Protein AF-A0AAQ3M6S0-F1 (afdb_monomer_lite)

Structure (mmCIF, N/CA/C/O backbone):
data_AF-A0AAQ3M6S0-F1
#
_entry.id   AF-A0AAQ3M6S0-F1
#
loop_
_atom_site.group_PDB
_atom_site.id
_atom_site.type_symbol
_atom_site.label_atom_id
_atom_site.label_alt_id
_atom_site.label_comp_id
_atom_site.label_asym_id
_atom_site.label_entity_id
_atom_site.label_seq_id
_atom_site.pdbx_PDB_ins_code
_atom_site.Cartn_x
_atom_site.Cartn_y
_atom_site.Cartn_z
_atom_site.occupancy
_atom_site.B_iso_or_equiv
_atom_site.auth_seq_id
_atom_site.auth_comp_id
_atom_site.auth_asym_id
_atom_site.auth_atom_id
_atom_site.pdbx_PDB_model_num
ATOM 1 N N . MET A 1 1 ? -51.894 64.830 86.348 1.00 43.38 1 MET A N 1
ATOM 2 C CA . MET A 1 1 ? -52.757 64.624 85.159 1.00 43.38 1 MET A CA 1
ATOM 3 C C . MET A 1 1 ? -52.241 63.407 84.409 1.00 43.38 1 MET A C 1
ATOM 5 O O . MET A 1 1 ? -51.053 63.131 84.522 1.00 43.38 1 MET A O 1
ATOM 9 N N . SER A 1 2 ? -53.102 62.661 83.714 1.00 52.62 2 SER A N 1
ATOM 10 C CA . SER A 1 2 ? -52.676 61.491 82.931 1.00 52.62 2 SER A CA 1
ATOM 11 C C . SER A 1 2 ? -52.186 61.910 81.542 1.00 52.62 2 SER A C 1
ATOM 13 O O . SER A 1 2 ? -52.737 62.844 80.964 1.00 52.62 2 SER A O 1
ATOM 15 N N . SER A 1 3 ? -51.206 61.188 81.000 1.00 48.75 3 SER A N 1
ATOM 16 C CA . SER A 1 3 ? -50.974 61.086 79.555 1.00 48.75 3 SER A CA 1
ATOM 17 C C . SER A 1 3 ? -50.626 59.626 79.225 1.00 48.75 3 SER A C 1
ATOM 19 O O . SER A 1 3 ? -49.571 59.152 79.656 1.00 48.75 3 SER A O 1
ATOM 21 N N . PRO A 1 4 ? -51.506 58.875 78.533 1.00 54.09 4 PRO A N 1
ATOM 22 C CA . PRO A 1 4 ? -51.256 57.470 78.194 1.00 54.09 4 PRO A CA 1
ATOM 23 C C . PRO A 1 4 ? -50.126 57.246 77.175 1.00 54.09 4 PRO A C 1
ATOM 25 O O . PRO A 1 4 ? -49.570 56.147 77.117 1.00 54.09 4 PRO A O 1
ATOM 28 N N . ASP A 1 5 ? -49.783 58.261 76.377 1.00 58.22 5 ASP A N 1
ATOM 29 C CA . ASP A 1 5 ? -49.017 58.078 75.139 1.00 58.22 5 ASP A CA 1
ATOM 30 C C . ASP A 1 5 ? -47.585 57.581 75.351 1.00 58.22 5 ASP A C 1
ATOM 32 O O . ASP A 1 5 ? -47.087 56.804 74.544 1.00 58.22 5 ASP A O 1
ATOM 36 N N . TYR A 1 6 ? -46.906 57.966 76.437 1.00 59.56 6 TYR A N 1
ATOM 37 C CA . TYR A 1 6 ? -45.468 57.684 76.560 1.00 59.56 6 TYR A CA 1
ATOM 38 C C . TYR A 1 6 ? -45.146 56.187 76.722 1.00 59.56 6 TYR A C 1
ATOM 40 O O . TYR A 1 6 ? -44.116 55.723 76.236 1.00 59.56 6 TYR A O 1
ATOM 48 N N . LYS A 1 7 ? -46.033 55.408 77.360 1.00 62.53 7 LYS A N 1
ATOM 49 C CA . LYS A 1 7 ? -45.900 53.939 77.384 1.00 62.53 7 LYS A CA 1
ATOM 50 C C . LYS A 1 7 ? -46.209 53.334 76.023 1.00 62.53 7 LYS A C 1
ATOM 52 O O . LYS A 1 7 ? -45.453 52.497 75.547 1.00 62.53 7 LYS A O 1
ATOM 57 N N . ARG A 1 8 ? -47.285 53.806 75.393 1.00 65.94 8 ARG A N 1
ATOM 58 C CA . ARG A 1 8 ? -47.745 53.323 74.093 1.00 65.94 8 ARG A CA 1
ATOM 59 C C . ARG A 1 8 ? -46.684 53.521 73.007 1.00 65.94 8 ARG A C 1
ATOM 61 O O . ARG A 1 8 ? -46.336 52.560 72.339 1.00 65.94 8 ARG A O 1
ATOM 68 N N . LEU A 1 9 ? -46.106 54.718 72.903 1.00 65.38 9 LEU A N 1
ATOM 69 C CA . LEU A 1 9 ? -45.034 55.032 71.953 1.00 65.38 9 LEU A CA 1
ATOM 70 C C . LEU A 1 9 ? -43.764 54.203 72.210 1.00 65.38 9 LEU A C 1
ATOM 72 O O . LEU A 1 9 ? -43.098 53.792 71.265 1.00 65.38 9 LEU A O 1
ATOM 76 N N . TYR A 1 10 ? -43.437 53.917 73.475 1.00 69.50 10 TYR A N 1
ATOM 77 C CA . TYR A 1 10 ? -42.312 53.043 73.826 1.00 69.50 10 TYR A CA 1
ATOM 78 C C . TYR A 1 10 ? -42.575 51.574 73.448 1.00 69.50 10 TYR A C 1
ATOM 80 O O . TYR A 1 10 ? -41.681 50.887 72.955 1.00 69.50 10 TYR A O 1
ATOM 88 N N . GLU A 1 11 ? -43.802 51.089 73.640 1.00 69.88 11 GLU A N 1
ATOM 89 C CA . GLU A 1 11 ? -44.222 49.733 73.271 1.00 69.88 11 GLU A CA 1
ATOM 90 C C . GLU A 1 11 ? -44.349 49.564 71.746 1.00 69.88 11 GLU A C 1
ATOM 92 O O . GLU A 1 11 ? -43.912 48.543 71.217 1.00 69.88 11 GLU A O 1
ATOM 97 N N . GLU A 1 12 ? -44.845 50.574 71.026 1.00 73.94 12 GLU A N 1
ATOM 98 C CA . GLU A 1 12 ? -44.906 50.617 69.558 1.00 73.94 12 GLU A CA 1
ATOM 99 C C . GLU A 1 12 ? -43.488 50.658 68.948 1.00 73.94 12 GLU A C 1
ATOM 101 O O . GLU A 1 12 ? -43.159 49.801 68.126 1.00 73.94 12 GLU A O 1
ATOM 106 N N . ALA A 1 13 ? -42.591 51.532 69.428 1.00 72.69 13 ALA A N 1
ATOM 107 C CA . ALA A 1 13 ? -41.188 51.573 68.986 1.00 72.69 13 ALA A CA 1
ATOM 108 C C . ALA A 1 13 ? -40.407 50.285 69.325 1.00 72.69 13 ALA A C 1
ATOM 110 O O . ALA A 1 13 ? -39.521 49.856 68.573 1.00 72.69 13 ALA A O 1
ATOM 111 N N . LYS A 1 14 ? -40.742 49.621 70.441 1.00 74.25 14 LYS A N 1
ATOM 112 C CA . LYS A 1 14 ? -40.192 48.298 70.762 1.00 74.25 14 LYS A CA 1
ATOM 113 C C . LYS A 1 14 ? -40.695 47.233 69.784 1.00 74.25 14 LYS A C 1
ATOM 115 O O . LYS A 1 14 ? -39.889 46.458 69.287 1.00 74.25 14 LYS A O 1
ATOM 120 N N . GLN A 1 15 ? -41.993 47.192 69.477 1.00 75.19 15 GLN A N 1
ATOM 121 C CA . GLN A 1 15 ? -42.542 46.242 68.499 1.00 75.19 15 GLN A CA 1
ATOM 122 C C . GLN A 1 15 ? -41.970 46.460 67.092 1.00 75.19 15 GLN A C 1
ATOM 124 O O . GLN A 1 15 ? -41.714 45.490 66.382 1.00 75.19 15 GLN A O 1
ATOM 129 N N . GLU A 1 16 ? -41.725 47.710 66.700 1.00 76.56 16 GLU A N 1
ATOM 130 C CA . GLU A 1 16 ? -41.094 48.049 65.423 1.00 76.56 16 GLU A CA 1
ATOM 131 C C . GLU A 1 16 ? -39.628 47.585 65.365 1.00 76.56 16 GLU A C 1
ATOM 133 O O . GLU A 1 16 ? -39.226 46.932 64.403 1.00 76.56 16 GLU A O 1
ATOM 138 N N . THR A 1 17 ? -38.843 47.796 66.427 1.00 73.62 17 THR A N 1
ATOM 139 C CA . THR A 1 17 ? -37.462 47.276 66.493 1.00 73.62 17 THR A CA 1
ATOM 140 C C . THR A 1 17 ? -37.385 45.748 66.621 1.00 73.62 17 THR A C 1
ATOM 142 O O . THR A 1 17 ? -36.458 45.144 66.076 1.00 73.62 17 THR A O 1
ATOM 145 N N . GLU A 1 18 ? -38.361 45.094 67.259 1.00 77.88 18 GLU A N 1
ATOM 146 C CA . GLU A 1 18 ? -38.473 43.627 67.279 1.00 77.88 18 GLU A CA 1
ATOM 147 C C . GLU A 1 18 ? -38.828 43.073 65.880 1.00 77.88 18 GLU A C 1
ATOM 149 O O . GLU A 1 18 ? -38.235 42.085 65.445 1.00 77.88 18 GLU A O 1
ATOM 154 N N . LYS A 1 19 ? -39.721 43.743 65.128 1.00 79.62 19 LYS A N 1
ATOM 155 C CA . LYS A 1 19 ? -40.019 43.414 63.720 1.00 79.62 19 LYS A CA 1
ATOM 156 C C . LYS A 1 19 ? -38.797 43.560 62.819 1.00 79.62 19 LYS A C 1
ATOM 158 O O . LYS A 1 19 ? -38.468 42.618 62.107 1.00 79.62 19 LYS A O 1
ATOM 163 N N . VAL A 1 20 ? -38.100 44.697 62.878 1.00 79.75 20 VAL A N 1
ATOM 164 C CA . VAL A 1 20 ? -36.907 44.948 62.049 1.00 79.75 20 VAL A CA 1
ATOM 165 C C . VAL A 1 20 ? -35.816 43.903 62.316 1.00 79.75 20 VAL A C 1
ATOM 167 O O . VAL A 1 20 ? -35.155 43.460 61.378 1.00 79.75 20 VAL A O 1
ATOM 170 N N . LYS A 1 21 ? -35.667 43.424 63.562 1.00 77.75 21 LYS A N 1
ATOM 171 C CA . LYS A 1 21 ? -34.814 42.261 63.861 1.00 77.75 21 LYS A CA 1
ATOM 172 C C . LYS A 1 21 ? -35.303 40.978 63.189 1.00 77.75 21 LYS A C 1
ATOM 174 O O . LYS A 1 21 ? -34.497 40.300 62.563 1.00 77.75 21 LYS A O 1
ATOM 179 N N . GLN A 1 22 ? -36.588 40.637 63.310 1.00 79.44 22 GLN A N 1
ATOM 180 C CA . GLN A 1 22 ? -37.150 39.418 62.712 1.00 79.44 22 GLN A CA 1
ATOM 181 C C . GLN A 1 22 ? -37.042 39.421 61.179 1.00 79.44 22 GLN A C 1
ATOM 183 O O . GLN A 1 22 ? -36.705 38.399 60.585 1.00 79.44 22 GLN A O 1
ATOM 188 N N . GLU A 1 23 ? -37.264 40.568 60.538 1.00 81.19 23 GLU A N 1
ATOM 189 C CA . GLU A 1 23 ? -37.100 40.741 59.092 1.00 81.19 23 GLU A CA 1
ATOM 190 C C . GLU A 1 23 ? -35.625 40.641 58.672 1.00 81.19 23 GLU A C 1
ATOM 192 O O . GLU A 1 23 ? -35.316 39.930 57.715 1.00 81.19 23 GLU A O 1
ATOM 197 N N . ALA A 1 24 ? -34.697 41.252 59.419 1.00 78.81 24 ALA A N 1
ATOM 198 C CA . ALA A 1 24 ? -33.259 41.130 59.167 1.00 78.81 24 ALA A CA 1
ATOM 199 C C . ALA A 1 24 ? -32.732 39.697 59.379 1.00 78.81 24 ALA A C 1
ATOM 201 O O . ALA A 1 24 ? -31.906 39.218 58.602 1.00 78.81 24 ALA A O 1
ATOM 202 N N . GLU A 1 25 ? -33.218 38.986 60.399 1.00 81.19 25 GLU A N 1
ATOM 203 C CA . GLU A 1 25 ? -32.832 37.602 60.685 1.00 81.19 25 GLU A CA 1
ATOM 204 C C . GLU A 1 25 ? -33.405 36.626 59.644 1.00 81.19 25 GLU A C 1
ATOM 206 O O . GLU A 1 25 ? -32.685 35.748 59.165 1.00 81.19 25 GLU A O 1
ATOM 211 N N . LYS A 1 26 ? -34.647 36.839 59.189 1.00 82.38 26 LYS A N 1
ATOM 212 C CA . LYS A 1 26 ? -35.231 36.099 58.059 1.00 82.38 26 LYS A CA 1
ATOM 213 C C . LYS A 1 26 ? -34.475 36.364 56.754 1.00 82.38 26 LYS A C 1
ATOM 215 O O . LYS A 1 26 ? -34.120 35.412 56.066 1.00 82.38 26 LYS A O 1
ATOM 220 N N . ALA A 1 27 ? -34.160 37.623 56.442 1.00 81.19 27 ALA A N 1
ATOM 221 C CA . ALA A 1 27 ? -33.373 37.978 55.259 1.00 81.19 27 ALA A CA 1
ATOM 222 C C . ALA A 1 27 ? -31.963 37.359 55.295 1.00 81.19 27 ALA A C 1
ATOM 224 O O . ALA A 1 27 ? -31.458 36.905 54.268 1.00 81.19 27 ALA A O 1
ATOM 225 N N . LYS A 1 28 ? -31.344 37.270 56.481 1.00 81.50 28 LYS A N 1
ATOM 226 C CA . LYS A 1 28 ? -30.068 36.570 56.679 1.00 81.50 28 LYS A CA 1
ATOM 227 C C . LYS A 1 28 ? -30.194 35.065 56.406 1.00 81.50 28 LYS A C 1
ATOM 229 O O . LYS A 1 28 ? -29.361 34.524 55.686 1.00 81.50 28 LYS A O 1
ATOM 234 N N . GLN A 1 29 ? -31.234 34.403 56.921 1.00 82.75 29 GLN A N 1
ATOM 235 C CA . GLN A 1 29 ? -31.489 32.978 56.655 1.00 82.75 29 GLN A CA 1
ATOM 236 C C . GLN A 1 29 ? -31.769 32.703 55.168 1.00 82.75 29 GLN A C 1
ATOM 238 O O . GLN A 1 29 ? -31.260 31.729 54.614 1.00 82.75 29 GLN A O 1
ATOM 243 N N . GLU A 1 30 ? -32.527 33.573 54.497 1.00 83.00 30 GLU A N 1
ATOM 244 C CA . GLU A 1 30 ? -32.799 33.471 53.057 1.00 83.00 30 GLU A CA 1
ATOM 245 C C . GLU A 1 30 ? -31.522 33.660 52.220 1.00 83.00 30 GLU A C 1
ATOM 247 O O . GLU A 1 30 ? -31.272 32.877 51.302 1.00 83.00 30 GLU A O 1
ATOM 252 N N . ALA A 1 31 ? -30.663 34.621 52.580 1.00 81.38 31 ALA A N 1
ATOM 253 C CA . ALA A 1 31 ? -29.363 34.821 51.937 1.00 81.38 31 ALA A CA 1
ATOM 254 C C . ALA A 1 31 ? -28.390 33.647 52.171 1.00 81.38 31 ALA A C 1
ATOM 256 O O . ALA A 1 31 ? -27.671 33.243 51.256 1.00 81.38 31 ALA A O 1
ATOM 257 N N . GLU A 1 32 ? -28.373 33.070 53.375 1.00 83.94 32 GLU A N 1
ATOM 258 C CA . GLU A 1 32 ? -27.508 31.936 53.717 1.00 83.94 32 GLU A CA 1
ATOM 259 C C . GLU A 1 32 ? -27.958 30.641 53.014 1.00 83.94 32 GLU A C 1
ATOM 261 O O . GLU A 1 32 ? -27.121 29.909 52.481 1.00 83.94 32 GLU A O 1
ATOM 266 N N . LYS A 1 33 ? -29.273 30.419 52.876 1.00 84.31 33 LYS A N 1
ATOM 267 C CA . LYS A 1 33 ? -29.837 29.339 52.048 1.00 84.31 33 LYS A CA 1
ATOM 268 C C . LYS A 1 33 ? -29.513 29.525 50.562 1.00 84.31 33 LYS A C 1
ATOM 270 O O . LYS A 1 33 ? -29.047 28.583 49.924 1.00 84.31 33 LYS A O 1
ATOM 275 N N . ALA A 1 34 ? -29.675 30.735 50.022 1.00 82.25 34 ALA A N 1
ATOM 276 C CA . ALA A 1 34 ? -29.318 31.039 48.634 1.00 82.25 34 ALA A CA 1
ATOM 277 C C . ALA A 1 34 ? -27.815 30.830 48.355 1.00 82.25 34 ALA A C 1
ATOM 279 O O . ALA A 1 34 ? -27.442 30.349 47.284 1.00 82.25 34 ALA A O 1
ATOM 280 N N . LYS A 1 35 ? -26.942 31.123 49.332 1.00 83.25 35 LYS A N 1
ATOM 281 C CA . LYS A 1 35 ? -25.501 30.833 49.250 1.00 83.25 35 LYS A CA 1
ATOM 282 C C . LYS A 1 35 ? -25.217 29.327 49.206 1.00 83.25 35 LYS A C 1
ATOM 284 O O . LYS A 1 35 ? -24.414 28.902 48.380 1.00 83.25 35 LYS A O 1
ATOM 289 N N . GLN A 1 36 ? -25.885 28.522 50.035 1.00 84.12 36 GLN A N 1
ATOM 290 C CA . GLN A 1 36 ? -25.743 27.058 50.015 1.00 84.12 36 GLN A CA 1
ATOM 291 C C . GLN A 1 36 ? -26.228 26.447 48.689 1.00 84.12 36 GLN A C 1
ATOM 293 O O . GLN A 1 36 ? -25.559 25.580 48.129 1.00 84.12 36 GLN A O 1
ATOM 298 N N . GLU A 1 37 ? -27.346 26.932 48.142 1.00 84.50 37 GLU A N 1
ATOM 299 C CA . GLU A 1 37 ? -27.867 26.496 46.838 1.00 84.50 37 GLU A CA 1
ATOM 300 C C . GLU A 1 37 ? -26.920 26.868 45.682 1.00 84.50 37 GLU A C 1
ATOM 302 O O . GLU A 1 37 ? -26.672 26.045 44.798 1.00 84.50 37 GLU A O 1
ATOM 307 N N . ALA A 1 38 ? -26.315 28.060 45.720 1.00 81.31 38 ALA A N 1
ATOM 308 C CA . ALA A 1 38 ? -25.298 28.479 44.754 1.00 81.31 38 ALA A CA 1
ATOM 309 C C . ALA A 1 38 ? -23.989 27.670 44.865 1.00 81.31 38 ALA A C 1
ATOM 311 O O . ALA A 1 38 ? -23.411 27.292 43.844 1.00 81.31 38 ALA A O 1
ATOM 312 N N . GLU A 1 39 ? -23.528 27.358 46.081 1.00 83.75 39 GLU A N 1
ATOM 313 C CA . GLU A 1 39 ? -22.347 26.510 46.300 1.00 83.75 39 GLU A CA 1
ATOM 314 C C . GLU A 1 39 ? -22.580 25.070 45.826 1.00 83.75 39 GLU A C 1
ATOM 316 O O . GLU A 1 39 ? -21.708 24.501 45.165 1.00 83.75 39 GLU A O 1
ATOM 321 N N . TYR A 1 40 ? -23.765 24.505 46.077 1.00 84.88 40 TYR A N 1
ATOM 322 C CA . TYR A 1 40 ? -24.158 23.196 45.552 1.00 84.88 40 TYR A CA 1
ATOM 323 C C . TYR A 1 40 ? -24.217 23.192 44.017 1.00 84.88 40 TYR A C 1
ATOM 325 O O . TYR A 1 40 ? -23.638 22.310 43.382 1.00 84.88 40 TYR A O 1
ATOM 333 N N . GLY A 1 41 ? -24.836 24.210 43.407 1.00 84.56 41 GLY A N 1
ATOM 334 C CA . GLY A 1 41 ? -24.886 24.362 41.949 1.00 84.56 41 GLY A CA 1
ATOM 335 C C . GLY A 1 41 ? -23.494 24.438 41.311 1.00 84.56 41 GLY A C 1
ATOM 336 O O . GLY A 1 41 ? -23.230 23.749 40.325 1.00 84.56 41 GLY A O 1
ATOM 337 N N . LEU A 1 42 ? -22.570 25.194 41.914 1.00 82.69 42 LEU A N 1
ATOM 338 C CA . LEU A 1 42 ? -21.183 25.300 41.451 1.00 82.69 42 LEU A CA 1
ATOM 339 C C . LEU A 1 42 ? -20.401 23.984 41.617 1.00 82.69 42 LEU A C 1
ATOM 341 O O . LEU A 1 42 ? -19.569 23.652 40.770 1.00 82.69 42 LEU A O 1
ATOM 345 N N . GLN A 1 43 ? -20.649 23.217 42.684 1.00 80.94 43 GLN A N 1
ATOM 346 C CA . GLN A 1 43 ? -20.077 21.874 42.840 1.00 80.94 43 GLN A CA 1
ATOM 347 C C . GLN A 1 43 ? -20.616 20.909 41.777 1.00 80.94 43 GLN A C 1
ATOM 349 O O . GLN A 1 43 ? -19.845 20.145 41.192 1.00 80.94 43 GLN A O 1
ATOM 354 N N . GLU A 1 44 ? -21.915 20.964 41.475 1.00 82.88 44 GLU A N 1
ATOM 355 C CA . GLU A 1 44 ? -22.520 20.096 40.468 1.00 82.88 44 GLU A CA 1
ATOM 356 C C . GLU A 1 44 ? -22.068 20.450 39.040 1.00 82.88 44 GLU A C 1
ATOM 358 O O . GLU A 1 44 ? -21.814 19.549 38.239 1.00 82.88 44 GLU A O 1
ATOM 363 N N . GLU A 1 45 ? -21.898 21.740 38.729 1.00 77.19 45 GLU A N 1
ATOM 364 C CA . GLU A 1 45 ? -21.304 22.205 37.470 1.00 77.19 45 GLU A CA 1
ATOM 365 C C . GLU A 1 45 ? -19.845 21.744 37.344 1.00 77.19 45 GLU A C 1
ATOM 367 O O . GLU A 1 45 ? -19.470 21.178 36.317 1.00 77.19 45 GLU A O 1
ATOM 372 N N . ARG A 1 46 ? -19.031 21.899 38.400 1.00 78.12 46 ARG A N 1
ATOM 373 C CA . ARG A 1 46 ? -17.645 21.395 38.428 1.00 78.12 46 ARG A CA 1
ATOM 374 C C . ARG A 1 46 ? -17.579 19.887 38.195 1.00 78.12 46 ARG A C 1
ATOM 376 O O . ARG A 1 46 ? -16.763 19.453 37.386 1.00 78.12 46 ARG A O 1
ATOM 383 N N . ARG A 1 47 ? -18.459 19.101 38.828 1.00 77.19 47 ARG A N 1
ATOM 384 C CA . ARG A 1 47 ? -18.559 17.649 38.601 1.00 77.19 47 ARG A CA 1
ATOM 385 C C . ARG A 1 47 ? -18.919 17.335 37.146 1.00 77.19 47 ARG A C 1
ATOM 387 O O . ARG A 1 47 ? -18.198 16.588 36.493 1.00 77.19 47 ARG A O 1
ATOM 394 N N . LYS A 1 48 ? -19.987 17.942 36.610 1.00 76.38 48 LYS A N 1
ATOM 395 C CA . LYS A 1 48 ? -20.417 17.770 35.206 1.00 76.38 48 LYS A CA 1
ATOM 396 C C . LYS A 1 48 ? -19.311 18.141 34.216 1.00 76.38 48 LYS A C 1
ATOM 398 O O . LYS A 1 48 ? -19.148 17.466 33.202 1.00 76.38 48 LYS A O 1
ATOM 403 N N . ARG A 1 49 ? -18.540 19.187 34.520 1.00 76.19 49 ARG A N 1
ATOM 404 C CA . ARG A 1 49 ? -17.398 19.637 33.723 1.00 76.19 49 ARG A CA 1
ATOM 405 C C . ARG A 1 49 ? -16.231 18.648 33.776 1.00 76.19 49 ARG A C 1
ATOM 407 O O . ARG A 1 49 ? -15.751 18.263 32.717 1.00 76.19 49 ARG A O 1
ATOM 414 N N . GLN A 1 50 ? -15.836 18.173 34.956 1.00 71.81 50 GLN A N 1
ATOM 415 C CA . GLN A 1 50 ? -14.802 17.136 35.098 1.00 71.81 50 GLN A CA 1
ATOM 416 C C . GLN A 1 50 ? -15.205 15.837 34.382 1.00 71.81 50 GLN A C 1
ATOM 418 O O . GLN A 1 50 ? -14.406 15.258 33.650 1.00 71.81 50 GLN A O 1
ATOM 423 N N . GLU A 1 51 ? -16.469 15.425 34.503 1.00 72.62 51 GLU A N 1
ATOM 424 C CA . GLU A 1 51 ? -17.039 14.282 33.781 1.00 72.62 51 GLU A CA 1
ATOM 425 C C . GLU A 1 51 ? -17.132 14.491 32.260 1.00 72.62 51 GLU A C 1
ATOM 427 O O . GLU A 1 51 ? -17.310 13.512 31.533 1.00 72.62 51 GLU A O 1
ATOM 432 N N . ALA A 1 52 ? -17.074 15.728 31.761 1.00 70.81 52 ALA A N 1
ATOM 433 C CA . ALA A 1 52 ? -16.995 16.030 30.332 1.00 70.81 52 ALA A CA 1
ATOM 434 C C . ALA A 1 52 ? -15.534 16.034 29.858 1.00 70.81 52 ALA A C 1
ATOM 436 O O . ALA A 1 52 ? -15.211 15.341 28.896 1.00 70.81 52 ALA A O 1
ATOM 437 N N . GLU A 1 53 ? -14.649 16.722 30.585 1.00 70.38 53 GLU A N 1
ATOM 438 C CA . GLU A 1 53 ? -13.207 16.796 30.315 1.00 70.38 53 GLU A CA 1
ATOM 439 C C . GLU A 1 53 ? -12.578 15.383 30.292 1.00 70.38 53 GLU A C 1
ATOM 441 O O . GLU A 1 53 ? -11.895 15.025 29.333 1.00 70.38 53 GLU A O 1
ATOM 446 N N . GLN A 1 54 ? -12.929 14.507 31.245 1.00 65.69 54 GLN A N 1
ATOM 447 C CA . GLN A 1 54 ? -12.527 13.087 31.248 1.00 65.69 54 GLN A CA 1
ATOM 448 C C . GLN A 1 54 ? -13.002 12.285 30.020 1.00 65.69 54 GLN A C 1
ATOM 450 O O . GLN A 1 54 ? -12.358 11.309 29.644 1.00 65.69 54 GLN A O 1
ATOM 455 N N . LYS A 1 55 ? -14.118 12.665 29.381 1.00 66.81 55 LYS A N 1
ATOM 456 C CA . LYS A 1 55 ? -14.639 11.987 28.175 1.00 66.81 55 LYS A CA 1
ATOM 457 C C . LYS A 1 55 ? -13.999 12.503 26.885 1.00 66.81 55 LYS A C 1
ATOM 459 O O . LYS A 1 55 ? -14.026 11.790 25.881 1.00 66.81 55 LYS A O 1
ATOM 464 N N . THR A 1 56 ? -13.450 13.719 26.903 1.00 74.75 56 THR A N 1
ATOM 465 C CA . THR A 1 56 ? -12.797 14.365 25.752 1.00 74.75 56 THR A CA 1
ATOM 466 C C . THR A 1 56 ? -11.280 14.219 25.734 1.00 74.75 56 THR A C 1
ATOM 468 O O . THR A 1 56 ? -10.700 14.310 24.656 1.00 74.75 56 THR A O 1
ATOM 471 N N . ASN A 1 57 ? -10.641 13.987 26.884 1.00 78.00 57 ASN A N 1
ATOM 472 C CA . ASN A 1 57 ? -9.189 13.833 26.969 1.00 78.00 57 ASN A CA 1
ATOM 473 C C . ASN A 1 57 ? -8.669 12.659 26.106 1.00 78.00 57 ASN A C 1
ATOM 475 O O . ASN A 1 57 ? -9.370 11.648 25.961 1.00 78.00 57 ASN A O 1
ATOM 479 N N . PRO A 1 58 ? -7.444 12.767 25.552 1.00 84.44 58 PRO A N 1
ATOM 480 C CA . PRO A 1 58 ? -6.753 11.644 24.925 1.00 84.44 58 PRO A CA 1
ATOM 481 C C . PRO A 1 58 ? -6.583 10.466 25.889 1.00 84.44 58 PRO A C 1
ATOM 483 O O . PRO A 1 58 ? -6.394 10.670 27.089 1.00 84.44 58 PRO A O 1
ATOM 486 N N . THR A 1 59 ? -6.627 9.240 25.368 1.00 85.62 59 THR A N 1
ATOM 487 C CA . THR A 1 59 ? -6.441 8.023 26.174 1.00 85.62 59 THR A CA 1
ATOM 488 C C . THR A 1 59 ? -4.986 7.557 26.192 1.00 85.62 59 THR A C 1
ATOM 490 O O . THR A 1 59 ? -4.245 7.740 25.222 1.00 85.62 59 THR A O 1
ATOM 493 N N . THR A 1 60 ? -4.577 6.948 27.306 1.00 89.19 60 THR A N 1
ATOM 494 C CA . THR A 1 60 ? -3.305 6.213 27.440 1.00 89.19 60 THR A CA 1
ATOM 495 C C . THR A 1 60 ? -3.389 4.834 26.778 1.00 89.19 60 THR A C 1
ATOM 497 O O . THR A 1 60 ? -4.488 4.356 26.488 1.00 89.19 60 THR A O 1
ATOM 500 N N . LEU A 1 61 ? -2.261 4.141 26.558 1.00 88.44 61 LEU A N 1
ATOM 501 C CA . LEU A 1 61 ? -2.301 2.798 25.951 1.00 88.44 61 LEU A CA 1
ATOM 502 C C . LEU A 1 61 ? -3.172 1.796 26.752 1.00 88.44 61 LEU A C 1
ATOM 504 O O . LEU A 1 61 ? -4.011 1.138 26.135 1.00 88.44 61 LEU A O 1
ATOM 508 N N . PRO A 1 62 ? -3.091 1.697 28.099 1.00 88.62 62 PRO A N 1
ATOM 509 C CA . PRO A 1 62 ? -4.007 0.852 28.875 1.00 88.62 62 PRO A CA 1
ATOM 510 C C . PRO A 1 62 ? -5.491 1.217 28.705 1.00 88.62 62 PRO A C 1
ATOM 512 O O . PRO A 1 62 ? -6.328 0.325 28.567 1.00 88.62 62 PRO A O 1
ATOM 515 N N . GLN A 1 63 ? -5.815 2.516 28.663 1.00 87.19 63 GLN A N 1
ATOM 516 C CA . GLN A 1 63 ? -7.179 3.008 28.439 1.00 87.19 63 GLN A CA 1
ATOM 517 C C . GLN A 1 63 ? -7.691 2.679 27.030 1.00 87.19 63 GLN A C 1
ATOM 519 O O . GLN A 1 63 ? -8.859 2.320 26.879 1.00 87.19 63 GLN A O 1
ATOM 524 N N . LEU A 1 64 ? -6.833 2.770 26.007 1.00 89.06 64 LEU A N 1
ATOM 525 C CA . LEU A 1 64 ? -7.160 2.391 24.632 1.00 89.06 64 LEU A CA 1
ATOM 526 C C . LEU A 1 64 ? -7.478 0.893 24.531 1.00 89.06 64 LEU A C 1
ATOM 528 O O . LEU A 1 64 ? -8.484 0.530 23.924 1.00 89.06 64 LEU A O 1
ATOM 532 N N . LEU A 1 65 ? -6.662 0.030 25.146 1.00 89.56 65 LEU A N 1
ATOM 533 C CA . LEU A 1 65 ? -6.865 -1.425 25.132 1.00 89.56 65 LEU A CA 1
ATOM 534 C C . LEU A 1 65 ? -8.182 -1.830 25.819 1.00 89.56 65 LEU A C 1
ATOM 536 O O . LEU A 1 65 ? -8.943 -2.622 25.260 1.00 89.56 65 LEU A O 1
ATOM 540 N N . ASP A 1 66 ? -8.492 -1.240 26.981 1.00 88.62 66 ASP A N 1
ATOM 541 C CA . ASP A 1 66 ? -9.784 -1.426 27.659 1.00 88.62 66 ASP A CA 1
ATOM 542 C C . ASP A 1 66 ? -10.954 -0.951 26.790 1.00 88.62 66 ASP A C 1
ATOM 544 O O . ASP A 1 66 ? -11.913 -1.688 26.539 1.00 88.62 66 ASP A O 1
ATOM 548 N N . ALA A 1 67 ? -10.851 0.271 26.260 1.00 86.56 67 ALA A N 1
ATOM 549 C CA . ALA A 1 67 ? -11.888 0.853 25.427 1.00 86.56 67 ALA A CA 1
ATOM 550 C C . ALA A 1 67 ? -12.131 0.033 24.149 1.00 86.56 67 ALA A C 1
ATOM 552 O O . ALA A 1 67 ? -13.292 -0.162 23.786 1.00 86.56 67 ALA A O 1
ATOM 553 N N . CYS A 1 68 ? -11.090 -0.495 23.501 1.00 87.62 68 CYS A N 1
ATOM 554 C CA . CYS A 1 68 ? -11.227 -1.337 22.312 1.00 87.62 68 CYS A CA 1
ATOM 555 C C . CYS A 1 68 ? -11.888 -2.684 22.631 1.00 87.62 68 CYS A C 1
ATOM 557 O O . CYS A 1 68 ? -12.832 -3.077 21.941 1.00 87.62 68 CYS A O 1
ATOM 559 N N . HIS A 1 69 ? -11.471 -3.369 23.702 1.00 88.12 69 HIS A N 1
ATOM 560 C CA . HIS A 1 69 ? -12.064 -4.655 24.087 1.00 88.12 69 HIS A CA 1
ATOM 561 C C . HIS A 1 69 ? -13.551 -4.525 24.444 1.00 88.12 69 HIS A C 1
ATOM 563 O O . HIS A 1 69 ? -14.390 -5.255 23.911 1.00 88.12 69 HIS A O 1
ATOM 569 N N . VAL A 1 70 ? -13.898 -3.553 25.293 1.00 84.56 70 VAL A N 1
ATOM 570 C CA . VAL A 1 70 ? -15.266 -3.363 25.807 1.00 84.56 70 VAL A CA 1
ATOM 571 C C . VAL A 1 70 ? -16.202 -2.734 24.764 1.00 84.56 70 VAL A C 1
ATOM 573 O O . VAL A 1 70 ? -17.373 -3.113 24.662 1.00 84.56 70 VAL A O 1
ATOM 576 N N . ASN A 1 71 ? -15.727 -1.770 23.964 1.00 82.00 71 ASN A N 1
ATOM 577 C CA . ASN A 1 71 ? -16.599 -1.032 23.041 1.00 82.00 71 ASN A CA 1
ATOM 578 C C . ASN A 1 71 ? -16.633 -1.617 21.624 1.00 82.00 71 ASN A C 1
ATOM 580 O O . ASN A 1 71 ? -17.691 -1.541 20.991 1.00 82.00 71 ASN A O 1
ATOM 584 N N . LEU A 1 72 ? -15.533 -2.207 21.146 1.00 80.88 72 LEU A N 1
ATOM 585 C CA . LEU A 1 72 ? -15.412 -2.727 19.781 1.00 80.88 72 LEU A CA 1
ATOM 586 C C . LEU A 1 72 ? -15.548 -4.258 19.754 1.00 80.88 72 LEU A C 1
ATOM 588 O O . LEU A 1 72 ? -16.512 -4.769 19.186 1.00 80.88 72 LEU A O 1
ATOM 592 N N . GLN A 1 73 ? -14.635 -4.984 20.412 1.00 76.88 73 GLN A N 1
ATOM 593 C CA . GLN A 1 73 ? -14.536 -6.447 20.282 1.00 76.88 73 GLN A CA 1
ATOM 594 C C . GLN A 1 73 ? -15.723 -7.187 20.917 1.00 76.88 73 GLN A C 1
ATOM 596 O O . GLN A 1 73 ? -16.304 -8.076 20.298 1.00 76.88 73 GLN A O 1
ATOM 601 N N . SER A 1 74 ? -16.151 -6.769 22.112 1.00 70.19 74 SER A N 1
ATOM 602 C CA . SER A 1 74 ? -17.281 -7.370 22.847 1.00 70.19 74 SER A CA 1
ATOM 603 C C . SER A 1 74 ? -18.658 -7.133 22.196 1.00 70.19 74 SER A C 1
ATOM 605 O O . SER A 1 74 ? -19.681 -7.527 22.746 1.00 70.19 74 SER A O 1
ATOM 607 N N . GLY A 1 75 ? -18.708 -6.460 21.039 1.00 60.16 75 GLY A N 1
ATOM 608 C CA . GLY A 1 75 ? -19.919 -6.211 20.252 1.00 60.16 75 GLY A CA 1
ATOM 609 C C . GLY A 1 75 ? -20.082 -7.103 19.013 1.00 60.16 75 GLY A C 1
ATOM 610 O O . GLY A 1 75 ? -20.897 -6.778 18.152 1.00 60.16 75 GLY A O 1
ATOM 611 N N . LEU A 1 76 ? -19.286 -8.168 18.876 1.00 69.19 76 LEU A N 1
ATOM 612 C CA . LEU A 1 76 ? -19.261 -9.036 17.695 1.00 69.19 76 LEU A CA 1
ATOM 613 C C . LEU A 1 76 ? -20.511 -9.934 17.588 1.00 69.19 76 LEU A C 1
ATOM 615 O O . LEU A 1 76 ? -20.621 -10.949 18.273 1.00 69.19 76 LEU A O 1
ATOM 619 N N . GLU A 1 77 ? -21.418 -9.612 16.662 1.00 64.81 77 GLU A N 1
ATOM 620 C CA . GLU A 1 77 ? -22.530 -10.494 16.278 1.00 64.81 77 GLU A CA 1
ATOM 621 C C . GLU A 1 77 ? -22.224 -11.271 14.985 1.00 64.81 77 GLU A C 1
ATOM 623 O O . GLU A 1 77 ? -22.046 -10.691 13.911 1.00 64.81 77 GLU A O 1
ATOM 628 N N . VAL A 1 78 ? -22.223 -12.604 15.066 1.00 64.31 78 VAL A N 1
ATOM 629 C CA . VAL A 1 78 ? -22.084 -13.502 13.906 1.00 64.31 78 VAL A CA 1
ATOM 630 C C . VAL A 1 78 ? -23.439 -13.685 13.208 1.00 64.31 78 VAL A C 1
ATOM 632 O O . VAL A 1 78 ? -24.482 -13.800 13.855 1.00 64.31 78 VAL A O 1
ATOM 635 N N . GLN A 1 79 ? -23.447 -13.710 11.874 1.00 62.28 79 GLN A N 1
ATOM 636 C CA . GLN A 1 79 ? -24.664 -13.902 11.084 1.00 62.28 79 GLN A CA 1
ATOM 637 C C . GLN A 1 79 ? -25.043 -15.388 10.957 1.00 62.28 79 GLN A C 1
ATOM 639 O O . GLN A 1 79 ? -24.196 -16.250 10.720 1.00 62.28 79 GLN A O 1
ATOM 644 N N . ALA A 1 80 ? -26.341 -15.687 11.070 1.00 52.91 80 ALA A N 1
ATOM 645 C CA . ALA A 1 80 ? -26.866 -17.044 10.937 1.00 52.91 80 ALA A CA 1
ATOM 646 C C . ALA A 1 80 ? -26.609 -17.634 9.536 1.00 52.91 80 ALA A C 1
ATOM 648 O O . ALA A 1 80 ? -26.904 -17.001 8.519 1.00 52.91 80 ALA A O 1
ATOM 649 N N . VAL A 1 81 ? -26.143 -18.890 9.501 1.00 52.09 81 VAL A N 1
ATOM 650 C CA . VAL A 1 81 ? -25.606 -19.608 8.322 1.00 52.09 81 VAL A CA 1
ATOM 651 C C . VAL A 1 81 ? -26.515 -19.569 7.082 1.00 52.09 81 VAL A C 1
ATOM 653 O O . VAL A 1 81 ? -26.028 -19.600 5.953 1.00 52.09 81 VAL A O 1
ATOM 656 N N . ALA A 1 82 ? -27.834 -19.460 7.265 1.00 38.38 82 ALA A N 1
ATOM 657 C CA . ALA A 1 82 ? -28.809 -19.353 6.178 1.00 38.38 82 ALA A CA 1
ATOM 658 C C . ALA A 1 82 ? -28.647 -18.094 5.295 1.00 38.38 82 ALA A C 1
ATOM 660 O O . ALA A 1 82 ? -29.092 -18.110 4.148 1.00 38.38 82 ALA A O 1
ATOM 661 N N . LEU A 1 83 ? -28.017 -17.030 5.809 1.00 35.22 83 LEU A N 1
ATOM 662 C CA . LEU A 1 83 ? -27.792 -15.756 5.110 1.00 35.22 83 LEU A CA 1
ATOM 663 C C . LEU A 1 83 ? -26.310 -15.488 4.779 1.00 35.22 83 LEU A C 1
ATOM 665 O O . LEU A 1 83 ? -26.009 -14.508 4.102 1.00 35.22 83 LEU A O 1
ATOM 669 N N . SER A 1 84 ? -25.398 -16.343 5.247 1.00 45.53 84 SER A N 1
ATOM 670 C CA . SER A 1 84 ? -23.943 -16.174 5.127 1.00 45.53 84 SER A CA 1
ATOM 671 C C . SER A 1 84 ? -23.386 -16.709 3.797 1.00 45.53 84 SER A C 1
ATOM 673 O O . SER A 1 84 ? -24.032 -17.491 3.091 1.00 45.53 84 SER A O 1
ATOM 675 N N . THR A 1 85 ? -22.161 -16.316 3.426 1.00 40.84 85 THR A N 1
ATOM 676 C CA . THR A 1 85 ? -21.585 -16.690 2.119 1.00 40.84 85 THR A CA 1
ATOM 677 C C . THR A 1 85 ? -21.273 -18.189 2.020 1.00 40.84 85 THR A C 1
ATOM 679 O O . THR A 1 85 ? -20.418 -18.732 2.726 1.00 40.84 85 THR A O 1
ATOM 682 N N . LYS A 1 86 ? -21.939 -18.875 1.081 1.00 41.00 86 LYS A N 1
ATOM 683 C CA . LYS A 1 86 ? -21.666 -20.280 0.740 1.00 41.00 86 LYS A CA 1
ATOM 684 C C . LYS A 1 86 ? -20.498 -20.362 -0.243 1.00 41.00 86 LYS A C 1
ATOM 686 O O . LYS A 1 86 ? -20.684 -20.283 -1.454 1.00 41.00 86 LYS A O 1
ATOM 691 N N . GLY A 1 87 ? -19.292 -20.503 0.298 1.00 42.12 87 GLY A N 1
ATOM 692 C CA . GLY A 1 87 ? -18.047 -20.664 -0.452 1.00 42.12 87 GLY A CA 1
ATOM 693 C C . GLY A 1 87 ? -17.049 -21.526 0.318 1.00 42.12 87 GLY A C 1
ATOM 694 O O . GLY A 1 87 ? -17.178 -21.679 1.531 1.00 42.12 87 GLY A O 1
ATOM 695 N N . ASN A 1 88 ? -16.070 -22.082 -0.394 1.00 49.38 88 ASN A N 1
ATOM 696 C CA . ASN A 1 88 ? -15.070 -23.005 0.145 1.00 49.38 88 ASN A CA 1
ATOM 697 C C . ASN A 1 88 ? -14.275 -22.385 1.334 1.00 49.38 88 ASN A C 1
ATOM 699 O O . ASN A 1 88 ? -13.657 -21.340 1.123 1.00 49.38 88 ASN A O 1
ATOM 703 N N . PRO A 1 89 ? -14.245 -22.998 2.543 1.00 44.69 89 PRO A N 1
ATOM 704 C CA . PRO A 1 89 ? -13.291 -22.700 3.622 1.00 44.69 89 PRO A CA 1
ATOM 705 C C . PRO A 1 89 ? -11.816 -22.531 3.221 1.00 44.69 89 PRO A C 1
ATOM 707 O O . PRO A 1 89 ? -11.172 -21.606 3.709 1.00 44.69 89 PRO A O 1
ATOM 710 N N . SER A 1 90 ? -11.251 -23.399 2.380 1.00 53.59 90 SER A N 1
ATOM 711 C CA . SER A 1 90 ? -9.820 -23.396 2.053 1.00 53.59 90 SER A CA 1
ATOM 712 C C . SER A 1 90 ? -9.520 -23.915 0.640 1.00 53.59 90 SER A C 1
ATOM 714 O O . SER A 1 90 ? -9.851 -25.033 0.242 1.00 53.59 90 SER A O 1
ATOM 716 N N . ASN A 1 91 ? -8.800 -23.104 -0.133 1.00 59.09 91 ASN A N 1
ATOM 717 C CA . ASN A 1 91 ? -8.165 -23.522 -1.376 1.00 59.09 91 ASN A CA 1
ATOM 718 C C . ASN A 1 91 ? -6.729 -23.983 -1.076 1.00 59.09 91 ASN A C 1
ATOM 720 O O . ASN A 1 91 ? -5.758 -23.302 -1.413 1.00 59.09 91 ASN A O 1
ATOM 724 N N . ALA A 1 92 ? -6.610 -25.115 -0.374 1.00 58.34 92 ALA A N 1
ATOM 725 C CA . ALA A 1 92 ? -5.332 -25.741 -0.023 1.00 58.34 92 ALA A CA 1
ATOM 726 C C . ALA A 1 92 ? -4.733 -26.587 -1.167 1.00 58.34 92 ALA A C 1
ATOM 728 O O . ALA A 1 92 ? -3.542 -26.876 -1.160 1.00 58.34 92 ALA A O 1
ATOM 729 N N . ARG A 1 93 ? -5.538 -26.977 -2.165 1.00 63.22 93 ARG A N 1
ATOM 730 C CA . ARG A 1 93 ? -5.136 -27.892 -3.246 1.00 63.22 93 ARG A CA 1
ATOM 731 C C . ARG A 1 93 ? -3.902 -27.383 -4.007 1.00 63.22 93 ARG A C 1
ATOM 733 O O . ARG A 1 93 ? -3.842 -26.213 -4.369 1.00 63.22 93 ARG A O 1
ATOM 740 N N . GLN A 1 94 ? -2.942 -28.278 -4.258 1.00 70.38 94 GLN A N 1
ATOM 741 C CA . GLN A 1 94 ? -1.648 -28.027 -4.921 1.00 70.38 94 GLN A CA 1
ATOM 742 C C . GLN A 1 94 ? -0.707 -27.025 -4.215 1.00 70.38 94 GLN A C 1
ATOM 744 O O . GLN A 1 94 ? 0.399 -26.786 -4.702 1.00 70.38 94 GLN A O 1
ATOM 749 N N . LYS A 1 95 ? -1.077 -26.482 -3.048 1.00 81.38 95 LYS A N 1
ATOM 750 C CA . LYS A 1 95 ? -0.178 -25.661 -2.224 1.00 81.38 95 LYS A CA 1
ATOM 751 C C . LYS A 1 95 ? 0.874 -26.518 -1.518 1.00 81.38 95 LYS A C 1
ATOM 753 O O . LYS A 1 95 ? 0.693 -27.726 -1.357 1.00 81.38 95 LYS A O 1
ATOM 758 N N . ARG A 1 96 ? 1.977 -25.891 -1.096 1.00 85.69 96 ARG A N 1
ATOM 759 C CA . ARG A 1 96 ? 2.998 -26.541 -0.259 1.00 85.69 96 ARG A CA 1
ATOM 760 C C . ARG A 1 96 ? 2.462 -26.714 1.164 1.00 85.69 96 ARG A C 1
ATOM 762 O O . ARG A 1 96 ? 1.838 -25.796 1.690 1.00 85.69 96 ARG A O 1
ATOM 769 N N . ARG A 1 97 ? 2.702 -27.875 1.773 1.00 89.81 97 ARG A N 1
ATOM 770 C CA . ARG A 1 97 ? 2.280 -28.215 3.141 1.00 89.81 97 ARG A CA 1
ATOM 771 C C . ARG A 1 97 ? 3.493 -28.469 4.046 1.00 89.81 97 ARG A C 1
ATOM 773 O O . ARG A 1 97 ? 4.506 -28.934 3.527 1.00 89.81 97 ARG A O 1
ATOM 780 N N . PRO A 1 98 ? 3.409 -28.203 5.362 1.00 93.19 98 PRO A N 1
ATOM 781 C CA . PRO A 1 98 ? 4.394 -28.715 6.310 1.00 93.19 98 PRO A CA 1
ATOM 782 C C . PRO A 1 98 ? 4.228 -30.238 6.452 1.00 93.19 98 PRO A C 1
ATOM 784 O O . PRO A 1 98 ? 3.224 -30.804 6.009 1.00 93.19 98 PRO A O 1
ATOM 787 N N . ASP A 1 99 ? 5.172 -30.902 7.113 1.00 92.00 99 ASP A N 1
ATOM 788 C CA . ASP A 1 99 ? 5.012 -32.292 7.560 1.00 92.00 99 ASP A CA 1
ATOM 789 C C . ASP A 1 99 ? 4.502 -32.378 9.004 1.00 92.00 99 ASP A C 1
ATOM 791 O O . ASP A 1 99 ? 3.800 -33.327 9.349 1.00 92.00 99 ASP A O 1
ATOM 795 N N . TYR A 1 100 ? 4.770 -31.361 9.830 1.00 94.44 100 TYR A N 1
ATOM 796 C CA . TYR A 1 100 ? 4.307 -31.292 11.218 1.00 94.44 100 TYR A CA 1
ATOM 797 C C . TYR A 1 100 ? 3.609 -29.966 11.525 1.00 94.44 100 TYR A C 1
ATOM 799 O O . TYR A 1 100 ? 4.071 -28.899 11.123 1.00 94.44 100 TYR A O 1
ATOM 807 N N . ILE A 1 101 ? 2.538 -30.030 12.313 1.00 94.69 101 ILE A N 1
ATOM 808 C CA . ILE A 1 101 ? 1.896 -28.878 12.955 1.00 94.69 101 ILE A CA 1
ATOM 809 C C . ILE A 1 101 ? 2.035 -29.077 14.470 1.00 94.69 101 ILE A C 1
ATOM 811 O O . ILE A 1 101 ? 1.682 -30.148 14.962 1.00 94.69 101 ILE A O 1
ATOM 815 N N . ARG A 1 102 ? 2.588 -28.095 15.202 1.00 94.62 102 ARG A N 1
ATOM 816 C CA . ARG A 1 102 ? 2.898 -28.211 16.647 1.00 94.62 102 ARG A CA 1
ATOM 817 C C . ARG A 1 102 ? 2.624 -26.936 17.447 1.00 94.62 102 ARG A C 1
ATOM 819 O O . ARG A 1 102 ? 2.706 -25.840 16.896 1.00 94.62 102 ARG A O 1
ATOM 826 N N . GLU A 1 103 ? 2.337 -27.063 18.738 1.00 92.69 103 GLU A N 1
ATOM 827 C CA . GLU A 1 103 ? 2.093 -25.924 19.631 1.00 92.69 103 GLU A CA 1
ATOM 828 C C . GLU A 1 103 ? 3.344 -25.036 19.793 1.00 92.69 103 GLU A C 1
ATOM 830 O O . GLU A 1 103 ? 4.478 -25.498 19.943 1.00 92.69 103 GLU A O 1
ATOM 835 N N . TRP A 1 104 ? 3.140 -23.720 19.764 1.00 93.06 104 TRP A N 1
ATOM 836 C CA . TRP A 1 104 ? 4.172 -22.703 19.934 1.00 93.06 104 TRP A CA 1
ATOM 837 C C . TRP A 1 104 ? 4.323 -22.346 21.417 1.00 93.06 104 TRP A C 1
ATOM 839 O O . TRP A 1 104 ? 3.954 -21.264 21.871 1.00 93.06 104 TRP A O 1
ATOM 849 N N . THR A 1 105 ? 4.891 -23.274 22.184 1.00 88.44 105 THR A N 1
ATOM 850 C CA . THR A 1 105 ? 4.959 -23.196 23.654 1.00 88.44 105 THR A CA 1
ATOM 851 C C . THR A 1 105 ? 5.693 -21.962 24.200 1.00 88.44 105 THR A C 1
ATOM 853 O O . THR A 1 105 ? 5.410 -21.539 25.315 1.00 88.44 105 THR A O 1
ATOM 856 N N . ASP A 1 106 ? 6.622 -21.360 23.443 1.00 89.69 106 ASP A N 1
ATOM 857 C CA . ASP A 1 106 ? 7.336 -20.138 23.849 1.00 89.69 106 ASP A CA 1
ATOM 858 C C . ASP A 1 106 ? 6.632 -18.816 23.459 1.00 89.69 106 ASP A C 1
ATOM 860 O O . ASP A 1 106 ? 7.117 -17.737 23.806 1.00 89.69 106 ASP A O 1
ATOM 864 N N . PHE A 1 107 ? 5.469 -18.867 22.792 1.00 90.94 107 PHE A N 1
ATOM 865 C CA . PHE A 1 107 ? 4.727 -17.675 22.354 1.00 90.94 107 PHE A CA 1
ATOM 866 C C . PHE A 1 107 ? 4.284 -16.744 23.502 1.00 90.94 107 PHE A C 1
ATOM 868 O O . PHE A 1 107 ? 4.603 -15.553 23.419 1.00 90.94 107 PHE A O 1
ATOM 875 N N . PRO A 1 108 ? 3.634 -17.211 24.596 1.00 87.62 108 PRO A N 1
ATOM 876 C CA . PRO A 1 108 ? 3.201 -16.316 25.675 1.00 87.62 108 PRO A CA 1
ATOM 877 C C . PRO A 1 108 ? 4.373 -15.569 26.317 1.00 87.62 108 PRO A C 1
ATOM 879 O O . PRO A 1 108 ? 4.275 -14.377 26.598 1.00 87.62 108 PRO A O 1
ATOM 882 N N . SER A 1 109 ? 5.517 -16.240 26.482 1.00 87.38 109 SER A N 1
ATOM 883 C CA . SER A 1 109 ? 6.737 -15.635 27.020 1.00 87.38 109 SER A CA 1
ATOM 884 C C . SER A 1 109 ? 7.286 -14.527 26.115 1.00 87.38 109 SER A C 1
ATOM 886 O O . SER A 1 109 ? 7.700 -13.485 26.620 1.00 87.38 109 SER A O 1
ATOM 888 N N . ARG A 1 110 ? 7.250 -14.701 24.784 1.00 90.12 110 ARG A N 1
ATOM 889 C CA . ARG A 1 110 ? 7.641 -13.643 23.832 1.00 90.12 110 ARG A CA 1
ATOM 890 C C . ARG A 1 110 ? 6.700 -12.442 23.897 1.00 90.12 110 ARG A C 1
ATOM 892 O O . ARG A 1 110 ? 7.176 -11.316 24.013 1.00 90.12 110 ARG A O 1
ATOM 899 N N . GLN A 1 111 ? 5.386 -12.682 23.895 1.00 89.81 111 GLN A N 1
ATOM 900 C CA . GLN A 1 111 ? 4.367 -11.633 24.029 1.00 89.81 111 GLN A CA 1
ATOM 901 C C . GLN A 1 111 ? 4.571 -10.824 25.322 1.00 89.81 111 GLN A C 1
ATOM 903 O O . GLN A 1 111 ? 4.641 -9.596 25.289 1.00 89.81 111 GLN A O 1
ATOM 908 N N . VAL A 1 112 ? 4.743 -11.508 26.459 1.00 88.06 112 VAL A N 1
ATOM 909 C CA . VAL A 1 112 ? 5.004 -10.881 27.765 1.00 88.06 112 VAL A CA 1
ATOM 910 C C . VAL A 1 112 ? 6.307 -10.076 27.767 1.00 88.06 112 VAL A C 1
ATOM 912 O O . VAL A 1 112 ? 6.337 -8.996 28.354 1.00 88.06 112 VAL A O 1
ATOM 915 N N . ASN A 1 113 ? 7.360 -10.527 27.078 1.00 88.94 113 ASN A N 1
ATOM 916 C CA . ASN A 1 113 ? 8.608 -9.767 26.968 1.00 88.94 113 ASN A CA 1
ATOM 917 C C . ASN A 1 113 ? 8.424 -8.437 26.220 1.00 88.94 113 ASN A C 1
ATOM 919 O O . ASN A 1 113 ? 8.849 -7.410 26.741 1.00 88.94 113 ASN A O 1
ATOM 923 N N . ILE A 1 114 ? 7.727 -8.415 25.075 1.00 90.81 114 ILE A N 1
ATOM 924 C CA . ILE A 1 114 ? 7.409 -7.155 24.371 1.00 90.81 114 ILE A CA 1
ATOM 925 C C . ILE A 1 114 ? 6.639 -6.195 25.296 1.00 90.81 114 ILE A C 1
ATOM 927 O O . ILE A 1 114 ? 6.945 -5.003 25.358 1.00 90.81 114 ILE A O 1
ATOM 931 N N . TRP A 1 115 ? 5.685 -6.714 26.075 1.00 90.38 115 TRP A N 1
ATOM 932 C CA . TRP A 1 115 ? 4.929 -5.910 27.035 1.00 90.38 115 TRP A CA 1
ATOM 933 C C . TRP A 1 115 ? 5.745 -5.416 28.231 1.00 90.38 115 TRP A C 1
ATOM 935 O O . TRP A 1 115 ? 5.510 -4.295 28.675 1.00 90.38 115 TRP A O 1
ATOM 945 N N . ASN A 1 116 ? 6.716 -6.186 28.730 1.00 86.94 116 ASN A N 1
ATOM 946 C CA . ASN A 1 116 ? 7.659 -5.718 29.751 1.00 86.94 116 ASN A CA 1
ATOM 947 C C . ASN A 1 116 ? 8.511 -4.547 29.230 1.00 86.94 116 ASN A C 1
ATOM 949 O O . ASN A 1 116 ? 8.762 -3.595 29.967 1.00 86.94 116 ASN A O 1
ATOM 953 N N . GLU A 1 117 ? 8.918 -4.599 27.959 1.00 86.62 117 GLU A N 1
ATOM 954 C CA . GLU A 1 117 ? 9.748 -3.561 27.342 1.00 86.62 117 GLU A CA 1
ATOM 955 C C . GLU A 1 117 ? 8.972 -2.280 27.004 1.00 86.62 117 GLU A C 1
ATOM 957 O O . GLU A 1 117 ? 9.563 -1.200 27.046 1.00 86.62 117 GLU A O 1
ATOM 962 N N . LEU A 1 118 ? 7.663 -2.378 26.741 1.00 86.81 118 LEU A N 1
ATOM 963 C CA . LEU A 1 118 ? 6.746 -1.230 26.692 1.00 86.81 118 LEU A CA 1
ATOM 964 C C . LEU A 1 118 ? 6.458 -0.676 28.098 1.00 86.81 118 LEU A C 1
ATOM 966 O O . LEU A 1 118 ? 6.469 0.536 28.299 1.00 86.81 118 LEU A O 1
ATOM 970 N N . ALA A 1 119 ? 6.260 -1.551 29.091 1.00 81.88 119 ALA A N 1
ATOM 971 C CA . ALA A 1 119 ? 5.959 -1.181 30.478 1.00 81.88 119 ALA A CA 1
ATOM 972 C C . ALA A 1 119 ? 7.095 -0.433 31.204 1.00 81.88 119 ALA A C 1
ATOM 974 O O . ALA A 1 119 ? 6.866 0.108 32.287 1.00 81.88 119 ALA A O 1
ATOM 975 N N . SER A 1 120 ? 8.305 -0.377 30.632 1.00 77.25 120 SER A N 1
ATOM 976 C CA . SER A 1 120 ? 9.400 0.443 31.162 1.00 77.25 120 SER A CA 1
ATOM 977 C C . SER A 1 120 ? 9.369 1.908 30.702 1.00 77.25 120 SER A C 1
ATOM 979 O O . SER A 1 120 ? 10.003 2.731 31.359 1.00 77.25 120 SER A O 1
ATOM 981 N N . SER A 1 121 ? 8.675 2.241 29.604 1.00 82.31 121 SER A N 1
ATOM 982 C CA . SER A 1 121 ? 8.652 3.595 29.016 1.00 82.31 121 SER A CA 1
ATOM 983 C C . SER A 1 121 ? 7.541 4.484 29.614 1.00 82.31 121 SER A C 1
ATOM 985 O O . SER A 1 121 ? 6.468 3.978 29.970 1.00 82.31 121 SER A O 1
ATOM 987 N N . PRO A 1 122 ? 7.741 5.820 29.697 1.00 80.62 122 PRO A N 1
ATOM 988 C CA . PRO A 1 122 ? 6.677 6.780 30.023 1.00 80.62 122 PRO A CA 1
ATOM 989 C C . PRO A 1 122 ? 5.459 6.726 29.078 1.00 80.62 122 PRO A C 1
ATOM 991 O O . PRO A 1 122 ? 4.360 7.084 29.507 1.00 80.62 122 PRO A O 1
ATOM 994 N N . PHE A 1 123 ? 5.607 6.200 27.855 1.00 85.44 123 PHE A N 1
ATOM 995 C CA . PHE A 1 123 ? 4.553 6.013 26.840 1.00 85.44 123 PHE A CA 1
ATOM 996 C C . PHE A 1 123 ? 3.263 5.348 27.366 1.00 85.44 123 PHE A C 1
ATOM 998 O O . PHE A 1 123 ? 2.163 5.595 26.875 1.00 85.44 123 PHE A O 1
ATOM 1005 N N . MET A 1 124 ? 3.369 4.512 28.404 1.00 80.56 124 MET A N 1
ATOM 1006 C CA . MET A 1 124 ? 2.221 3.846 29.038 1.00 80.56 124 MET A CA 1
ATOM 1007 C C . MET A 1 124 ? 1.315 4.785 29.853 1.00 80.56 124 MET A C 1
ATOM 1009 O O . MET A 1 124 ? 0.182 4.416 30.173 1.00 80.56 124 MET A O 1
ATOM 1013 N N . ILE A 1 125 ? 1.820 5.964 30.223 1.00 78.25 125 ILE A N 1
ATOM 1014 C CA . ILE A 1 125 ? 1.176 6.950 31.104 1.00 78.25 125 ILE A CA 1
ATOM 1015 C C . ILE A 1 125 ? 0.694 8.171 30.298 1.00 78.25 125 ILE A C 1
ATOM 1017 O O . ILE A 1 125 ? -0.220 8.875 30.729 1.00 78.25 125 ILE A O 1
ATOM 1021 N N . GLU A 1 126 ? 1.265 8.412 29.118 1.00 79.19 126 GLU A N 1
ATOM 1022 C CA . GLU A 1 126 ? 0.933 9.554 28.267 1.00 79.19 126 GLU A CA 1
ATOM 1023 C C . GLU A 1 126 ? -0.323 9.332 27.404 1.00 79.19 126 GLU A C 1
ATOM 1025 O O . GLU A 1 126 ? -0.616 8.239 26.917 1.00 79.19 126 GLU A O 1
ATOM 1030 N N . GLY A 1 127 ? -1.104 10.403 27.232 1.00 81.62 127 GLY A N 1
ATOM 1031 C CA . GLY A 1 127 ? -2.356 10.394 26.476 1.00 81.62 127 GLY A CA 1
ATOM 1032 C C . GLY A 1 127 ? -2.125 10.643 24.987 1.00 81.62 127 GLY A C 1
ATOM 1033 O O . GLY A 1 127 ? -2.243 11.779 24.531 1.00 81.62 127 GLY A O 1
ATOM 1034 N N . HIS A 1 128 ? -1.808 9.595 24.227 1.00 82.62 128 HIS A N 1
ATOM 1035 C CA . HIS A 1 128 ? -1.541 9.701 22.785 1.00 82.62 128 HIS A CA 1
ATOM 1036 C C . HIS A 1 128 ? -2.767 9.440 21.892 1.00 82.62 128 HIS A C 1
ATOM 1038 O O . HIS A 1 128 ? -2.756 9.816 20.720 1.00 82.62 128 HIS A O 1
ATOM 1044 N N . PHE A 1 129 ? -3.812 8.781 22.406 1.00 87.12 129 PHE A N 1
ATOM 1045 C CA . PHE A 1 129 ? -4.826 8.123 21.573 1.00 87.12 129 PHE A CA 1
ATOM 1046 C C . PHE A 1 129 ? -6.214 8.772 21.632 1.00 87.12 129 PHE A C 1
ATOM 1048 O O . PHE A 1 129 ? -6.496 9.633 22.466 1.00 87.12 129 PHE A O 1
ATOM 1055 N N . ALA A 1 130 ? -7.106 8.354 20.727 1.00 82.44 130 ALA A N 1
ATOM 1056 C CA . ALA A 1 130 ? -8.467 8.878 20.625 1.00 82.44 130 ALA A CA 1
ATOM 1057 C C . ALA A 1 130 ? -9.237 8.779 21.958 1.00 82.44 130 ALA A C 1
ATOM 1059 O O . ALA A 1 130 ? -9.071 7.834 22.730 1.00 82.44 130 ALA A O 1
ATOM 1060 N N . SER A 1 131 ? -10.101 9.757 22.234 1.00 84.75 131 SER A N 1
ATOM 1061 C CA . SER A 1 131 ? -10.831 9.812 23.504 1.00 84.75 131 SER A CA 1
ATOM 1062 C C . SER A 1 131 ? -11.790 8.627 23.682 1.00 84.75 131 SER A C 1
ATOM 1064 O O . SER A 1 131 ? -12.357 8.111 22.712 1.00 84.75 131 SER A O 1
ATOM 1066 N N . ARG A 1 132 ? -12.041 8.223 24.938 1.00 82.25 132 ARG A N 1
ATOM 1067 C CA . ARG A 1 132 ? -12.920 7.081 25.274 1.00 82.25 132 ARG A CA 1
ATOM 1068 C C . ARG A 1 132 ? -14.326 7.221 24.669 1.00 82.25 132 ARG A C 1
ATOM 1070 O O . ARG A 1 132 ? -14.929 6.223 24.282 1.00 82.25 132 ARG A O 1
ATOM 1077 N N . HIS A 1 133 ? -14.830 8.452 24.526 1.00 81.44 133 HIS A N 1
ATOM 1078 C CA . HIS A 1 133 ? -16.096 8.726 23.839 1.00 81.44 133 HIS A CA 1
ATOM 1079 C C . HIS A 1 133 ? -16.038 8.426 22.331 1.00 81.44 133 HIS A C 1
ATOM 1081 O O . HIS A 1 133 ? -16.965 7.815 21.803 1.00 81.44 133 HIS A O 1
ATOM 1087 N N . THR A 1 134 ? -14.946 8.791 21.653 1.00 83.06 134 THR A N 1
ATOM 1088 C CA . THR A 1 134 ? -14.757 8.548 20.211 1.00 83.06 134 THR A CA 1
ATOM 1089 C C . THR A 1 134 ? -14.786 7.050 19.899 1.00 83.06 134 THR A C 1
ATOM 1091 O O . THR A 1 134 ? -15.512 6.611 19.008 1.00 83.06 134 THR A O 1
ATOM 1094 N N . ILE A 1 135 ? -14.068 6.249 20.693 1.00 83.75 135 ILE A N 1
ATOM 1095 C CA . ILE A 1 135 ? -14.018 4.782 20.562 1.00 83.75 135 ILE A CA 1
ATOM 1096 C C . ILE A 1 135 ? -15.412 4.164 20.796 1.00 83.75 135 ILE A C 1
ATOM 1098 O O . ILE A 1 135 ? -15.819 3.240 20.091 1.00 83.75 135 ILE A O 1
ATOM 1102 N N . LEU A 1 136 ? -16.188 4.711 21.738 1.00 83.38 136 LEU A N 1
ATOM 1103 C CA . LEU A 1 136 ? -17.555 4.272 22.030 1.00 83.38 136 LEU A CA 1
ATOM 1104 C C . LEU A 1 136 ? -18.543 4.575 20.883 1.00 83.38 136 LEU A C 1
ATOM 1106 O O . LEU A 1 136 ? -19.394 3.733 20.583 1.00 83.38 136 LEU A O 1
ATOM 1110 N N . GLU A 1 137 ? -18.429 5.718 20.194 1.00 81.00 137 GLU A N 1
ATOM 1111 C CA . GLU A 1 137 ? -19.249 5.995 19.000 1.00 81.00 137 GLU A CA 1
ATOM 1112 C C . GLU A 1 137 ? -18.852 5.127 17.793 1.00 81.00 137 GLU A C 1
ATOM 1114 O O . GLU A 1 137 ? -19.733 4.643 17.078 1.00 81.00 137 GLU A O 1
ATOM 1119 N N . ILE A 1 138 ? -17.558 4.836 17.607 1.00 78.88 138 ILE A N 1
ATOM 1120 C CA . ILE A 1 138 ? -17.090 3.865 16.600 1.00 78.88 138 ILE A CA 1
ATOM 1121 C C . ILE A 1 138 ? -17.691 2.478 16.888 1.00 78.88 138 ILE A C 1
ATOM 1123 O O . ILE A 1 138 ? -18.278 1.859 15.997 1.00 78.88 138 ILE A O 1
ATOM 1127 N N . GLY A 1 139 ? -17.661 2.026 18.146 1.00 79.00 139 GLY A N 1
ATOM 1128 C CA . GLY A 1 139 ? -18.278 0.764 18.572 1.00 79.00 139 GLY A CA 1
ATOM 1129 C C . GLY A 1 139 ? -19.780 0.684 18.274 1.00 79.00 139 GLY A C 1
ATOM 1130 O O . GLY A 1 139 ? -20.260 -0.330 17.765 1.00 79.00 139 GLY A O 1
ATOM 1131 N N . LYS A 1 140 ? -20.530 1.771 18.500 1.00 80.25 140 LYS A N 1
ATOM 1132 C CA . LYS A 1 140 ? -21.961 1.874 18.141 1.00 80.25 140 LYS A CA 1
ATOM 1133 C C . LYS A 1 140 ? -22.235 1.800 16.635 1.00 80.25 140 LYS A C 1
ATOM 1135 O O . LYS A 1 140 ? -23.354 1.451 16.254 1.00 80.25 140 LYS A O 1
ATOM 1140 N N . TYR A 1 141 ? -21.274 2.164 15.785 1.00 75.06 141 TYR A N 1
ATOM 1141 C CA . TYR A 1 141 ? -21.393 2.006 14.335 1.00 75.06 141 TYR A CA 1
ATOM 1142 C C . TYR A 1 141 ? -21.083 0.566 13.908 1.00 75.06 141 TYR A C 1
ATOM 1144 O O . TYR A 1 141 ? -21.880 -0.033 13.185 1.00 75.06 141 TYR A O 1
ATOM 1152 N N . ILE A 1 142 ? -19.984 -0.014 14.407 1.00 73.06 142 ILE A N 1
ATOM 1153 C CA . ILE A 1 142 ? -19.545 -1.378 14.061 1.00 73.06 142 ILE A CA 1
ATOM 1154 C C . ILE A 1 142 ? -20.609 -2.419 14.443 1.00 73.06 142 ILE A C 1
ATOM 1156 O O . ILE A 1 142 ? -20.993 -3.222 13.594 1.00 73.06 142 ILE A O 1
ATOM 1160 N N . ARG A 1 143 ? -21.196 -2.330 15.649 1.00 71.81 143 ARG A N 1
ATOM 1161 C CA . ARG A 1 143 ? -22.270 -3.233 16.133 1.00 71.81 143 ARG A CA 1
ATOM 1162 C C . ARG A 1 143 ? -23.538 -3.276 15.265 1.00 71.81 143 ARG A C 1
ATOM 1164 O O . ARG A 1 143 ? -24.392 -4.126 15.479 1.00 71.81 143 ARG A O 1
ATOM 1171 N N . ARG A 1 144 ? -23.707 -2.369 14.293 1.00 69.44 144 ARG A N 1
ATOM 1172 C CA . ARG A 1 144 ? -24.848 -2.394 13.353 1.00 69.44 144 ARG A CA 1
ATOM 1173 C C . ARG A 1 144 ? -24.663 -3.388 12.205 1.00 69.44 144 ARG A C 1
ATOM 1175 O O . ARG A 1 144 ? -25.604 -3.597 11.442 1.00 69.44 144 ARG A O 1
ATOM 1182 N N . ARG A 1 145 ? -23.468 -3.965 12.043 1.00 66.44 145 ARG A N 1
ATOM 1183 C CA . ARG A 1 145 ? -23.149 -4.966 11.017 1.00 66.44 145 ARG A CA 1
ATOM 1184 C C . ARG A 1 145 ? -22.908 -6.318 11.684 1.00 66.44 145 ARG A C 1
ATOM 1186 O O . ARG A 1 145 ? -22.156 -6.396 12.648 1.00 66.44 145 ARG A O 1
ATOM 1193 N N . LYS A 1 146 ? -23.526 -7.373 11.149 1.00 69.94 146 LYS A N 1
ATOM 1194 C CA . LYS A 1 146 ? -23.242 -8.760 11.546 1.00 69.94 146 LYS A CA 1
ATOM 1195 C C . LYS A 1 146 ? -22.190 -9.351 10.615 1.00 69.94 146 LYS A C 1
ATOM 1197 O O . LYS A 1 146 ? -22.179 -9.025 9.432 1.00 69.94 146 LYS A O 1
ATOM 1202 N N . VAL A 1 147 ? -21.334 -10.224 11.133 1.00 66.62 147 VAL A N 1
ATOM 1203 C CA . VAL A 1 147 ? -20.252 -10.846 10.356 1.00 66.62 147 VAL A CA 1
ATOM 1204 C C . VAL A 1 147 ? -20.757 -12.131 9.692 1.00 66.62 147 VAL A C 1
ATOM 1206 O O . VAL A 1 147 ? -21.039 -13.110 10.385 1.00 66.62 147 VAL A O 1
ATOM 1209 N N . GLY A 1 148 ? -20.886 -12.127 8.358 1.00 59.41 148 GLY A N 1
ATOM 1210 C CA . GLY A 1 148 ? -21.386 -13.260 7.555 1.00 59.41 148 GLY A CA 1
ATOM 1211 C C . GLY A 1 148 ? -20.480 -13.691 6.392 1.00 59.41 148 GLY A C 1
ATOM 1212 O O . GLY A 1 148 ? -20.796 -14.649 5.679 1.00 59.41 148 GLY A O 1
ATOM 1213 N N . SER A 1 149 ? -19.352 -13.008 6.186 1.00 65.00 149 SER A N 1
ATOM 1214 C CA . SER A 1 149 ? -18.380 -13.282 5.124 1.00 65.00 149 SER A CA 1
ATOM 1215 C C . SER A 1 149 ? -16.963 -12.836 5.501 1.00 65.00 149 SER A C 1
ATOM 1217 O O . SER A 1 149 ? -16.768 -12.062 6.437 1.00 65.00 149 SER A O 1
ATOM 1219 N N . GLU A 1 150 ? -15.965 -13.278 4.733 1.00 69.38 150 GLU A N 1
ATOM 1220 C CA . GLU A 1 150 ? -14.578 -12.806 4.846 1.00 69.38 150 GLU A CA 1
ATOM 1221 C C . GLU A 1 150 ? -14.449 -11.287 4.641 1.00 69.38 150 GLU A C 1
ATOM 1223 O O . GLU A 1 150 ? -13.625 -10.652 5.293 1.00 69.38 150 GLU A O 1
ATOM 1228 N N . LEU A 1 151 ? -15.295 -10.682 3.796 1.00 68.31 151 LEU A N 1
ATOM 1229 C CA . LEU A 1 151 ? -15.311 -9.231 3.581 1.00 68.31 151 LEU A CA 1
ATOM 1230 C C . LEU A 1 151 ? -15.829 -8.476 4.818 1.00 68.31 151 LEU A C 1
ATOM 1232 O O . LEU A 1 151 ? -15.318 -7.402 5.139 1.00 68.31 151 LEU A O 1
ATOM 1236 N N . ASP A 1 152 ? -16.796 -9.050 5.540 1.00 70.56 152 ASP A N 1
ATOM 1237 C CA . ASP A 1 152 ? -17.276 -8.487 6.806 1.00 70.56 152 ASP A CA 1
ATOM 1238 C C . ASP A 1 152 ? -16.223 -8.624 7.912 1.00 70.56 152 ASP A C 1
ATOM 1240 O O . ASP A 1 152 ? -16.052 -7.685 8.688 1.00 70.56 152 ASP A O 1
ATOM 1244 N N . ILE A 1 153 ? -15.476 -9.743 7.958 1.00 76.00 153 ILE A N 1
ATOM 1245 C CA . ILE A 1 153 ? -14.321 -9.879 8.866 1.00 76.00 153 ILE A CA 1
ATOM 1246 C C . ILE A 1 153 ? -13.274 -8.819 8.542 1.00 76.00 153 ILE A C 1
ATOM 1248 O O . ILE A 1 153 ? -12.870 -8.103 9.448 1.00 76.00 153 ILE A O 1
ATOM 1252 N N . HIS A 1 154 ? -12.861 -8.682 7.279 1.00 76.44 154 HIS A N 1
ATOM 1253 C CA . HIS A 1 154 ? -11.878 -7.679 6.868 1.00 76.44 154 HIS A CA 1
ATOM 1254 C C . HIS A 1 154 ? -12.308 -6.262 7.289 1.00 76.44 154 HIS A C 1
ATOM 1256 O O . HIS A 1 154 ? -11.507 -5.513 7.837 1.00 76.44 154 HIS A O 1
ATOM 1262 N N . HIS A 1 155 ? -13.584 -5.895 7.113 1.00 77.25 155 HIS A N 1
ATOM 1263 C CA . HIS A 1 155 ? -14.087 -4.604 7.595 1.00 77.25 155 HIS A CA 1
ATOM 1264 C C . HIS A 1 155 ? -14.126 -4.482 9.126 1.00 77.25 155 HIS A C 1
ATOM 1266 O O . HIS A 1 155 ? -13.883 -3.392 9.641 1.00 77.25 155 HIS A O 1
ATOM 1272 N N . PHE A 1 156 ? -14.440 -5.559 9.850 1.00 82.69 156 PHE A N 1
ATOM 1273 C CA . PHE A 1 156 ? -14.428 -5.582 11.313 1.00 82.69 156 PHE A CA 1
ATOM 1274 C C . PHE A 1 156 ? -12.996 -5.461 11.848 1.00 82.69 156 PHE A C 1
ATOM 1276 O O . PHE A 1 156 ? -12.664 -4.448 12.455 1.00 82.69 156 PHE A O 1
ATOM 1283 N N . GLN A 1 157 ? -12.144 -6.446 11.549 1.00 84.50 157 GLN A N 1
ATOM 1284 C CA . GLN A 1 157 ? -10.746 -6.541 11.977 1.00 84.50 157 GLN A CA 1
ATOM 1285 C C . GLN A 1 157 ? -9.969 -5.260 11.663 1.00 84.50 157 GLN A C 1
ATOM 1287 O O . GLN A 1 157 ? -9.241 -4.769 12.527 1.00 84.50 157 GLN A O 1
ATOM 1292 N N . ARG A 1 158 ? -10.174 -4.674 10.474 1.00 83.12 158 ARG A N 1
ATOM 1293 C CA . ARG A 1 158 ? -9.502 -3.430 10.101 1.00 83.12 158 ARG A CA 1
ATOM 1294 C C . ARG A 1 158 ? -9.805 -2.299 11.082 1.00 83.12 158 ARG A C 1
ATOM 1296 O O . ARG A 1 158 ? -8.888 -1.711 11.643 1.00 83.12 158 ARG A O 1
ATOM 1303 N N . SER A 1 159 ? -11.086 -2.040 11.343 1.00 79.56 159 SER A N 1
ATOM 1304 C CA . SER A 1 159 ? -11.506 -0.931 12.207 1.00 79.56 159 SER A CA 1
ATOM 1305 C C . SER A 1 159 ? -11.430 -1.225 13.711 1.00 79.56 159 SER A C 1
ATOM 1307 O O . SER A 1 159 ? -11.400 -0.274 14.495 1.00 79.56 159 SER A O 1
ATOM 1309 N N . THR A 1 160 ? -11.406 -2.493 14.143 1.00 83.38 160 THR A N 1
ATOM 1310 C CA . THR A 1 160 ? -11.280 -2.860 15.568 1.00 83.38 160 THR A CA 1
ATOM 1311 C C . THR A 1 160 ? -9.846 -3.117 16.023 1.00 83.38 160 THR A C 1
ATOM 1313 O O . THR A 1 160 ? -9.560 -2.912 17.203 1.00 83.38 160 THR A O 1
ATOM 1316 N N . VAL A 1 161 ? -8.952 -3.542 15.123 1.00 89.25 161 VAL A N 1
ATOM 1317 C CA . VAL A 1 161 ? -7.581 -3.958 15.457 1.00 89.25 161 VAL A CA 1
ATOM 1318 C C . VAL A 1 161 ? -6.537 -3.343 14.526 1.00 89.25 161 VAL A C 1
ATOM 1320 O O . VAL A 1 161 ? -5.660 -2.650 15.033 1.00 89.25 161 VAL A O 1
ATOM 1323 N N . ASP A 1 162 ? -6.599 -3.550 13.207 1.00 89.31 162 ASP A N 1
ATOM 1324 C CA . ASP A 1 162 ? -5.475 -3.209 12.310 1.00 89.31 162 ASP A CA 1
ATOM 1325 C C . ASP A 1 162 ? -5.161 -1.704 12.318 1.00 89.31 162 ASP A C 1
ATOM 1327 O O . ASP A 1 162 ? -4.021 -1.302 12.558 1.00 89.31 162 ASP A O 1
ATOM 1331 N N . ASP A 1 163 ? -6.188 -0.862 12.136 1.00 86.38 163 ASP A N 1
ATOM 1332 C CA . ASP A 1 163 ? -6.058 0.598 12.159 1.00 86.38 163 ASP A CA 1
ATOM 1333 C C . ASP A 1 163 ? -5.559 1.079 13.546 1.00 86.38 163 ASP A C 1
ATOM 1335 O O . ASP A 1 163 ? -4.800 2.044 13.632 1.00 86.38 163 ASP A O 1
ATOM 1339 N N . GLN A 1 164 ? -5.918 0.382 14.638 1.00 90.19 164 GLN A N 1
ATOM 1340 C CA . GLN A 1 164 ? -5.437 0.695 15.995 1.00 90.19 164 GLN A CA 1
ATOM 1341 C C . GLN A 1 164 ? -3.957 0.322 16.171 1.00 90.19 164 GLN A C 1
ATOM 1343 O O . GLN A 1 164 ? -3.187 1.105 16.722 1.00 90.19 164 GLN A O 1
ATOM 1348 N N . VAL A 1 165 ? -3.535 -0.846 15.678 1.00 92.44 165 VAL A N 1
ATOM 1349 C CA . VAL A 1 165 ? -2.139 -1.310 15.737 1.00 92.44 165 VAL A CA 1
ATOM 1350 C C . VAL A 1 165 ? -1.231 -0.409 14.897 1.00 92.44 165 VAL A C 1
ATOM 1352 O O . VAL A 1 165 ? -0.173 -0.006 15.382 1.00 92.44 165 VAL A O 1
ATOM 1355 N N . SER A 1 166 ? -1.659 -0.011 13.693 1.00 90.19 166 SER A N 1
ATOM 1356 C CA . SER A 1 166 ? -0.950 0.983 12.874 1.00 90.19 166 SER A CA 1
ATOM 1357 C C . SER A 1 166 ? -0.771 2.319 13.607 1.00 90.19 166 SER A C 1
ATOM 1359 O O . SER A 1 166 ? 0.345 2.836 13.644 1.00 90.19 166 SER A O 1
ATOM 1361 N N . LEU A 1 167 ? -1.825 2.850 14.244 1.00 89.38 167 LEU A N 1
ATOM 1362 C CA . LEU A 1 167 ? -1.748 4.094 15.025 1.00 89.38 167 LEU A CA 1
ATOM 1363 C C . LEU A 1 167 ? -0.806 3.975 16.233 1.00 89.38 167 LEU A C 1
ATOM 1365 O O . LEU A 1 167 ? -0.000 4.873 16.472 1.00 89.38 167 LEU A O 1
ATOM 1369 N N . ILE A 1 168 ? -0.865 2.865 16.978 1.00 91.31 168 ILE A N 1
ATOM 1370 C CA . ILE A 1 168 ? 0.026 2.639 18.124 1.00 91.31 168 ILE A CA 1
ATOM 1371 C C . ILE A 1 168 ? 1.487 2.570 17.661 1.00 91.31 168 ILE A C 1
ATOM 1373 O O . ILE A 1 168 ? 2.339 3.200 18.281 1.00 91.31 168 ILE A O 1
ATOM 1377 N N . ILE A 1 169 ? 1.786 1.889 16.550 1.00 91.06 169 ILE A N 1
ATOM 1378 C CA . ILE A 1 169 ? 3.152 1.810 16.006 1.00 91.06 169 ILE A CA 1
ATOM 1379 C C . ILE A 1 169 ? 3.634 3.171 15.477 1.00 91.06 169 ILE A C 1
ATOM 1381 O O . ILE A 1 169 ? 4.794 3.520 15.686 1.00 91.06 169 ILE A O 1
ATOM 1385 N N . GLU A 1 170 ? 2.765 3.983 14.866 1.00 89.12 170 GLU A N 1
ATOM 1386 C CA . GLU A 1 170 ? 3.111 5.355 14.463 1.00 89.12 170 GLU A CA 1
ATOM 1387 C C . GLU A 1 170 ? 3.416 6.260 15.674 1.00 89.12 170 GLU A C 1
ATOM 1389 O O . GLU A 1 170 ? 4.256 7.154 15.585 1.00 89.12 170 GLU A O 1
ATOM 1394 N N . CYS A 1 171 ? 2.763 6.030 16.817 1.00 89.00 171 CYS A N 1
ATOM 1395 C CA . CYS A 1 171 ? 3.086 6.694 18.081 1.00 89.00 171 CYS A CA 1
ATOM 1396 C C . CYS A 1 171 ? 4.403 6.178 18.687 1.00 89.00 171 CYS A C 1
ATOM 1398 O O . CYS A 1 171 ? 5.241 6.996 19.058 1.00 89.00 171 CYS A O 1
ATOM 1400 N N . ILE A 1 172 ? 4.636 4.860 18.715 1.00 89.69 172 ILE A N 1
ATOM 1401 C CA . ILE A 1 172 ? 5.892 4.254 19.201 1.00 89.69 172 ILE A CA 1
ATOM 1402 C C . ILE A 1 172 ? 7.098 4.730 18.369 1.00 89.69 172 ILE A C 1
ATOM 1404 O O . ILE A 1 172 ? 8.154 4.996 18.924 1.00 89.69 172 ILE A O 1
ATOM 1408 N N . TYR A 1 173 ? 6.949 4.906 17.052 1.00 88.38 173 TYR A N 1
ATOM 1409 C CA . TYR A 1 173 ? 8.019 5.407 16.174 1.00 88.38 173 TYR A CA 1
ATOM 1410 C C . TYR A 1 173 ? 8.416 6.880 16.440 1.00 88.38 173 TYR A C 1
ATOM 1412 O O . TYR A 1 173 ? 9.488 7.318 16.016 1.00 88.38 173 TYR A O 1
ATOM 1420 N N . LYS A 1 174 ? 7.573 7.651 17.143 1.00 86.94 174 LYS A N 1
ATOM 1421 C CA . LYS A 1 174 ? 7.854 9.046 17.541 1.00 86.94 174 LYS A CA 1
ATOM 1422 C C . LYS A 1 174 ? 8.571 9.149 18.893 1.00 86.94 174 LYS A C 1
ATOM 1424 O O . LYS A 1 174 ? 9.201 10.172 19.145 1.00 86.94 174 LYS A O 1
ATOM 1429 N N . ASP A 1 175 ? 8.486 8.116 19.732 1.00 86.69 175 ASP A N 1
ATOM 1430 C CA . ASP A 1 175 ? 9.276 7.959 20.959 1.00 86.69 175 ASP A CA 1
ATOM 1431 C C . ASP A 1 175 ? 10.680 7.464 20.573 1.00 86.69 175 ASP A C 1
ATOM 1433 O O . ASP A 1 175 ? 10.825 6.418 19.944 1.00 86.69 175 ASP A O 1
ATOM 1437 N N . GLU A 1 176 ? 11.725 8.224 20.907 1.00 85.56 176 GLU A N 1
ATOM 1438 C CA . GLU A 1 176 ? 13.095 7.885 20.500 1.00 85.56 176 GLU A CA 1
ATOM 1439 C C . GLU A 1 176 ? 13.659 6.671 21.253 1.00 85.56 176 GLU A C 1
ATOM 1441 O O . GLU A 1 176 ? 14.390 5.878 20.661 1.00 85.56 176 GLU A O 1
ATOM 1446 N N . GLU A 1 177 ? 13.292 6.485 22.526 1.00 87.31 177 GLU A N 1
ATOM 1447 C CA . GLU A 1 177 ? 13.745 5.344 23.326 1.00 87.31 177 GLU A CA 1
ATOM 1448 C C . GLU A 1 177 ? 13.106 4.057 22.799 1.00 87.31 177 GLU A C 1
ATOM 1450 O O . GLU A 1 177 ? 13.807 3.080 22.533 1.00 87.31 177 GLU A O 1
ATOM 1455 N N . LEU A 1 178 ? 11.786 4.057 22.583 1.00 87.00 178 LEU A N 1
ATOM 1456 C CA . LEU A 1 178 ? 11.083 2.882 22.068 1.00 87.00 178 LEU A CA 1
ATOM 1457 C C . LEU A 1 178 ? 11.405 2.591 20.596 1.00 87.00 178 LEU A C 1
ATOM 1459 O O . LEU A 1 178 ? 11.527 1.418 20.232 1.00 87.00 178 LEU A O 1
ATOM 1463 N N . ARG A 1 179 ? 11.582 3.619 19.755 1.00 89.19 179 ARG A N 1
ATOM 1464 C CA . ARG A 1 179 ? 12.011 3.456 18.358 1.00 89.19 179 ARG A CA 1
ATOM 1465 C C . ARG A 1 179 ? 13.342 2.721 18.279 1.00 89.19 179 ARG A C 1
ATOM 1467 O O . ARG A 1 179 ? 13.431 1.729 17.560 1.00 89.19 179 ARG A O 1
ATOM 1474 N N . ASP A 1 180 ? 14.349 3.169 19.020 1.00 86.06 180 ASP A N 1
ATOM 1475 C CA . ASP A 1 180 ? 15.683 2.574 18.969 1.00 86.06 180 ASP A CA 1
ATOM 1476 C C . ASP A 1 180 ? 15.677 1.171 19.617 1.00 86.06 180 ASP A C 1
ATOM 1478 O O . ASP A 1 180 ? 16.232 0.220 19.058 1.00 86.06 180 ASP A O 1
ATOM 1482 N N . LYS A 1 181 ? 14.945 0.998 20.728 1.00 87.19 181 LYS A N 1
ATOM 1483 C CA . LYS A 1 181 ? 14.783 -0.275 21.458 1.00 87.19 181 LYS A CA 1
ATOM 1484 C C . LYS A 1 181 ? 14.102 -1.380 20.643 1.00 87.19 181 LYS A C 1
ATOM 1486 O O . LYS A 1 181 ? 14.527 -2.530 20.719 1.00 87.19 181 LYS A O 1
ATOM 1491 N N . PHE A 1 182 ? 13.095 -1.045 19.833 1.00 87.31 182 PHE A N 1
ATOM 1492 C CA . PHE A 1 182 ? 12.476 -1.965 18.865 1.00 87.31 182 PHE A CA 1
ATOM 1493 C C . PHE A 1 182 ? 13.112 -1.888 17.460 1.00 87.31 182 PHE A C 1
ATOM 1495 O O . PHE A 1 182 ? 12.635 -2.545 16.535 1.00 87.31 182 PHE A O 1
ATOM 1502 N N . SER A 1 183 ? 14.189 -1.107 17.288 1.00 85.38 183 SER A N 1
ATOM 1503 C CA . SER A 1 183 ? 14.900 -0.880 16.017 1.00 85.38 183 SER A CA 1
ATOM 1504 C C . SER A 1 183 ? 13.994 -0.453 14.848 1.00 85.38 183 SER A C 1
ATOM 1506 O O . SER A 1 183 ? 14.204 -0.848 13.696 1.00 85.38 183 SER A O 1
ATOM 1508 N N . LEU A 1 184 ? 12.975 0.363 15.136 1.00 87.62 184 LEU A N 1
ATOM 1509 C CA . LEU A 1 184 ? 11.959 0.778 14.174 1.00 87.62 184 LEU A CA 1
ATOM 1510 C C . LEU A 1 184 ? 12.496 1.831 13.191 1.00 87.62 184 LEU A C 1
ATOM 1512 O O . LEU A 1 184 ? 12.960 2.901 13.574 1.00 87.62 184 LEU A O 1
ATOM 1516 N N . LYS A 1 185 ? 12.355 1.546 11.894 1.00 84.38 185 LYS A N 1
ATOM 1517 C CA . LYS A 1 185 ? 12.806 2.374 10.761 1.00 84.38 185 LYS A CA 1
ATOM 1518 C C . LYS A 1 185 ? 11.653 3.019 9.969 1.00 84.38 185 LYS A C 1
ATOM 1520 O O . LYS A 1 185 ? 11.880 3.581 8.896 1.00 84.38 185 LYS A O 1
ATOM 1525 N N . GLY A 1 186 ? 10.419 2.907 10.460 1.00 85.75 186 GLY A N 1
ATOM 1526 C CA . GLY A 1 186 ? 9.222 3.413 9.791 1.00 85.75 186 GLY A CA 1
ATOM 1527 C C . GLY A 1 186 ? 7.915 2.856 10.364 1.00 85.75 186 GLY A C 1
ATOM 1528 O O . GLY A 1 186 ? 7.868 2.440 11.522 1.00 85.75 186 GLY A O 1
ATOM 1529 N N . SER A 1 187 ? 6.855 2.864 9.549 1.00 86.19 187 SER A N 1
ATOM 1530 C CA . SER A 1 187 ? 5.462 2.614 9.963 1.00 86.19 187 SER A CA 1
ATOM 1531 C C . SER A 1 187 ? 4.872 1.319 9.388 1.00 86.19 187 SER A C 1
ATOM 1533 O O . SER A 1 187 ? 5.366 0.781 8.398 1.00 86.19 187 SER A O 1
ATOM 1535 N N . VAL A 1 188 ? 3.790 0.820 9.997 1.00 87.25 188 VAL A N 1
ATOM 1536 C CA . VAL A 1 188 ? 3.062 -0.387 9.562 1.00 87.25 188 VAL A CA 1
ATOM 1537 C C . VAL A 1 188 ? 1.719 -0.021 8.928 1.00 87.25 188 VAL A C 1
ATOM 1539 O O . VAL A 1 188 ? 0.983 0.806 9.465 1.00 87.25 188 VAL A O 1
ATOM 1542 N N . GLN A 1 189 ? 1.372 -0.678 7.820 1.00 84.81 189 GLN A N 1
ATOM 1543 C CA . GLN A 1 189 ? 0.080 -0.579 7.136 1.00 84.81 189 GLN A CA 1
ATOM 1544 C C . GLN A 1 189 ? -0.459 -1.968 6.772 1.00 84.81 189 GLN A C 1
ATOM 1546 O O . GLN A 1 189 ? 0.304 -2.873 6.438 1.00 84.81 189 GLN A O 1
ATOM 1551 N N . PHE A 1 190 ? -1.784 -2.123 6.787 1.00 82.00 190 PHE A N 1
ATOM 1552 C CA . PHE A 1 190 ? -2.466 -3.371 6.438 1.00 82.00 190 PHE A CA 1
ATOM 1553 C C . PHE A 1 190 ? -3.172 -3.242 5.075 1.00 82.00 190 PHE A C 1
ATOM 1555 O O . PHE A 1 190 ? -4.081 -2.418 4.901 1.00 82.00 190 PHE A O 1
ATOM 1562 N N . GLU A 1 191 ? -2.737 -4.040 4.095 1.00 71.12 191 GLU A N 1
ATOM 1563 C CA . GLU A 1 191 ? -3.118 -3.920 2.679 1.00 71.12 191 GLU A CA 1
ATOM 1564 C C . GLU A 1 191 ? -3.487 -5.264 2.039 1.00 71.12 191 GLU A C 1
ATOM 1566 O O . GLU A 1 191 ? -2.867 -6.292 2.299 1.00 71.12 191 GLU A O 1
ATOM 1571 N N . ASN A 1 192 ? -4.449 -5.247 1.114 1.00 61.91 192 ASN A N 1
ATOM 1572 C CA . ASN A 1 192 ? -4.929 -6.453 0.420 1.00 61.91 192 ASN A CA 1
ATOM 1573 C C . ASN A 1 192 ? -4.137 -6.719 -0.881 1.00 61.91 192 ASN A C 1
ATOM 1575 O O . ASN A 1 192 ? -4.457 -7.618 -1.658 1.00 61.91 192 ASN A O 1
ATOM 1579 N N . HIS A 1 193 ? -3.105 -5.909 -1.132 1.00 54.62 193 HIS A N 1
ATOM 1580 C CA . HIS A 1 193 ? -2.127 -6.059 -2.200 1.00 54.62 193 HIS A CA 1
ATOM 1581 C C . HIS A 1 193 ? -0.834 -5.321 -1.824 1.00 54.62 193 HIS A C 1
ATOM 1583 O O . HIS A 1 193 ? -0.874 -4.143 -1.485 1.00 54.62 193 HIS A O 1
ATOM 1589 N N . ALA A 1 194 ? 0.329 -5.954 -1.979 1.00 44.22 194 ALA A N 1
ATOM 1590 C CA . ALA A 1 194 ? 1.534 -5.171 -2.252 1.00 44.22 194 ALA A CA 1
ATOM 1591 C C . ALA A 1 194 ? 1.416 -4.598 -3.676 1.00 44.22 194 ALA A C 1
ATOM 1593 O O . ALA A 1 194 ? 0.856 -5.264 -4.558 1.00 44.22 194 ALA A O 1
ATOM 1594 N N . ASN A 1 195 ? 1.892 -3.371 -3.905 1.00 44.97 195 ASN A N 1
ATOM 1595 C CA . ASN A 1 195 ? 1.586 -2.555 -5.092 1.00 44.97 195 ASN A CA 1
ATOM 1596 C C . ASN A 1 195 ? 2.415 -2.980 -6.324 1.00 44.97 195 ASN A C 1
ATOM 1598 O O . ASN A 1 195 ? 3.116 -2.194 -6.957 1.00 44.97 195 ASN A O 1
ATOM 1602 N N . THR A 1 196 ? 2.315 -4.263 -6.663 1.00 49.88 196 THR A N 1
ATOM 1603 C CA . THR A 1 196 ? 3.144 -4.963 -7.644 1.00 49.88 196 THR A CA 1
ATOM 1604 C C . THR A 1 196 ? 2.460 -5.106 -9.009 1.00 49.88 196 THR A C 1
ATOM 1606 O O . THR A 1 196 ? 1.229 -5.136 -9.127 1.00 49.88 196 THR A O 1
ATOM 1609 N N . LEU A 1 197 ? 3.302 -5.213 -10.044 1.00 50.56 197 LEU A N 1
ATOM 1610 C CA . LEU A 1 197 ? 3.020 -5.269 -11.490 1.00 50.56 197 LEU A CA 1
ATOM 1611 C C . LEU A 1 197 ? 1.672 -5.921 -11.861 1.00 50.56 197 LEU A C 1
ATOM 1613 O O . LEU A 1 197 ? 1.565 -7.151 -11.891 1.00 50.56 197 LEU A O 1
ATOM 1617 N N . SER A 1 198 ? 0.630 -5.120 -12.109 1.00 43.16 198 SER A N 1
ATOM 1618 C CA . SER A 1 198 ? -0.747 -5.610 -12.311 1.00 43.16 198 SER A CA 1
ATOM 1619 C C . SER A 1 198 ? -1.157 -5.621 -13.791 1.00 43.16 198 SER A C 1
ATOM 1621 O O . SER A 1 198 ? -0.890 -4.651 -14.496 1.00 43.16 198 SER A O 1
ATOM 1623 N N . PRO A 1 199 ? -1.813 -6.690 -14.290 1.00 40.50 199 PRO A N 1
ATOM 1624 C CA . PRO A 1 199 ? -2.249 -6.755 -15.683 1.00 40.50 199 PRO A CA 1
ATOM 1625 C C . PRO A 1 199 ? -3.502 -5.894 -15.916 1.00 40.50 199 PRO A C 1
ATOM 1627 O O . PRO A 1 199 ? -4.627 -6.336 -15.674 1.00 40.50 199 PRO A O 1
ATOM 1630 N N . ASP A 1 200 ? -3.295 -4.677 -16.435 1.00 37.59 200 ASP A N 1
ATOM 1631 C CA . ASP A 1 200 ? -4.335 -3.704 -16.843 1.00 37.59 200 ASP A CA 1
ATOM 1632 C C . ASP A 1 200 ? -5.412 -4.294 -17.786 1.00 37.59 200 ASP A C 1
ATOM 1634 O O . ASP A 1 200 ? -6.524 -3.768 -17.927 1.00 37.59 200 ASP A O 1
ATOM 1638 N N . ASP A 1 201 ? -5.082 -5.386 -18.474 1.00 32.31 201 ASP A N 1
ATOM 1639 C CA . ASP A 1 201 ? -5.887 -5.971 -19.541 1.00 32.31 201 ASP A CA 1
ATOM 1640 C C . ASP A 1 201 ? -7.228 -6.549 -19.031 1.00 32.31 201 ASP A C 1
ATOM 1642 O O . ASP A 1 201 ? -8.242 -6.461 -19.728 1.00 32.31 201 ASP A O 1
ATOM 1646 N N . ALA A 1 202 ? -7.291 -7.000 -17.768 1.00 32.38 202 ALA A N 1
ATOM 1647 C CA . ALA A 1 202 ? -8.515 -7.526 -17.145 1.00 32.38 202 ALA A CA 1
ATOM 1648 C C . ALA A 1 202 ? -9.637 -6.476 -16.977 1.00 32.38 202 ALA A C 1
ATOM 1650 O O . ALA A 1 202 ? -10.817 -6.827 -17.001 1.00 32.38 202 ALA A O 1
ATOM 1651 N N . PHE A 1 203 ? -9.288 -5.192 -16.838 1.00 28.38 203 PHE A N 1
ATOM 1652 C CA . PHE A 1 203 ? -10.251 -4.081 -16.883 1.00 28.38 203 PHE A CA 1
ATOM 1653 C C . PHE A 1 203 ? -10.486 -3.604 -18.327 1.00 28.38 203 PHE A C 1
ATOM 1655 O O . PHE A 1 203 ? -11.607 -3.265 -18.711 1.00 28.38 203 PHE A O 1
ATOM 1662 N N . SER A 1 204 ? -9.432 -3.614 -19.147 1.00 29.00 204 SER A N 1
ATOM 1663 C CA . SER A 1 204 ? -9.437 -3.052 -20.503 1.00 29.00 204 SER A CA 1
ATOM 1664 C C . SER A 1 204 ? -10.340 -3.813 -21.486 1.00 29.00 204 SER A C 1
ATOM 1666 O O . SER A 1 204 ? -11.045 -3.188 -22.283 1.00 29.00 204 SER A O 1
ATOM 1668 N N . GLU A 1 205 ? -10.365 -5.149 -21.440 1.00 28.09 205 GLU A N 1
ATOM 1669 C CA . GLU A 1 205 ? -11.230 -5.949 -22.325 1.00 28.09 205 GLU A CA 1
ATOM 1670 C C . GLU A 1 205 ? -12.707 -5.929 -21.901 1.00 28.09 205 GLU A C 1
ATOM 1672 O O . GLU A 1 205 ? -13.603 -5.975 -22.751 1.00 28.09 205 GLU A O 1
ATOM 1677 N N . GLY A 1 206 ? -12.984 -5.766 -20.602 1.00 29.44 206 GLY A N 1
ATOM 1678 C CA . GLY A 1 206 ? -14.343 -5.595 -20.079 1.00 29.44 206 GLY A CA 1
ATOM 1679 C C . GLY A 1 206 ? -15.035 -4.335 -20.610 1.00 29.44 206 GLY A C 1
ATOM 1680 O O . GLY A 1 206 ? -16.233 -4.359 -20.879 1.00 29.44 206 GLY A O 1
ATOM 1681 N N . ILE A 1 207 ? -14.274 -3.259 -20.834 1.00 32.47 207 ILE A N 1
ATOM 1682 C CA . ILE A 1 207 ? -14.781 -1.996 -21.393 1.00 32.47 207 ILE A CA 1
ATOM 1683 C C . ILE A 1 207 ? -14.914 -2.083 -22.924 1.00 32.47 207 ILE A C 1
ATOM 1685 O O . ILE A 1 207 ? -15.906 -1.625 -23.490 1.00 32.47 207 ILE A O 1
ATOM 1689 N N . ARG A 1 208 ? -13.961 -2.725 -23.616 1.00 27.42 208 ARG A N 1
ATOM 1690 C CA . ARG A 1 208 ? -13.993 -2.883 -25.087 1.00 27.42 208 ARG A CA 1
ATOM 1691 C C . ARG A 1 208 ? -15.040 -3.873 -25.605 1.00 27.42 208 ARG A C 1
ATOM 1693 O O . ARG A 1 208 ? -15.333 -3.856 -26.796 1.00 27.42 208 ARG A O 1
ATOM 1700 N N . SER A 1 209 ? -15.603 -4.715 -24.742 1.00 28.72 209 SER A N 1
ATOM 1701 C CA . SER A 1 209 ? -16.656 -5.679 -25.096 1.00 28.72 209 SER A CA 1
ATOM 1702 C C . SER A 1 209 ? -18.088 -5.136 -24.938 1.00 28.72 209 SER A C 1
ATOM 1704 O O . SER A 1 209 ? -19.048 -5.870 -25.177 1.00 28.72 209 SER A O 1
ATOM 1706 N N . ILE A 1 210 ? -18.256 -3.847 -24.609 1.00 32.06 210 ILE A N 1
ATOM 1707 C CA . ILE A 1 210 ? -19.559 -3.157 -24.580 1.00 32.06 210 ILE A CA 1
ATOM 1708 C C . ILE A 1 210 ? -19.944 -2.688 -25.999 1.00 32.06 210 ILE A C 1
ATOM 1710 O O . ILE A 1 210 ? -20.065 -1.498 -26.284 1.00 32.06 210 ILE A O 1
ATOM 1714 N N . ASP A 1 211 ? -20.141 -3.643 -26.910 1.00 25.78 211 ASP A N 1
ATOM 1715 C CA . ASP A 1 211 ? -20.768 -3.390 -28.212 1.00 25.78 211 ASP A CA 1
ATOM 1716 C C . ASP A 1 211 ? -22.299 -3.460 -28.055 1.00 25.78 211 ASP A C 1
ATOM 1718 O O . ASP A 1 211 ? -22.875 -4.512 -27.759 1.00 25.78 211 ASP A O 1
ATOM 1722 N N . ILE A 1 212 ? -22.976 -2.321 -28.228 1.00 33.94 212 ILE A N 1
ATOM 1723 C CA . ILE A 1 212 ? -24.412 -2.138 -27.955 1.00 33.94 212 ILE A CA 1
ATOM 1724 C C . ILE A 1 212 ? -25.253 -2.647 -29.153 1.00 33.94 212 ILE A C 1
ATOM 1726 O O . ILE A 1 212 ? -26.151 -1.973 -29.652 1.00 33.94 212 ILE A O 1
ATOM 1730 N N . SER A 1 213 ? -24.945 -3.855 -29.651 1.00 29.73 213 SER A N 1
ATOM 1731 C CA . SER A 1 213 ? -25.529 -4.419 -30.883 1.00 29.73 213 SER A CA 1
ATOM 1732 C C . SER A 1 213 ? -25.972 -5.896 -30.820 1.00 29.73 213 SER A C 1
ATOM 1734 O O . SER A 1 213 ? -26.330 -6.471 -31.852 1.00 29.73 213 SER A O 1
ATOM 1736 N N . LYS A 1 214 ? -26.045 -6.524 -29.631 1.00 28.44 214 LYS A N 1
ATOM 1737 C CA . LYS A 1 214 ? -26.826 -7.769 -29.408 1.00 28.44 214 LYS A CA 1
ATOM 1738 C C . LYS A 1 214 ? -27.451 -7.861 -28.011 1.00 28.44 214 LYS A C 1
ATOM 1740 O O . LYS A 1 214 ? -26.764 -8.042 -27.011 1.00 28.44 214 LYS A O 1
ATOM 1745 N N . SER A 1 215 ? -28.782 -7.874 -27.953 1.00 29.08 215 SER A N 1
ATOM 1746 C CA . SER A 1 215 ? -29.595 -8.048 -26.739 1.00 29.08 215 SER A CA 1
ATOM 1747 C C . SER A 1 215 ? -29.732 -9.521 -26.295 1.00 29.08 215 SER A C 1
ATOM 1749 O O . SER A 1 215 ? -30.830 -10.059 -26.154 1.00 29.08 215 SER A O 1
ATOM 1751 N N . GLY A 1 216 ? -28.603 -10.196 -26.052 1.00 27.16 216 GLY A N 1
ATOM 1752 C CA . GLY A 1 216 ? -28.565 -11.570 -25.532 1.00 27.16 216 GLY A CA 1
ATOM 1753 C C . GLY A 1 216 ? -28.561 -11.633 -23.999 1.00 27.16 216 GLY A C 1
ATOM 1754 O O . GLY A 1 216 ? -27.627 -11.152 -23.361 1.00 27.16 216 GLY A O 1
ATOM 1755 N N . ARG A 1 217 ? -29.565 -12.272 -23.378 1.00 28.06 217 ARG A N 1
ATOM 1756 C CA . ARG A 1 217 ? -29.566 -12.529 -21.921 1.00 28.06 217 ARG A CA 1
ATOM 1757 C C . ARG A 1 217 ? -28.405 -13.463 -21.540 1.00 28.06 217 ARG A C 1
ATOM 1759 O O . ARG A 1 217 ? -28.422 -14.630 -21.929 1.00 28.06 217 ARG A O 1
ATOM 1766 N N . ARG A 1 218 ? -27.451 -12.992 -20.722 1.00 30.44 218 ARG A N 1
ATOM 1767 C CA . ARG A 1 218 ? -26.438 -13.855 -20.078 1.00 30.44 218 ARG A CA 1
ATOM 1768 C C . ARG A 1 218 ? -27.143 -14.963 -19.273 1.00 30.44 218 ARG A C 1
ATOM 1770 O O . ARG A 1 218 ? -27.908 -14.663 -18.359 1.00 30.44 218 ARG A O 1
ATOM 1777 N N . ARG A 1 219 ? -26.882 -16.231 -19.610 1.00 32.97 219 ARG A N 1
ATOM 1778 C CA . ARG A 1 219 ? -27.249 -17.417 -18.809 1.00 32.97 219 ARG A CA 1
ATOM 1779 C C . ARG A 1 219 ? -26.050 -17.846 -17.952 1.00 32.97 219 ARG A C 1
ATOM 1781 O O . ARG A 1 219 ? -24.914 -17.513 -18.279 1.00 32.97 219 ARG A O 1
ATOM 1788 N N . SER A 1 220 ? -26.290 -18.562 -16.854 1.00 33.50 220 SER A N 1
ATOM 1789 C CA . SER A 1 220 ? -25.226 -19.039 -15.960 1.00 33.50 220 SER A CA 1
ATOM 1790 C C . SER A 1 220 ? -24.506 -20.282 -16.522 1.00 33.50 220 SER A C 1
ATOM 1792 O O . SER A 1 220 ? -25.158 -21.107 -17.165 1.00 33.50 220 SER A O 1
ATOM 1794 N N . PRO A 1 221 ? -23.195 -20.476 -16.249 1.00 34.88 221 PRO A N 1
ATOM 1795 C CA . PRO A 1 221 ? -22.431 -21.624 -16.762 1.00 34.88 221 PRO A CA 1
ATOM 1796 C C . PRO A 1 221 ? -23.056 -22.983 -16.417 1.00 34.88 221 PRO A C 1
ATOM 1798 O O . PRO A 1 221 ? -23.198 -23.838 -17.285 1.00 34.88 221 PRO A O 1
ATOM 1801 N N . ARG A 1 222 ? -23.556 -23.123 -15.182 1.00 37.34 222 ARG A N 1
ATOM 1802 C CA . ARG A 1 222 ? -24.222 -24.332 -14.670 1.00 37.34 222 ARG A CA 1
ATOM 1803 C C . ARG A 1 222 ? -25.435 -24.781 -15.499 1.00 37.34 222 ARG A C 1
ATOM 1805 O O . ARG A 1 222 ? -25.760 -25.963 -15.495 1.00 37.34 222 ARG A O 1
ATOM 1812 N N . LEU A 1 223 ? -26.121 -23.868 -16.196 1.00 38.91 223 LEU A N 1
ATOM 1813 C CA . LEU A 1 223 ? -27.220 -24.240 -17.097 1.00 38.91 223 LEU A CA 1
ATOM 1814 C C . LEU A 1 223 ? -26.703 -24.793 -18.432 1.00 38.91 223 LEU A C 1
ATOM 1816 O O . LEU A 1 223 ? -27.311 -25.712 -18.967 1.00 38.91 223 LEU A O 1
ATOM 1820 N N . LEU A 1 224 ? -25.570 -24.293 -18.935 1.00 39.31 224 LEU A N 1
ATOM 1821 C CA . LEU A 1 224 ? -24.957 -24.771 -20.180 1.00 39.31 224 LEU A CA 1
ATOM 1822 C C . LEU A 1 224 ? -24.394 -26.192 -20.018 1.00 39.31 224 LEU A C 1
ATOM 1824 O O . LEU A 1 224 ? -24.628 -27.039 -20.876 1.00 39.31 224 LEU A O 1
ATOM 1828 N N . GLU A 1 225 ? -23.737 -26.490 -18.892 1.00 38.03 225 GLU A N 1
ATOM 1829 C CA . GLU A 1 225 ? -23.275 -27.851 -18.563 1.00 38.03 225 GLU A CA 1
ATOM 1830 C C . GLU A 1 225 ? -24.437 -28.855 -18.467 1.00 38.03 225 GLU A C 1
ATOM 1832 O O . GLU A 1 225 ? -24.320 -30.010 -18.877 1.00 38.03 225 GLU A O 1
ATOM 1837 N N . MET A 1 226 ? -25.579 -28.413 -17.930 1.00 38.12 226 MET A N 1
ATOM 1838 C CA . MET A 1 226 ? -26.769 -29.247 -17.754 1.00 38.12 226 MET A CA 1
ATOM 1839 C C . MET A 1 226 ? -27.498 -29.506 -19.084 1.00 38.12 226 MET A C 1
ATOM 1841 O O . MET A 1 226 ? -28.047 -30.586 -19.283 1.00 38.12 226 MET A O 1
ATOM 1845 N N . GLU A 1 227 ? -27.450 -28.551 -20.018 1.00 37.59 227 GLU A N 1
ATOM 1846 C CA . GLU A 1 227 ? -27.997 -28.668 -21.378 1.00 37.59 227 GLU A CA 1
ATOM 1847 C C . GLU A 1 227 ? -27.107 -29.578 -22.260 1.00 37.59 227 GLU A C 1
ATOM 1849 O O . GLU A 1 227 ? -27.620 -30.404 -23.016 1.00 37.59 227 GLU A O 1
ATOM 1854 N N . GLN A 1 228 ? -25.777 -29.528 -22.090 1.00 43.69 228 GLN A N 1
ATOM 1855 C CA . GLN A 1 228 ? -24.811 -30.393 -22.793 1.00 43.69 228 GLN A CA 1
ATOM 1856 C C . GLN A 1 228 ? -24.876 -31.879 -22.395 1.00 43.69 228 GLN A C 1
ATOM 1858 O O . GLN A 1 228 ? -24.525 -32.739 -23.204 1.00 43.69 228 GLN A O 1
ATOM 1863 N N . ARG A 1 229 ? -25.342 -32.209 -21.182 1.00 43.81 229 ARG A N 1
ATOM 1864 C CA . ARG A 1 229 ? -25.537 -33.608 -20.744 1.00 43.81 229 ARG A CA 1
ATOM 1865 C C . ARG A 1 229 ? -26.750 -34.300 -21.379 1.00 43.81 229 ARG A C 1
ATOM 1867 O O . ARG A 1 229 ? -26.819 -35.522 -21.332 1.00 43.81 229 ARG A O 1
ATOM 1874 N N . ASN A 1 230 ? -27.672 -33.546 -21.983 1.00 36.44 230 ASN A N 1
ATOM 1875 C CA . ASN A 1 230 ? -28.971 -34.048 -22.446 1.00 36.44 230 ASN A CA 1
ATOM 1876 C C . ASN A 1 230 ? -29.097 -34.171 -23.981 1.00 36.44 230 ASN A C 1
ATOM 1878 O O . ASN A 1 230 ? -30.211 -34.297 -24.488 1.00 36.44 230 ASN A O 1
ATOM 1882 N N . GLN A 1 231 ? -27.992 -34.129 -24.738 1.00 38.09 231 GLN A N 1
ATOM 1883 C CA . GLN A 1 231 ? -28.012 -34.308 -26.199 1.00 38.09 231 GLN A CA 1
ATOM 1884 C C . GLN A 1 231 ? -27.532 -35.709 -26.630 1.00 38.09 231 GLN A C 1
ATOM 1886 O O . GLN A 1 231 ? -26.537 -36.194 -26.089 1.00 38.09 231 GLN A O 1
ATOM 1891 N N . PRO A 1 232 ? -28.190 -36.355 -27.617 1.00 38.66 232 PRO A N 1
ATOM 1892 C CA . PRO A 1 232 ? -27.785 -37.666 -28.126 1.00 38.66 232 PRO A CA 1
ATOM 1893 C C . PRO A 1 232 ? -26.466 -37.604 -28.916 1.00 38.66 232 PRO A C 1
ATOM 1895 O O . PRO A 1 232 ? -26.138 -36.600 -29.551 1.00 38.66 232 PRO A O 1
ATOM 1898 N N . GLU A 1 233 ? -25.711 -38.704 -28.895 1.00 36.53 233 GLU A N 1
ATOM 1899 C CA . GLU A 1 233 ? -24.274 -38.716 -29.222 1.00 36.53 233 GLU A CA 1
ATOM 1900 C C . GLU A 1 233 ? -23.912 -38.360 -30.674 1.00 36.53 233 GLU A C 1
ATOM 1902 O O . GLU A 1 233 ? -22.816 -37.857 -30.921 1.00 36.53 233 GLU A O 1
ATOM 1907 N N . PHE A 1 234 ? -24.832 -38.549 -31.625 1.00 34.38 234 PHE A N 1
ATOM 1908 C CA . PHE A 1 234 ? -24.611 -38.293 -33.058 1.00 34.38 234 PHE A CA 1
ATOM 1909 C C . PHE A 1 234 ? -24.397 -36.812 -33.435 1.00 34.38 234 PHE A C 1
ATOM 1911 O O . PHE A 1 234 ? -24.091 -36.518 -34.588 1.00 34.38 234 PHE A O 1
ATOM 1918 N N . SER A 1 235 ? -24.533 -35.881 -32.484 1.00 33.72 235 SER A N 1
ATOM 1919 C CA . SER A 1 235 ? -24.479 -34.430 -32.725 1.00 33.72 235 SER A CA 1
ATOM 1920 C C . SER A 1 235 ? -23.151 -33.755 -32.341 1.00 33.72 235 SER A C 1
ATOM 1922 O O . SER A 1 235 ? -23.050 -32.531 -32.425 1.00 33.72 235 SER A O 1
ATOM 1924 N N . ARG A 1 236 ? -22.131 -34.499 -31.885 1.00 31.97 236 ARG A N 1
ATOM 1925 C CA . ARG A 1 236 ? -20.853 -33.912 -31.428 1.00 31.97 236 ARG A CA 1
ATOM 1926 C C . ARG A 1 236 ? -19.921 -33.555 -32.604 1.00 31.97 236 ARG A C 1
ATOM 1928 O O . ARG A 1 236 ? -19.493 -34.464 -33.313 1.00 31.97 236 ARG A O 1
ATOM 1935 N N . PRO A 1 237 ? -19.534 -32.277 -32.802 1.00 28.25 237 PRO A N 1
ATOM 1936 C CA . PRO A 1 237 ? -18.486 -31.925 -33.758 1.00 28.25 237 PRO A CA 1
ATOM 1937 C C . PRO A 1 237 ? -17.109 -32.367 -33.240 1.00 28.25 237 PRO A C 1
ATOM 1939 O O . PRO A 1 237 ? -16.825 -32.273 -32.046 1.00 28.25 237 PRO A O 1
ATOM 1942 N N . VAL A 1 238 ? -16.234 -32.821 -34.141 1.00 30.14 238 VAL A N 1
ATOM 1943 C CA . VAL A 1 238 ? -14.880 -33.282 -33.790 1.00 30.14 238 VAL A CA 1
ATOM 1944 C C . VAL A 1 238 ? -13.992 -32.088 -33.431 1.00 30.14 238 VAL A C 1
ATOM 1946 O O . VAL A 1 238 ? -13.518 -31.366 -34.307 1.00 30.14 238 VAL A O 1
ATOM 1949 N N . SER A 1 239 ? -13.748 -31.885 -32.137 1.00 28.47 239 SER A N 1
ATOM 1950 C CA . SER A 1 239 ? -12.806 -30.884 -31.635 1.00 28.47 239 SER A CA 1
ATOM 1951 C C . SER A 1 239 ? -11.369 -31.407 -31.674 1.00 28.47 239 SER A C 1
ATOM 1953 O O . SER A 1 239 ? -11.021 -32.332 -30.938 1.00 28.47 239 SER A O 1
ATOM 1955 N N . THR A 1 240 ? -10.506 -30.779 -32.473 1.00 27.52 240 THR A N 1
ATOM 1956 C CA . THR A 1 240 ? -9.048 -30.891 -32.303 1.00 27.52 240 THR A CA 1
ATOM 1957 C C . THR A 1 240 ? -8.657 -30.396 -30.910 1.00 27.52 240 THR A C 1
ATOM 1959 O O . THR A 1 240 ? -9.122 -29.336 -30.494 1.00 27.52 240 THR A O 1
ATOM 1962 N N . GLY A 1 241 ? -7.837 -31.161 -30.188 1.00 30.78 241 GLY A N 1
ATOM 1963 C CA . GLY A 1 241 ? -7.653 -30.998 -28.743 1.00 30.78 241 GLY A CA 1
ATOM 1964 C C . GLY A 1 241 ? -7.052 -29.660 -28.300 1.00 30.78 241 GLY A C 1
ATOM 1965 O O . GLY A 1 241 ? -5.891 -29.369 -28.578 1.00 30.78 241 GLY A O 1
ATOM 1966 N N . SER A 1 242 ? -7.832 -28.903 -27.527 1.00 25.61 242 SER A N 1
ATOM 1967 C CA . SER A 1 242 ? -7.366 -27.855 -26.613 1.00 25.61 242 SER A CA 1
ATOM 1968 C C . SER A 1 242 ? -8.404 -27.695 -25.496 1.00 25.61 242 SER A C 1
ATOM 1970 O O . SER A 1 242 ? -9.494 -27.175 -25.748 1.00 25.61 242 SER A O 1
ATOM 1972 N N . ASP A 1 243 ? -8.107 -28.179 -24.289 1.00 23.23 243 ASP A N 1
ATOM 1973 C CA . ASP A 1 243 ? -9.067 -28.183 -23.180 1.00 23.23 243 ASP A CA 1
ATOM 1974 C C . ASP A 1 243 ? -9.450 -26.759 -22.732 1.00 23.23 243 ASP A C 1
ATOM 1976 O O . ASP A 1 243 ? -8.572 -25.987 -22.338 1.00 23.23 243 ASP A O 1
ATOM 1980 N N . PRO A 1 244 ? -10.751 -26.404 -22.666 1.00 24.11 244 PRO A N 1
ATOM 1981 C CA . PRO A 1 244 ? -11.193 -25.100 -22.157 1.00 24.11 244 PRO A CA 1
ATOM 1982 C C . PRO A 1 244 ? -10.861 -24.844 -20.675 1.00 24.11 244 PRO A C 1
ATOM 1984 O O . PRO A 1 244 ? -11.063 -23.736 -20.182 1.00 24.11 244 PRO A O 1
ATOM 1987 N N . ALA A 1 245 ? -10.375 -25.861 -19.956 1.00 24.47 245 ALA A N 1
ATOM 1988 C CA . ALA A 1 245 ? -10.023 -25.792 -18.542 1.00 24.47 245 ALA A CA 1
ATOM 1989 C C . ALA A 1 245 ? -8.733 -24.997 -18.260 1.00 24.47 245 ALA A C 1
ATOM 1991 O O . ALA A 1 245 ? -8.533 -24.564 -17.126 1.00 24.47 245 ALA A O 1
ATOM 1992 N N . SER A 1 246 ? -7.870 -24.758 -19.257 1.00 25.45 246 SER A N 1
ATOM 1993 C CA . SER A 1 246 ? -6.612 -24.015 -19.076 1.00 25.45 246 SER A CA 1
ATOM 1994 C C . SER A 1 246 ? -6.780 -22.488 -19.154 1.00 25.45 246 SER A C 1
ATOM 1996 O O . SER A 1 246 ? -5.943 -21.795 -19.738 1.00 25.45 246 SER A O 1
ATOM 1998 N N . GLN A 1 247 ? -7.850 -21.933 -18.571 1.00 27.14 247 GLN A N 1
ATOM 1999 C CA . GLN A 1 247 ? -7.891 -20.494 -18.292 1.00 27.14 247 GLN A CA 1
ATOM 2000 C C . GLN A 1 247 ? -6.786 -20.170 -17.282 1.00 27.14 247 GLN A C 1
ATOM 2002 O O . GLN A 1 247 ? -6.765 -20.726 -16.183 1.00 27.14 247 GLN A O 1
ATOM 2007 N N . ALA A 1 248 ? -5.845 -19.308 -17.675 1.00 27.45 2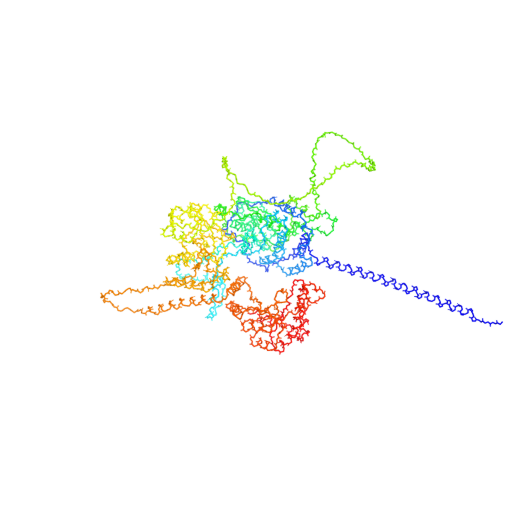48 ALA A N 1
ATOM 2008 C CA . ALA A 1 248 ? -4.628 -19.054 -16.913 1.00 27.45 248 ALA A CA 1
ATOM 2009 C C . ALA A 1 248 ? -4.947 -18.587 -15.482 1.00 27.45 248 ALA A C 1
ATOM 2011 O O . ALA A 1 248 ? -5.494 -17.503 -15.266 1.00 27.45 248 ALA A O 1
ATOM 2012 N N . GLN A 1 249 ? -4.585 -19.407 -14.493 1.00 29.27 249 GLN A N 1
ATOM 2013 C CA . GLN A 1 249 ? -4.648 -19.008 -13.093 1.00 29.27 249 GLN A CA 1
ATOM 2014 C C . GLN A 1 249 ? -3.629 -17.886 -12.868 1.00 29.27 249 GLN A C 1
ATOM 2016 O O . GLN A 1 249 ? -2.426 -18.114 -12.961 1.00 29.27 249 GLN A O 1
ATOM 2021 N N . THR A 1 250 ? -4.116 -16.675 -12.576 1.00 33.28 250 THR A N 1
ATOM 2022 C CA . THR A 1 250 ? -3.275 -15.499 -12.290 1.00 33.28 250 THR A CA 1
ATOM 2023 C C . THR A 1 250 ? -2.215 -15.855 -11.249 1.00 33.28 250 THR A C 1
ATOM 2025 O O . THR A 1 250 ? -2.595 -16.261 -10.148 1.00 33.28 250 THR A O 1
ATOM 2028 N N . SER A 1 251 ? -0.924 -15.681 -11.550 1.00 38.78 251 SER A N 1
ATOM 2029 C CA . SER A 1 251 ? 0.195 -16.300 -10.811 1.00 38.78 251 SER A CA 1
ATOM 2030 C C . SER A 1 251 ? 0.492 -15.705 -9.418 1.00 38.78 251 SER A C 1
ATOM 2032 O O . SER A 1 251 ? 1.623 -15.773 -8.933 1.00 38.78 251 SER A O 1
ATOM 2034 N N . ARG A 1 252 ? -0.495 -15.062 -8.788 1.00 48.59 252 ARG A N 1
ATOM 2035 C CA . ARG A 1 252 ? -0.375 -14.298 -7.541 1.00 48.59 252 ARG A CA 1
ATOM 2036 C C . ARG A 1 252 ? -0.886 -15.110 -6.346 1.00 48.59 252 ARG A C 1
ATOM 2038 O O . ARG A 1 252 ? -2.048 -15.528 -6.385 1.00 48.59 252 ARG A O 1
ATOM 2045 N N . PRO A 1 253 ? -0.107 -15.274 -5.261 1.00 46.12 253 PRO A N 1
ATOM 2046 C CA . PRO A 1 253 ? -0.642 -15.782 -4.003 1.00 46.12 253 PRO A CA 1
ATOM 2047 C C . PRO A 1 253 ? -1.631 -14.759 -3.424 1.00 46.12 253 PRO A C 1
ATOM 2049 O O . PRO A 1 253 ? -1.242 -13.676 -2.993 1.00 46.12 253 PRO A O 1
ATOM 2052 N N . ARG A 1 254 ? -2.925 -15.092 -3.441 1.00 56.50 254 ARG A N 1
ATOM 2053 C CA . ARG A 1 254 ? -3.985 -14.275 -2.834 1.00 56.50 254 ARG A CA 1
ATOM 2054 C C . ARG A 1 254 ? -4.189 -14.702 -1.381 1.00 56.50 254 ARG A C 1
ATOM 2056 O O . ARG A 1 254 ? -5.086 -15.498 -1.100 1.00 56.50 254 ARG A O 1
ATOM 2063 N N . ALA A 1 255 ? -3.319 -14.219 -0.499 1.00 61.59 255 ALA A N 1
ATOM 2064 C CA . ALA A 1 255 ? -3.695 -14.039 0.901 1.00 61.59 255 ALA A CA 1
ATOM 2065 C C . ALA A 1 255 ? -4.727 -12.907 0.994 1.00 61.59 255 ALA A C 1
ATOM 2067 O O . ALA A 1 255 ? -4.760 -12.041 0.115 1.00 61.59 255 ALA A O 1
ATOM 2068 N N . ASP A 1 256 ? -5.562 -12.912 2.031 1.00 67.25 256 ASP A N 1
ATOM 2069 C CA . ASP A 1 256 ? -6.619 -11.907 2.163 1.00 67.25 256 ASP A CA 1
ATOM 2070 C C . ASP A 1 256 ? -6.057 -10.511 2.504 1.00 67.25 256 ASP A C 1
ATOM 2072 O O . ASP A 1 256 ? -6.587 -9.503 2.029 1.00 67.25 256 ASP A O 1
ATOM 2076 N N . GLN A 1 257 ? -4.972 -10.444 3.290 1.00 79.69 257 GLN A N 1
ATOM 2077 C CA . GLN A 1 257 ? -4.323 -9.194 3.702 1.00 79.69 257 GLN A CA 1
ATOM 2078 C C . GLN A 1 257 ? -2.844 -9.416 4.103 1.00 79.69 257 GLN A C 1
ATOM 2080 O O . GLN A 1 257 ? -2.451 -10.488 4.568 1.00 79.69 257 GLN A O 1
ATOM 2085 N N . PHE A 1 258 ? -2.011 -8.388 3.936 1.00 81.75 258 PHE A N 1
ATOM 2086 C CA . PHE A 1 258 ? -0.602 -8.342 4.334 1.00 81.75 258 PHE A CA 1
ATOM 2087 C C . PHE A 1 258 ? -0.361 -7.205 5.330 1.00 81.75 258 PHE A C 1
ATOM 2089 O O . PHE A 1 258 ? -0.847 -6.090 5.132 1.00 81.75 258 PHE A O 1
ATOM 2096 N N . CYS A 1 259 ? 0.455 -7.466 6.351 1.00 85.50 259 CYS A N 1
ATOM 2097 C CA . CYS A 1 259 ? 1.073 -6.424 7.165 1.00 85.50 259 CYS A CA 1
ATOM 2098 C C . CYS A 1 259 ? 2.358 -5.960 6.465 1.00 85.50 259 CYS A C 1
ATOM 2100 O O . CYS A 1 259 ? 3.345 -6.699 6.412 1.00 85.50 259 CYS A O 1
ATOM 2102 N N . VAL A 1 260 ? 2.343 -4.744 5.920 1.00 80.56 260 VAL A N 1
ATOM 2103 C CA . VAL A 1 260 ? 3.460 -4.125 5.197 1.00 80.56 260 VAL A CA 1
ATOM 2104 C C . VAL A 1 260 ? 4.149 -3.103 6.094 1.00 80.56 260 VAL A C 1
ATOM 2106 O O . VAL A 1 260 ? 3.512 -2.217 6.661 1.00 80.56 260 VAL A O 1
ATOM 2109 N N . TYR A 1 261 ? 5.467 -3.220 6.202 1.00 84.94 261 TYR A N 1
ATOM 2110 C CA . TYR A 1 261 ? 6.334 -2.292 6.907 1.00 84.94 261 TYR A CA 1
ATOM 2111 C C . TYR A 1 261 ? 6.983 -1.332 5.904 1.00 84.94 261 TYR A C 1
ATOM 2113 O O . TYR A 1 261 ? 7.727 -1.759 5.022 1.00 84.94 261 TYR A O 1
ATOM 2121 N N . ASN A 1 262 ? 6.669 -0.041 6.009 1.00 78.50 262 ASN A N 1
ATOM 2122 C CA . ASN A 1 262 ? 7.189 1.001 5.125 1.00 78.50 262 ASN A CA 1
ATOM 2123 C C . ASN A 1 262 ? 8.383 1.685 5.803 1.00 78.50 262 ASN A C 1
ATOM 2125 O O . ASN A 1 262 ? 8.213 2.431 6.771 1.00 78.50 262 ASN A O 1
ATOM 2129 N N . ILE A 1 263 ? 9.587 1.427 5.294 1.00 79.44 263 ILE A N 1
ATOM 2130 C CA . ILE A 1 263 ? 10.861 1.931 5.812 1.00 79.44 263 ILE A CA 1
ATOM 2131 C C . ILE A 1 263 ? 11.267 3.194 5.041 1.00 79.44 263 ILE A C 1
ATOM 2133 O O . ILE A 1 263 ? 11.384 3.180 3.816 1.00 79.44 263 ILE A O 1
ATOM 2137 N N . SER A 1 264 ? 11.534 4.288 5.757 1.00 68.75 264 SER A N 1
ATOM 2138 C CA . SER A 1 264 ? 11.973 5.557 5.158 1.00 68.75 264 SER A CA 1
ATOM 2139 C C . SER A 1 264 ? 13.500 5.593 5.023 1.00 68.75 264 SER A C 1
ATOM 2141 O O . SER A 1 264 ? 14.190 6.114 5.899 1.00 68.75 264 SER A O 1
ATOM 2143 N N . THR A 1 265 ? 14.046 5.049 3.930 1.00 54.97 265 THR A N 1
ATOM 2144 C CA . THR A 1 265 ? 15.508 4.966 3.735 1.00 54.97 265 THR A CA 1
ATOM 2145 C C . THR A 1 265 ? 16.145 6.273 3.257 1.00 54.97 265 THR A C 1
ATOM 2147 O O . THR A 1 265 ? 17.261 6.583 3.662 1.00 54.97 265 THR A O 1
ATOM 2150 N N . ASN A 1 266 ? 15.462 7.052 2.408 1.00 49.38 266 ASN A N 1
ATOM 2151 C CA . ASN A 1 266 ? 15.931 8.351 1.904 1.00 49.38 266 ASN A CA 1
ATOM 2152 C C . ASN A 1 266 ? 14.746 9.291 1.598 1.00 49.38 266 ASN A C 1
ATOM 2154 O O . ASN A 1 266 ? 13.638 8.810 1.342 1.00 49.38 266 ASN A O 1
ATOM 2158 N N . PRO A 1 267 ? 14.958 10.623 1.524 1.00 39.66 267 PRO A N 1
ATOM 2159 C CA . PRO A 1 267 ? 13.922 11.578 1.124 1.00 39.66 267 PRO A CA 1
ATOM 2160 C C . PRO A 1 267 ? 13.313 11.256 -0.256 1.00 39.66 267 PRO A C 1
ATOM 2162 O O . PRO A 1 267 ? 13.904 11.528 -1.302 1.00 39.66 267 PRO A O 1
ATOM 2165 N N . GLY A 1 268 ? 12.105 10.686 -0.257 1.00 44.03 268 GLY A N 1
ATOM 2166 C CA . GLY A 1 268 ? 11.356 10.329 -1.468 1.00 44.03 268 GLY A CA 1
ATOM 2167 C C . GLY A 1 268 ? 11.511 8.883 -1.966 1.00 44.03 268 GLY A C 1
ATOM 2168 O O . GLY A 1 268 ? 11.041 8.594 -3.075 1.00 44.03 268 GLY A O 1
ATOM 2169 N N . SER A 1 269 ? 12.121 7.984 -1.182 1.00 51.25 269 SER A N 1
ATOM 2170 C CA . SER A 1 269 ? 12.054 6.529 -1.392 1.00 51.25 269 SER A CA 1
ATOM 2171 C C . SER A 1 269 ? 11.661 5.793 -0.109 1.00 51.25 269 SER A C 1
ATOM 2173 O O . SER A 1 269 ? 12.420 5.765 0.861 1.00 51.25 269 SER A O 1
ATOM 2175 N N . GLU A 1 270 ? 10.494 5.160 -0.150 1.00 63.34 270 GLU A N 1
ATOM 2176 C CA . GLU A 1 270 ? 10.007 4.224 0.862 1.00 63.34 270 GLU A CA 1
ATOM 2177 C C . GLU A 1 270 ? 10.292 2.797 0.382 1.00 63.34 270 GLU A C 1
ATOM 2179 O O . GLU A 1 270 ? 9.988 2.450 -0.761 1.00 63.34 270 GLU A O 1
ATOM 2184 N N . GLU A 1 271 ? 10.891 1.976 1.239 1.00 71.75 271 GLU A N 1
ATOM 2185 C CA . GLU A 1 271 ? 11.090 0.545 1.006 1.00 71.75 271 GLU A CA 1
ATOM 2186 C C . GLU A 1 271 ? 9.953 -0.230 1.684 1.00 71.75 271 GLU A C 1
ATOM 2188 O O . GLU A 1 271 ? 9.649 0.012 2.853 1.00 71.75 271 GLU A O 1
ATOM 2193 N N . ARG A 1 272 ? 9.299 -1.143 0.955 1.00 76.19 272 ARG A N 1
ATOM 2194 C CA . ARG A 1 272 ? 8.110 -1.863 1.434 1.00 76.19 272 ARG A CA 1
ATOM 2195 C C . ARG A 1 272 ? 8.445 -3.318 1.736 1.00 76.19 272 ARG A C 1
ATOM 2197 O O . ARG A 1 272 ? 8.653 -4.123 0.830 1.00 76.19 272 ARG A O 1
ATOM 2204 N N . VAL A 1 273 ? 8.474 -3.658 3.019 1.00 79.12 273 VAL A N 1
ATOM 2205 C CA . VAL A 1 273 ? 8.867 -4.981 3.513 1.00 79.12 273 VAL A CA 1
ATOM 2206 C C . VAL A 1 273 ? 7.641 -5.678 4.113 1.00 79.12 273 VAL A C 1
ATOM 2208 O O . VAL A 1 273 ? 7.100 -5.188 5.102 1.00 79.12 273 VAL A O 1
ATOM 2211 N N . PRO A 1 274 ? 7.149 -6.804 3.564 1.00 83.00 274 PRO A N 1
ATOM 2212 C CA . PRO A 1 274 ? 6.092 -7.568 4.223 1.00 83.00 274 PRO A CA 1
ATOM 2213 C C . P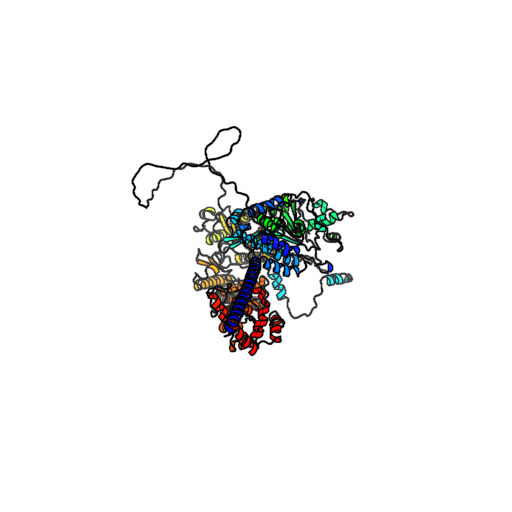RO A 1 274 ? 6.620 -8.161 5.540 1.00 83.00 274 PRO A C 1
ATOM 2215 O O . PRO A 1 274 ? 7.674 -8.791 5.545 1.00 83.00 274 PRO A O 1
ATOM 2218 N N . ALA A 1 275 ? 5.893 -7.969 6.643 1.00 88.81 275 ALA A N 1
ATOM 2219 C CA . ALA A 1 275 ? 6.266 -8.481 7.967 1.00 88.81 275 ALA A CA 1
ATOM 2220 C C . ALA A 1 275 ? 5.539 -9.796 8.304 1.00 88.81 275 ALA A C 1
ATOM 2222 O O . ALA A 1 275 ? 6.149 -10.743 8.796 1.00 88.81 275 ALA A O 1
ATOM 2223 N N . PHE A 1 276 ? 4.236 -9.874 8.010 1.00 91.38 276 PHE A N 1
ATOM 2224 C CA . PHE A 1 276 ? 3.438 -11.096 8.152 1.00 91.38 276 PHE A CA 1
ATOM 2225 C C . PHE A 1 276 ? 2.196 -11.094 7.247 1.00 91.38 276 PHE A C 1
ATOM 2227 O O . PHE A 1 276 ? 1.799 -10.064 6.696 1.00 91.38 276 PHE A O 1
ATOM 2234 N N . ILE A 1 277 ? 1.576 -12.268 7.107 1.00 89.56 277 ILE A N 1
ATOM 2235 C CA . ILE A 1 277 ? 0.343 -12.496 6.337 1.00 89.56 277 ILE A CA 1
ATOM 2236 C C . ILE A 1 277 ? -0.856 -12.721 7.263 1.00 89.56 277 ILE A C 1
ATOM 2238 O O . ILE A 1 277 ? -0.735 -13.401 8.284 1.00 89.56 277 ILE A O 1
ATOM 2242 N N . VAL A 1 278 ? -2.019 -12.210 6.860 1.00 89.50 278 VAL A N 1
ATOM 2243 C CA . VAL A 1 278 ? -3.316 -12.459 7.497 1.00 89.50 278 VAL A CA 1
ATOM 2244 C C . VAL A 1 278 ? -4.243 -13.181 6.519 1.00 89.50 278 VAL A C 1
ATOM 2246 O O . VAL A 1 278 ? -4.378 -12.803 5.355 1.00 89.50 278 VAL A O 1
ATOM 2249 N N . GLU A 1 279 ? -4.899 -14.228 7.011 1.00 88.25 279 GLU A N 1
ATOM 2250 C CA . GLU A 1 279 ? -5.893 -15.012 6.278 1.00 88.25 279 GLU A CA 1
ATOM 2251 C C . GLU A 1 279 ? -7.220 -15.006 7.056 1.00 88.25 279 GLU A C 1
ATOM 2253 O O . GLU A 1 279 ? -7.255 -15.349 8.242 1.00 88.25 279 GLU A O 1
ATOM 2258 N N . TYR A 1 280 ? -8.325 -14.653 6.399 1.00 85.56 280 TYR A N 1
ATOM 2259 C CA . TYR A 1 280 ? -9.647 -14.561 7.020 1.00 85.56 280 TYR A CA 1
ATOM 2260 C C . TYR A 1 280 ? -10.500 -15.784 6.721 1.00 85.56 280 TYR A C 1
ATOM 2262 O O . TYR A 1 280 ? -10.571 -16.260 5.588 1.00 85.56 280 TYR A O 1
ATOM 2270 N N . LYS A 1 281 ? -11.193 -16.302 7.734 1.00 83.81 281 LYS A N 1
ATOM 2271 C CA . LYS A 1 281 ? -12.101 -17.445 7.583 1.00 83.81 281 LYS A CA 1
ATOM 2272 C C . LYS A 1 281 ? -13.414 -17.132 8.283 1.00 83.81 281 LYS A C 1
ATOM 2274 O O . LYS A 1 281 ? -13.425 -16.901 9.489 1.00 83.81 281 LYS A O 1
ATOM 2279 N N . ALA A 1 282 ? -14.518 -17.097 7.533 1.00 77.00 282 ALA A N 1
ATOM 2280 C CA . ALA A 1 282 ? -15.827 -16.801 8.112 1.00 77.00 282 ALA A CA 1
ATOM 2281 C C . ALA A 1 282 ? -16.174 -17.789 9.252 1.00 77.00 282 ALA A C 1
ATOM 2283 O O . ALA A 1 282 ? -15.879 -18.982 9.108 1.00 77.00 282 ALA A O 1
ATOM 2284 N N . PRO A 1 283 ? -16.824 -17.360 10.358 1.00 74.69 283 PRO A N 1
ATOM 2285 C CA . PRO A 1 283 ? -17.004 -18.217 11.537 1.00 74.69 283 PRO A CA 1
ATOM 2286 C C . PRO A 1 283 ? -17.812 -19.491 11.251 1.00 74.69 283 PRO A C 1
ATOM 2288 O O . PRO A 1 283 ? -17.615 -20.511 11.900 1.00 74.69 283 PRO A O 1
ATOM 2291 N N . HIS A 1 284 ? -18.691 -19.467 10.242 1.00 71.19 284 HIS A N 1
ATOM 2292 C CA . HIS A 1 284 ? -19.458 -20.634 9.787 1.00 71.19 284 HIS A CA 1
ATOM 2293 C C . HIS A 1 284 ? -18.669 -21.609 8.897 1.00 71.19 284 HIS A C 1
ATOM 2295 O O . HIS A 1 284 ? -19.167 -22.691 8.604 1.00 71.19 284 HIS A O 1
ATOM 2301 N N . LYS A 1 285 ? -17.466 -21.235 8.442 1.00 73.44 285 LYS A N 1
ATOM 2302 C CA . LYS A 1 285 ? -16.560 -22.084 7.645 1.00 73.44 285 LYS A CA 1
ATOM 2303 C C . LYS A 1 285 ? -15.432 -22.688 8.481 1.00 73.44 285 LYS A C 1
ATOM 2305 O O . LYS A 1 285 ? -14.931 -23.753 8.133 1.00 73.44 285 LYS A O 1
ATOM 2310 N N . LEU A 1 286 ? -15.038 -22.013 9.560 1.00 80.50 286 LEU A N 1
ATOM 2311 C CA . LEU A 1 286 ? -14.064 -22.484 10.542 1.00 80.50 286 LEU A CA 1
ATOM 2312 C C . LEU A 1 286 ? -14.577 -22.117 11.943 1.00 80.50 286 LEU A C 1
ATOM 2314 O O . LEU A 1 286 ? -14.248 -21.062 12.483 1.00 80.50 286 LEU A O 1
ATOM 2318 N N . THR A 1 287 ? -15.449 -22.966 12.492 1.00 82.56 287 THR A N 1
ATOM 2319 C CA . THR A 1 287 ? -16.110 -22.716 13.783 1.00 82.56 287 THR A CA 1
ATOM 2320 C C . THR A 1 287 ? -15.128 -22.826 14.947 1.00 82.56 287 THR A C 1
ATOM 2322 O O . THR A 1 287 ? -14.148 -23.570 14.884 1.00 82.56 287 THR A O 1
ATOM 2325 N N . LEU A 1 288 ? -15.419 -22.135 16.055 1.00 82.75 288 LEU A N 1
ATOM 2326 C CA . LEU A 1 288 ? -14.616 -22.235 17.278 1.00 82.75 288 LEU A CA 1
ATOM 2327 C C . LEU A 1 288 ? -14.537 -23.683 17.802 1.00 82.75 288 LEU A C 1
ATOM 2329 O O . LEU A 1 288 ? -13.473 -24.118 18.224 1.00 82.75 288 LEU A O 1
ATOM 2333 N N . GLU A 1 289 ? -15.627 -24.449 17.698 1.00 80.44 289 GLU A N 1
ATOM 2334 C CA . GLU A 1 289 ? -15.654 -25.882 18.022 1.00 80.44 289 GLU A CA 1
ATOM 2335 C C . GLU A 1 289 ? -14.704 -26.697 17.123 1.00 80.44 289 GLU A C 1
ATOM 2337 O O . GLU A 1 289 ? -13.938 -27.525 17.620 1.00 80.44 289 GLU A O 1
ATOM 2342 N N . ALA A 1 290 ? -14.712 -26.448 15.808 1.00 82.44 290 ALA A N 1
ATOM 2343 C CA . ALA A 1 290 ? -13.817 -27.123 14.872 1.00 82.44 290 ALA A CA 1
ATOM 2344 C C . ALA A 1 290 ? -12.347 -26.768 15.134 1.00 82.44 290 ALA A C 1
ATOM 2346 O O . ALA A 1 290 ? -11.491 -27.640 15.013 1.00 82.44 290 ALA A O 1
ATOM 2347 N N . ILE A 1 291 ? -12.053 -25.530 15.550 1.00 86.94 291 ILE A N 1
ATOM 2348 C CA . ILE A 1 291 ? -10.715 -25.132 16.010 1.00 86.94 291 ILE A CA 1
ATOM 2349 C C . ILE A 1 291 ? -10.349 -25.900 17.287 1.00 86.94 291 ILE A C 1
ATOM 2351 O O . ILE A 1 291 ? -9.343 -26.598 17.289 1.00 86.94 291 ILE A O 1
ATOM 2355 N N . GLN A 1 292 ? -11.174 -25.850 18.339 1.00 83.56 292 GLN A N 1
ATOM 2356 C CA . GLN A 1 292 ? -10.919 -26.531 19.620 1.00 83.56 292 GLN A CA 1
ATOM 2357 C C . GLN A 1 292 ? -10.692 -28.046 19.468 1.00 83.56 292 GLN A C 1
ATOM 2359 O O . GLN A 1 292 ? -9.861 -28.621 20.166 1.00 83.56 292 GLN A O 1
ATOM 2364 N N . LYS A 1 293 ? -11.434 -28.710 18.571 1.00 83.38 293 LYS A N 1
ATOM 2365 C CA . LYS A 1 293 ? -11.331 -30.163 18.349 1.00 83.38 293 LYS A CA 1
ATOM 2366 C C . LYS A 1 293 ? -10.266 -30.540 17.312 1.00 83.38 293 LYS A C 1
ATOM 2368 O O . LYS A 1 293 ? -9.661 -31.608 17.413 1.00 83.38 293 LYS A O 1
ATOM 2373 N N . GLY A 1 294 ? -10.035 -29.691 16.313 1.00 84.50 294 GLY A N 1
ATOM 2374 C CA . GLY A 1 294 ? -9.079 -29.944 15.237 1.00 84.50 294 GLY A CA 1
ATOM 2375 C C . GLY A 1 294 ? -7.643 -29.521 15.548 1.00 84.50 294 GLY A C 1
ATOM 2376 O O . GLY A 1 294 ? -6.714 -30.131 15.026 1.00 84.50 294 GLY A O 1
ATOM 2377 N N . LEU A 1 295 ? -7.433 -28.502 16.382 1.00 89.31 295 LEU A N 1
ATOM 2378 C CA . LEU A 1 295 ? -6.114 -27.933 16.646 1.00 89.31 295 LEU A CA 1
ATOM 2379 C C . LEU A 1 295 ? -5.387 -28.708 17.756 1.00 89.31 295 LEU A C 1
ATOM 2381 O O . LEU A 1 295 ? -5.768 -28.660 18.922 1.00 89.31 295 LEU A O 1
ATOM 2385 N N . ARG A 1 296 ? -4.345 -29.447 17.367 1.00 89.38 296 ARG A N 1
ATOM 2386 C CA . ARG A 1 296 ? -3.438 -30.202 18.246 1.00 89.38 296 ARG A CA 1
ATOM 2387 C C . ARG A 1 296 ? -2.143 -30.525 17.505 1.00 89.38 296 ARG A C 1
ATOM 2389 O O . ARG A 1 296 ? -2.111 -30.432 16.277 1.00 89.38 296 ARG A O 1
ATOM 2396 N N . ASP A 1 297 ? -1.109 -30.951 18.227 1.00 91.69 297 ASP A N 1
ATOM 2397 C CA . ASP A 1 297 ? 0.094 -31.523 17.611 1.00 91.69 297 ASP A CA 1
ATOM 2398 C C . ASP A 1 297 ? -0.273 -32.691 16.684 1.00 91.69 297 ASP A C 1
ATOM 2400 O O . ASP A 1 297 ? -1.010 -33.605 17.068 1.00 91.69 297 ASP A O 1
ATOM 2404 N N . MET A 1 298 ? 0.212 -32.639 15.443 1.00 90.62 298 MET A N 1
ATOM 2405 C CA . MET A 1 298 ? -0.086 -33.631 14.412 1.00 90.62 298 MET A CA 1
ATOM 2406 C C . MET A 1 298 ? 1.036 -33.727 13.370 1.00 90.62 298 MET A C 1
ATOM 2408 O O . MET A 1 298 ? 1.566 -32.712 12.910 1.00 90.62 298 MET A O 1
ATOM 2412 N N . ALA A 1 299 ? 1.363 -34.952 12.956 1.00 90.81 299 ALA A N 1
ATOM 2413 C CA . ALA A 1 299 ? 1.977 -35.187 11.656 1.00 90.81 299 ALA A CA 1
ATOM 2414 C C . ALA A 1 299 ? 0.881 -35.051 10.589 1.00 90.81 299 ALA A C 1
ATOM 2416 O O . ALA A 1 299 ? -0.227 -35.566 10.750 1.00 90.81 299 ALA A O 1
ATOM 2417 N N . LEU A 1 300 ? 1.152 -34.299 9.522 1.00 87.38 300 LEU A N 1
ATOM 2418 C CA . LEU A 1 300 ? 0.117 -33.941 8.553 1.00 87.38 300 LEU A CA 1
ATOM 2419 C C . LEU A 1 300 ? -0.213 -35.093 7.591 1.00 87.38 300 LEU A C 1
ATOM 2421 O O . LEU A 1 300 ? -1.304 -35.108 7.026 1.00 87.38 300 LEU A O 1
ATOM 2425 N N . GLN A 1 301 ? 0.674 -36.083 7.450 1.00 85.62 301 GLN A N 1
ATOM 2426 C CA . GLN A 1 301 ? 0.396 -37.296 6.676 1.00 85.62 301 GLN A CA 1
ATOM 2427 C C . GLN A 1 301 ? -0.726 -38.126 7.323 1.00 85.62 301 GLN A C 1
ATOM 2429 O O . GLN A 1 301 ? -1.759 -38.331 6.695 1.00 85.62 301 GLN A O 1
ATOM 2434 N N . ASP A 1 302 ? -0.599 -38.455 8.611 1.00 83.25 302 ASP A N 1
ATOM 2435 C CA . ASP A 1 302 ? -1.570 -39.220 9.415 1.00 83.25 302 ASP A CA 1
ATOM 2436 C C . ASP A 1 302 ? -2.988 -38.601 9.414 1.00 83.25 302 ASP A C 1
ATOM 2438 O O . ASP A 1 302 ? -4.000 -39.270 9.649 1.00 83.25 302 ASP A O 1
ATOM 2442 N N . VAL A 1 303 ? -3.059 -37.284 9.187 1.00 81.50 303 VAL A N 1
ATOM 2443 C CA . VAL A 1 303 ? -4.298 -36.501 9.087 1.00 81.50 303 VAL A CA 1
ATOM 2444 C C . VAL A 1 303 ? -4.854 -36.491 7.662 1.00 81.50 303 VAL A C 1
ATOM 2446 O O . VAL A 1 303 ? -6.072 -36.422 7.501 1.00 81.50 303 VAL A O 1
ATOM 2449 N N . LEU A 1 304 ? -4.013 -36.586 6.631 1.00 77.50 304 LEU A N 1
ATOM 2450 C CA . LEU A 1 304 ? -4.433 -36.715 5.230 1.00 77.50 304 LEU A CA 1
ATOM 2451 C C . LEU A 1 304 ? -4.883 -38.142 4.879 1.00 77.50 304 LEU A C 1
ATOM 2453 O O . LEU A 1 304 ? -5.775 -38.295 4.046 1.00 77.50 304 LEU A O 1
ATOM 2457 N N . ASP A 1 305 ? -4.335 -39.162 5.542 1.00 74.06 305 ASP A N 1
ATOM 2458 C CA . ASP A 1 305 ? -4.688 -40.567 5.320 1.00 74.06 305 ASP A CA 1
ATOM 2459 C C . ASP A 1 305 ? -6.164 -40.846 5.688 1.00 74.06 305 ASP A C 1
ATOM 2461 O O . ASP A 1 305 ? -6.604 -40.627 6.829 1.00 74.06 305 ASP A O 1
ATOM 2465 N N . TYR A 1 306 ? -6.934 -41.314 4.699 1.00 67.38 306 TYR A N 1
ATOM 2466 C CA . TYR A 1 306 ? -8.380 -41.569 4.772 1.00 67.38 306 TYR A CA 1
ATOM 2467 C C . TYR A 1 306 ? -8.700 -43.010 5.193 1.00 67.38 306 TYR A C 1
ATOM 2469 O O . TYR A 1 306 ? -7.989 -43.944 4.823 1.00 67.38 306 TYR A O 1
ATOM 2477 N N . GLY A 1 307 ? -9.807 -43.196 5.910 1.00 63.41 307 GLY A N 1
ATOM 2478 C CA . GLY A 1 307 ? -10.425 -44.503 6.135 1.00 63.41 307 GLY A CA 1
ATOM 2479 C C . GLY A 1 307 ? -11.923 -44.365 6.407 1.00 63.41 307 GLY A C 1
ATOM 2480 O O . GLY A 1 307 ? -12.360 -43.349 6.943 1.00 63.41 307 GLY A O 1
ATOM 2481 N N . ASP A 1 308 ? -12.708 -45.385 6.059 1.00 57.22 308 ASP A N 1
ATOM 2482 C CA . ASP A 1 308 ? -14.179 -45.322 6.122 1.00 57.22 308 ASP A CA 1
ATOM 2483 C C . ASP A 1 308 ? -14.722 -45.083 7.553 1.00 57.22 308 ASP A C 1
ATOM 2485 O O . ASP A 1 308 ? -15.777 -44.474 7.726 1.00 57.22 308 ASP A O 1
ATOM 2489 N N . ASP A 1 309 ? -13.954 -45.463 8.583 1.00 62.19 309 ASP A N 1
ATOM 2490 C CA . ASP A 1 309 ? -14.229 -45.224 10.012 1.00 62.19 309 ASP A CA 1
ATOM 2491 C C . ASP A 1 309 ? -13.714 -43.853 10.538 1.00 62.19 309 ASP A C 1
ATOM 2493 O O . ASP A 1 309 ? -13.470 -43.674 11.737 1.00 62.19 309 ASP A O 1
ATOM 2497 N N . ASP A 1 310 ? -13.484 -42.861 9.667 1.00 72.25 310 ASP A N 1
ATOM 2498 C CA . ASP A 1 310 ? -12.848 -41.590 10.047 1.00 72.25 310 ASP A CA 1
ATOM 2499 C C . ASP A 1 310 ? -13.659 -40.763 11.068 1.00 72.25 310 ASP A C 1
ATOM 2501 O O . ASP A 1 310 ? -14.652 -40.093 10.760 1.00 72.25 310 ASP A O 1
ATOM 2505 N N . THR A 1 311 ? -13.153 -40.750 12.307 1.00 78.12 311 THR A N 1
ATOM 2506 C CA . THR A 1 311 ? -13.748 -40.038 13.449 1.00 78.12 311 THR A CA 1
ATOM 2507 C C . THR A 1 311 ? -14.032 -38.547 13.177 1.00 78.12 311 THR A C 1
ATOM 2509 O O . THR A 1 311 ? -13.246 -37.875 12.496 1.00 78.12 311 THR A O 1
ATOM 2512 N N . PRO A 1 312 ? -15.067 -37.954 13.813 1.00 75.69 312 PRO A N 1
ATOM 2513 C CA . PRO A 1 312 ? -15.311 -36.509 13.761 1.00 75.69 312 PRO A CA 1
ATOM 2514 C C . PRO A 1 312 ? -14.095 -35.659 14.165 1.00 75.69 312 PRO A C 1
ATOM 2516 O O . PRO A 1 312 ? -13.893 -34.574 13.628 1.00 75.69 312 PRO A O 1
ATOM 2519 N N . GLN A 1 313 ? -13.231 -36.166 15.053 1.00 79.56 313 GLN A N 1
ATOM 2520 C CA . GLN A 1 313 ? -12.005 -35.474 15.451 1.00 79.56 313 GLN A CA 1
ATOM 2521 C C . GLN A 1 313 ? -11.008 -35.344 14.287 1.00 79.56 313 GLN A C 1
ATOM 2523 O O . GLN A 1 313 ? -10.505 -34.250 14.038 1.00 79.56 313 GLN A O 1
ATOM 2528 N N . LYS A 1 314 ? -10.761 -36.427 13.531 1.00 80.31 314 LYS A N 1
ATOM 2529 C CA . LYS A 1 314 ? -9.940 -36.389 12.304 1.00 80.31 314 LYS A CA 1
ATOM 2530 C C . LYS A 1 314 ? -10.529 -35.421 11.273 1.00 80.31 314 LYS A C 1
ATOM 2532 O O . LYS A 1 314 ? -9.794 -34.647 10.661 1.00 80.31 314 LYS A O 1
ATOM 2537 N N . LYS A 1 315 ? -11.857 -35.424 11.113 1.00 78.75 315 LYS A N 1
ATOM 2538 C CA . LYS A 1 315 ? -12.577 -34.493 10.229 1.00 78.75 315 LYS A CA 1
ATOM 2539 C C . LYS A 1 315 ? -12.316 -33.023 10.604 1.00 78.75 315 LYS A C 1
ATOM 2541 O O . LYS A 1 315 ? -11.977 -32.231 9.725 1.00 78.75 315 LYS A O 1
ATOM 2546 N N . PHE A 1 316 ? -12.356 -32.672 11.893 1.00 82.75 316 PHE A N 1
ATOM 2547 C CA . PHE A 1 316 ? -11.979 -31.329 12.357 1.00 82.75 316 PHE A CA 1
ATOM 2548 C C . PHE A 1 316 ? -10.482 -31.020 12.172 1.00 82.75 316 PHE A C 1
ATOM 2550 O O . PHE A 1 316 ? -10.152 -29.917 11.736 1.00 82.75 316 PHE A O 1
ATOM 2557 N N . GLN A 1 317 ? -9.574 -31.978 12.418 1.00 86.38 317 GLN A N 1
ATOM 2558 C CA . GLN A 1 317 ? -8.135 -31.793 12.154 1.00 86.38 317 GLN A CA 1
ATOM 2559 C C . GLN A 1 317 ? -7.869 -31.423 10.692 1.00 86.38 317 GLN A C 1
ATOM 2561 O O . GLN A 1 317 ? -7.155 -30.458 10.436 1.00 86.38 317 GLN A O 1
ATOM 2566 N N . ARG A 1 318 ? -8.476 -32.139 9.734 1.00 84.44 318 ARG A N 1
ATOM 2567 C CA . ARG A 1 318 ? -8.331 -31.852 8.295 1.00 84.44 318 ARG A CA 1
ATOM 2568 C C . ARG A 1 318 ? -8.770 -30.432 7.943 1.00 84.44 318 ARG A C 1
ATOM 2570 O O . ARG A 1 318 ? -8.065 -29.753 7.202 1.00 84.44 318 ARG A O 1
ATOM 2577 N N . LEU A 1 319 ? -9.896 -29.965 8.491 1.00 83.12 319 LEU A N 1
ATOM 2578 C CA . LEU A 1 319 ? -10.416 -28.616 8.240 1.00 83.12 319 LEU A CA 1
ATOM 2579 C C . LEU A 1 319 ? -9.465 -27.524 8.765 1.00 83.12 319 LEU A C 1
ATOM 2581 O O . LEU A 1 319 ? -9.124 -26.595 8.028 1.00 83.12 319 LEU A O 1
ATOM 2585 N N . VAL A 1 320 ? -8.998 -27.661 10.010 1.00 87.25 320 VAL A N 1
ATOM 2586 C CA . VAL A 1 320 ? -8.053 -26.725 10.644 1.00 87.25 320 VAL A CA 1
ATOM 2587 C C . VAL A 1 320 ? -6.700 -26.739 9.924 1.00 87.25 320 VAL A C 1
ATOM 2589 O O . VAL A 1 320 ? -6.199 -25.687 9.524 1.00 87.25 320 VAL A O 1
ATOM 2592 N N . ALA A 1 321 ? -6.141 -27.924 9.671 1.00 89.12 321 ALA A N 1
ATOM 2593 C CA . ALA A 1 321 ? -4.859 -28.081 8.992 1.00 89.12 321 ALA A CA 1
ATOM 2594 C C . ALA A 1 321 ? -4.888 -27.573 7.540 1.00 89.12 321 ALA A C 1
ATOM 2596 O O . ALA A 1 321 ? -3.898 -27.004 7.083 1.00 89.12 321 ALA A O 1
ATOM 2597 N N . ALA A 1 322 ? -6.012 -27.700 6.824 1.00 84.38 322 ALA A N 1
ATOM 2598 C CA . ALA A 1 322 ? -6.172 -27.136 5.482 1.00 84.38 322 ALA A CA 1
ATOM 2599 C C . ALA A 1 322 ? -6.185 -25.596 5.492 1.00 84.38 322 ALA A C 1
ATOM 2601 O O . ALA A 1 322 ? -5.597 -24.970 4.608 1.00 84.38 322 ALA A O 1
ATOM 2602 N N . ALA A 1 323 ? -6.819 -24.976 6.495 1.00 85.69 323 ALA A N 1
ATOM 2603 C CA . ALA A 1 323 ? -6.793 -23.523 6.672 1.00 85.69 323 ALA A CA 1
ATOM 2604 C C . ALA A 1 323 ? -5.376 -23.022 7.014 1.00 85.69 323 ALA A C 1
ATOM 2606 O O . ALA A 1 323 ? -4.877 -22.104 6.367 1.00 85.69 323 ALA A O 1
ATOM 2607 N N . MET A 1 324 ? -4.690 -23.679 7.955 1.00 90.69 324 MET A N 1
ATOM 2608 C CA . MET A 1 324 ? -3.311 -23.342 8.334 1.00 90.69 324 MET A CA 1
ATOM 2609 C C . MET A 1 324 ? -2.313 -23.576 7.188 1.00 90.69 324 MET A C 1
ATOM 2611 O O . MET A 1 324 ? -1.432 -22.749 6.965 1.00 90.69 324 MET A O 1
ATOM 2615 N N . THR A 1 325 ? -2.478 -24.654 6.411 1.00 89.06 325 THR A N 1
ATOM 2616 C CA . THR A 1 325 ? -1.651 -24.952 5.226 1.00 89.06 325 THR A CA 1
ATOM 2617 C C . THR A 1 325 ? -1.802 -23.886 4.140 1.00 89.06 325 THR A C 1
ATOM 2619 O O . THR A 1 325 ? -0.823 -23.524 3.486 1.00 89.06 325 THR A O 1
ATOM 2622 N N . GLN A 1 326 ? -3.010 -23.340 3.954 1.00 85.50 326 GLN A N 1
ATOM 2623 C CA . GLN A 1 326 ? -3.231 -22.238 3.021 1.00 85.50 326 GLN A CA 1
ATOM 2624 C C . GLN A 1 326 ? -2.382 -21.011 3.390 1.00 85.50 326 GLN A C 1
ATOM 2626 O O . GLN A 1 326 ? -1.692 -20.497 2.508 1.00 85.50 326 GLN A O 1
ATOM 2631 N N . THR A 1 327 ? -2.376 -20.596 4.660 1.00 88.81 327 THR A N 1
ATOM 2632 C CA . THR A 1 327 ? -1.554 -19.470 5.139 1.00 88.81 327 THR A CA 1
ATOM 2633 C C . THR A 1 327 ? -0.062 -19.798 5.090 1.00 88.81 327 THR A C 1
ATOM 2635 O O . THR A 1 327 ? 0.718 -19.007 4.565 1.00 88.81 327 THR A O 1
ATOM 2638 N N . PHE A 1 328 ? 0.340 -20.992 5.539 1.00 91.69 328 PHE A N 1
ATOM 2639 C CA . PHE A 1 328 ? 1.724 -21.479 5.481 1.00 91.69 328 PHE A CA 1
ATOM 2640 C C . PHE A 1 328 ? 2.307 -21.423 4.066 1.00 91.69 328 PHE A C 1
ATOM 2642 O O . PHE A 1 328 ? 3.399 -20.899 3.873 1.00 91.69 328 PHE A O 1
ATOM 2649 N N . SER A 1 329 ? 1.575 -21.886 3.047 1.00 87.88 329 SER A N 1
ATOM 2650 C CA . SER A 1 329 ? 2.073 -21.843 1.668 1.00 87.88 329 SER A CA 1
ATOM 2651 C C . SER A 1 329 ? 2.252 -20.418 1.140 1.00 87.88 329 SER A C 1
ATOM 2653 O O . SER A 1 329 ? 3.066 -20.213 0.238 1.00 87.88 329 SER A O 1
ATOM 2655 N N . TYR A 1 330 ? 1.504 -19.442 1.665 1.00 85.88 330 TYR A N 1
ATOM 2656 C CA . TYR A 1 330 ? 1.719 -18.029 1.361 1.00 85.88 330 TYR A CA 1
ATOM 2657 C C . TYR A 1 330 ? 2.904 -17.459 2.154 1.00 85.88 330 TYR A C 1
ATOM 2659 O O . TYR A 1 330 ? 3.705 -16.734 1.573 1.00 85.88 330 TYR A O 1
ATOM 2667 N N . MET A 1 331 ? 3.076 -17.840 3.425 1.00 89.94 331 MET A N 1
ATOM 2668 C CA . MET A 1 331 ? 4.244 -17.482 4.243 1.00 89.94 331 MET A CA 1
ATOM 2669 C C . MET A 1 331 ? 5.552 -18.011 3.636 1.00 89.94 331 MET A C 1
ATOM 2671 O O . MET A 1 331 ? 6.502 -17.246 3.516 1.00 89.94 331 MET A O 1
ATOM 2675 N N . VAL A 1 332 ? 5.599 -19.264 3.163 1.00 88.94 332 VAL A N 1
ATOM 2676 C CA . VAL A 1 332 ? 6.774 -19.835 2.474 1.00 88.94 332 VAL A CA 1
ATOM 2677 C C . VAL A 1 332 ? 7.102 -19.061 1.194 1.00 88.94 332 VAL A C 1
ATOM 2679 O O . VAL A 1 332 ? 8.251 -18.669 1.001 1.00 88.94 332 VAL A O 1
ATOM 2682 N N . ALA A 1 333 ? 6.107 -18.779 0.345 1.00 81.00 333 ALA A N 1
ATOM 2683 C CA . ALA A 1 333 ? 6.313 -17.994 -0.876 1.00 81.00 333 ALA A CA 1
ATOM 2684 C C . ALA A 1 333 ? 6.795 -16.562 -0.560 1.00 81.00 333 ALA A C 1
ATOM 2686 O O . ALA A 1 333 ? 7.772 -16.081 -1.136 1.00 81.00 333 ALA A O 1
ATOM 2687 N N . ALA A 1 334 ? 6.162 -15.903 0.412 1.00 80.69 334 ALA A N 1
ATOM 2688 C CA . ALA A 1 334 ? 6.542 -14.570 0.866 1.00 80.69 334 ALA A CA 1
ATOM 2689 C C . ALA A 1 334 ? 7.832 -14.542 1.705 1.00 80.69 334 ALA A C 1
ATOM 2691 O O . ALA A 1 334 ? 8.385 -13.460 1.917 1.00 80.69 334 ALA A O 1
ATOM 2692 N N . GLY A 1 335 ? 8.368 -15.708 2.083 1.00 88.19 335 GLY A N 1
ATOM 2693 C CA . GLY A 1 335 ? 9.543 -15.853 2.936 1.00 88.19 335 GLY A CA 1
ATOM 2694 C C . GLY A 1 335 ? 9.337 -15.214 4.305 1.00 88.19 335 GLY A C 1
ATOM 2695 O O . GLY A 1 335 ? 10.232 -14.538 4.792 1.00 88.19 335 GLY A O 1
ATOM 2696 N N . LEU A 1 336 ? 8.155 -15.358 4.898 1.00 90.81 336 LEU A N 1
ATOM 2697 C CA . LEU A 1 336 ? 7.820 -14.760 6.189 1.00 90.81 336 LEU A CA 1
ATOM 2698 C C . LEU A 1 336 ? 7.890 -15.814 7.286 1.00 90.81 336 LEU A C 1
ATOM 2700 O O . LEU A 1 336 ? 7.317 -16.895 7.158 1.00 90.81 336 LEU A O 1
ATOM 2704 N N . GLU A 1 337 ? 8.560 -15.476 8.387 1.00 94.00 337 GLU A N 1
ATOM 2705 C CA . GLU A 1 337 ? 8.527 -16.289 9.604 1.00 94.00 337 GLU A CA 1
ATOM 2706 C C . GLU A 1 337 ? 7.113 -16.321 10.205 1.00 94.00 337 GLU A C 1
ATOM 2708 O O . GLU A 1 337 ? 6.713 -17.340 10.760 1.00 94.00 337 GLU A O 1
ATOM 2713 N N . PHE A 1 338 ? 6.343 -15.235 10.063 1.00 95.81 338 PHE A N 1
ATOM 2714 C CA . PHE A 1 338 ? 5.110 -14.996 10.812 1.00 95.81 338 PHE A CA 1
ATOM 2715 C C . PHE A 1 338 ? 3.860 -14.826 9.932 1.00 95.81 338 PHE A C 1
ATOM 2717 O O . PHE A 1 338 ? 3.908 -14.351 8.795 1.00 95.81 338 PHE A O 1
ATOM 2724 N N . GLY A 1 339 ? 2.710 -15.189 10.501 1.00 94.88 339 GLY A N 1
ATOM 2725 C CA . GLY A 1 339 ? 1.372 -14.990 9.939 1.00 94.88 339 GLY A CA 1
ATOM 2726 C C . GLY A 1 339 ? 0.287 -15.375 10.944 1.00 94.88 339 GLY A C 1
ATOM 2727 O O . GLY A 1 339 ? 0.601 -15.907 12.007 1.00 94.88 339 GLY A O 1
ATOM 2728 N N . TYR A 1 340 ? -0.986 -15.129 10.636 1.00 95.06 340 TYR A N 1
ATOM 2729 C CA . TYR A 1 340 ? -2.094 -15.679 11.425 1.00 95.06 340 TYR A CA 1
ATOM 2730 C C . TYR A 1 340 ? -3.366 -15.945 10.608 1.00 95.06 340 TYR A C 1
ATOM 2732 O O . TYR A 1 340 ? -3.600 -15.344 9.558 1.00 95.06 340 TYR A O 1
ATOM 2740 N N . VAL A 1 341 ? -4.204 -16.853 11.116 1.00 92.56 341 VAL A N 1
ATOM 2741 C CA . VAL A 1 341 ? -5.585 -17.062 10.649 1.00 92.56 341 VAL A CA 1
ATOM 2742 C C . VAL A 1 341 ? -6.538 -16.381 11.627 1.00 92.56 341 VAL A C 1
ATOM 2744 O O . VAL A 1 341 ? -6.425 -16.593 12.834 1.00 92.56 341 VAL A O 1
ATOM 2747 N N . CYS A 1 342 ? -7.481 -15.583 11.126 1.00 90.25 342 CYS A N 1
ATOM 2748 C CA . CYS A 1 342 ? -8.458 -14.861 11.941 1.00 90.25 342 CYS A CA 1
ATOM 2749 C C . CYS A 1 342 ? -9.904 -15.223 11.563 1.00 90.25 342 CYS A C 1
ATOM 2751 O O . CYS A 1 342 ? -10.281 -15.228 10.388 1.00 90.25 342 CYS A O 1
ATOM 2753 N N . THR A 1 343 ? -10.726 -15.477 12.584 1.00 85.81 343 THR A N 1
ATOM 2754 C CA . THR A 1 343 ? -12.177 -15.723 12.471 1.00 85.81 343 THR A CA 1
ATOM 2755 C C . THR A 1 343 ? -13.019 -14.629 13.143 1.00 85.81 343 THR A C 1
ATOM 2757 O O . THR A 1 343 ? -14.196 -14.840 13.426 1.00 85.81 343 THR A O 1
ATOM 2760 N N . ALA A 1 344 ? -12.416 -13.477 13.464 1.00 77.88 344 ALA A N 1
ATOM 2761 C CA . ALA A 1 344 ? -12.893 -12.432 14.389 1.00 77.88 344 ALA A CA 1
ATOM 2762 C C . ALA A 1 344 ? -13.122 -12.890 15.851 1.00 77.88 344 ALA A C 1
ATOM 2764 O O . ALA A 1 344 ? -12.901 -12.106 16.772 1.00 77.88 344 ALA A O 1
ATOM 2765 N N . GLN A 1 345 ? -13.510 -14.148 16.083 1.00 82.94 345 GLN A N 1
ATOM 2766 C CA . GLN A 1 345 ? -13.647 -14.752 17.416 1.00 82.94 345 GLN A CA 1
ATOM 2767 C C . GLN A 1 345 ? -12.322 -15.326 17.941 1.00 82.94 345 GLN A C 1
ATOM 2769 O O . GLN A 1 345 ? -12.024 -15.193 19.127 1.00 82.94 345 GLN A O 1
ATOM 2774 N N . ALA A 1 346 ? -11.531 -15.951 17.064 1.00 89.19 346 ALA A N 1
ATOM 2775 C CA . ALA A 1 346 ? -10.260 -16.587 17.394 1.00 89.19 346 ALA A CA 1
ATOM 2776 C C . ALA A 1 346 ? -9.140 -16.173 16.427 1.00 89.19 346 ALA A C 1
ATOM 2778 O O . ALA A 1 346 ? -9.375 -15.915 15.240 1.00 89.19 346 ALA A O 1
ATOM 2779 N N . TYR A 1 347 ? -7.918 -16.160 16.955 1.00 92.75 347 TYR A N 1
ATOM 2780 C CA . TYR A 1 347 ? -6.673 -15.888 16.245 1.00 92.75 347 TYR A CA 1
ATOM 2781 C C . TYR A 1 347 ? -5.758 -17.105 16.401 1.00 92.75 347 TYR A C 1
ATOM 2783 O O . TYR A 1 347 ? -5.432 -17.501 17.520 1.00 92.75 347 TYR A O 1
ATOM 2791 N N . ILE A 1 348 ? -5.351 -17.702 15.279 1.00 94.69 348 ILE A N 1
ATOM 2792 C CA . ILE A 1 348 ? -4.341 -18.765 15.241 1.00 94.69 348 ILE A CA 1
ATOM 2793 C C . ILE A 1 348 ? -3.049 -18.130 14.728 1.00 94.69 348 ILE A C 1
ATOM 2795 O O . ILE A 1 348 ? -2.875 -17.975 13.518 1.00 94.69 348 ILE A O 1
ATOM 2799 N N . PHE A 1 349 ? -2.171 -17.722 15.645 1.00 96.44 349 PHE A N 1
ATOM 2800 C CA . PHE A 1 349 ? -0.850 -17.178 15.327 1.00 96.44 349 PHE A CA 1
ATOM 2801 C C . PHE A 1 349 ? 0.078 -18.292 14.849 1.00 96.44 349 PHE A C 1
ATOM 2803 O O . PHE A 1 349 ? 0.066 -19.385 15.411 1.00 96.44 349 PHE A O 1
ATOM 2810 N N . LEU A 1 350 ? 0.882 -18.018 13.823 1.00 97.12 350 LEU A N 1
ATOM 2811 C CA . LEU A 1 350 ? 1.728 -18.994 13.140 1.00 97.12 350 LEU A CA 1
ATOM 2812 C C . LEU A 1 350 ? 3.196 -18.548 13.113 1.00 97.12 350 LEU A C 1
ATOM 2814 O O . LEU A 1 350 ? 3.488 -17.375 12.871 1.00 97.12 350 LEU A O 1
ATOM 2818 N N . GLN A 1 351 ? 4.109 -19.508 13.291 1.00 96.75 351 GLN A N 1
ATOM 2819 C CA . GLN A 1 351 ? 5.550 -19.343 13.069 1.00 96.75 351 GLN A CA 1
ATOM 2820 C C . GLN A 1 351 ? 6.103 -20.481 12.197 1.00 96.75 351 GLN A C 1
ATOM 2822 O O . GLN A 1 351 ? 5.836 -21.655 12.459 1.00 96.75 351 GLN A O 1
ATOM 2827 N N . ILE A 1 352 ? 6.932 -20.140 11.209 1.00 95.38 352 ILE A N 1
ATOM 2828 C CA . ILE A 1 352 ? 7.791 -21.078 10.472 1.00 95.38 352 ILE A CA 1
ATOM 2829 C C . ILE A 1 352 ? 9.236 -20.918 10.979 1.00 95.38 352 ILE A C 1
ATOM 2831 O O . ILE A 1 352 ? 9.843 -19.874 10.737 1.00 95.38 352 ILE A O 1
ATOM 2835 N N . PRO A 1 353 ? 9.807 -21.911 11.690 1.00 92.31 353 PRO A N 1
ATOM 2836 C CA . PRO A 1 353 ? 11.214 -21.907 12.097 1.00 92.31 353 PRO A CA 1
ATOM 2837 C C . PRO A 1 353 ? 12.189 -21.987 10.908 1.00 92.31 353 PRO A C 1
ATOM 2839 O O . PRO A 1 353 ? 11.786 -22.151 9.761 1.00 92.31 353 PRO A O 1
ATOM 2842 N N . GLU A 1 354 ? 13.499 -21.977 11.194 1.00 88.31 354 GLU A N 1
ATOM 2843 C CA . GLU A 1 354 ? 14.565 -22.191 10.193 1.00 88.31 354 GLU A CA 1
ATOM 2844 C C . GLU A 1 354 ? 14.313 -23.395 9.272 1.00 88.31 354 GLU A C 1
ATOM 2846 O O . GLU A 1 354 ? 14.602 -23.331 8.074 1.00 88.31 354 GLU A O 1
ATOM 2851 N N . ASN A 1 355 ? 13.765 -24.483 9.830 1.00 89.44 355 ASN A N 1
ATOM 2852 C CA . ASN A 1 355 ? 13.306 -25.626 9.055 1.00 89.44 355 ASN A CA 1
ATOM 2853 C C . ASN A 1 355 ? 11.817 -25.467 8.673 1.00 89.44 355 ASN A C 1
ATOM 2855 O O . ASN A 1 355 ? 10.975 -25.514 9.577 1.00 89.44 355 ASN A O 1
ATOM 2859 N N . PRO A 1 356 ? 11.471 -25.341 7.375 1.00 91.44 356 PRO A N 1
ATOM 2860 C CA . PRO A 1 356 ? 10.086 -25.187 6.932 1.00 91.44 356 PRO A CA 1
ATOM 2861 C C . PRO A 1 356 ? 9.197 -26.424 7.150 1.00 91.44 356 PRO A C 1
ATOM 2863 O O . PRO A 1 356 ? 7.977 -26.290 7.096 1.00 91.44 356 PRO A O 1
ATOM 2866 N N . ASP A 1 357 ? 9.759 -27.608 7.425 1.00 93.12 357 ASP A N 1
ATOM 2867 C CA . ASP A 1 357 ? 8.996 -28.859 7.596 1.00 93.12 357 ASP A CA 1
ATOM 2868 C C . ASP A 1 357 ? 7.985 -28.818 8.766 1.00 93.12 357 ASP A C 1
ATOM 2870 O O . ASP A 1 357 ? 7.088 -29.660 8.854 1.00 93.12 357 ASP A O 1
ATOM 2874 N N . THR A 1 358 ? 8.132 -27.873 9.705 1.00 93.69 358 THR A N 1
ATOM 2875 C CA . THR A 1 358 ? 7.270 -27.731 10.891 1.00 93.69 358 THR A CA 1
ATOM 2876 C C . THR A 1 358 ? 6.619 -26.353 10.955 1.00 93.69 358 THR A C 1
ATOM 2878 O O . THR A 1 358 ? 7.303 -25.339 11.049 1.00 93.69 358 THR A O 1
ATOM 2881 N N . LEU A 1 359 ? 5.290 -26.323 11.018 1.00 96.12 359 LEU A N 1
ATOM 2882 C CA . LEU A 1 359 ? 4.502 -25.136 11.334 1.00 96.12 359 LEU A CA 1
ATOM 2883 C C . LEU A 1 359 ? 4.189 -25.101 12.834 1.00 96.12 359 LEU A C 1
ATOM 2885 O O . LEU A 1 359 ? 3.598 -26.037 13.374 1.00 96.12 359 LEU A O 1
ATOM 2889 N N . ARG A 1 360 ? 4.549 -24.009 13.507 1.00 96.25 360 ARG A N 1
ATOM 2890 C CA . ARG A 1 360 ? 4.166 -23.752 14.899 1.00 96.25 360 ARG A CA 1
ATOM 2891 C C . ARG A 1 360 ? 2.880 -22.931 14.967 1.00 96.25 360 ARG A C 1
ATOM 2893 O O . ARG A 1 360 ? 2.710 -22.030 14.146 1.00 96.25 360 ARG A O 1
ATOM 2900 N N . TYR A 1 361 ? 2.017 -23.198 15.947 1.00 95.62 361 TYR A N 1
ATOM 2901 C CA . TYR A 1 361 ? 0.760 -22.467 16.155 1.00 95.62 361 TYR A CA 1
ATOM 2902 C C . TYR A 1 361 ? 0.537 -22.025 17.607 1.00 95.62 361 TYR A C 1
ATOM 2904 O O . TYR A 1 361 ? 0.907 -22.732 18.537 1.00 95.62 361 TYR A O 1
ATOM 2912 N N . PHE A 1 362 ? -0.154 -20.906 17.815 1.00 94.06 362 PHE A N 1
ATOM 2913 C CA . PHE A 1 362 ? -0.738 -20.535 19.107 1.00 94.06 362 PHE A CA 1
ATOM 2914 C C . PHE A 1 362 ? -2.182 -20.063 18.917 1.00 94.06 362 PHE A C 1
ATOM 2916 O O . PHE A 1 362 ? -2.459 -19.290 18.000 1.00 94.06 362 PHE A O 1
ATOM 2923 N N . LEU A 1 363 ? -3.098 -20.518 19.774 1.00 92.62 363 LEU A N 1
ATOM 2924 C CA . LEU A 1 363 ? -4.505 -20.116 19.761 1.00 92.62 363 LEU A CA 1
ATOM 2925 C C . LEU A 1 363 ? -4.764 -19.059 20.837 1.00 92.62 363 LEU A C 1
ATOM 2927 O O . LEU A 1 363 ? -4.518 -19.310 22.012 1.00 92.62 363 LEU A O 1
ATOM 2931 N N . SER A 1 364 ? -5.336 -17.924 20.440 1.00 89.88 364 SER A N 1
ATOM 2932 C CA . SER A 1 364 ? -5.993 -16.988 21.355 1.00 89.88 364 SER A CA 1
ATOM 2933 C C . SER A 1 364 ? -7.451 -16.785 20.946 1.00 89.88 364 SER A C 1
ATOM 2935 O O . SER A 1 364 ? -7.793 -16.739 19.760 1.00 89.88 364 SER A O 1
ATOM 2937 N N . VAL A 1 365 ? -8.316 -16.652 21.947 1.00 89.06 365 VAL A N 1
ATOM 2938 C CA . VAL A 1 365 ? -9.749 -16.382 21.825 1.00 89.06 365 VAL A CA 1
ATOM 2939 C C . VAL A 1 365 ? -10.050 -15.174 22.722 1.00 89.06 365 VAL A C 1
ATOM 2941 O O . VAL A 1 365 ? -10.544 -15.352 23.837 1.00 89.06 365 VAL A O 1
ATOM 2944 N N . PRO A 1 366 ? -9.745 -13.929 22.294 1.00 86.88 366 PRO A N 1
ATOM 2945 C CA . PRO A 1 366 ? -9.654 -12.777 23.199 1.00 86.88 366 PRO A CA 1
ATOM 2946 C C . PRO A 1 366 ? -10.906 -12.502 24.041 1.00 86.88 366 PRO A C 1
ATOM 2948 O O . PRO A 1 366 ? -10.797 -12.048 25.177 1.00 86.88 366 PRO A O 1
ATOM 2951 N N . GLN A 1 367 ? -12.103 -12.813 23.532 1.00 81.50 367 GLN A N 1
ATOM 2952 C CA . GLN A 1 367 ? -13.351 -12.666 24.291 1.00 81.50 367 GLN A CA 1
ATOM 2953 C C . GLN A 1 367 ? -13.420 -13.595 25.519 1.00 81.50 367 GLN A C 1
ATOM 2955 O O . GLN A 1 367 ? -14.022 -13.221 26.522 1.00 81.50 367 GLN A O 1
ATOM 2960 N N . ALA A 1 368 ? -12.783 -14.767 25.465 1.00 80.69 368 ALA A N 1
ATOM 2961 C CA . ALA A 1 368 ? -12.763 -15.753 26.544 1.00 80.69 368 ALA A CA 1
ATOM 2962 C C . ALA A 1 368 ? -11.441 -15.750 27.342 1.00 80.69 368 ALA A C 1
ATOM 2964 O O . ALA A 1 368 ? -11.472 -15.949 28.554 1.00 80.69 368 ALA A O 1
ATOM 2965 N N . ASP A 1 369 ? -10.303 -15.440 26.704 1.00 81.44 369 ASP A N 1
ATOM 2966 C CA . ASP A 1 369 ? -9.020 -15.210 27.391 1.00 81.44 369 ASP A CA 1
ATOM 2967 C C . ASP A 1 369 ? -9.111 -13.998 28.347 1.00 81.44 369 ASP A C 1
ATOM 2969 O O . ASP A 1 369 ? -8.595 -14.031 29.467 1.00 81.44 369 ASP A O 1
ATOM 2973 N N . VAL A 1 370 ? -9.805 -12.928 27.930 1.00 81.56 370 VAL A N 1
ATOM 2974 C CA . VAL A 1 370 ? -10.064 -11.738 28.759 1.00 81.56 370 VAL A CA 1
ATOM 2975 C C . VAL A 1 370 ? -11.334 -11.911 29.598 1.00 81.56 370 VAL A C 1
ATOM 2977 O O . VAL A 1 370 ? -11.273 -11.766 30.819 1.00 81.56 370 VAL A O 1
ATOM 2980 N N . GLY A 1 371 ? -12.467 -12.241 28.969 1.00 74.56 371 GLY A N 1
ATOM 2981 C CA . GLY A 1 371 ? -13.809 -12.184 29.562 1.00 74.56 371 GLY A CA 1
ATOM 2982 C C . GLY A 1 371 ? -14.545 -10.861 29.286 1.00 74.56 371 GLY A C 1
ATOM 2983 O O . GLY A 1 371 ? -14.084 -10.022 28.509 1.00 74.56 371 GLY A O 1
ATOM 2984 N N . GLU A 1 372 ? -15.697 -10.665 29.942 1.00 68.69 372 GLU A N 1
ATOM 2985 C CA . GLU A 1 372 ? -16.565 -9.477 29.782 1.00 68.69 372 GLU A CA 1
ATOM 2986 C C . GLU A 1 372 ? -15.913 -8.155 30.226 1.00 68.69 372 GLU A C 1
ATOM 2988 O O . GLU A 1 372 ? -16.302 -7.078 29.778 1.00 68.69 372 GLU A O 1
ATOM 2993 N N . SER A 1 373 ? -14.919 -8.230 31.113 1.00 74.69 373 SER A N 1
ATOM 2994 C CA . SER A 1 373 ? -14.167 -7.087 31.626 1.00 74.69 373 SER A CA 1
ATOM 2995 C C . SER A 1 373 ? -12.675 -7.391 31.621 1.00 74.69 373 SER A C 1
ATOM 2997 O O . SER A 1 373 ? -12.246 -8.505 31.914 1.00 74.69 373 SER A O 1
ATOM 2999 N N . THR A 1 374 ? -11.873 -6.369 31.334 1.00 77.62 374 THR A N 1
ATOM 3000 C CA . THR A 1 374 ? -10.408 -6.439 31.341 1.00 77.62 374 THR A CA 1
ATOM 3001 C C . THR A 1 374 ? -9.807 -6.498 32.748 1.00 77.62 374 THR A C 1
ATOM 3003 O O . THR A 1 374 ? -8.601 -6.702 32.883 1.00 77.62 374 THR A O 1
ATOM 3006 N N . GLY A 1 375 ? -10.609 -6.270 33.796 1.00 71.50 375 GLY A N 1
ATOM 3007 C CA . GLY A 1 375 ? -10.135 -6.101 35.176 1.00 71.50 375 GLY A CA 1
ATOM 3008 C C . GLY A 1 375 ? -9.353 -4.800 35.418 1.00 71.50 375 GLY A C 1
ATOM 3009 O O . GLY A 1 375 ? -8.794 -4.613 36.495 1.00 71.50 375 GLY A O 1
ATOM 3010 N N . TRP A 1 376 ? -9.277 -3.903 34.432 1.00 74.56 376 TRP A N 1
ATOM 3011 C CA . TRP A 1 376 ? -8.566 -2.631 34.547 1.00 74.56 376 TRP A CA 1
ATOM 3012 C C . TRP A 1 376 ? -9.455 -1.521 35.146 1.00 74.56 376 TRP A C 1
ATOM 3014 O O . TRP A 1 376 ? -10.677 -1.537 35.012 1.00 74.56 376 TRP A O 1
ATOM 3024 N N . SER A 1 377 ? -8.838 -0.543 35.820 1.00 69.25 377 SER A N 1
ATOM 3025 C CA . SER A 1 377 ? -9.512 0.661 36.327 1.00 69.25 377 SER A CA 1
ATOM 3026 C C . SER A 1 377 ? -8.543 1.844 36.405 1.00 69.25 377 SER A C 1
ATOM 3028 O O . SER A 1 377 ? -7.361 1.635 36.680 1.00 69.25 377 SER A O 1
ATOM 3030 N N . ASP A 1 378 ? -9.050 3.076 36.308 1.00 59.84 378 ASP A N 1
ATOM 3031 C CA . ASP A 1 378 ? -8.282 4.315 36.530 1.00 59.84 378 ASP A CA 1
ATOM 3032 C C . ASP A 1 378 ? -7.767 4.502 37.980 1.00 59.84 378 ASP A C 1
ATOM 3034 O O . ASP A 1 378 ? -7.055 5.462 38.275 1.00 59.84 378 ASP A O 1
ATOM 3038 N N . SER A 1 379 ? -8.124 3.618 38.922 1.00 54.62 379 SER A N 1
ATOM 3039 C CA . SER A 1 379 ? -7.774 3.778 40.339 1.00 54.62 379 SER A CA 1
ATOM 3040 C C . SER A 1 379 ? -6.399 3.183 40.683 1.00 54.62 379 SER A C 1
ATOM 3042 O O . SER A 1 379 ? -6.186 1.971 40.644 1.00 54.62 379 SER A O 1
ATOM 3044 N N . ALA A 1 380 ? -5.464 4.034 41.120 1.00 47.97 380 ALA A N 1
ATOM 3045 C CA . ALA A 1 380 ? -4.092 3.650 41.488 1.00 47.97 380 ALA A CA 1
ATOM 3046 C C . ALA A 1 380 ? -3.974 2.701 42.711 1.00 47.97 380 ALA A C 1
ATOM 3048 O O . ALA A 1 380 ? -2.870 2.285 43.068 1.00 47.97 380 ALA A O 1
ATOM 3049 N N . ALA A 1 381 ? -5.098 2.360 43.352 1.00 43.34 381 ALA A N 1
ATOM 3050 C CA . ALA A 1 381 ? -5.193 1.365 44.420 1.00 43.34 381 ALA A CA 1
ATOM 3051 C C . ALA A 1 381 ? -5.401 -0.075 43.900 1.00 43.34 381 ALA A C 1
ATOM 3053 O O . ALA A 1 381 ? -5.126 -1.025 44.630 1.00 43.34 381 ALA A O 1
ATOM 3054 N N . SER A 1 382 ? -5.860 -0.255 42.655 1.00 45.03 382 SER A N 1
ATOM 3055 C CA . SER A 1 382 ? -6.140 -1.574 42.072 1.00 45.03 382 SER A CA 1
ATOM 3056 C C . SER A 1 382 ? -4.877 -2.208 41.474 1.00 45.03 382 SER A C 1
ATOM 3058 O O . SER A 1 382 ? -4.658 -2.202 40.262 1.00 45.03 382 SER A O 1
ATOM 3060 N N . SER A 1 383 ? -4.004 -2.762 42.321 1.00 48.28 383 SER A N 1
ATOM 3061 C CA . SER A 1 383 ? -2.808 -3.499 41.876 1.00 48.28 383 SER A CA 1
ATOM 3062 C C . SER A 1 383 ? -3.091 -4.987 41.603 1.00 48.28 383 SER A C 1
ATOM 3064 O O . SER A 1 383 ? -2.264 -5.842 41.922 1.00 48.28 383 SER A O 1
ATOM 3066 N N . THR A 1 384 ? -4.279 -5.316 41.084 1.00 51.03 384 THR A N 1
ATOM 3067 C CA . THR A 1 384 ? -4.848 -6.673 41.152 1.00 51.03 384 THR A CA 1
ATOM 3068 C C . THR A 1 384 ? -5.291 -7.184 39.774 1.00 51.03 384 THR A C 1
ATOM 3070 O O . THR A 1 384 ? -6.434 -7.008 39.377 1.00 51.03 384 THR A O 1
ATOM 3073 N N . MET A 1 385 ? -4.365 -7.829 39.052 1.00 61.44 385 MET A N 1
ATOM 3074 C CA . MET A 1 385 ? -4.577 -8.636 37.830 1.00 61.44 385 MET A CA 1
ATOM 3075 C C . MET A 1 385 ? -5.586 -8.105 36.788 1.00 61.44 385 MET A C 1
ATOM 3077 O O . MET A 1 385 ? -6.689 -8.630 36.640 1.00 61.44 385 MET A O 1
ATOM 3081 N N . ASN A 1 386 ? -5.149 -7.145 35.965 1.00 77.06 386 ASN A N 1
ATOM 3082 C CA . ASN A 1 386 ? -5.802 -6.876 34.676 1.00 77.06 386 ASN A CA 1
ATOM 3083 C C . ASN A 1 386 ? -5.435 -7.949 33.622 1.00 77.06 386 ASN A C 1
ATOM 3085 O O . ASN A 1 386 ? -4.479 -8.699 33.794 1.00 77.06 386 ASN A O 1
ATOM 3089 N N . ARG A 1 387 ? -6.161 -7.995 32.501 1.00 83.25 387 ARG A N 1
ATOM 3090 C CA . ARG A 1 387 ? -5.938 -8.912 31.363 1.00 83.25 387 ARG A CA 1
ATOM 3091 C C . ARG A 1 387 ? -5.697 -8.176 30.039 1.00 83.25 387 ARG A C 1
ATOM 3093 O O . ARG A 1 387 ? -5.889 -8.740 28.967 1.00 83.25 387 ARG A O 1
ATOM 3100 N N . LEU A 1 388 ? -5.272 -6.910 30.091 1.00 86.19 388 LEU A N 1
ATOM 3101 C CA . LEU A 1 388 ? -5.158 -6.041 28.908 1.00 86.19 388 LEU A CA 1
ATOM 3102 C C . LEU A 1 388 ? -4.256 -6.622 27.807 1.00 86.19 388 LEU A C 1
ATOM 3104 O O . LEU A 1 388 ? -4.560 -6.472 26.624 1.00 86.19 388 LEU A O 1
ATOM 3108 N N . HIS A 1 389 ? -3.196 -7.336 28.193 1.00 86.38 389 HIS A N 1
ATOM 3109 C CA . HIS A 1 389 ? -2.244 -7.967 27.277 1.00 86.38 389 HIS A CA 1
ATOM 3110 C C . HIS A 1 389 ? -2.846 -9.135 26.463 1.00 86.38 389 HIS A C 1
ATOM 3112 O O . HIS A 1 389 ? -2.249 -9.548 25.473 1.00 86.38 389 HIS A O 1
ATOM 3118 N N . LEU A 1 390 ? -4.027 -9.643 26.845 1.00 87.44 390 LEU A N 1
ATOM 3119 C CA . LEU A 1 390 ? -4.767 -10.715 26.160 1.00 87.44 390 LEU A CA 1
ATOM 3120 C C . LEU A 1 390 ? -5.861 -10.191 25.210 1.00 87.44 390 LEU A C 1
ATOM 3122 O O . LEU A 1 390 ? -6.541 -10.971 24.548 1.00 87.44 390 LEU A O 1
ATOM 3126 N N . THR A 1 391 ? -6.054 -8.871 25.133 1.00 90.31 391 THR A N 1
ATOM 3127 C CA . THR A 1 391 ? -6.994 -8.264 24.178 1.00 90.31 391 THR A CA 1
ATOM 3128 C C . THR A 1 391 ? -6.495 -8.432 22.738 1.00 90.31 391 THR A C 1
ATOM 3130 O O . THR A 1 391 ? -5.289 -8.487 22.493 1.00 90.31 391 THR A O 1
ATOM 3133 N N . ALA A 1 392 ? -7.413 -8.471 21.763 1.00 90.88 392 ALA A N 1
ATOM 3134 C CA . ALA A 1 392 ? -7.068 -8.676 20.349 1.00 90.88 392 ALA A CA 1
ATOM 3135 C C . ALA A 1 392 ? -6.045 -7.642 19.834 1.00 90.88 392 ALA A C 1
ATOM 3137 O O . ALA A 1 392 ? -5.060 -8.004 19.192 1.00 90.88 392 ALA A O 1
ATOM 3138 N N . VAL A 1 393 ? -6.234 -6.366 20.195 1.00 92.62 393 VAL A N 1
ATOM 3139 C CA . VAL A 1 393 ? -5.299 -5.275 19.873 1.00 92.62 393 VAL A CA 1
ATOM 3140 C C . VAL A 1 393 ? -3.928 -5.517 20.508 1.00 92.62 393 VAL A C 1
ATOM 3142 O O . VAL A 1 393 ? -2.915 -5.333 19.842 1.00 92.62 393 VAL A O 1
ATOM 3145 N N . ALA A 1 394 ? -3.871 -5.966 21.766 1.00 91.94 394 ALA A N 1
ATOM 3146 C CA . ALA A 1 394 ? -2.605 -6.175 22.462 1.00 91.94 394 ALA A CA 1
ATOM 3147 C C . ALA A 1 394 ? -1.792 -7.359 21.914 1.00 91.94 394 ALA A C 1
ATOM 3149 O O . ALA A 1 394 ? -0.577 -7.239 21.755 1.00 91.94 394 ALA A O 1
ATOM 3150 N N . GLN A 1 395 ? -2.460 -8.474 21.602 1.00 93.00 395 GLN A N 1
ATOM 3151 C CA . GLN A 1 395 ? -1.833 -9.653 20.996 1.00 93.00 395 GLN A CA 1
ATOM 3152 C C . GLN A 1 395 ? -1.307 -9.337 19.588 1.00 93.00 395 GLN A C 1
ATOM 3154 O O . GLN A 1 395 ? -0.151 -9.624 19.281 1.00 93.00 395 GLN A O 1
ATOM 3159 N N . VAL A 1 396 ? -2.111 -8.681 18.738 1.00 94.31 396 VAL A N 1
ATOM 3160 C CA . VAL A 1 396 ? -1.676 -8.315 17.378 1.00 94.31 396 VAL A CA 1
ATOM 3161 C C . VAL A 1 396 ? -0.603 -7.219 17.402 1.00 94.31 396 VAL A C 1
ATOM 3163 O O . VAL A 1 396 ? 0.327 -7.291 16.602 1.00 94.31 396 VAL A O 1
ATOM 3166 N N . LEU A 1 397 ? -0.638 -6.262 18.339 1.00 95.06 397 LEU A N 1
ATOM 3167 C CA . LEU A 1 397 ? 0.428 -5.263 18.508 1.00 95.06 397 LEU A CA 1
ATOM 3168 C C . LEU A 1 397 ? 1.775 -5.915 18.840 1.00 95.06 397 LEU A C 1
ATOM 3170 O O . LEU A 1 397 ? 2.757 -5.679 18.138 1.00 95.06 397 LEU A O 1
ATOM 3174 N N . ALA A 1 398 ? 1.835 -6.736 19.890 1.00 94.12 398 ALA A N 1
ATOM 3175 C CA . ALA A 1 398 ? 3.092 -7.344 20.319 1.00 94.12 398 ALA A CA 1
ATOM 3176 C C . ALA A 1 398 ? 3.588 -8.417 19.328 1.00 94.12 398 ALA A C 1
ATOM 3178 O O . ALA A 1 398 ? 4.791 -8.512 19.085 1.00 94.12 398 ALA A O 1
ATOM 3179 N N . PHE A 1 399 ? 2.680 -9.129 18.646 1.00 95.62 399 PHE A N 1
ATOM 3180 C CA . PHE A 1 399 ? 3.017 -9.947 17.475 1.00 95.62 399 PHE A CA 1
ATOM 3181 C C . PHE A 1 399 ? 3.607 -9.115 16.323 1.00 95.62 399 PHE A C 1
ATOM 3183 O O . PHE A 1 399 ? 4.605 -9.518 15.732 1.00 95.62 399 PHE A O 1
ATOM 3190 N N . THR A 1 400 ? 3.052 -7.934 16.033 1.00 95.06 400 THR A N 1
ATOM 3191 C CA . THR A 1 400 ? 3.563 -7.040 14.979 1.00 95.06 400 THR A CA 1
ATOM 3192 C C . THR A 1 400 ? 4.945 -6.493 15.330 1.00 95.06 400 THR A C 1
ATOM 3194 O O . THR A 1 400 ? 5.838 -6.531 14.487 1.00 95.06 400 THR A O 1
ATOM 3197 N N . LEU A 1 401 ? 5.157 -6.055 16.577 1.00 93.38 401 LEU A N 1
ATOM 3198 C CA . LEU A 1 401 ? 6.466 -5.608 17.068 1.00 93.38 401 LEU A CA 1
ATOM 3199 C C . LEU A 1 401 ? 7.514 -6.732 17.023 1.00 93.38 401 LEU A C 1
ATOM 3201 O O . LEU A 1 401 ? 8.669 -6.461 16.705 1.00 93.38 401 LEU A O 1
ATOM 3205 N N . GLN A 1 402 ? 7.133 -7.988 17.283 1.00 93.00 402 GLN A N 1
ATOM 3206 C CA . GLN A 1 402 ? 8.012 -9.144 17.070 1.00 93.00 402 GLN A CA 1
ATOM 3207 C C . GLN A 1 402 ? 8.284 -9.389 15.572 1.00 93.00 402 GLN A C 1
ATOM 3209 O O . GLN A 1 402 ? 9.412 -9.705 15.198 1.00 93.00 402 GLN A O 1
ATOM 3214 N N . ALA A 1 403 ? 7.275 -9.245 14.710 1.00 92.62 403 ALA A N 1
ATOM 3215 C CA . ALA A 1 403 ? 7.389 -9.561 13.289 1.00 92.62 403 ALA A CA 1
ATOM 3216 C C . ALA A 1 403 ? 8.249 -8.561 12.502 1.00 92.62 403 ALA A C 1
ATOM 3218 O O . ALA A 1 403 ? 9.067 -8.991 11.697 1.00 92.62 403 ALA A O 1
ATOM 3219 N N . VAL A 1 404 ? 8.144 -7.251 12.762 1.00 91.00 404 VAL A N 1
ATOM 3220 C CA . VAL A 1 404 ? 8.977 -6.233 12.077 1.00 91.00 404 VAL A CA 1
ATOM 3221 C C . VAL A 1 404 ? 10.475 -6.338 12.404 1.00 91.00 404 VAL A C 1
ATOM 3223 O O . VAL A 1 404 ? 11.297 -5.777 11.683 1.00 91.00 404 VAL A O 1
ATOM 3226 N N . GLN A 1 405 ? 10.842 -7.078 13.458 1.00 89.25 405 GLN A N 1
ATOM 3227 C CA . GLN A 1 405 ? 12.233 -7.386 13.807 1.00 89.25 405 GLN A CA 1
ATOM 3228 C C . GLN A 1 405 ? 12.802 -8.602 13.046 1.00 89.25 405 GLN A C 1
ATOM 3230 O O . GLN A 1 405 ? 14.020 -8.778 13.036 1.00 89.25 405 GLN A O 1
ATOM 3235 N N . SER A 1 406 ? 11.966 -9.429 12.400 1.00 89.00 406 SER A N 1
ATOM 3236 C CA . SER A 1 406 ? 12.418 -10.570 11.586 1.00 89.00 406 SER A CA 1
ATOM 3237 C C . SER A 1 406 ? 12.349 -10.213 10.093 1.00 89.00 406 SER A C 1
ATOM 3239 O O . SER A 1 406 ? 11.252 -10.089 9.544 1.00 89.00 406 SER A O 1
ATOM 3241 N N . PRO A 1 407 ? 13.491 -9.997 9.408 1.00 83.94 407 PRO A N 1
ATOM 3242 C CA . PRO A 1 407 ? 13.492 -9.666 7.988 1.00 83.94 407 PRO A CA 1
ATOM 3243 C C . PRO A 1 407 ? 13.053 -10.872 7.136 1.00 83.94 407 PRO A C 1
ATOM 3245 O O . PRO A 1 407 ? 13.304 -12.019 7.520 1.00 83.94 407 PRO A O 1
ATOM 3248 N N . PRO A 1 408 ? 12.455 -10.655 5.947 1.00 86.38 408 PRO A N 1
ATOM 3249 C CA . PRO A 1 408 ? 12.057 -11.749 5.071 1.00 86.38 408 PRO A CA 1
ATOM 3250 C C . PRO A 1 408 ? 13.214 -12.691 4.712 1.00 86.38 408 PRO A C 1
ATOM 3252 O O . PRO A 1 408 ? 14.328 -12.270 4.403 1.00 86.38 408 PRO A O 1
ATOM 3255 N N . ARG A 1 409 ? 12.912 -13.989 4.695 1.00 89.75 409 ARG A N 1
ATOM 3256 C CA . ARG A 1 409 ? 13.817 -15.086 4.343 1.00 89.75 409 ARG A CA 1
ATOM 3257 C C . ARG A 1 409 ? 14.394 -14.913 2.936 1.00 89.75 409 ARG A C 1
ATOM 3259 O O . ARG A 1 409 ? 13.676 -14.513 2.011 1.00 89.75 409 ARG A O 1
ATOM 3266 N N . SER A 1 410 ? 15.667 -15.279 2.787 1.00 87.50 410 SER A N 1
ATOM 3267 C CA . SER A 1 410 ? 16.430 -15.207 1.535 1.00 87.50 410 SER A CA 1
ATOM 3268 C C . SER A 1 410 ? 15.788 -15.999 0.394 1.00 87.50 410 SER A C 1
ATOM 3270 O O . SER A 1 410 ? 15.007 -16.934 0.609 1.00 87.50 410 SER A O 1
ATOM 3272 N N . HIS A 1 411 ? 16.137 -15.651 -0.841 1.00 83.12 411 HIS A N 1
ATOM 3273 C CA . HIS A 1 411 ? 15.698 -16.377 -2.028 1.00 83.12 411 HIS A CA 1
ATOM 3274 C C . HIS A 1 411 ? 16.214 -17.823 -2.029 1.00 83.12 411 HIS A C 1
ATOM 3276 O O . HIS A 1 411 ? 15.460 -18.724 -2.398 1.00 83.12 411 HIS A O 1
ATOM 3282 N N . GLU A 1 412 ? 17.429 -18.072 -1.522 1.00 84.00 412 GLU A N 1
ATOM 3283 C CA . GLU A 1 412 ? 17.949 -19.432 -1.302 1.00 84.00 412 GLU A CA 1
ATOM 3284 C C . GLU A 1 412 ? 17.049 -20.257 -0.359 1.00 84.00 412 GLU A C 1
ATOM 3286 O O . GLU A 1 412 ? 16.680 -21.387 -0.691 1.00 84.00 412 GLU A O 1
ATOM 3291 N N . TRP A 1 413 ? 16.630 -19.695 0.785 1.00 89.81 413 TRP A N 1
ATOM 3292 C CA . TRP A 1 413 ? 15.751 -20.394 1.734 1.00 89.81 413 TRP A CA 1
ATOM 3293 C C . TRP A 1 413 ? 14.397 -20.737 1.099 1.00 89.81 413 TRP A C 1
ATOM 3295 O O . TRP A 1 413 ? 13.922 -21.866 1.233 1.00 89.81 413 TRP A O 1
ATOM 3305 N N . ARG A 1 414 ? 13.805 -19.801 0.341 1.00 87.00 414 ARG A N 1
ATOM 3306 C CA . ARG A 1 414 ? 12.535 -20.021 -0.382 1.00 87.00 414 ARG A CA 1
ATOM 3307 C C . ARG A 1 414 ? 12.672 -21.113 -1.437 1.00 87.00 414 ARG A C 1
ATOM 3309 O O . ARG A 1 414 ? 11.832 -22.004 -1.494 1.00 87.00 414 ARG A O 1
ATOM 3316 N N . ALA A 1 415 ? 13.728 -21.065 -2.250 1.00 81.62 415 ALA A N 1
ATOM 3317 C CA . ALA A 1 415 ? 13.983 -22.060 -3.287 1.00 81.62 415 ALA A CA 1
ATOM 3318 C C . ALA A 1 415 ? 14.216 -23.453 -2.681 1.00 81.62 415 ALA A C 1
ATOM 3320 O O . ALA A 1 415 ? 13.715 -24.444 -3.208 1.00 81.62 415 ALA A O 1
ATOM 3321 N N . LYS A 1 416 ? 14.908 -23.544 -1.539 1.00 86.31 416 LYS A N 1
ATOM 3322 C CA . LYS A 1 416 ? 15.034 -24.796 -0.786 1.00 86.31 416 LYS A CA 1
ATOM 3323 C C . LYS A 1 416 ? 13.665 -25.297 -0.311 1.00 86.31 416 LYS A C 1
ATOM 3325 O O . LYS A 1 416 ? 13.314 -26.430 -0.621 1.00 86.31 416 LYS A O 1
ATOM 3330 N N . ALA A 1 417 ? 12.878 -24.453 0.360 1.00 87.75 417 ALA A N 1
ATOM 3331 C CA . ALA A 1 417 ? 11.556 -24.812 0.877 1.00 87.75 417 ALA A CA 1
ATOM 3332 C C . ALA A 1 417 ? 10.571 -25.234 -0.232 1.00 87.75 417 ALA A C 1
ATOM 3334 O O . ALA A 1 417 ? 9.876 -26.238 -0.093 1.00 87.75 417 ALA A O 1
ATOM 3335 N N . GLU A 1 418 ? 10.533 -24.532 -1.371 1.00 82.44 418 GLU A N 1
ATOM 3336 C CA . GLU A 1 418 ? 9.691 -24.932 -2.509 1.00 82.44 418 GLU A CA 1
ATOM 3337 C C . GLU A 1 418 ? 10.105 -26.283 -3.116 1.00 82.44 418 GLU A C 1
ATOM 3339 O O . GLU A 1 418 ? 9.250 -26.959 -3.690 1.00 82.44 418 GLU A O 1
ATOM 3344 N N . ASN A 1 419 ? 11.366 -26.703 -2.973 1.00 83.75 419 ASN A N 1
ATOM 3345 C CA . ASN A 1 419 ? 11.865 -27.987 -3.473 1.00 83.75 419 ASN A CA 1
ATOM 3346 C C . ASN A 1 419 ? 11.771 -29.140 -2.454 1.00 83.75 419 ASN A C 1
ATOM 3348 O O . ASN A 1 419 ? 11.697 -30.289 -2.883 1.00 83.75 419 ASN A O 1
ATOM 3352 N N . THR A 1 420 ? 11.780 -28.876 -1.140 1.00 88.00 420 THR A N 1
ATOM 3353 C CA . THR A 1 420 ? 11.669 -29.929 -0.107 1.00 88.00 420 THR A CA 1
ATOM 3354 C C . THR A 1 420 ? 10.234 -30.218 0.323 1.00 88.00 420 THR A C 1
ATOM 3356 O O . THR A 1 420 ? 9.917 -31.365 0.621 1.00 88.00 420 THR A O 1
ATOM 3359 N N . LEU A 1 421 ? 9.365 -29.204 0.372 1.00 90.38 421 LEU A N 1
ATOM 3360 C CA . LEU A 1 421 ? 8.020 -29.354 0.929 1.00 90.38 421 LEU A CA 1
ATOM 3361 C C . LEU A 1 421 ? 7.079 -30.137 0.003 1.00 90.38 421 LEU A C 1
ATOM 3363 O O . LEU A 1 421 ? 6.946 -29.835 -1.186 1.00 90.38 421 LEU A O 1
ATOM 3367 N N . SER A 1 422 ? 6.338 -31.072 0.597 1.00 87.75 422 SER A N 1
ATOM 3368 C CA . SER A 1 422 ? 5.263 -31.819 -0.063 1.00 87.75 422 SER A CA 1
ATOM 3369 C C . SER A 1 422 ? 4.109 -30.919 -0.531 1.00 87.75 422 SER A C 1
ATOM 3371 O O . SER A 1 422 ? 3.852 -29.846 0.026 1.00 87.75 422 SER A O 1
ATOM 3373 N N . THR A 1 423 ? 3.356 -31.374 -1.536 1.00 85.69 423 THR A N 1
ATOM 3374 C CA . THR A 1 423 ? 2.095 -30.751 -1.970 1.00 85.69 423 THR A CA 1
ATOM 3375 C C . THR A 1 423 ? 0.867 -31.309 -1.254 1.00 85.69 423 THR A C 1
ATOM 3377 O O . THR A 1 423 ? 0.820 -32.466 -0.846 1.00 85.69 423 THR A O 1
ATOM 3380 N N . TRP A 1 424 ? -0.171 -30.480 -1.124 1.00 80.69 424 TRP A N 1
ATOM 3381 C CA . TRP A 1 424 ? -1.502 -30.912 -0.696 1.00 80.69 424 TRP A CA 1
ATOM 3382 C C . TRP A 1 424 ? -2.313 -31.422 -1.899 1.00 80.69 424 TRP A C 1
ATOM 3384 O O . TRP A 1 424 ? -2.846 -30.640 -2.692 1.00 80.69 424 TRP A O 1
ATOM 3394 N N . GLU A 1 425 ? -2.408 -32.742 -2.050 1.00 66.00 425 GLU A N 1
ATOM 3395 C CA . GLU A 1 425 ? -2.973 -33.388 -3.251 1.00 66.00 425 GLU A CA 1
ATOM 3396 C C . GLU A 1 425 ? -4.490 -33.651 -3.178 1.00 66.00 425 GLU A C 1
ATOM 3398 O O . GLU A 1 425 ? -5.128 -33.901 -4.202 1.00 66.00 425 GLU A O 1
ATOM 3403 N N . PHE A 1 426 ? -5.077 -33.537 -1.982 1.00 62.94 426 PHE A N 1
ATOM 3404 C CA . PHE A 1 426 ? -6.441 -33.974 -1.667 1.00 62.94 426 PHE A CA 1
ATOM 3405 C C . PHE A 1 426 ? -7.550 -33.283 -2.492 1.00 62.94 426 PHE A C 1
ATOM 3407 O O . PHE A 1 426 ? -7.471 -32.090 -2.819 1.00 62.94 426 PHE A O 1
ATOM 3414 N N . LEU A 1 427 ? -8.623 -34.027 -2.790 1.00 50.72 427 LEU A N 1
ATOM 3415 C CA . LEU A 1 427 ? -9.795 -33.544 -3.524 1.00 50.72 427 LEU A CA 1
ATOM 3416 C C . LEU A 1 427 ? -10.844 -32.944 -2.580 1.00 50.72 427 LEU A C 1
ATOM 3418 O O . LEU A 1 427 ? -11.269 -33.535 -1.598 1.00 50.72 427 LEU A O 1
ATOM 3422 N N . TYR A 1 428 ? -11.278 -31.723 -2.890 1.00 51.06 428 TYR A N 1
ATOM 3423 C CA . TYR A 1 428 ? -12.068 -30.909 -1.964 1.00 51.06 428 TYR A CA 1
ATOM 3424 C C . TYR A 1 428 ? -13.493 -31.441 -1.676 1.00 51.06 428 TYR A C 1
ATOM 3426 O O . TYR A 1 428 ? -14.095 -31.060 -0.674 1.00 51.06 428 TYR A O 1
ATOM 3434 N N . SER A 1 429 ? -14.025 -32.329 -2.522 1.00 45.38 429 SER A N 1
ATOM 3435 C CA . SER A 1 429 ? -15.369 -32.916 -2.401 1.00 45.38 429 SER A CA 1
ATOM 3436 C C . SER A 1 429 ? -15.644 -33.544 -1.033 1.00 45.38 429 SER A C 1
ATOM 3438 O O . SER A 1 429 ? -16.703 -33.300 -0.464 1.00 45.38 429 SER A O 1
ATOM 3440 N N . GLU A 1 430 ? -14.684 -34.287 -0.482 1.00 48.31 430 GLU A N 1
ATOM 3441 C CA . GLU A 1 430 ? -14.862 -35.047 0.766 1.00 48.31 430 GLU A CA 1
ATOM 3442 C C . GLU A 1 430 ? -14.644 -34.217 2.046 1.00 48.31 430 GLU A C 1
ATOM 3444 O O . GLU A 1 430 ? -14.930 -34.684 3.148 1.00 48.31 430 GLU A O 1
ATOM 3449 N N . VAL A 1 431 ? -14.173 -32.967 1.936 1.00 49.91 431 VAL A N 1
ATOM 3450 C CA . VAL A 1 431 ? -14.006 -32.063 3.096 1.00 49.91 431 VAL A CA 1
ATOM 3451 C C . VAL A 1 431 ? -15.343 -31.429 3.510 1.00 49.91 431 VAL A C 1
ATOM 3453 O O . VAL A 1 431 ? -15.491 -30.964 4.638 1.00 49.91 431 VAL A O 1
ATOM 3456 N N . LEU A 1 432 ? -16.345 -31.414 2.627 1.00 47.00 432 LEU A N 1
ATOM 3457 C CA . LEU A 1 432 ? -17.662 -30.842 2.930 1.00 47.00 432 LEU A CA 1
ATOM 3458 C C . LEU A 1 432 ? -18.473 -31.708 3.910 1.00 47.00 432 LEU A C 1
ATOM 3460 O O . LEU A 1 432 ? -19.169 -31.153 4.758 1.00 47.00 432 LEU A O 1
ATOM 3464 N N . ASP A 1 433 ? -18.271 -33.030 3.907 1.00 45.38 433 ASP A N 1
ATOM 3465 C CA . ASP A 1 433 ? -18.878 -33.980 4.859 1.00 45.38 433 ASP A CA 1
ATOM 3466 C C . ASP A 1 433 ? -18.190 -33.977 6.249 1.00 45.38 433 ASP A C 1
ATOM 3468 O O . ASP A 1 433 ? -18.336 -34.908 7.054 1.00 45.38 433 ASP A O 1
ATOM 3472 N N . ALA A 1 434 ? -17.411 -32.926 6.526 1.00 44.19 434 ALA A N 1
ATOM 3473 C CA . ALA A 1 434 ? -16.837 -32.568 7.823 1.00 44.19 434 ALA A CA 1
ATOM 3474 C C . ALA A 1 434 ? -17.401 -31.251 8.397 1.00 44.19 434 ALA A C 1
ATOM 3476 O O . ALA A 1 434 ? -17.061 -30.891 9.525 1.00 44.19 434 ALA A O 1
ATOM 3477 N N . ALA A 1 435 ? -18.243 -30.520 7.656 1.00 46.78 435 ALA A N 1
ATOM 3478 C CA . ALA A 1 435 ? -18.870 -29.304 8.165 1.00 46.78 435 ALA A CA 1
ATOM 3479 C C . ALA A 1 435 ? -19.902 -29.647 9.267 1.00 46.78 435 ALA A C 1
ATOM 3481 O O . ALA A 1 435 ? -20.739 -30.528 9.053 1.00 46.78 435 ALA A O 1
ATOM 3482 N N . PRO A 1 436 ? -19.872 -28.985 10.441 1.00 46.25 436 PRO A N 1
ATOM 3483 C CA . PRO A 1 436 ? -20.790 -29.294 11.537 1.00 46.25 436 PRO A CA 1
ATOM 3484 C C . PRO A 1 436 ? -22.245 -28.929 11.203 1.00 46.25 436 PRO A C 1
ATOM 3486 O O . PRO A 1 436 ? -22.511 -28.022 10.411 1.00 46.25 436 PRO A O 1
ATOM 3489 N N . SER A 1 437 ? -23.195 -29.613 11.855 1.00 44.69 437 SER A N 1
ATOM 3490 C CA . SER A 1 437 ? -24.619 -29.247 11.803 1.00 44.69 437 SER A CA 1
ATOM 3491 C C . SER A 1 437 ? -24.811 -27.788 12.256 1.00 44.69 437 SER A C 1
ATOM 3493 O O . SER A 1 437 ? -24.187 -27.381 13.240 1.00 44.69 437 SER A O 1
ATOM 3495 N N . PRO A 1 438 ? -25.701 -27.000 11.617 1.00 41.88 438 PRO A N 1
ATOM 3496 C CA . PRO A 1 438 ? -26.008 -25.628 12.037 1.00 41.88 438 PRO A CA 1
ATOM 3497 C C . PRO A 1 438 ? -26.701 -25.521 13.413 1.00 41.88 438 PRO A C 1
ATOM 3499 O O . PRO A 1 438 ? -27.042 -24.418 13.831 1.00 41.88 438 PRO A O 1
ATOM 3502 N N . GLU A 1 439 ? -26.918 -26.643 14.103 1.00 35.69 439 GLU A N 1
ATOM 3503 C CA . GLU A 1 439 ? -27.549 -26.749 15.425 1.00 35.69 439 GLU A CA 1
ATOM 3504 C C . GLU A 1 439 ? -26.532 -26.822 16.585 1.00 35.69 439 GLU A C 1
ATOM 3506 O O . GLU A 1 439 ? -26.926 -26.956 17.743 1.00 35.69 439 GLU A O 1
ATOM 3511 N N . ALA A 1 440 ? -25.226 -26.740 16.301 1.00 39.56 440 ALA A N 1
ATOM 3512 C CA . ALA A 1 440 ? -24.178 -26.786 17.321 1.00 39.56 440 ALA A CA 1
ATOM 3513 C C . ALA A 1 440 ? -24.293 -25.620 18.328 1.00 39.56 440 ALA A C 1
ATOM 3515 O O . ALA A 1 440 ? -24.183 -24.444 17.971 1.00 39.56 440 ALA A O 1
ATOM 3516 N N . THR A 1 441 ? -24.481 -25.952 19.607 1.00 36.09 441 THR A N 1
ATOM 3517 C CA . THR A 1 441 ? -24.450 -24.991 20.720 1.00 36.09 441 THR A CA 1
ATOM 3518 C C . THR A 1 441 ? -23.063 -24.356 20.871 1.00 36.09 441 THR A C 1
ATOM 3520 O O . THR A 1 441 ? -22.068 -25.047 20.639 1.00 36.09 441 THR A O 1
ATOM 3523 N N . PRO A 1 442 ? -22.950 -23.090 21.324 1.00 42.16 442 PRO A N 1
ATOM 3524 C CA . PRO A 1 442 ? -21.656 -22.471 21.608 1.00 42.16 442 PRO A CA 1
ATOM 3525 C C . PRO A 1 442 ? -20.830 -23.315 22.590 1.00 42.16 442 PRO A C 1
ATOM 3527 O O . PRO A 1 442 ? -21.226 -23.511 23.735 1.00 42.16 442 PRO A O 1
ATOM 3530 N N . SER A 1 443 ? -19.690 -23.824 22.125 1.00 46.53 443 SER A N 1
ATOM 3531 C CA . SER A 1 443 ? -18.755 -24.601 22.943 1.00 46.53 443 SER A CA 1
ATOM 3532 C C . SER A 1 443 ? -18.011 -23.674 23.904 1.00 46.53 443 SER A C 1
ATOM 3534 O O . SER A 1 443 ? -17.332 -22.745 23.453 1.00 46.53 443 SER A O 1
ATOM 3536 N N . GLU A 1 444 ? -18.111 -23.923 25.213 1.00 51.88 444 GLU A N 1
ATOM 3537 C CA . GLU A 1 444 ? -17.314 -23.208 26.213 1.00 51.88 444 GLU A CA 1
ATOM 3538 C C . GLU A 1 444 ? -15.820 -23.438 25.947 1.00 51.88 444 GLU A C 1
ATOM 3540 O O . GLU A 1 444 ? -15.321 -24.564 25.972 1.00 51.88 444 GLU A O 1
ATOM 3545 N N . TYR A 1 445 ? -15.099 -22.354 25.662 1.00 57.09 445 TYR A N 1
ATOM 3546 C CA . TYR A 1 445 ? -13.651 -22.386 25.514 1.00 57.09 445 TYR A CA 1
ATOM 3547 C C . TYR A 1 445 ? -12.983 -22.427 26.888 1.00 57.09 445 TYR A C 1
ATOM 3549 O O . TYR A 1 445 ? -13.217 -21.558 27.728 1.00 57.09 445 TYR A O 1
ATOM 3557 N N . TRP A 1 446 ? -12.092 -23.398 27.067 1.00 54.72 446 TRP A N 1
ATOM 3558 C CA . TRP A 1 446 ? -11.269 -23.554 28.259 1.00 54.72 446 TRP A CA 1
ATOM 3559 C C . TRP A 1 446 ? -9.788 -23.430 27.865 1.00 54.72 446 TRP A C 1
ATOM 3561 O O . TRP A 1 446 ? -9.316 -24.251 27.076 1.00 54.72 446 TRP A O 1
ATOM 3571 N N . PRO A 1 447 ? -9.044 -22.426 28.377 1.00 57.53 447 PRO A N 1
ATOM 3572 C CA . PRO A 1 447 ? -7.614 -22.281 28.102 1.00 57.53 447 PRO A CA 1
ATOM 3573 C C . PRO A 1 447 ? -6.796 -23.501 28.551 1.00 57.53 447 PRO A C 1
ATOM 3575 O O . PRO A 1 447 ? -7.070 -24.082 29.605 1.00 57.53 447 PRO A O 1
ATOM 3578 N N . SER A 1 448 ? -5.746 -23.845 27.796 1.00 50.59 448 SER A N 1
ATOM 3579 C CA . SER A 1 448 ? -4.831 -24.954 28.109 1.00 50.59 448 SER A CA 1
ATOM 3580 C C . SER A 1 448 ? -4.279 -24.863 29.548 1.00 50.59 448 SER A C 1
ATOM 3582 O O . SER A 1 448 ? -3.677 -23.840 29.890 1.00 50.59 448 SER A O 1
ATOM 3584 N N . PRO A 1 449 ? -4.397 -25.913 30.392 1.00 40.50 449 PRO A N 1
ATOM 3585 C CA . PRO A 1 449 ? -4.029 -25.842 31.814 1.00 40.50 449 PRO A CA 1
ATOM 3586 C C . PRO A 1 449 ? -2.570 -25.483 32.143 1.00 40.50 449 PRO A C 1
ATOM 3588 O O . PRO A 1 449 ? -2.295 -25.125 33.283 1.00 40.50 449 PRO A O 1
ATOM 3591 N N . GLY A 1 450 ? -1.638 -25.564 31.185 1.00 43.19 450 GLY A N 1
ATOM 3592 C CA . GLY A 1 450 ? -0.228 -25.190 31.381 1.00 43.19 450 GLY A CA 1
ATOM 3593 C C . GLY A 1 450 ? 0.072 -23.684 31.306 1.00 43.19 450 GLY A C 1
ATOM 3594 O O . GLY A 1 450 ? 1.188 -23.270 31.608 1.00 43.19 450 GLY A O 1
ATOM 3595 N N . ASN A 1 451 ? -0.895 -22.848 30.914 1.00 51.53 451 ASN A N 1
ATOM 3596 C CA . ASN A 1 451 ? -0.682 -21.428 30.605 1.00 51.53 451 ASN A CA 1
ATOM 3597 C C . ASN A 1 451 ? -0.758 -20.483 31.829 1.00 51.53 451 ASN A C 1
ATOM 3599 O O . ASN A 1 451 ? -1.345 -19.402 31.753 1.00 51.53 451 ASN A O 1
ATOM 3603 N N . ASP A 1 452 ? -0.133 -20.833 32.960 1.00 46.97 452 ASP A N 1
ATOM 3604 C CA . ASP A 1 452 ? -0.126 -19.978 34.167 1.00 46.97 452 ASP A CA 1
ATOM 3605 C C . ASP A 1 452 ? 0.496 -18.583 33.935 1.00 46.97 452 ASP A C 1
ATOM 3607 O O . ASP A 1 452 ? 0.107 -17.612 34.585 1.00 46.97 452 ASP A O 1
ATOM 3611 N N . LEU A 1 453 ? 1.387 -18.444 32.944 1.00 48.81 453 LEU A N 1
ATOM 3612 C CA . LEU A 1 453 ? 1.945 -17.155 32.509 1.00 48.81 453 LEU A CA 1
ATOM 3613 C C . LEU A 1 453 ? 0.874 -16.140 32.059 1.00 48.81 453 LEU A C 1
ATOM 3615 O O . LEU A 1 453 ? 1.077 -14.942 32.230 1.00 48.81 453 LEU A O 1
ATOM 3619 N N . MET A 1 454 ? -0.279 -16.594 31.552 1.00 51.66 454 MET A N 1
ATOM 3620 C CA . MET A 1 454 ? -1.382 -15.723 31.102 1.00 51.66 454 MET A CA 1
ATOM 3621 C C . MET A 1 454 ? -2.107 -15.022 32.269 1.00 51.66 454 MET A C 1
ATOM 3623 O O . MET A 1 454 ? -2.944 -14.148 32.054 1.00 51.66 454 MET A O 1
ATOM 3627 N N . ARG A 1 455 ? -1.841 -15.422 33.523 1.00 52.22 455 ARG A N 1
ATOM 3628 C CA . ARG A 1 455 ? -2.572 -14.945 34.713 1.00 52.22 455 ARG A CA 1
ATOM 3629 C C . ARG A 1 455 ? -1.945 -13.720 35.385 1.00 52.22 455 ARG A C 1
ATOM 3631 O O . ARG A 1 455 ? -2.570 -13.154 36.279 1.00 52.22 455 ARG A O 1
ATOM 3638 N N . VAL A 1 456 ? -0.745 -13.300 34.973 1.00 60.16 456 VAL A N 1
ATOM 3639 C CA . VAL A 1 456 ? -0.012 -12.167 35.565 1.00 60.16 456 VAL A CA 1
ATOM 3640 C C . VAL A 1 456 ? 0.255 -11.112 34.497 1.00 60.16 456 VAL A C 1
ATOM 3642 O O . VAL A 1 456 ? 1.060 -11.327 33.597 1.00 60.16 456 VAL A O 1
ATOM 3645 N N . SER A 1 457 ? -0.402 -9.952 34.590 1.00 69.25 457 SER A N 1
ATOM 3646 C CA . SER A 1 457 ? -0.237 -8.911 33.569 1.00 69.25 457 SER A CA 1
ATOM 3647 C C . SER A 1 457 ? 1.124 -8.211 33.663 1.00 69.25 457 SER A C 1
ATOM 3649 O O . SER A 1 457 ? 1.440 -7.674 34.728 1.00 69.25 457 SER A O 1
ATOM 3651 N N . PRO A 1 458 ? 1.889 -8.108 32.560 1.00 72.56 458 PRO A N 1
ATOM 3652 C CA . PRO A 1 458 ? 3.045 -7.211 32.476 1.00 72.56 458 PRO A CA 1
ATOM 3653 C C . PRO A 1 458 ? 2.636 -5.726 32.452 1.00 72.56 458 PRO A C 1
ATOM 3655 O O . PRO A 1 458 ? 3.431 -4.855 32.796 1.00 72.56 458 PRO A O 1
ATOM 3658 N N . ILE A 1 459 ? 1.385 -5.415 32.082 1.00 69.25 459 ILE A N 1
ATOM 3659 C CA . ILE A 1 459 ? 0.876 -4.040 31.994 1.00 69.25 459 ILE A CA 1
ATOM 3660 C C . ILE A 1 459 ? 0.571 -3.510 33.405 1.00 69.25 459 ILE A C 1
ATOM 3662 O O . ILE A 1 459 ? -0.458 -3.838 34.005 1.00 69.25 459 ILE A O 1
ATOM 3666 N N . SER A 1 460 ? 1.473 -2.667 33.916 1.00 65.50 460 SER A N 1
ATOM 3667 C CA . SER A 1 460 ? 1.432 -2.027 35.239 1.00 65.50 460 SER A CA 1
ATOM 3668 C C . SER A 1 460 ? 1.756 -0.534 35.132 1.00 65.50 460 SER A C 1
ATOM 3670 O O . SER A 1 460 ? 2.688 -0.154 34.434 1.00 65.50 460 SER A O 1
ATOM 3672 N N . LEU A 1 461 ? 1.034 0.307 35.882 1.00 57.78 461 LEU A N 1
ATOM 3673 C CA . LEU A 1 461 ? 1.318 1.747 36.006 1.00 57.78 461 LEU A CA 1
ATOM 3674 C C . LEU A 1 461 ? 2.349 2.077 37.105 1.00 57.78 461 LEU A C 1
ATOM 3676 O O . LEU A 1 461 ? 2.787 3.218 37.220 1.00 57.78 461 LEU A O 1
ATOM 3680 N N . ARG A 1 462 ? 2.756 1.097 37.926 1.00 51.91 462 ARG A N 1
ATOM 3681 C CA . ARG A 1 462 ? 3.901 1.258 38.835 1.00 51.91 462 ARG A CA 1
ATOM 3682 C C . ARG A 1 462 ? 5.186 0.896 38.102 1.00 51.91 462 ARG A C 1
ATOM 3684 O O . ARG A 1 462 ? 5.407 -0.286 37.828 1.00 51.91 462 ARG A O 1
ATOM 3691 N N . GLN A 1 463 ? 6.060 1.883 37.896 1.00 43.09 463 GLN A N 1
ATOM 3692 C CA . GLN A 1 463 ? 7.475 1.624 37.629 1.00 43.09 463 GLN A CA 1
ATOM 3693 C C . GLN A 1 463 ? 8.045 0.748 38.755 1.00 43.09 463 GLN A C 1
ATOM 3695 O O . GLN A 1 463 ? 7.903 1.067 39.940 1.00 43.09 463 GLN A O 1
ATOM 3700 N N . ARG A 1 464 ? 8.716 -0.354 38.400 1.00 36.22 464 ARG A N 1
ATOM 3701 C CA . ARG A 1 464 ? 9.597 -1.047 39.350 1.00 36.22 464 ARG A CA 1
ATOM 3702 C C . ARG A 1 464 ? 10.786 -0.123 39.648 1.00 36.22 464 ARG A C 1
ATOM 3704 O O . ARG A 1 464 ? 11.354 0.407 38.695 1.00 36.22 464 ARG A O 1
ATOM 3711 N N . PRO A 1 465 ? 11.195 0.067 40.917 1.00 29.91 465 PRO A N 1
ATOM 3712 C CA . PRO A 1 465 ? 12.368 0.875 41.229 1.00 29.91 465 PRO A CA 1
ATOM 3713 C C . PRO A 1 465 ? 13.607 0.324 40.519 1.00 29.91 465 PRO A C 1
ATOM 3715 O O . PRO A 1 465 ? 14.046 -0.791 40.803 1.00 29.91 465 PRO A O 1
ATOM 3718 N N . VAL A 1 466 ? 14.170 1.101 39.591 1.00 32.81 466 VAL A N 1
ATOM 3719 C CA . VAL A 1 466 ? 15.437 0.757 38.938 1.00 32.81 466 VAL A CA 1
ATOM 3720 C C . VAL A 1 466 ? 16.530 0.745 40.012 1.00 32.81 466 VAL A C 1
ATOM 3722 O O . VAL A 1 466 ? 16.704 1.764 40.691 1.00 32.81 466 VAL A O 1
ATOM 3725 N N . PRO A 1 467 ? 17.293 -0.352 40.186 1.00 29.78 467 PRO A N 1
ATOM 3726 C CA . PRO A 1 467 ? 18.400 -0.373 41.131 1.00 29.78 467 PRO A CA 1
ATOM 3727 C C . PRO A 1 467 ? 19.460 0.645 40.700 1.00 29.78 467 PRO A C 1
ATOM 3729 O O . PRO A 1 467 ? 20.207 0.422 39.744 1.00 29.78 467 PRO A O 1
ATOM 3732 N N . ARG A 1 468 ? 19.532 1.785 41.398 1.00 28.34 468 ARG A N 1
ATOM 3733 C CA . ARG A 1 468 ? 20.607 2.762 41.200 1.00 28.34 468 ARG A CA 1
ATOM 3734 C C . ARG A 1 468 ? 21.935 2.080 41.520 1.00 28.34 468 ARG A C 1
ATOM 3736 O O . ARG A 1 468 ? 22.252 1.873 42.688 1.00 28.34 468 ARG A O 1
ATOM 3743 N N . LYS A 1 469 ? 22.730 1.780 40.488 1.00 28.33 469 LYS A N 1
ATOM 3744 C CA . LYS A 1 469 ? 24.146 1.425 40.640 1.00 28.33 469 LYS A CA 1
ATOM 3745 C C . LYS A 1 469 ? 24.886 2.622 41.240 1.00 28.33 469 LYS A C 1
ATOM 3747 O O . LYS A 1 469 ? 25.342 3.499 40.510 1.00 28.33 469 LYS A O 1
ATOM 3752 N N . GLN A 1 470 ? 24.976 2.679 42.566 1.00 30.25 470 GLN A N 1
ATOM 3753 C CA . GLN A 1 470 ? 25.871 3.614 43.233 1.00 30.25 470 GLN A CA 1
ATOM 3754 C C . GLN A 1 470 ? 27.315 3.216 42.924 1.00 30.25 470 GLN A C 1
ATOM 3756 O O . GLN A 1 470 ? 27.740 2.093 43.182 1.00 30.25 470 GLN A O 1
ATOM 3761 N N . LEU A 1 471 ? 28.060 4.155 42.346 1.00 32.56 471 LEU A N 1
ATOM 3762 C CA . LEU A 1 471 ? 29.505 4.064 42.204 1.00 32.56 471 LEU A CA 1
ATOM 3763 C C . LEU A 1 471 ? 30.150 4.410 43.549 1.00 32.56 471 LEU A C 1
ATOM 3765 O O . LEU A 1 471 ? 30.425 5.575 43.828 1.00 32.56 471 LEU A O 1
ATOM 3769 N N . THR A 1 472 ? 30.408 3.395 44.368 1.00 27.69 472 THR A N 1
ATOM 3770 C CA . THR A 1 472 ? 31.323 3.485 45.511 1.00 27.69 472 THR A CA 1
ATOM 3771 C C . THR A 1 472 ? 32.439 2.461 45.339 1.00 27.69 472 THR A C 1
ATOM 3773 O O . THR A 1 472 ? 32.209 1.271 45.141 1.00 27.69 472 THR A O 1
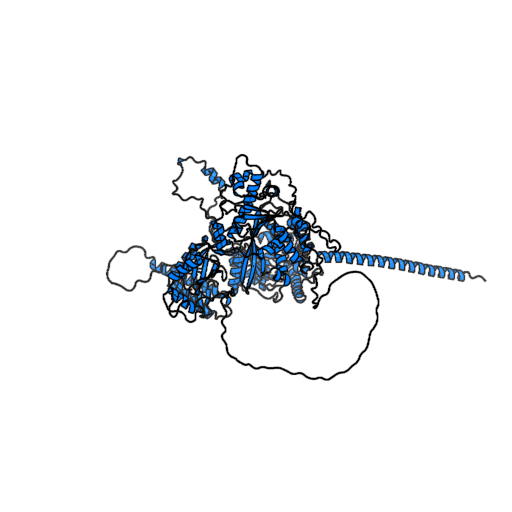ATOM 3776 N N . CYS A 1 473 ? 33.679 2.946 45.358 1.00 26.89 473 CYS A N 1
ATOM 3777 C CA . CYS A 1 473 ? 34.874 2.117 45.245 1.00 26.89 473 CYS A CA 1
ATOM 3778 C C . CYS A 1 473 ? 35.476 1.842 46.629 1.00 26.89 473 CYS A C 1
ATOM 3780 O O . CYS A 1 473 ? 35.384 2.691 47.512 1.00 26.89 473 CYS A O 1
ATOM 3782 N N . ARG A 1 474 ? 36.248 0.746 46.707 1.00 28.02 474 ARG A N 1
ATOM 3783 C CA . ARG A 1 474 ? 37.144 0.323 47.809 1.00 28.02 474 ARG A CA 1
ATOM 3784 C C . ARG A 1 474 ? 36.488 -0.419 48.997 1.00 28.02 474 ARG A C 1
ATOM 3786 O O . ARG A 1 474 ? 35.278 -0.322 49.164 1.00 28.02 474 ARG A O 1
ATOM 3793 N N . PRO A 1 475 ? 37.249 -1.316 49.672 1.00 34.88 475 PRO A N 1
ATOM 3794 C CA . PRO A 1 475 ? 36.741 -2.683 49.841 1.00 34.88 475 PRO A CA 1
ATOM 3795 C C . PRO A 1 475 ? 36.900 -3.292 51.252 1.00 34.88 475 PRO A C 1
ATOM 3797 O O . PRO A 1 475 ? 37.544 -2.706 52.114 1.00 34.88 475 PRO A O 1
ATOM 3800 N N . THR A 1 476 ? 36.397 -4.529 51.393 1.00 26.27 476 THR A N 1
ATOM 3801 C CA . THR A 1 476 ? 36.791 -5.578 52.368 1.00 26.27 476 THR A CA 1
ATOM 3802 C C . THR A 1 476 ? 36.862 -5.203 53.852 1.00 26.27 476 THR A C 1
ATOM 3804 O O . THR A 1 476 ? 37.827 -4.578 54.285 1.00 26.27 476 THR A O 1
ATOM 3807 N N . LEU A 1 477 ? 35.975 -5.796 54.655 1.00 30.00 477 LEU A N 1
ATOM 3808 C CA . LEU A 1 477 ? 36.313 -6.986 55.460 1.00 30.00 477 LEU A CA 1
ATOM 3809 C C . LEU A 1 477 ? 35.026 -7.671 55.970 1.00 30.00 477 LEU A C 1
ATOM 3811 O O . LEU A 1 477 ? 33.925 -7.212 55.661 1.00 30.00 477 LEU A O 1
ATOM 3815 N N . ASP A 1 478 ? 35.182 -8.810 56.642 1.00 25.95 478 ASP A N 1
ATOM 3816 C CA . ASP A 1 478 ? 34.123 -9.778 56.953 1.00 25.95 478 ASP A CA 1
ATOM 3817 C C . ASP A 1 478 ? 33.461 -9.599 58.347 1.00 25.95 478 ASP A C 1
ATOM 3819 O O . ASP A 1 478 ? 33.876 -8.774 59.154 1.00 25.95 478 ASP A O 1
ATOM 3823 N N . GLU A 1 479 ? 32.463 -10.457 58.607 1.00 27.56 479 GLU A N 1
ATOM 3824 C CA . GLU A 1 479 ? 31.923 -10.906 59.913 1.00 27.56 479 GLU A CA 1
ATOM 3825 C C . GLU A 1 479 ? 30.989 -10.015 60.792 1.00 27.56 479 GLU A C 1
ATOM 3827 O O . GLU A 1 479 ? 31.407 -9.124 61.516 1.00 27.56 479 GLU A O 1
ATOM 3832 N N . VAL A 1 480 ? 29.716 -10.463 60.845 1.00 26.03 480 VAL A N 1
ATOM 3833 C CA . VAL A 1 480 ? 28.913 -10.811 62.056 1.00 26.03 480 VAL A CA 1
ATOM 3834 C C . VAL A 1 480 ? 28.266 -9.726 62.972 1.00 26.03 480 VAL A C 1
ATOM 3836 O O . VAL A 1 480 ? 28.928 -8.973 63.670 1.00 26.03 480 VAL A O 1
ATOM 3839 N N . SER A 1 481 ? 26.928 -9.865 63.094 1.00 25.62 481 SER A N 1
ATOM 3840 C CA . SER A 1 481 ? 25.983 -9.518 64.195 1.00 25.62 481 SER A CA 1
ATOM 3841 C C . SER A 1 481 ? 25.527 -8.081 64.543 1.00 25.62 481 SER A C 1
ATOM 3843 O O . SER A 1 481 ? 26.292 -7.131 64.570 1.00 25.62 481 SER A O 1
ATOM 3845 N N . GLU A 1 482 ? 24.223 -8.028 64.889 1.00 27.89 482 GLU A N 1
ATOM 3846 C CA . GLU A 1 482 ? 23.522 -7.233 65.935 1.00 27.89 482 GLU A CA 1
ATOM 3847 C C . GLU A 1 482 ? 23.871 -5.730 66.069 1.00 27.89 482 GLU A C 1
ATOM 3849 O O . GLU A 1 482 ? 24.944 -5.360 66.514 1.00 27.89 482 GLU A O 1
ATOM 3854 N N . GLY A 1 483 ? 22.999 -4.779 65.716 1.00 25.73 483 GLY A N 1
ATOM 3855 C CA . GLY A 1 483 ? 21.721 -4.498 66.388 1.00 25.73 483 GLY A CA 1
ATOM 3856 C C . GLY A 1 483 ? 21.839 -3.253 67.295 1.00 25.73 483 GLY A C 1
ATOM 3857 O O . GLY A 1 483 ? 22.533 -3.309 68.303 1.00 25.73 483 GLY A O 1
ATOM 3858 N N . GLY A 1 484 ? 21.163 -2.138 66.968 1.00 28.25 484 GLY A N 1
ATOM 3859 C CA . GLY A 1 484 ? 21.148 -0.936 67.826 1.00 28.25 484 GLY A CA 1
ATOM 3860 C C . GLY A 1 484 ? 20.786 0.390 67.134 1.00 28.25 484 GLY A C 1
ATOM 3861 O O . GLY A 1 484 ? 21.635 1.015 66.508 1.00 28.25 484 GLY A O 1
ATOM 3862 N N . ASP A 1 485 ? 19.538 0.827 67.312 1.00 27.83 485 ASP A N 1
ATOM 3863 C CA . ASP A 1 485 ? 19.087 2.235 67.263 1.00 27.83 485 ASP A CA 1
ATOM 3864 C C . ASP A 1 485 ? 19.421 2.947 68.604 1.00 27.83 485 ASP A C 1
ATOM 3866 O O . ASP A 1 485 ? 19.652 2.238 69.592 1.00 27.83 485 ASP A O 1
ATOM 3870 N N . PRO A 1 486 ? 19.273 4.286 68.760 1.00 47.66 486 PRO A N 1
ATOM 3871 C CA . PRO A 1 486 ? 19.355 5.398 67.791 1.00 47.66 486 PRO A CA 1
ATOM 3872 C C . PRO A 1 486 ? 20.154 6.623 68.353 1.00 47.66 486 PRO A C 1
ATOM 3874 O O . PRO A 1 486 ? 20.775 6.521 69.408 1.00 47.66 486 PRO A O 1
ATOM 3877 N N . ASP A 1 487 ? 20.038 7.796 67.696 1.00 28.28 487 ASP A N 1
ATOM 3878 C CA . ASP A 1 487 ? 20.284 9.167 68.227 1.00 28.28 487 ASP A CA 1
ATOM 3879 C C . ASP A 1 487 ? 21.742 9.532 68.648 1.00 28.28 487 ASP A C 1
ATOM 3881 O O . ASP A 1 487 ? 22.578 8.668 68.878 1.00 28.28 487 ASP A O 1
ATOM 3885 N N . SER A 1 488 ? 22.214 10.791 68.729 1.00 28.38 488 SER A N 1
ATOM 3886 C CA . SER A 1 488 ? 21.710 12.156 68.427 1.00 28.38 488 SER A CA 1
ATOM 3887 C C . SER A 1 488 ? 22.922 13.039 68.018 1.00 28.38 488 SER A C 1
ATOM 3889 O O . SER A 1 488 ? 23.969 12.917 68.645 1.00 28.38 488 SER A O 1
ATOM 3891 N N . ASP A 1 489 ? 22.900 13.807 66.920 1.00 28.22 489 ASP A N 1
ATOM 3892 C CA . ASP A 1 489 ? 22.582 15.261 66.831 1.00 28.22 489 ASP A CA 1
ATOM 3893 C C . ASP A 1 489 ? 23.729 16.254 67.218 1.00 28.22 489 ASP A C 1
ATOM 3895 O O . ASP A 1 489 ? 24.575 15.964 68.056 1.00 28.22 489 ASP A O 1
ATOM 3899 N N . HIS A 1 490 ? 23.705 17.451 66.603 1.00 29.75 490 HIS A N 1
ATOM 3900 C CA . HIS A 1 490 ? 24.503 18.681 66.824 1.00 29.75 490 HIS A CA 1
ATOM 3901 C C . HIS A 1 490 ? 26.003 18.695 66.411 1.00 29.75 490 HIS A C 1
ATOM 3903 O O . HIS A 1 490 ? 26.692 17.684 66.458 1.00 29.75 490 HIS A O 1
ATOM 3909 N N . GLY A 1 491 ? 26.544 19.888 66.062 1.00 25.92 491 GLY A N 1
ATOM 3910 C CA . GLY A 1 491 ? 28.008 20.136 66.123 1.00 25.92 491 GLY A CA 1
ATOM 3911 C C . GLY A 1 491 ? 28.750 20.912 65.007 1.00 25.92 491 GLY A C 1
ATOM 3912 O O . GLY A 1 491 ? 29.885 20.559 64.706 1.00 25.92 491 GLY A O 1
ATOM 3913 N N . ASN A 1 492 ? 28.189 21.965 64.399 1.00 25.92 492 ASN A N 1
ATOM 3914 C CA . ASN A 1 492 ? 28.954 22.947 63.582 1.00 25.92 492 ASN A CA 1
ATOM 3915 C C . ASN A 1 492 ? 29.517 24.078 64.502 1.00 25.92 492 ASN A C 1
ATOM 3917 O O . ASN A 1 492 ? 28.950 24.219 65.590 1.00 25.92 492 ASN A O 1
ATOM 3921 N N . PRO A 1 493 ? 30.471 24.972 64.114 1.00 47.28 493 PRO A N 1
ATOM 3922 C CA . PRO A 1 493 ? 31.306 25.061 62.897 1.00 47.28 493 PRO A CA 1
ATOM 3923 C C . PRO A 1 493 ? 32.801 25.485 63.163 1.00 47.28 493 PRO A C 1
ATOM 3925 O O . PRO A 1 493 ? 33.308 25.357 64.271 1.00 47.28 493 PRO A O 1
ATOM 3928 N N . ASP A 1 494 ? 33.451 26.061 62.130 1.00 27.27 494 ASP A N 1
ATOM 3929 C CA . ASP A 1 494 ? 34.554 27.065 62.115 1.00 27.27 494 ASP A CA 1
ATOM 3930 C C . ASP A 1 494 ? 36.059 26.714 61.883 1.00 27.27 494 ASP A C 1
ATOM 3932 O O . ASP A 1 494 ? 36.801 26.331 62.781 1.00 27.27 494 ASP A O 1
ATOM 3936 N N . THR A 1 495 ? 36.506 26.939 60.626 1.00 26.36 495 THR A N 1
ATOM 3937 C CA . THR A 1 495 ? 37.440 28.004 60.124 1.00 26.36 495 THR A CA 1
ATOM 3938 C C . THR A 1 495 ? 38.639 28.439 61.014 1.00 26.36 495 THR A C 1
ATOM 3940 O O . THR A 1 495 ? 38.398 28.716 62.185 1.00 26.36 495 THR A O 1
ATOM 3943 N N . PRO A 1 496 ? 39.907 28.647 60.525 1.00 42.47 496 PRO A N 1
ATOM 3944 C CA . PRO A 1 496 ? 40.357 29.159 59.199 1.00 42.47 496 PRO A CA 1
ATOM 3945 C C . PRO A 1 496 ? 41.517 28.319 58.539 1.00 42.47 496 PRO A C 1
ATOM 3947 O O . PRO A 1 496 ? 41.805 27.233 59.016 1.00 42.47 496 PRO A O 1
ATOM 3950 N N . CYS A 1 497 ? 42.237 28.662 57.442 1.00 23.94 497 CYS A N 1
ATOM 3951 C CA . CYS A 1 497 ? 42.701 29.969 56.939 1.00 23.94 497 CYS A CA 1
ATOM 3952 C C . CYS A 1 497 ? 43.194 30.014 55.454 1.00 23.94 497 CYS A C 1
ATOM 3954 O O . CYS A 1 497 ? 43.323 29.002 54.777 1.00 23.94 497 CYS A O 1
ATOM 3956 N N . GLN A 1 498 ? 43.470 31.251 55.013 1.00 26.66 498 GLN A N 1
ATOM 3957 C CA . GLN A 1 498 ? 44.126 31.824 53.806 1.00 26.66 498 GLN A CA 1
ATOM 3958 C C . GLN A 1 498 ? 45.217 30.991 53.068 1.00 26.66 498 GLN A C 1
ATOM 3960 O O . GLN A 1 498 ? 45.893 30.199 53.708 1.00 26.66 498 GLN A O 1
ATOM 3965 N N . ALA A 1 499 ? 45.596 31.203 51.785 1.00 26.80 499 ALA A N 1
ATOM 3966 C CA . ALA A 1 499 ? 45.106 31.957 50.593 1.00 26.80 499 ALA A CA 1
ATOM 3967 C C . ALA A 1 499 ? 46.026 31.565 49.364 1.00 26.80 499 ALA A C 1
ATOM 3969 O O . ALA A 1 499 ? 46.686 30.540 49.461 1.00 26.80 499 ALA A O 1
ATOM 3970 N N . SER A 1 500 ? 46.197 32.219 48.187 1.00 28.00 500 SER A N 1
ATOM 3971 C CA . SER A 1 500 ? 45.753 33.507 47.598 1.00 28.00 500 SER A CA 1
ATOM 3972 C C . SER A 1 500 ? 45.913 33.565 46.040 1.00 28.00 500 SER A C 1
ATOM 3974 O O . SER A 1 500 ? 46.565 32.711 45.457 1.00 28.00 500 SER A O 1
ATOM 3976 N N . ARG A 1 501 ? 45.380 34.629 45.400 1.00 26.84 501 ARG A N 1
ATOM 3977 C CA . ARG A 1 501 ? 45.775 35.279 44.106 1.00 26.84 501 ARG A CA 1
ATOM 3978 C C . ARG A 1 501 ? 46.007 34.457 42.803 1.00 26.84 501 ARG A C 1
ATOM 3980 O O . ARG A 1 501 ? 47.122 34.069 42.482 1.00 26.84 501 ARG A O 1
ATOM 3987 N N . LYS A 1 502 ? 44.943 34.404 41.975 1.00 26.67 502 LYS A N 1
ATOM 3988 C CA . LYS A 1 502 ? 44.747 35.042 40.626 1.00 26.67 502 LYS A CA 1
ATOM 3989 C C . LYS A 1 502 ? 45.953 35.733 39.926 1.00 26.67 502 LYS A C 1
ATOM 3991 O O . LYS A 1 502 ? 46.784 36.276 40.651 1.00 26.67 502 LYS A O 1
ATOM 3996 N N . PRO A 1 503 ? 45.928 35.992 38.585 1.00 42.00 503 PRO A N 1
ATOM 3997 C CA . PRO A 1 503 ? 44.911 35.712 37.535 1.00 42.00 503 PRO A CA 1
ATOM 3998 C C . PRO A 1 503 ? 45.529 34.829 36.392 1.00 42.00 503 PRO A C 1
ATOM 4000 O O . PRO A 1 503 ? 46.405 34.043 36.724 1.00 42.00 503 PRO A O 1
ATOM 4003 N N . THR A 1 504 ? 45.173 34.770 35.089 1.00 24.31 504 THR A N 1
ATOM 4004 C CA . THR A 1 504 ? 44.247 35.500 34.171 1.00 24.31 504 THR A CA 1
ATOM 4005 C C . THR A 1 504 ? 43.710 34.536 33.068 1.00 24.31 504 THR A C 1
ATOM 4007 O O . THR A 1 504 ? 43.509 33.363 33.363 1.00 24.31 504 THR A O 1
ATOM 4010 N N . ALA A 1 505 ? 43.446 34.983 31.823 1.00 26.31 505 ALA A N 1
ATOM 4011 C CA . ALA A 1 505 ? 42.960 34.168 30.694 1.00 26.31 505 ALA A CA 1
ATOM 4012 C C . ALA A 1 505 ? 43.389 34.732 29.315 1.00 26.31 505 ALA A C 1
ATOM 4014 O O . ALA A 1 505 ? 43.754 35.903 29.220 1.00 26.31 505 ALA A O 1
ATOM 4015 N N . GLY A 1 506 ? 43.255 33.910 28.261 1.00 23.52 506 GLY A N 1
ATOM 4016 C CA . GLY A 1 506 ? 43.337 34.290 26.841 1.00 23.52 506 GLY A CA 1
ATOM 4017 C C . GLY A 1 506 ? 44.426 33.549 26.040 1.00 23.52 506 GLY A C 1
ATOM 4018 O O . GLY A 1 506 ? 45.547 33.450 26.516 1.00 23.52 506 GLY A O 1
ATOM 4019 N N . ALA A 1 507 ? 44.250 33.086 24.798 1.00 23.72 507 ALA A N 1
ATOM 4020 C CA . ALA A 1 507 ? 43.118 32.545 24.028 1.00 23.72 507 ALA A CA 1
ATOM 4021 C C . ALA A 1 507 ? 43.603 32.291 22.574 1.00 23.72 507 ALA A C 1
ATOM 4023 O O . ALA A 1 507 ? 44.143 33.199 21.954 1.00 23.72 507 ALA A O 1
ATOM 4024 N N . ALA A 1 508 ? 43.273 31.114 22.027 1.00 23.61 508 ALA A N 1
ATOM 4025 C CA . ALA A 1 508 ? 43.095 30.807 20.594 1.00 23.61 508 ALA A CA 1
ATOM 4026 C C . ALA A 1 508 ? 44.295 30.643 19.608 1.00 23.61 508 ALA A C 1
ATOM 4028 O O . ALA A 1 508 ? 45.340 31.270 19.703 1.00 23.61 508 ALA A O 1
ATOM 4029 N N . MET A 1 509 ? 43.991 29.826 18.581 1.00 22.91 509 MET A N 1
ATOM 4030 C CA . MET A 1 509 ? 44.573 29.688 17.226 1.00 22.91 509 MET A CA 1
ATOM 4031 C C . MET A 1 509 ? 45.882 28.895 16.971 1.00 22.91 509 MET A C 1
ATOM 4033 O O . MET A 1 509 ? 46.988 29.373 17.162 1.00 22.91 509 MET A O 1
ATOM 4037 N N . SER A 1 510 ? 45.681 27.716 16.353 1.00 22.88 510 SER A N 1
ATOM 4038 C CA . SER A 1 510 ? 46.400 27.131 15.193 1.00 22.88 510 SER A CA 1
ATOM 4039 C C . SER A 1 510 ? 47.939 27.099 15.119 1.00 22.88 510 SER A C 1
ATOM 4041 O O . SER A 1 510 ? 48.568 28.144 14.991 1.00 22.88 510 SER A O 1
ATOM 4043 N N . GLN A 1 511 ? 48.496 25.910 14.833 1.00 23.36 511 GLN A N 1
ATOM 4044 C CA . GLN A 1 511 ? 48.975 25.593 13.469 1.00 23.36 511 GLN A CA 1
ATOM 4045 C C . GLN A 1 511 ? 49.238 24.087 13.243 1.00 23.36 511 GLN A C 1
ATOM 4047 O O . GLN A 1 511 ? 49.131 23.272 14.156 1.00 23.36 511 GLN A O 1
ATOM 4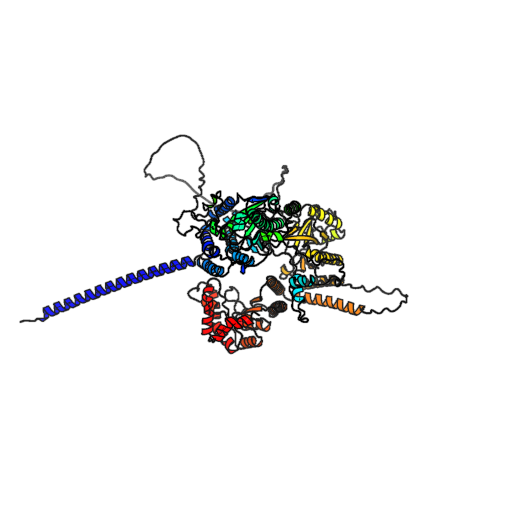052 N N . SER A 1 512 ? 49.498 23.723 11.984 1.00 24.33 512 SER A N 1
ATOM 4053 C CA . SER A 1 512 ? 49.704 22.363 11.467 1.00 24.33 512 SER A CA 1
ATOM 4054 C C . SER A 1 512 ? 51.135 21.836 11.642 1.00 24.33 512 SER A C 1
ATOM 4056 O O . SER A 1 512 ? 52.085 22.595 11.468 1.00 24.33 512 SER A O 1
ATOM 4058 N N . GLY A 1 513 ? 51.298 20.519 11.819 1.00 24.00 513 GLY A N 1
ATOM 4059 C CA . GLY A 1 513 ? 52.595 19.832 11.735 1.00 24.00 513 GLY A CA 1
ATOM 4060 C C . GLY A 1 513 ? 52.468 18.428 11.132 1.00 24.00 513 GLY A C 1
ATOM 4061 O O . GLY A 1 513 ? 51.707 17.605 11.631 1.00 24.00 513 GLY A O 1
ATOM 4062 N N . SER A 1 514 ? 53.195 18.157 10.046 1.00 22.27 514 SER A N 1
ATOM 4063 C CA . SER A 1 514 ? 53.190 16.878 9.315 1.00 22.27 514 SER A CA 1
ATOM 4064 C C . SER A 1 514 ? 54.363 15.973 9.722 1.00 22.27 514 SER A C 1
ATOM 4066 O O . SER A 1 514 ? 55.496 16.448 9.743 1.00 22.27 514 SER A O 1
ATOM 4068 N N . GLY A 1 515 ? 54.131 14.673 9.957 1.00 22.86 515 GLY A N 1
ATOM 4069 C CA . GLY A 1 515 ? 55.179 13.718 10.360 1.00 22.86 515 GLY A CA 1
ATOM 4070 C C . GLY A 1 515 ? 54.913 12.281 9.890 1.00 22.86 515 GLY A C 1
ATOM 4071 O O . GLY A 1 515 ? 53.911 11.677 10.245 1.00 22.86 515 GLY A O 1
ATOM 4072 N N . GLN A 1 516 ? 55.809 11.753 9.060 1.00 22.83 516 GLN A N 1
ATOM 4073 C CA . GLN A 1 516 ? 55.678 10.530 8.257 1.00 22.83 516 GLN A CA 1
ATOM 4074 C C . GLN A 1 516 ? 55.436 9.205 9.016 1.00 22.83 516 GLN A C 1
ATOM 4076 O O . GLN A 1 516 ? 56.133 8.867 9.966 1.00 22.83 516 GLN A O 1
ATOM 4081 N N . ILE A 1 517 ? 54.520 8.408 8.453 1.00 24.14 517 ILE A N 1
ATOM 4082 C CA . ILE A 1 517 ? 54.616 6.963 8.144 1.00 24.14 517 ILE A CA 1
ATOM 4083 C C . ILE A 1 517 ? 55.743 6.165 8.839 1.00 24.14 517 ILE A C 1
ATOM 4085 O O . ILE A 1 517 ? 56.920 6.321 8.521 1.00 24.14 517 ILE A O 1
ATOM 4089 N N . SER A 1 518 ? 55.354 5.115 9.568 1.00 22.45 518 SER A N 1
ATOM 4090 C CA . SER A 1 518 ? 56.130 3.867 9.657 1.00 22.45 518 SER A CA 1
ATOM 4091 C C . SER A 1 518 ? 55.205 2.660 9.431 1.00 22.45 518 SER A C 1
ATOM 4093 O O . SER A 1 518 ? 54.008 2.731 9.709 1.00 22.45 518 SER A O 1
ATOM 4095 N N . LYS A 1 519 ? 55.721 1.571 8.841 1.00 25.09 519 LYS A N 1
ATOM 4096 C CA . LYS A 1 519 ? 54.931 0.368 8.516 1.00 25.09 519 LYS A CA 1
ATOM 4097 C C . LYS A 1 519 ? 55.072 -0.686 9.616 1.00 25.09 519 LYS A C 1
ATOM 4099 O O . LYS A 1 519 ? 56.179 -1.154 9.860 1.00 25.09 519 LYS A O 1
ATOM 4104 N N . GLY A 1 520 ? 53.951 -1.128 10.182 1.00 22.28 520 GLY A N 1
ATOM 4105 C CA . GLY A 1 520 ? 53.840 -2.353 10.979 1.00 22.28 520 GLY A CA 1
ATOM 4106 C C . GLY A 1 520 ? 52.740 -3.239 10.395 1.00 22.28 520 GLY A C 1
ATOM 4107 O O . GLY A 1 520 ? 51.662 -2.742 10.084 1.00 22.28 520 GLY A O 1
ATOM 4108 N N . ALA A 1 521 ? 53.016 -4.527 10.183 1.00 25.78 521 ALA A N 1
ATOM 4109 C CA . ALA A 1 521 ? 52.048 -5.445 9.584 1.00 25.78 521 ALA A CA 1
ATOM 4110 C C . ALA A 1 521 ? 51.034 -5.952 10.624 1.00 25.78 521 ALA A C 1
ATOM 4112 O O . ALA A 1 521 ? 51.419 -6.334 11.728 1.00 25.78 521 ALA A O 1
ATOM 4113 N N . GLN A 1 522 ? 49.758 -6.028 10.242 1.00 26.08 522 GLN A N 1
ATOM 4114 C CA . GLN A 1 522 ? 48.727 -6.767 10.974 1.00 26.08 522 GLN A CA 1
ATOM 4115 C C . GLN A 1 522 ? 47.980 -7.717 10.032 1.00 26.08 522 GLN A C 1
ATOM 4117 O O . GLN A 1 522 ? 47.977 -7.541 8.814 1.00 26.08 522 GLN A O 1
ATOM 4122 N N . SER A 1 523 ? 47.451 -8.794 10.608 1.00 23.22 523 SER A N 1
ATOM 4123 C CA . SER A 1 523 ? 46.999 -9.990 9.899 1.00 23.22 523 SER A CA 1
ATOM 4124 C C . SER A 1 523 ? 45.514 -9.964 9.537 1.00 23.22 523 SER A C 1
ATOM 4126 O O . SER A 1 523 ? 44.696 -9.338 10.206 1.00 23.22 523 SER A O 1
ATOM 4128 N N . ASN A 1 524 ? 45.157 -10.718 8.494 1.00 25.64 524 ASN A N 1
ATOM 4129 C CA . ASN A 1 524 ? 43.773 -10.904 8.066 1.00 25.64 524 ASN A CA 1
ATOM 4130 C C . ASN A 1 524 ? 42.882 -11.456 9.194 1.00 25.64 524 ASN A C 1
ATOM 4132 O O . ASN A 1 524 ? 42.958 -12.639 9.537 1.00 25.64 524 ASN A O 1
ATOM 4136 N N . ARG A 1 525 ? 41.928 -10.641 9.645 1.00 25.23 525 ARG A N 1
ATOM 4137 C CA . ARG A 1 525 ? 40.577 -11.090 10.001 1.00 25.23 525 ARG A CA 1
ATOM 4138 C C . ARG A 1 525 ? 39.593 -10.189 9.263 1.00 25.23 525 ARG A C 1
ATOM 4140 O O . ARG A 1 525 ? 39.671 -8.975 9.382 1.00 25.23 525 ARG A O 1
ATOM 4147 N N . GLY A 1 526 ? 38.742 -10.787 8.433 1.00 25.44 526 GLY A N 1
ATOM 4148 C CA . GLY A 1 526 ? 37.842 -10.041 7.556 1.00 25.44 526 GLY A CA 1
ATOM 4149 C C . GLY A 1 526 ? 36.663 -9.461 8.326 1.00 25.44 526 GLY A C 1
ATOM 4150 O O . GLY A 1 526 ? 35.726 -10.189 8.650 1.00 25.44 526 GLY A O 1
ATOM 4151 N N . GLU A 1 527 ? 36.699 -8.161 8.594 1.00 25.89 527 GLU A N 1
ATOM 4152 C CA . GLU A 1 527 ? 35.524 -7.416 9.042 1.00 25.89 527 GLU A CA 1
ATOM 4153 C C . GLU A 1 527 ? 34.527 -7.280 7.881 1.00 25.89 527 GLU A C 1
ATOM 4155 O O . GLU A 1 527 ? 34.911 -7.060 6.728 1.00 25.89 527 GLU A O 1
ATOM 4160 N N . ARG A 1 528 ? 33.228 -7.431 8.169 1.00 30.08 528 ARG A N 1
ATOM 4161 C CA . ARG A 1 528 ? 32.166 -7.211 7.178 1.00 30.08 528 ARG A CA 1
ATOM 4162 C C . ARG A 1 528 ? 32.014 -5.709 6.946 1.00 30.08 528 ARG A C 1
ATOM 4164 O O . ARG A 1 528 ? 31.324 -5.037 7.704 1.00 30.08 528 ARG A O 1
ATOM 4171 N N . GLY A 1 529 ? 32.695 -5.204 5.920 1.00 25.95 529 GLY A N 1
ATOM 4172 C CA . GLY A 1 529 ? 32.644 -3.798 5.533 1.00 25.95 529 GLY A CA 1
ATOM 4173 C C . GLY A 1 529 ? 31.237 -3.342 5.137 1.00 25.95 529 GLY A C 1
ATOM 4174 O O . GLY A 1 529 ? 30.533 -4.033 4.401 1.00 25.95 529 GLY A O 1
ATOM 4175 N N . ASP A 1 530 ? 30.875 -2.156 5.620 1.00 28.19 530 ASP A N 1
ATOM 4176 C CA . ASP A 1 530 ? 29.647 -1.424 5.307 1.00 28.19 530 ASP A CA 1
ATOM 4177 C C . ASP A 1 530 ? 29.424 -1.293 3.783 1.00 28.19 530 ASP A C 1
ATOM 4179 O O . ASP A 1 530 ? 30.321 -0.874 3.040 1.00 28.19 530 ASP A O 1
ATOM 4183 N N . GLN A 1 531 ? 28.241 -1.688 3.295 1.00 38.66 531 GLN A N 1
ATOM 4184 C CA . GLN A 1 531 ? 27.958 -1.836 1.861 1.00 38.66 531 GLN A CA 1
ATOM 4185 C C . GLN A 1 531 ? 27.688 -0.487 1.179 1.00 38.66 531 GLN A C 1
ATOM 4187 O O . GLN A 1 531 ? 26.561 -0.135 0.828 1.00 38.66 531 GLN A O 1
ATOM 4192 N N . ARG A 1 532 ? 28.761 0.253 0.882 1.00 45.38 532 ARG A N 1
ATOM 4193 C CA . ARG A 1 532 ? 28.709 1.359 -0.086 1.00 45.38 532 ARG A CA 1
ATOM 4194 C C . ARG A 1 532 ? 28.311 0.832 -1.468 1.00 45.38 532 ARG A C 1
ATOM 4196 O O . ARG A 1 532 ? 29.134 0.246 -2.170 1.00 45.38 532 ARG A O 1
ATOM 4203 N N . THR A 1 533 ? 27.053 1.062 -1.854 1.00 62.75 533 THR A N 1
ATOM 4204 C CA . THR A 1 533 ? 26.505 0.639 -3.156 1.00 62.75 533 THR A CA 1
ATOM 4205 C C . THR A 1 533 ? 27.392 1.093 -4.323 1.00 62.75 533 THR A C 1
ATOM 4207 O O . THR A 1 533 ? 27.773 2.262 -4.419 1.00 62.75 533 THR A O 1
ATOM 4210 N N . ARG A 1 534 ? 27.738 0.160 -5.219 1.00 79.12 534 ARG A N 1
ATOM 4211 C CA . ARG A 1 534 ? 28.617 0.425 -6.369 1.00 79.12 534 ARG A CA 1
ATOM 4212 C C . ARG A 1 534 ? 27.946 1.364 -7.375 1.00 79.12 534 ARG A C 1
ATOM 4214 O O . ARG A 1 534 ? 26.756 1.227 -7.672 1.00 79.12 534 ARG A O 1
ATOM 4221 N N . ALA A 1 535 ? 28.714 2.311 -7.910 1.00 86.38 535 ALA A N 1
ATOM 4222 C CA . ALA A 1 535 ? 28.250 3.219 -8.956 1.00 86.38 535 ALA A CA 1
ATOM 4223 C C . ALA A 1 535 ? 27.960 2.455 -10.259 1.00 86.38 535 ALA A C 1
ATOM 4225 O O . ALA A 1 535 ? 28.613 1.454 -10.555 1.00 86.38 535 ALA A O 1
ATOM 4226 N N . PHE A 1 536 ? 26.999 2.931 -11.054 1.00 90.44 536 PHE A N 1
ATOM 4227 C CA . PHE A 1 536 ? 26.726 2.367 -12.378 1.00 90.44 536 PHE A CA 1
ATOM 4228 C C . PHE A 1 536 ? 27.901 2.608 -13.340 1.00 90.44 536 PHE A C 1
ATOM 4230 O O . PHE A 1 536 ? 28.580 3.631 -13.269 1.00 90.44 536 PHE A O 1
ATOM 4237 N N . CYS A 1 537 ? 28.134 1.675 -14.263 1.00 91.25 537 CYS A N 1
ATOM 4238 C CA . CYS A 1 537 ? 29.113 1.858 -15.333 1.00 91.25 537 CYS A CA 1
ATOM 4239 C C . CYS A 1 537 ? 28.615 2.877 -16.371 1.00 91.25 537 CYS A C 1
ATOM 4241 O O . CYS A 1 537 ? 27.433 2.888 -16.722 1.00 91.25 537 CYS A O 1
ATOM 4243 N N . THR A 1 538 ? 29.526 3.694 -16.906 1.00 89.69 538 THR A N 1
ATOM 4244 C CA . THR A 1 538 ? 29.186 4.759 -17.863 1.00 89.69 538 THR A CA 1
ATOM 4245 C C . THR A 1 538 ? 28.632 4.207 -19.178 1.00 89.69 538 THR A C 1
ATOM 4247 O O . THR A 1 538 ? 28.985 3.111 -19.634 1.00 89.69 538 THR A O 1
ATOM 4250 N N . LYS A 1 539 ? 27.789 5.004 -19.849 1.00 88.25 539 LYS A N 1
ATOM 4251 C CA . LYS A 1 539 ? 27.147 4.614 -21.115 1.00 88.25 539 LYS A CA 1
ATOM 4252 C C . LYS A 1 539 ? 28.148 4.260 -22.223 1.00 88.25 539 LYS A C 1
ATOM 4254 O O . LYS A 1 539 ? 27.889 3.345 -23.003 1.00 88.25 539 LYS A O 1
ATOM 4259 N N . ARG A 1 540 ? 29.315 4.921 -22.254 1.00 87.19 540 ARG A N 1
ATOM 4260 C CA . ARG A 1 540 ? 30.409 4.630 -23.200 1.00 87.19 540 ARG A CA 1
ATOM 4261 C C . ARG A 1 540 ? 31.059 3.278 -22.905 1.00 87.19 540 ARG A C 1
ATOM 4263 O O . ARG A 1 540 ? 31.193 2.476 -23.822 1.00 87.19 540 ARG A O 1
ATOM 4270 N N . CYS A 1 541 ? 31.372 2.997 -21.637 1.00 89.25 541 CYS A N 1
ATOM 4271 C CA . CYS A 1 541 ? 31.936 1.717 -21.201 1.00 89.25 541 CYS A CA 1
ATOM 4272 C C . CYS A 1 541 ? 31.017 0.543 -21.575 1.00 89.25 541 CYS A C 1
ATOM 4274 O O . CYS A 1 541 ? 31.439 -0.444 -22.173 1.00 89.25 541 CYS A O 1
ATOM 4276 N N . LEU A 1 542 ? 29.717 0.663 -21.297 1.00 90.94 542 LEU A N 1
ATOM 4277 C CA . LEU A 1 542 ? 28.759 -0.399 -21.612 1.00 90.94 542 LEU A CA 1
ATOM 4278 C C . LEU A 1 542 ? 28.521 -0.557 -23.125 1.00 90.94 542 LEU A C 1
ATOM 4280 O O . LEU A 1 542 ? 28.326 -1.676 -23.597 1.00 90.94 542 LEU A O 1
ATOM 4284 N N . LEU A 1 543 ? 28.615 0.521 -23.911 1.00 89.44 543 LEU A N 1
ATOM 4285 C CA . LEU A 1 543 ? 28.599 0.441 -25.376 1.00 89.44 543 LEU A CA 1
ATOM 4286 C C . LEU A 1 543 ? 29.877 -0.223 -25.935 1.00 89.44 543 LEU A C 1
ATOM 4288 O O . LEU A 1 543 ? 29.789 -0.981 -26.905 1.00 89.44 543 LEU A O 1
ATOM 4292 N N . GLY A 1 544 ? 31.031 0.004 -25.296 1.00 88.12 544 GLY A N 1
ATOM 4293 C CA . GLY A 1 544 ? 32.298 -0.688 -25.556 1.00 88.12 544 GLY A CA 1
ATOM 4294 C C . GLY A 1 544 ? 32.175 -2.200 -25.355 1.00 88.12 544 GLY A C 1
ATOM 4295 O O . GLY A 1 544 ? 32.421 -2.960 -26.290 1.00 88.12 544 GLY A O 1
ATOM 4296 N N . LEU A 1 545 ? 31.653 -2.635 -24.202 1.00 90.12 545 LEU A N 1
ATOM 4297 C CA . LEU A 1 545 ? 31.369 -4.046 -23.884 1.00 90.12 545 LEU A CA 1
ATOM 4298 C C . LEU A 1 545 ? 30.423 -4.727 -24.898 1.00 90.12 545 LEU A C 1
ATOM 4300 O O . LEU A 1 545 ? 30.565 -5.919 -25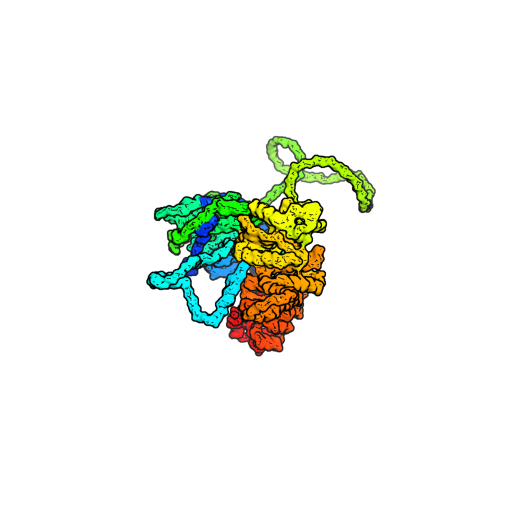.194 1.00 90.12 545 LEU A O 1
ATOM 4304 N N . VAL A 1 546 ? 29.441 -3.984 -25.422 1.00 87.88 546 VAL A N 1
ATOM 4305 C CA . VAL A 1 546 ? 28.433 -4.494 -26.371 1.00 87.88 546 VAL A CA 1
ATOM 4306 C C . VAL A 1 546 ? 28.960 -4.595 -27.807 1.00 87.88 546 VAL A C 1
ATOM 4308 O O . VAL A 1 546 ? 28.542 -5.497 -28.537 1.00 87.88 546 VAL A O 1
ATOM 4311 N N . ASN A 1 547 ? 29.867 -3.707 -28.225 1.00 87.50 547 ASN A N 1
ATOM 4312 C CA . ASN A 1 547 ? 30.367 -3.648 -29.605 1.00 87.50 547 ASN A CA 1
ATOM 4313 C C . ASN A 1 547 ? 31.828 -4.104 -29.789 1.00 87.50 547 ASN A C 1
ATOM 4315 O O . ASN A 1 547 ? 32.243 -4.268 -30.933 1.00 87.50 547 ASN A O 1
ATOM 4319 N N . GLY A 1 548 ? 32.581 -4.345 -28.711 1.00 82.81 548 GLY A N 1
ATOM 4320 C CA . GLY A 1 548 ? 34.006 -4.698 -28.762 1.00 82.81 548 GLY A CA 1
ATOM 4321 C C . GLY A 1 548 ? 34.937 -3.487 -28.904 1.00 82.81 548 GLY A C 1
ATOM 4322 O O . GLY A 1 548 ? 35.906 -3.560 -29.652 1.00 82.81 548 GLY A O 1
ATOM 4323 N N . GLY A 1 549 ? 34.604 -2.373 -28.244 1.00 82.50 549 GLY A N 1
ATOM 4324 C CA . GLY A 1 549 ? 35.416 -1.147 -28.220 1.00 82.50 549 GLY A CA 1
ATOM 4325 C C . GLY A 1 549 ? 36.359 -1.044 -27.013 1.00 82.50 549 GLY A C 1
ATOM 4326 O O . GLY A 1 549 ? 36.500 -1.988 -26.234 1.00 82.50 549 GLY A O 1
ATOM 4327 N N . ASP A 1 550 ? 36.977 0.127 -26.857 1.00 86.00 550 ASP A N 1
ATOM 4328 C CA . ASP A 1 550 ? 37.905 0.450 -25.764 1.00 86.00 550 ASP A CA 1
ATOM 4329 C C . ASP A 1 550 ? 37.194 0.760 -24.434 1.00 86.00 550 ASP A C 1
ATOM 4331 O O . ASP A 1 550 ? 36.008 1.105 -24.405 1.00 86.00 550 ASP A O 1
ATOM 4335 N N . LEU A 1 551 ? 37.939 0.684 -23.326 1.00 87.88 551 LEU A N 1
ATOM 4336 C CA . LEU A 1 551 ? 37.452 1.072 -21.999 1.00 87.88 551 LEU A CA 1
ATOM 4337 C C . LEU A 1 551 ? 37.286 2.590 -21.862 1.00 87.88 551 LEU A C 1
ATOM 4339 O O . LEU A 1 551 ? 38.183 3.370 -22.187 1.00 87.88 551 LEU A O 1
ATOM 4343 N N . ASP A 1 552 ? 36.170 3.002 -21.260 1.00 87.19 552 ASP A N 1
ATOM 4344 C CA . ASP A 1 552 ? 35.967 4.387 -20.840 1.00 87.19 552 ASP A CA 1
ATOM 4345 C C . ASP A 1 552 ? 36.734 4.677 -19.542 1.00 87.19 552 ASP A C 1
ATOM 4347 O O . ASP A 1 552 ? 36.507 4.024 -18.520 1.00 87.19 552 ASP A O 1
ATOM 4351 N N . ARG A 1 553 ? 37.644 5.655 -19.582 1.00 86.56 553 ARG A N 1
ATOM 4352 C CA . ARG A 1 553 ? 38.516 6.009 -18.447 1.00 86.56 553 ARG A CA 1
ATOM 4353 C C . ARG A 1 553 ? 37.771 6.739 -17.332 1.00 86.56 553 ARG A C 1
ATOM 4355 O O . ARG A 1 553 ? 38.189 6.643 -16.183 1.00 86.56 553 ARG A O 1
ATOM 4362 N N . ASP A 1 554 ? 36.652 7.381 -17.662 1.00 85.50 554 ASP A N 1
ATOM 4363 C CA . ASP A 1 554 ? 35.809 8.112 -16.711 1.00 85.50 554 ASP A CA 1
ATOM 4364 C C . ASP A 1 554 ? 34.861 7.173 -15.928 1.00 85.50 554 ASP A C 1
ATOM 4366 O O . ASP A 1 554 ? 34.144 7.595 -15.021 1.00 85.50 554 ASP A O 1
ATOM 4370 N N . CYS A 1 555 ? 34.854 5.870 -16.241 1.00 86.00 555 CYS A N 1
ATOM 4371 C CA . CYS A 1 555 ? 34.033 4.883 -15.546 1.00 86.00 555 CYS A CA 1
ATOM 4372 C C . CYS A 1 555 ? 34.608 4.534 -14.165 1.00 86.00 555 CYS A C 1
ATOM 4374 O O . CYS A 1 555 ? 35.672 3.927 -14.062 1.00 86.00 555 CYS A O 1
ATOM 4376 N N . ALA A 1 556 ? 33.850 4.808 -13.097 1.00 85.81 556 ALA A N 1
ATOM 4377 C CA . ALA A 1 556 ? 34.247 4.551 -11.704 1.00 85.81 556 ALA A CA 1
ATOM 4378 C C . ALA A 1 556 ? 34.738 3.110 -11.425 1.00 85.81 556 ALA A C 1
ATOM 4380 O O . ALA A 1 556 ? 35.578 2.898 -10.552 1.00 85.81 556 ALA A O 1
ATOM 4381 N N . ASN A 1 557 ? 34.253 2.129 -12.194 1.00 87.25 557 ASN A N 1
ATOM 4382 C CA . ASN A 1 557 ? 34.581 0.707 -12.043 1.00 87.25 557 ASN A CA 1
ATOM 4383 C C . ASN A 1 557 ? 35.676 0.212 -13.026 1.00 87.25 557 ASN A C 1
ATOM 4385 O O . ASN A 1 557 ? 35.961 -0.986 -13.067 1.00 87.25 557 ASN A O 1
ATOM 4389 N N . VAL A 1 558 ? 36.295 1.097 -13.829 1.00 87.06 558 VAL A N 1
ATOM 4390 C CA . VAL A 1 558 ? 37.169 0.737 -14.974 1.00 87.06 558 VAL A CA 1
ATOM 4391 C C . VAL A 1 558 ? 38.302 -0.235 -14.623 1.00 87.06 558 VAL A C 1
ATOM 4393 O O . VAL A 1 558 ? 38.597 -1.141 -15.401 1.00 87.06 558 VAL A O 1
ATOM 4396 N N . ASN A 1 559 ? 38.880 -0.107 -13.427 1.00 85.19 559 ASN A N 1
ATOM 4397 C CA . ASN A 1 559 ? 40.002 -0.926 -12.958 1.00 85.19 559 ASN A CA 1
ATOM 4398 C C . ASN A 1 559 ? 39.657 -2.424 -12.806 1.00 85.19 559 ASN A C 1
ATOM 4400 O O . ASN A 1 559 ? 40.550 -3.271 -12.845 1.00 85.19 559 ASN A O 1
ATOM 4404 N N . GLU A 1 560 ? 38.376 -2.770 -12.644 1.00 85.88 560 GLU A N 1
ATOM 4405 C CA . GLU A 1 560 ? 37.917 -4.165 -12.565 1.00 85.88 560 GLU A CA 1
ATOM 4406 C C . GLU A 1 560 ? 37.636 -4.760 -13.962 1.00 85.88 560 GLU A C 1
ATOM 4408 O O . GLU A 1 560 ? 37.780 -5.968 -14.177 1.00 85.88 560 GLU A O 1
ATOM 4413 N N . HIS A 1 561 ? 37.319 -3.906 -14.941 1.00 86.06 561 HIS A N 1
ATOM 4414 C CA . HIS A 1 561 ? 36.929 -4.286 -16.303 1.00 86.06 561 HIS A CA 1
ATOM 4415 C C . HIS A 1 561 ? 38.101 -4.761 -17.182 1.00 86.06 561 HIS A C 1
ATOM 4417 O O . HIS A 1 561 ? 37.931 -5.650 -18.023 1.00 86.06 561 HIS A O 1
ATOM 4423 N N . GLY A 1 562 ? 39.286 -4.162 -17.022 1.00 82.81 562 GLY A N 1
ATOM 4424 C CA . GLY A 1 562 ? 40.468 -4.422 -17.851 1.00 82.81 562 GLY A CA 1
ATOM 4425 C C . GLY A 1 562 ? 41.567 -3.371 -17.669 1.00 82.81 562 GLY A C 1
ATOM 4426 O O . GLY A 1 562 ? 41.542 -2.618 -16.702 1.00 82.81 562 GLY A O 1
ATOM 4427 N N . THR A 1 563 ? 42.545 -3.338 -18.580 1.00 78.88 563 THR A N 1
ATOM 4428 C CA . THR A 1 563 ? 43.572 -2.275 -18.617 1.00 78.88 563 THR A CA 1
ATOM 4429 C C . THR A 1 563 ? 43.241 -1.225 -19.668 1.00 78.88 563 THR A C 1
ATOM 4431 O O . THR A 1 563 ? 43.207 -0.043 -19.349 1.00 78.88 563 THR A O 1
ATOM 4434 N N . ASP A 1 564 ? 42.950 -1.658 -20.897 1.00 77.19 564 ASP A N 1
ATOM 4435 C CA . ASP A 1 564 ? 42.750 -0.786 -22.065 1.00 77.19 564 ASP A CA 1
ATOM 4436 C C . ASP A 1 564 ? 41.527 -1.213 -22.888 1.00 77.19 564 ASP A C 1
ATOM 4438 O O . ASP A 1 564 ? 40.722 -0.379 -23.297 1.00 77.19 564 ASP A O 1
ATOM 4442 N N . VAL A 1 565 ? 41.333 -2.528 -23.030 1.00 85.00 565 VAL A N 1
ATOM 4443 C CA . VAL A 1 565 ? 40.148 -3.159 -23.625 1.00 85.00 565 VAL A CA 1
ATOM 4444 C C . VAL A 1 565 ? 39.388 -3.988 -22.587 1.00 85.00 565 VAL A C 1
ATOM 4446 O O . VAL A 1 565 ? 39.951 -4.432 -21.580 1.00 85.00 565 VAL A O 1
ATOM 4449 N N . HIS A 1 566 ? 38.101 -4.223 -22.840 1.00 87.44 566 HIS A N 1
ATOM 4450 C CA . HIS A 1 566 ? 37.261 -5.083 -22.005 1.00 87.44 566 HIS A CA 1
ATOM 4451 C C . HIS A 1 566 ? 37.786 -6.529 -21.986 1.00 87.44 566 HIS A C 1
ATOM 4453 O O . HIS A 1 566 ? 37.988 -7.136 -23.037 1.00 87.44 566 HIS A O 1
ATOM 4459 N N . ARG A 1 567 ? 37.943 -7.125 -20.793 1.00 86.44 567 ARG A N 1
ATOM 4460 C CA . ARG A 1 567 ? 38.348 -8.542 -20.642 1.00 86.44 567 ARG A CA 1
ATOM 4461 C C . ARG A 1 567 ? 37.286 -9.549 -21.104 1.00 86.44 567 ARG A C 1
ATOM 4463 O O . ARG A 1 567 ? 37.597 -10.725 -21.271 1.00 86.44 567 ARG A O 1
ATOM 4470 N N . ILE A 1 568 ? 36.041 -9.105 -21.265 1.00 91.56 568 ILE A N 1
ATOM 4471 C CA . ILE A 1 568 ? 34.882 -9.915 -21.653 1.00 91.56 568 ILE A CA 1
ATOM 4472 C C . ILE A 1 568 ? 34.044 -9.178 -22.708 1.00 91.56 568 ILE A C 1
ATOM 4474 O O . ILE A 1 568 ? 34.203 -7.980 -22.916 1.00 91.56 568 ILE A O 1
ATOM 4478 N N . ASN A 1 569 ? 33.125 -9.891 -23.361 1.00 89.88 569 ASN A N 1
ATOM 4479 C CA . ASN A 1 569 ? 32.171 -9.344 -24.333 1.00 89.88 569 ASN A CA 1
ATOM 4480 C C . ASN A 1 569 ? 30.715 -9.582 -23.880 1.00 89.88 569 ASN A C 1
ATOM 4482 O O . ASN A 1 569 ? 30.486 -10.332 -22.929 1.00 89.88 569 ASN A O 1
ATOM 4486 N N . LYS A 1 570 ? 29.725 -9.006 -24.583 1.00 91.12 570 LYS A N 1
ATOM 4487 C CA . LYS A 1 570 ? 28.277 -9.197 -24.319 1.00 91.12 570 LYS A CA 1
ATOM 4488 C C . LYS A 1 570 ? 27.868 -10.659 -24.054 1.00 91.12 570 LYS A C 1
ATOM 4490 O O . LYS A 1 570 ? 27.139 -10.920 -23.102 1.00 91.12 570 LYS A O 1
ATOM 4495 N N . SER A 1 571 ? 28.342 -11.622 -24.848 1.00 91.56 571 SER A N 1
ATOM 4496 C CA . SER A 1 571 ? 28.017 -13.048 -24.656 1.00 91.56 571 SER A CA 1
ATOM 4497 C C . SER A 1 571 ? 28.620 -13.649 -23.381 1.00 91.56 571 SER A C 1
ATOM 4499 O O . SER A 1 571 ? 27.937 -14.394 -22.680 1.00 91.56 571 SER A O 1
ATOM 4501 N N . ILE A 1 572 ? 29.868 -13.305 -23.049 1.00 92.62 572 ILE A N 1
ATOM 4502 C CA . ILE A 1 572 ? 30.529 -13.771 -21.821 1.00 92.62 572 ILE A CA 1
ATOM 4503 C C . ILE A 1 572 ? 29.879 -13.115 -20.594 1.00 92.62 572 ILE A C 1
ATOM 4505 O O . ILE A 1 572 ? 29.577 -13.814 -19.632 1.00 92.62 572 ILE A O 1
ATOM 4509 N N . PHE A 1 573 ? 29.568 -11.814 -20.657 1.00 94.06 573 PHE A N 1
ATOM 4510 C CA . PHE A 1 573 ? 28.824 -11.094 -19.617 1.00 94.06 573 PHE A CA 1
ATOM 4511 C C . PHE A 1 573 ? 27.500 -11.797 -19.277 1.00 94.06 573 PHE A C 1
ATOM 4513 O O . PHE A 1 573 ? 27.272 -12.131 -18.118 1.00 94.06 573 PHE A O 1
ATOM 4520 N N . LEU A 1 574 ? 26.664 -12.109 -20.276 1.00 94.19 574 LEU A N 1
ATOM 4521 C CA . LEU A 1 574 ? 25.395 -12.818 -20.052 1.00 94.19 574 LEU A CA 1
ATOM 4522 C C . LEU A 1 574 ? 25.591 -14.229 -19.474 1.00 94.19 574 LEU A C 1
ATOM 4524 O O . LEU A 1 574 ? 24.795 -14.665 -18.644 1.00 94.19 574 LEU A O 1
ATOM 4528 N N . SER A 1 575 ? 26.642 -14.943 -19.889 1.00 93.56 575 SER A N 1
ATOM 4529 C CA . SER A 1 575 ? 26.942 -16.280 -19.362 1.00 93.56 575 SER A CA 1
ATOM 4530 C C . SER A 1 575 ? 27.378 -16.243 -17.895 1.00 93.56 575 SER A C 1
ATOM 4532 O O . SER A 1 575 ? 26.963 -17.101 -17.120 1.00 93.56 575 SER A O 1
ATOM 4534 N N . LEU A 1 576 ? 28.184 -15.251 -17.506 1.00 94.00 576 LEU A N 1
ATOM 4535 C CA . LEU A 1 576 ? 28.637 -15.076 -16.126 1.00 94.00 576 LEU A CA 1
ATOM 4536 C C . LEU A 1 576 ? 27.525 -14.521 -15.224 1.00 94.00 576 LEU A C 1
ATOM 4538 O O . LEU A 1 576 ? 27.388 -14.974 -14.094 1.00 94.00 576 LEU A O 1
ATOM 4542 N N . MET A 1 577 ? 26.679 -13.614 -15.728 1.00 93.81 577 MET A N 1
ATOM 4543 C CA . MET A 1 577 ? 25.481 -13.160 -15.007 1.00 93.81 577 MET A CA 1
ATOM 4544 C C . MET A 1 577 ? 24.494 -14.308 -14.764 1.00 93.81 577 MET A C 1
ATOM 4546 O O . MET A 1 577 ? 23.917 -14.387 -13.684 1.00 93.81 577 MET A O 1
ATOM 4550 N N . ARG A 1 578 ? 24.324 -15.230 -15.726 1.00 93.75 578 ARG A N 1
ATOM 4551 C CA . ARG A 1 578 ? 23.528 -16.454 -15.523 1.00 93.75 578 ARG A CA 1
ATOM 4552 C C . ARG A 1 578 ? 24.108 -17.327 -14.412 1.00 93.75 578 ARG A C 1
ATOM 4554 O O . ARG A 1 578 ? 23.357 -17.762 -13.549 1.00 93.75 578 ARG A O 1
ATOM 4561 N N . ASP A 1 579 ? 25.414 -17.576 -14.437 1.00 91.56 579 ASP A N 1
ATOM 4562 C CA . ASP A 1 579 ? 26.101 -18.369 -13.413 1.00 91.56 579 ASP A CA 1
ATOM 4563 C C . ASP A 1 579 ? 25.972 -17.722 -12.021 1.00 91.56 579 ASP A C 1
ATOM 4565 O O . ASP A 1 579 ? 25.509 -18.372 -11.087 1.00 91.56 579 ASP A O 1
ATOM 4569 N N . GLN A 1 580 ? 26.252 -16.421 -11.892 1.00 93.12 580 GLN A N 1
ATOM 4570 C CA . GLN A 1 580 ? 26.116 -15.681 -10.632 1.00 93.12 580 GLN A CA 1
ATOM 4571 C C . GLN A 1 580 ? 24.678 -15.733 -10.081 1.00 93.12 580 GLN A C 1
ATOM 4573 O O . GLN A 1 580 ? 24.475 -16.178 -8.951 1.00 93.12 580 GLN A O 1
ATOM 4578 N N . LEU A 1 581 ? 23.677 -15.368 -10.893 1.00 90.56 581 LEU A N 1
ATOM 4579 C CA . LEU A 1 581 ? 22.264 -15.336 -10.481 1.00 90.56 581 LEU A CA 1
ATOM 4580 C C . LEU A 1 581 ? 21.643 -16.734 -10.291 1.00 90.56 581 LEU A C 1
ATOM 4582 O O . LEU A 1 581 ? 20.589 -16.857 -9.672 1.00 90.56 581 LEU A O 1
ATOM 4586 N N . SER A 1 582 ? 22.278 -17.802 -10.792 1.00 87.44 582 SER A N 1
ATOM 4587 C CA . SER A 1 582 ? 21.871 -19.186 -10.492 1.00 87.44 582 SER A CA 1
ATOM 4588 C C . SER A 1 582 ? 22.293 -19.653 -9.093 1.00 87.44 582 SER A C 1
ATOM 4590 O O . SER A 1 582 ? 21.672 -20.566 -8.544 1.00 87.44 582 SER A O 1
ATOM 4592 N N . ARG A 1 583 ? 23.332 -19.024 -8.521 1.00 86.19 583 ARG A N 1
ATOM 4593 C CA . ARG A 1 583 ? 23.912 -19.357 -7.209 1.00 86.19 583 ARG A CA 1
ATOM 4594 C C . ARG A 1 583 ? 23.273 -18.561 -6.076 1.00 86.19 583 ARG A C 1
ATOM 4596 O O . ARG A 1 583 ? 23.033 -19.117 -5.014 1.00 86.19 583 ARG A O 1
ATOM 4603 N N . THR A 1 584 ? 23.014 -17.271 -6.290 1.00 84.94 584 THR A N 1
ATOM 4604 C CA . THR A 1 584 ? 22.314 -16.414 -5.324 1.00 84.94 584 THR A CA 1
ATOM 4605 C C . THR A 1 584 ? 21.633 -15.239 -6.022 1.00 84.94 584 THR A C 1
ATOM 4607 O O . THR A 1 584 ? 22.109 -14.739 -7.040 1.00 84.94 584 THR A O 1
ATOM 4610 N N . LEU A 1 585 ? 20.515 -14.799 -5.447 1.00 84.75 585 LEU A N 1
ATOM 4611 C CA . LEU A 1 585 ? 19.800 -13.574 -5.812 1.00 84.75 585 LEU A CA 1
ATOM 4612 C C . LEU A 1 585 ? 19.842 -12.529 -4.681 1.00 84.75 585 LEU A C 1
ATOM 4614 O O . LEU A 1 585 ? 19.275 -11.452 -4.821 1.00 84.75 585 LEU A O 1
ATOM 4618 N N . ASP A 1 586 ? 20.491 -12.857 -3.561 1.00 80.69 586 ASP A N 1
ATOM 4619 C CA . ASP A 1 586 ? 20.477 -12.092 -2.309 1.00 80.69 586 ASP A CA 1
ATOM 4620 C C . ASP A 1 586 ? 21.673 -11.121 -2.187 1.00 80.69 586 ASP A C 1
ATOM 4622 O O . ASP A 1 586 ? 21.767 -10.353 -1.232 1.00 80.69 586 ASP A O 1
ATOM 4626 N N . SER A 1 587 ? 22.603 -11.145 -3.150 1.00 82.94 587 SER A N 1
ATOM 4627 C CA . SER A 1 587 ? 23.787 -10.278 -3.204 1.00 82.94 587 SER A CA 1
ATOM 4628 C C . SER A 1 587 ? 24.036 -9.749 -4.615 1.00 82.94 587 SER A C 1
ATOM 4630 O O . SER A 1 587 ? 23.859 -10.486 -5.584 1.00 82.94 587 SER A O 1
ATOM 4632 N N . ASP A 1 588 ? 24.507 -8.503 -4.727 1.00 84.56 588 ASP A N 1
ATOM 4633 C CA . ASP A 1 588 ? 24.848 -7.833 -5.997 1.00 84.56 588 ASP A CA 1
ATOM 4634 C C . ASP A 1 588 ? 23.681 -7.696 -7.010 1.00 84.56 588 ASP A C 1
ATOM 4636 O O . ASP A 1 588 ? 23.894 -7.350 -8.176 1.00 84.56 588 ASP A O 1
ATOM 4640 N N . PHE A 1 589 ? 22.438 -7.917 -6.561 1.00 89.31 589 PHE A N 1
ATOM 4641 C CA . PHE A 1 589 ? 21.212 -7.837 -7.361 1.00 89.31 589 PHE A CA 1
ATOM 4642 C C . PHE A 1 589 ? 20.046 -7.255 -6.533 1.00 89.31 589 PHE A C 1
ATOM 4644 O O . PHE A 1 589 ? 19.216 -7.979 -5.987 1.00 89.31 589 PHE A O 1
ATOM 4651 N N . GLU A 1 590 ? 20.001 -5.927 -6.408 1.00 85.88 590 GLU A N 1
ATOM 4652 C CA . GLU A 1 590 ? 19.055 -5.191 -5.546 1.00 85.88 590 GLU A CA 1
ATOM 4653 C C . GLU A 1 590 ? 17.979 -4.450 -6.369 1.00 85.88 590 GLU A C 1
ATOM 4655 O O . GLU A 1 590 ? 18.300 -3.920 -7.438 1.00 85.88 590 GLU A O 1
ATOM 4660 N N . PRO A 1 591 ? 16.712 -4.360 -5.917 1.00 84.44 591 PRO A N 1
ATOM 4661 C CA . PRO A 1 591 ? 15.708 -3.517 -6.565 1.00 84.44 591 PRO A CA 1
ATOM 4662 C C . PRO A 1 591 ? 16.075 -2.032 -6.418 1.00 84.44 591 PRO A C 1
ATOM 4664 O O . PRO A 1 591 ? 16.568 -1.603 -5.376 1.00 84.44 591 PRO A O 1
ATOM 4667 N N . CYS A 1 592 ? 15.831 -1.217 -7.448 1.00 81.31 592 CYS A N 1
ATOM 4668 C CA . CYS A 1 592 ? 16.172 0.206 -7.426 1.00 81.31 592 CYS A CA 1
ATOM 4669 C C . CYS A 1 592 ? 15.162 1.085 -8.186 1.00 81.31 592 CYS A C 1
ATOM 4671 O O . CYS A 1 592 ? 14.495 0.655 -9.123 1.00 81.31 592 CYS A O 1
ATOM 4673 N N . GLY A 1 593 ? 15.054 2.358 -7.795 1.00 71.75 593 GLY A N 1
ATOM 4674 C CA . GLY A 1 593 ? 14.117 3.298 -8.417 1.00 71.75 593 GLY A CA 1
ATOM 4675 C C . GLY A 1 593 ? 12.654 3.035 -8.035 1.00 71.75 593 GLY A C 1
ATOM 4676 O O . GLY A 1 593 ? 12.363 2.665 -6.903 1.00 71.75 593 GLY A O 1
ATOM 4677 N N . ARG A 1 594 ? 11.723 3.287 -8.964 1.00 69.19 594 ARG A N 1
ATOM 4678 C CA . ARG A 1 594 ? 10.287 2.991 -8.799 1.00 69.19 594 ARG A CA 1
ATOM 4679 C C . ARG A 1 594 ? 9.876 1.881 -9.773 1.00 69.19 594 ARG A C 1
ATOM 4681 O O . ARG A 1 594 ? 10.348 1.914 -10.911 1.00 69.19 594 ARG A O 1
ATOM 4688 N N . PRO A 1 595 ? 9.001 0.938 -9.377 1.00 71.69 595 PRO A N 1
ATOM 4689 C CA . PRO A 1 595 ? 8.437 -0.038 -10.302 1.00 71.69 595 PRO A CA 1
ATOM 4690 C C . PRO A 1 595 ? 7.546 0.645 -11.352 1.00 71.69 595 PRO A C 1
ATOM 4692 O O . PRO A 1 595 ? 6.882 1.643 -11.066 1.00 71.69 595 PRO A O 1
ATOM 4695 N N . GLY A 1 596 ? 7.542 0.101 -12.569 1.00 70.38 596 GLY A N 1
ATOM 4696 C CA . GLY A 1 596 ? 6.609 0.470 -13.635 1.00 70.38 596 GLY A CA 1
ATOM 4697 C C . GLY A 1 596 ? 5.334 -0.381 -13.618 1.00 70.38 596 GLY A C 1
ATOM 4698 O O . GLY A 1 596 ? 5.083 -1.143 -12.688 1.00 70.38 596 GLY A O 1
ATOM 4699 N N . SER A 1 597 ? 4.544 -0.295 -14.690 1.00 69.06 597 SER A N 1
ATOM 4700 C CA . SER A 1 597 ? 3.342 -1.119 -14.926 1.00 69.06 597 SER A CA 1
ATOM 4701 C C . SER A 1 597 ? 3.648 -2.622 -14.964 1.00 69.06 597 SER A C 1
ATOM 4703 O O . SER A 1 597 ? 2.987 -3.417 -14.294 1.00 69.06 597 SER A O 1
ATOM 4705 N N . ARG A 1 598 ? 4.656 -3.005 -15.760 1.00 76.81 598 ARG A N 1
ATOM 4706 C CA . ARG A 1 598 ? 4.995 -4.398 -16.100 1.00 76.81 598 ARG A CA 1
ATOM 4707 C C . ARG A 1 598 ? 6.452 -4.777 -15.817 1.00 76.81 598 ARG A C 1
ATOM 4709 O O . ARG A 1 598 ? 6.874 -5.868 -16.192 1.00 76.81 598 ARG A O 1
ATOM 4716 N N . GLY A 1 599 ? 7.243 -3.929 -15.160 1.00 82.69 599 GLY A N 1
ATOM 4717 C CA . GLY A 1 599 ? 8.624 -4.261 -14.797 1.00 82.69 599 GLY A CA 1
ATOM 4718 C C . GLY A 1 599 ? 9.152 -3.490 -13.589 1.00 82.69 599 GLY A C 1
ATOM 4719 O O . GLY A 1 599 ? 8.783 -2.340 -13.365 1.00 82.69 599 GLY A O 1
ATOM 4720 N N . VAL A 1 600 ? 10.032 -4.130 -12.822 1.00 86.25 600 VAL A N 1
ATOM 4721 C CA . VAL A 1 600 ? 10.750 -3.549 -11.677 1.00 86.25 600 VAL A CA 1
ATOM 4722 C C . VAL A 1 600 ? 12.207 -3.300 -12.091 1.00 86.25 600 VAL A C 1
ATOM 4724 O O . VAL A 1 600 ? 12.810 -4.217 -12.657 1.00 86.25 600 VAL A O 1
ATOM 4727 N N . PRO A 1 601 ? 12.802 -2.118 -11.842 1.00 89.06 601 PRO A N 1
ATOM 4728 C CA . PRO A 1 601 ? 14.224 -1.897 -12.074 1.00 89.06 601 PRO A CA 1
ATOM 4729 C C . PRO A 1 601 ? 15.073 -2.467 -10.928 1.00 89.06 601 PRO A C 1
ATOM 4731 O O . PRO A 1 601 ? 14.685 -2.434 -9.763 1.00 89.06 601 PRO A O 1
ATOM 4734 N N . PHE A 1 602 ? 16.251 -2.972 -11.274 1.00 91.56 602 PHE A N 1
ATOM 4735 C CA . PHE A 1 602 ? 17.254 -3.534 -10.373 1.00 91.56 602 PHE A CA 1
ATOM 4736 C C . PHE A 1 602 ? 18.635 -2.957 -10.699 1.00 91.56 602 PHE A C 1
ATOM 4738 O O . PHE A 1 602 ? 18.941 -2.713 -11.868 1.00 91.56 602 PHE A O 1
ATOM 4745 N N . ARG A 1 603 ? 19.497 -2.786 -9.690 1.00 91.44 603 ARG A N 1
ATOM 4746 C CA . ARG A 1 603 ? 20.949 -2.669 -9.883 1.00 91.44 603 ARG A CA 1
ATOM 4747 C C . ARG A 1 603 ? 21.523 -4.082 -9.894 1.00 91.44 603 ARG A C 1
ATOM 4749 O O . ARG A 1 603 ? 21.343 -4.823 -8.933 1.00 91.44 603 ARG A O 1
ATOM 4756 N N . ALA A 1 604 ? 22.222 -4.435 -10.966 1.00 93.56 604 ALA A N 1
ATOM 4757 C CA . ALA A 1 604 ? 22.881 -5.726 -11.115 1.00 93.56 604 ALA A CA 1
ATOM 4758 C C . ALA A 1 604 ? 24.392 -5.525 -11.292 1.00 93.56 604 ALA A C 1
ATOM 4760 O O . ALA A 1 604 ? 24.811 -4.818 -12.212 1.00 93.56 604 ALA A O 1
ATOM 4761 N N . THR A 1 605 ? 25.201 -6.152 -10.439 1.00 93.75 605 THR A N 1
ATOM 4762 C CA . THR A 1 605 ? 26.669 -6.078 -10.487 1.00 93.75 605 THR A CA 1
ATOM 4763 C C . THR A 1 605 ? 27.260 -7.436 -10.850 1.00 93.75 605 THR A C 1
ATOM 4765 O O . THR A 1 605 ? 27.057 -8.410 -10.133 1.00 93.75 605 THR A O 1
ATOM 4768 N N . LEU A 1 606 ? 28.050 -7.512 -11.924 1.00 92.81 606 LEU A N 1
ATOM 4769 C CA . LEU A 1 606 ? 28.865 -8.690 -12.228 1.00 92.81 606 LEU A CA 1
ATOM 4770 C C . LEU A 1 606 ? 30.134 -8.670 -11.365 1.00 92.81 606 LEU A C 1
ATOM 4772 O O . LEU A 1 606 ? 31.144 -8.081 -11.758 1.00 92.81 606 LEU A O 1
ATOM 4776 N N . THR A 1 607 ? 30.098 -9.312 -10.199 1.00 88.31 607 THR A N 1
ATOM 4777 C CA . THR A 1 607 ? 31.124 -9.194 -9.142 1.00 88.31 607 THR A CA 1
ATOM 4778 C C . THR A 1 607 ? 32.515 -9.667 -9.589 1.00 88.31 607 THR A C 1
ATOM 4780 O O . THR A 1 607 ? 33.526 -9.227 -9.054 1.00 88.31 607 THR A O 1
ATOM 4783 N N . SER A 1 608 ? 32.591 -10.524 -10.613 1.00 88.31 608 SER A N 1
ATOM 4784 C CA . SER A 1 608 ? 33.849 -11.036 -11.182 1.00 88.31 608 SER A CA 1
ATOM 4785 C C . SER A 1 608 ? 34.608 -10.050 -12.087 1.00 88.31 608 SER A C 1
ATOM 4787 O O . SER A 1 608 ? 35.799 -10.253 -12.319 1.00 88.31 608 SER A O 1
ATOM 4789 N N . TYR A 1 609 ? 33.954 -8.993 -12.593 1.00 89.56 609 TYR A N 1
ATOM 4790 C CA . TYR A 1 609 ? 34.560 -7.986 -13.490 1.00 89.56 609 TYR A CA 1
ATOM 4791 C C . TYR A 1 609 ? 34.068 -6.540 -13.236 1.00 89.56 609 TYR A C 1
ATOM 4793 O O . TYR A 1 609 ? 34.324 -5.636 -14.035 1.00 89.56 609 TYR A O 1
ATOM 4801 N N . GLY A 1 610 ? 33.324 -6.307 -12.153 1.00 88.81 610 GLY A N 1
ATOM 4802 C CA . GLY A 1 610 ? 32.883 -4.990 -11.681 1.00 88.81 610 GLY A CA 1
ATOM 4803 C C . GLY A 1 610 ? 31.775 -4.287 -12.471 1.00 88.81 610 GLY A C 1
ATOM 4804 O O . GLY A 1 610 ? 31.437 -3.146 -12.150 1.00 88.81 610 GLY A O 1
ATOM 4805 N N . TYR A 1 611 ? 31.205 -4.907 -13.509 1.00 92.62 611 TYR A N 1
ATOM 4806 C CA . TYR A 1 611 ? 30.189 -4.256 -14.349 1.00 92.62 611 TYR A CA 1
ATOM 4807 C C . TYR A 1 611 ? 28.866 -4.075 -13.599 1.00 92.62 611 TYR A C 1
ATOM 4809 O O . TYR A 1 611 ? 28.169 -5.051 -13.342 1.00 92.62 611 TYR A O 1
ATOM 4817 N N . THR A 1 612 ? 28.510 -2.826 -13.302 1.00 94.38 612 THR A N 1
ATOM 4818 C CA . THR A 1 612 ? 27.271 -2.443 -12.607 1.00 94.38 612 THR A CA 1
ATOM 4819 C C . THR A 1 612 ? 26.289 -1.833 -13.608 1.00 94.38 612 THR A C 1
ATOM 4821 O O . THR A 1 612 ? 26.588 -0.805 -14.222 1.00 94.38 612 THR A O 1
ATOM 4824 N N . VAL A 1 613 ? 25.127 -2.460 -13.795 1.00 94.31 613 VAL A N 1
ATOM 4825 C CA . VAL A 1 613 ? 24.132 -2.129 -14.835 1.00 94.31 613 VAL A CA 1
ATOM 4826 C C . VAL A 1 613 ? 22.710 -2.066 -14.266 1.00 94.31 613 VAL A C 1
ATOM 4828 O O . VAL A 1 613 ? 22.482 -2.464 -13.123 1.00 94.31 613 VAL A O 1
ATOM 4831 N N . ILE A 1 614 ? 21.745 -1.585 -15.059 1.00 93.62 614 ILE A N 1
ATOM 4832 C CA . ILE A 1 614 ? 20.319 -1.731 -14.740 1.00 93.62 614 ILE A CA 1
ATOM 4833 C C . ILE A 1 614 ? 19.786 -3.056 -15.298 1.00 93.62 614 ILE A C 1
ATOM 4835 O O . ILE A 1 614 ? 20.149 -3.499 -16.387 1.00 93.62 614 ILE A O 1
ATOM 4839 N N . ALA A 1 615 ? 18.878 -3.668 -14.550 1.00 93.88 615 ALA A N 1
ATOM 4840 C CA . ALA A 1 615 ? 18.106 -4.841 -14.924 1.00 93.88 615 ALA A CA 1
ATOM 4841 C C . ALA A 1 615 ? 16.605 -4.506 -14.845 1.00 93.88 615 ALA A C 1
ATOM 4843 O O . ALA A 1 615 ? 16.121 -4.128 -13.785 1.00 93.88 615 ALA A O 1
ATOM 4844 N N . LYS A 1 616 ? 15.851 -4.625 -15.947 1.00 93.06 616 LYS A N 1
ATOM 4845 C CA . LYS A 1 616 ? 14.377 -4.557 -15.934 1.00 93.06 616 LYS A CA 1
ATOM 4846 C C . LYS A 1 616 ? 13.850 -5.979 -15.754 1.00 93.06 616 LYS A C 1
ATOM 4848 O O . LYS A 1 616 ? 14.040 -6.813 -16.637 1.00 93.06 616 LYS A O 1
ATOM 4853 N N . CYS A 1 617 ? 13.232 -6.261 -14.611 1.00 91.38 617 CYS A N 1
ATOM 4854 C CA . CYS A 1 617 ? 12.786 -7.595 -14.198 1.00 91.38 617 CYS A CA 1
ATOM 4855 C C . CYS A 1 617 ? 11.255 -7.701 -14.228 1.00 91.38 617 CYS A C 1
ATOM 4857 O O . CYS A 1 617 ? 10.569 -6.739 -13.883 1.00 91.38 617 CYS A O 1
ATOM 4859 N N . THR A 1 618 ? 10.698 -8.854 -14.612 1.00 90.62 618 THR A N 1
ATOM 4860 C CA . THR A 1 618 ? 9.240 -9.010 -14.782 1.00 90.62 618 THR A CA 1
ATOM 4861 C C . THR A 1 618 ? 8.683 -10.393 -14.418 1.00 90.62 618 THR A C 1
ATOM 4863 O O . THR A 1 618 ? 9.421 -11.380 -14.380 1.00 90.62 618 THR A O 1
ATOM 4866 N N . THR A 1 619 ? 7.374 -10.461 -14.146 1.00 86.94 619 THR A N 1
ATOM 4867 C CA . THR A 1 619 ? 6.613 -11.693 -13.864 1.00 86.94 619 THR A CA 1
ATOM 4868 C C . THR A 1 619 ? 6.341 -12.507 -15.133 1.00 86.94 619 THR A C 1
ATOM 4870 O O . THR A 1 619 ? 6.432 -11.998 -16.251 1.00 86.94 619 THR A O 1
ATOM 4873 N N . ALA A 1 620 ? 5.963 -13.780 -14.959 1.00 85.06 620 ALA A N 1
ATOM 4874 C CA . ALA A 1 620 ? 5.656 -14.708 -16.053 1.00 85.06 620 ALA A CA 1
ATOM 4875 C C . ALA A 1 620 ? 4.639 -14.141 -17.067 1.00 85.06 620 ALA A C 1
ATOM 4877 O O . ALA A 1 620 ? 4.841 -14.268 -18.275 1.00 85.06 620 ALA A O 1
ATOM 4878 N N . ASP A 1 621 ? 3.604 -13.454 -16.573 1.00 79.69 621 ASP A N 1
ATOM 4879 C CA . ASP A 1 621 ? 2.515 -12.878 -17.375 1.00 79.69 621 ASP A CA 1
ATOM 4880 C C . ASP A 1 621 ? 2.997 -11.842 -18.413 1.00 79.69 621 ASP A C 1
ATOM 4882 O O . ASP A 1 621 ? 2.367 -11.668 -19.457 1.00 79.69 621 ASP A O 1
ATOM 4886 N N . PHE A 1 622 ? 4.124 -11.162 -18.161 1.00 85.25 622 PHE A N 1
ATOM 4887 C CA . PHE A 1 622 ? 4.611 -10.060 -19.001 1.00 85.25 622 PHE A CA 1
ATOM 4888 C C . PHE A 1 622 ? 5.901 -10.358 -19.778 1.00 85.25 622 PHE A C 1
ATOM 4890 O O . PHE A 1 622 ? 6.366 -9.502 -20.536 1.00 85.25 622 PHE A O 1
ATOM 4897 N N . VAL A 1 623 ? 6.465 -11.566 -19.664 1.00 90.38 623 VAL A N 1
ATOM 4898 C CA . VAL A 1 623 ? 7.711 -11.961 -20.357 1.00 90.38 623 VAL A CA 1
ATOM 4899 C C . VAL A 1 623 ? 7.639 -11.706 -21.871 1.00 90.38 623 VAL A C 1
ATOM 4901 O O . VAL A 1 623 ? 8.634 -11.323 -22.483 1.00 90.38 623 VAL A O 1
ATOM 4904 N N . ALA A 1 624 ? 6.457 -11.850 -22.480 1.00 89.56 624 ALA A N 1
ATOM 4905 C CA . ALA A 1 624 ? 6.232 -11.543 -23.893 1.00 89.56 624 ALA A CA 1
ATOM 4906 C C . ALA A 1 624 ? 6.474 -10.059 -24.246 1.00 89.56 624 ALA A C 1
ATOM 4908 O O . ALA A 1 624 ? 7.092 -9.776 -25.273 1.00 89.56 624 ALA A O 1
ATOM 4909 N N . TYR A 1 625 ? 6.045 -9.120 -23.393 1.00 89.00 625 TYR A N 1
ATOM 4910 C CA . TYR A 1 625 ? 6.242 -7.680 -23.602 1.00 89.00 625 TYR A CA 1
ATOM 4911 C C . TYR A 1 625 ? 7.711 -7.286 -23.422 1.00 89.00 625 TYR A C 1
ATOM 4913 O O . TYR A 1 625 ? 8.250 -6.567 -24.259 1.00 89.00 625 TYR A O 1
ATOM 4921 N N . LEU A 1 626 ? 8.391 -7.823 -22.402 1.00 91.69 626 LEU A N 1
ATOM 4922 C CA . LEU A 1 626 ? 9.810 -7.536 -22.157 1.00 91.69 626 LEU A CA 1
ATOM 4923 C C . LEU A 1 626 ? 10.721 -8.112 -23.262 1.00 91.69 626 LEU A C 1
ATOM 4925 O O . LEU A 1 626 ? 11.672 -7.466 -23.698 1.00 91.69 626 LEU A O 1
ATOM 4929 N N . ARG A 1 627 ? 10.395 -9.298 -23.798 1.00 93.31 627 ARG A N 1
ATOM 4930 C CA . ARG A 1 627 ? 11.095 -9.869 -24.965 1.00 93.31 627 ARG A CA 1
ATOM 4931 C C . ARG A 1 627 ? 10.829 -9.086 -26.257 1.00 93.31 627 ARG A C 1
ATOM 4933 O O . ARG A 1 627 ? 11.723 -8.985 -27.096 1.00 93.31 627 ARG A O 1
ATOM 4940 N N . HIS A 1 628 ? 9.633 -8.515 -26.419 1.00 92.69 628 HIS A N 1
ATOM 4941 C CA . HIS A 1 628 ? 9.310 -7.606 -27.526 1.00 92.69 628 HIS A CA 1
ATOM 4942 C C . HIS A 1 628 ? 10.069 -6.274 -27.412 1.00 92.69 628 HIS A C 1
ATOM 4944 O O . HIS A 1 628 ? 10.671 -5.833 -28.390 1.00 92.69 628 HIS A O 1
ATOM 4950 N N . GLU A 1 629 ? 10.132 -5.684 -26.217 1.00 94.31 629 GLU A N 1
ATOM 4951 C CA . GLU A 1 629 ? 10.931 -4.488 -25.922 1.00 94.31 629 GLU A CA 1
ATOM 4952 C C . GLU A 1 629 ? 12.414 -4.698 -26.276 1.00 94.31 629 GLU A C 1
ATOM 4954 O O . GLU A 1 629 ? 13.003 -3.892 -26.998 1.00 94.31 629 GLU A O 1
ATOM 4959 N N . ALA A 1 630 ? 13.005 -5.824 -25.867 1.00 93.44 630 ALA A N 1
ATOM 4960 C CA . ALA A 1 630 ? 14.381 -6.173 -26.220 1.00 93.44 630 ALA A CA 1
ATOM 4961 C C . ALA A 1 630 ? 14.605 -6.303 -27.742 1.00 93.44 630 ALA A C 1
ATOM 4963 O O . ALA A 1 630 ? 15.636 -5.870 -28.262 1.00 93.44 630 ALA A O 1
ATOM 4964 N N . ALA A 1 631 ? 13.628 -6.839 -28.485 1.00 94.00 631 ALA A N 1
ATOM 4965 C CA . ALA A 1 631 ? 13.685 -6.896 -29.947 1.00 94.00 631 ALA A CA 1
ATOM 4966 C C . ALA A 1 631 ? 13.616 -5.496 -30.594 1.00 94.00 631 ALA A C 1
ATOM 4968 O O . ALA A 1 631 ? 14.234 -5.267 -31.638 1.00 94.00 631 ALA A O 1
ATOM 4969 N N . VAL A 1 632 ? 12.924 -4.538 -29.964 1.00 94.00 632 VAL A N 1
ATOM 4970 C CA . VAL A 1 632 ? 12.959 -3.121 -30.360 1.00 94.00 632 VAL A CA 1
ATOM 4971 C C . VAL A 1 632 ? 14.329 -2.504 -30.054 1.00 94.00 632 VAL A C 1
ATOM 4973 O O . VAL A 1 632 ? 14.896 -1.853 -30.930 1.00 94.00 632 VAL A O 1
ATOM 4976 N N . TYR A 1 633 ? 14.928 -2.771 -28.889 1.00 94.81 633 TYR A N 1
ATOM 4977 C CA . TYR A 1 633 ? 16.299 -2.333 -28.584 1.00 94.81 633 TYR A CA 1
ATOM 4978 C C . TYR A 1 633 ? 17.326 -2.853 -29.602 1.00 94.81 633 TYR A C 1
ATOM 4980 O O . TYR A 1 633 ? 18.157 -2.076 -30.080 1.00 94.81 633 TYR A O 1
ATOM 4988 N N . ASP A 1 634 ? 17.259 -4.132 -29.985 1.00 92.00 634 ASP A N 1
ATOM 4989 C CA . ASP A 1 634 ? 18.155 -4.712 -30.996 1.00 92.00 634 ASP A CA 1
ATOM 4990 C C . ASP A 1 634 ? 17.897 -4.140 -32.404 1.00 92.00 634 ASP A C 1
ATOM 4992 O O . ASP A 1 634 ? 18.844 -3.922 -33.166 1.00 92.00 634 ASP A O 1
ATOM 4996 N N . ARG A 1 635 ? 16.645 -3.787 -32.740 1.00 91.62 635 ARG A N 1
ATOM 4997 C CA . ARG A 1 635 ? 16.316 -3.022 -33.958 1.00 91.62 635 ARG A CA 1
ATOM 4998 C C . ARG A 1 635 ? 16.913 -1.608 -33.942 1.00 91.62 635 ARG A C 1
ATOM 5000 O O . ARG A 1 635 ? 17.258 -1.090 -35.003 1.00 91.62 635 ARG A O 1
ATOM 5007 N N . LEU A 1 636 ? 17.057 -1.005 -32.763 1.00 93.00 636 LEU A N 1
ATOM 5008 C CA . LEU A 1 636 ? 17.591 0.343 -32.546 1.00 93.00 636 LEU A CA 1
ATOM 5009 C C . LEU A 1 636 ? 19.105 0.371 -32.228 1.00 93.00 636 LEU A C 1
ATOM 5011 O O . LEU A 1 636 ? 19.623 1.397 -31.784 1.00 93.00 636 LEU A O 1
ATOM 5015 N N . ARG A 1 637 ? 19.852 -0.719 -32.481 1.00 90.94 637 ARG A N 1
ATOM 5016 C CA . ARG A 1 637 ? 21.281 -0.861 -32.114 1.00 90.94 637 ARG A CA 1
ATOM 5017 C C . ARG A 1 637 ? 22.180 0.319 -32.516 1.00 90.94 637 ARG A C 1
ATOM 5019 O O . ARG A 1 637 ? 23.119 0.627 -31.789 1.00 90.94 637 ARG A O 1
ATOM 5026 N N . THR A 1 638 ? 21.908 0.995 -33.633 1.00 92.06 638 THR A N 1
ATOM 5027 C CA . THR A 1 638 ? 22.734 2.111 -34.136 1.00 92.06 638 THR A CA 1
ATOM 5028 C C . THR A 1 638 ? 22.592 3.423 -33.358 1.00 92.06 638 THR A C 1
ATOM 5030 O O . THR A 1 638 ? 23.382 4.329 -33.598 1.00 92.06 638 THR A O 1
ATOM 5033 N N . ILE A 1 639 ? 21.609 3.553 -32.456 1.00 92.06 639 ILE A N 1
ATOM 5034 C CA . ILE A 1 639 ? 21.381 4.767 -31.639 1.00 92.06 639 ILE A CA 1
ATOM 5035 C C . ILE A 1 639 ? 21.553 4.528 -30.127 1.00 92.06 639 ILE A C 1
ATOM 5037 O O . ILE A 1 639 ? 21.337 5.436 -29.318 1.00 92.06 639 ILE A O 1
ATOM 5041 N N . GLN A 1 640 ? 21.963 3.315 -29.745 1.00 92.75 640 GLN A N 1
ATOM 5042 C CA . GLN A 1 640 ? 22.281 2.959 -28.363 1.00 92.75 640 GLN A CA 1
ATOM 5043 C C . GLN A 1 640 ? 23.471 3.776 -27.827 1.00 92.75 640 GLN A C 1
ATOM 5045 O O . GLN A 1 640 ? 24.385 4.149 -28.568 1.00 92.75 640 GLN A O 1
ATOM 5050 N N . GLY A 1 641 ? 23.437 4.088 -26.530 1.00 85.88 641 GLY A N 1
ATOM 5051 C CA . GLY A 1 641 ? 24.420 4.934 -25.842 1.00 85.88 641 GLY A CA 1
ATOM 5052 C C . GLY A 1 641 ? 24.291 6.438 -26.122 1.00 85.88 641 GLY A C 1
ATOM 5053 O O . GLY A 1 641 ? 24.977 7.222 -25.471 1.00 85.88 641 GLY A O 1
ATOM 5054 N N . HIS A 1 642 ? 23.409 6.834 -27.048 1.00 85.62 642 HIS A N 1
ATOM 5055 C CA . HIS A 1 642 ? 23.163 8.227 -27.432 1.00 85.62 642 HIS A CA 1
ATOM 5056 C C . HIS A 1 642 ? 21.713 8.624 -27.133 1.00 85.62 642 HIS A C 1
ATOM 5058 O O . HIS A 1 642 ? 21.464 9.409 -26.230 1.00 85.62 642 HIS A O 1
ATOM 5064 N N . CYS A 1 643 ? 20.750 8.045 -27.861 1.00 89.62 643 CYS A N 1
ATOM 5065 C CA . CYS A 1 643 ? 19.326 8.384 -27.740 1.00 89.62 643 CYS A CA 1
ATOM 5066 C C . CYS A 1 643 ? 18.547 7.413 -26.841 1.00 89.62 643 CYS A C 1
ATOM 5068 O O . CYS A 1 643 ? 17.459 7.745 -26.376 1.00 89.62 643 CYS A O 1
ATOM 5070 N N . ILE A 1 644 ? 19.083 6.208 -26.632 1.00 92.94 644 ILE A N 1
ATOM 5071 C CA . ILE A 1 644 ? 18.515 5.135 -25.804 1.00 92.94 644 ILE A CA 1
ATOM 5072 C C . ILE A 1 644 ? 19.654 4.395 -25.072 1.00 92.94 644 ILE A C 1
ATOM 5074 O O . ILE A 1 644 ? 20.786 4.392 -25.574 1.00 92.94 644 ILE A O 1
ATOM 5078 N N . PRO A 1 645 ? 19.393 3.709 -23.944 1.00 93.38 645 PRO A N 1
ATOM 5079 C CA . PRO A 1 645 ? 20.388 2.868 -23.278 1.00 93.38 645 PRO A CA 1
ATOM 5080 C C . PRO A 1 645 ? 20.986 1.764 -24.163 1.00 93.38 645 PRO A C 1
ATOM 5082 O O . PRO A 1 645 ? 20.355 1.277 -25.102 1.00 93.38 645 PRO A O 1
ATOM 5085 N N . ALA A 1 646 ? 22.201 1.325 -23.829 1.00 93.31 646 ALA A N 1
ATOM 5086 C CA . ALA A 1 646 ? 22.794 0.121 -24.411 1.00 93.31 646 ALA A CA 1
ATOM 5087 C C . ALA A 1 646 ? 22.063 -1.141 -23.921 1.00 93.31 646 ALA A C 1
ATOM 5089 O O . ALA A 1 646 ? 21.800 -1.270 -22.728 1.00 93.31 646 ALA A O 1
ATOM 5090 N N . HIS A 1 647 ? 21.769 -2.080 -24.824 1.00 95.12 647 HIS A N 1
ATOM 5091 C CA . HIS A 1 647 ? 21.090 -3.342 -24.510 1.00 95.12 647 HIS A CA 1
ATOM 5092 C C . HIS A 1 647 ? 22.105 -4.482 -24.374 1.00 95.12 647 HIS A C 1
ATOM 5094 O O . HIS A 1 647 ? 22.677 -4.956 -25.364 1.00 95.12 647 HIS A O 1
ATOM 5100 N N . LEU A 1 648 ? 22.321 -4.952 -23.145 1.00 93.38 648 LEU A N 1
ATOM 5101 C CA . LEU A 1 648 ? 23.273 -6.021 -22.841 1.00 93.38 648 LEU A CA 1
ATOM 5102 C C . LEU A 1 648 ? 22.676 -7.422 -23.044 1.00 93.38 648 LEU A C 1
ATOM 5104 O O . LEU A 1 648 ? 23.438 -8.361 -23.248 1.00 93.38 648 LEU A O 1
ATOM 5108 N N . GLY A 1 649 ? 21.350 -7.567 -23.103 1.00 93.00 649 GLY A N 1
ATOM 5109 C CA . GLY A 1 649 ? 20.656 -8.820 -23.429 1.00 93.00 649 GLY A CA 1
ATOM 5110 C C . GLY A 1 649 ? 19.713 -9.308 -22.331 1.00 93.00 649 GLY A C 1
ATOM 5111 O O . GLY A 1 649 ? 19.585 -8.676 -21.285 1.00 93.00 649 GLY A O 1
ATOM 5112 N N . ASN A 1 650 ? 19.081 -10.458 -22.573 1.00 94.12 650 ASN A N 1
ATOM 5113 C CA . ASN A 1 650 ? 18.052 -11.029 -21.701 1.00 94.12 650 ASN A CA 1
ATOM 5114 C C . ASN A 1 650 ? 18.496 -12.335 -21.038 1.00 94.12 650 ASN A C 1
ATOM 5116 O O . ASN A 1 650 ? 19.311 -13.083 -21.586 1.00 94.12 650 ASN A O 1
ATOM 5120 N N . LEU A 1 651 ? 17.874 -12.647 -19.904 1.00 94.06 651 LEU A N 1
ATOM 5121 C CA . LEU A 1 651 ? 18.056 -13.886 -19.161 1.00 94.06 651 LEU A CA 1
ATOM 5122 C C . LEU A 1 651 ? 16.726 -14.325 -18.527 1.00 94.06 651 LEU A C 1
ATOM 5124 O O . LEU A 1 651 ? 16.074 -13.556 -17.826 1.00 94.06 651 LEU A O 1
ATOM 5128 N N . ASP A 1 652 ? 16.344 -15.581 -18.750 1.00 92.38 652 ASP A N 1
ATOM 5129 C CA . ASP A 1 652 ? 15.395 -16.284 -17.883 1.00 92.38 652 ASP A CA 1
ATOM 5130 C C . ASP A 1 652 ? 16.117 -16.676 -16.587 1.00 92.38 652 ASP A C 1
ATOM 5132 O O . ASP A 1 652 ? 17.194 -17.280 -16.640 1.00 92.38 652 ASP A O 1
ATOM 5136 N N . LEU A 1 653 ? 15.560 -16.304 -15.435 1.00 89.69 653 LEU A N 1
ATOM 5137 C CA . LEU A 1 653 ? 16.125 -16.638 -14.130 1.00 89.69 653 LEU A CA 1
ATOM 5138 C C . LEU A 1 653 ? 15.852 -18.115 -13.812 1.00 89.69 653 LEU A C 1
ATOM 5140 O O . LEU A 1 653 ? 14.733 -18.593 -13.985 1.00 89.69 653 LEU A O 1
ATOM 5144 N N . GLN A 1 654 ? 16.863 -18.834 -13.314 1.00 85.50 654 GLN A N 1
ATOM 5145 C CA . GLN A 1 654 ? 16.702 -20.231 -12.887 1.00 85.50 654 GLN A CA 1
ATOM 5146 C C . GLN A 1 654 ? 15.802 -20.353 -11.648 1.00 85.50 654 GLN A C 1
ATOM 5148 O O . GLN A 1 654 ? 15.043 -21.312 -11.525 1.00 85.50 654 GLN A O 1
ATOM 5153 N N . TRP A 1 655 ? 15.870 -19.365 -10.756 1.00 81.81 655 TRP A N 1
ATOM 5154 C CA . TRP A 1 655 ? 15.027 -19.240 -9.572 1.00 81.81 655 TRP A CA 1
ATOM 5155 C C . TRP A 1 655 ? 14.254 -17.918 -9.649 1.00 81.81 655 TRP A C 1
ATOM 5157 O O . TRP A 1 655 ? 14.838 -16.910 -10.051 1.00 81.81 655 TRP A O 1
ATOM 5167 N N . PRO A 1 656 ? 12.959 -17.876 -9.291 1.00 84.81 656 PRO A N 1
ATOM 5168 C CA . PRO A 1 656 ? 12.202 -16.632 -9.304 1.00 84.81 656 PRO A CA 1
ATOM 5169 C C . PRO A 1 656 ? 12.711 -15.670 -8.223 1.00 84.81 656 PRO A C 1
ATOM 5171 O O . PRO A 1 656 ? 12.829 -16.048 -7.056 1.00 84.81 656 PRO A O 1
ATOM 5174 N N . TYR A 1 657 ? 12.941 -14.408 -8.587 1.00 85.19 657 TYR A N 1
ATOM 5175 C CA . TYR A 1 657 ? 13.162 -13.346 -7.605 1.00 85.19 657 TYR A CA 1
ATOM 5176 C C . TYR A 1 657 ? 11.818 -12.958 -6.973 1.00 85.19 657 TYR A C 1
ATOM 5178 O O . TYR A 1 657 ? 10.836 -12.743 -7.684 1.00 85.19 657 TYR A O 1
ATOM 5186 N N . TYR A 1 658 ? 11.763 -12.841 -5.647 1.00 78.19 658 TYR A N 1
ATOM 5187 C CA . TYR A 1 658 ? 10.533 -12.548 -4.901 1.00 78.19 658 TYR A CA 1
ATOM 5188 C C . TYR A 1 658 ? 10.432 -11.070 -4.510 1.00 78.19 658 TYR A C 1
ATOM 5190 O O . TYR A 1 658 ? 10.822 -10.682 -3.410 1.00 78.19 658 TYR A O 1
ATOM 5198 N N . TYR A 1 659 ? 9.890 -10.239 -5.400 1.00 76.81 659 TYR A N 1
ATOM 5199 C CA . TYR A 1 659 ? 9.745 -8.801 -5.160 1.00 76.81 659 TYR A CA 1
ATOM 5200 C C . TYR A 1 659 ? 8.508 -8.474 -4.303 1.00 76.81 659 TYR A C 1
ATOM 5202 O O . TYR A 1 659 ? 7.431 -9.037 -4.520 1.00 76.81 659 TYR A O 1
ATOM 5210 N N . GLU A 1 660 ? 8.686 -7.605 -3.297 1.00 67.88 660 GLU A N 1
ATOM 5211 C CA . GLU A 1 660 ? 7.729 -7.333 -2.200 1.00 67.88 660 GLU A CA 1
ATOM 5212 C C . GLU A 1 660 ? 7.128 -8.628 -1.593 1.00 67.88 660 GLU A C 1
ATOM 5214 O O . GLU A 1 660 ? 5.971 -8.675 -1.186 1.00 67.88 660 GLU A O 1
ATOM 5219 N N . GLY A 1 661 ? 7.890 -9.732 -1.605 1.00 60.09 661 GLY A N 1
ATOM 5220 C CA . GLY A 1 661 ? 7.462 -11.078 -1.194 1.00 60.09 661 GLY A CA 1
ATOM 5221 C C . GLY A 1 661 ? 6.422 -11.768 -2.097 1.00 60.09 661 GLY A C 1
ATOM 5222 O O . GLY A 1 661 ? 6.312 -12.990 -2.064 1.00 60.09 661 GLY A O 1
ATOM 5223 N N . ILE A 1 662 ? 5.675 -11.033 -2.922 1.00 62.44 662 ILE A N 1
ATOM 5224 C CA . ILE A 1 662 ? 4.466 -11.530 -3.608 1.00 62.44 662 ILE A CA 1
ATOM 5225 C C . ILE A 1 662 ? 4.671 -11.718 -5.116 1.00 62.44 662 ILE A C 1
ATOM 5227 O O . ILE A 1 662 ? 4.088 -12.627 -5.713 1.00 62.44 662 ILE A O 1
ATOM 5231 N N . ALA A 1 663 ? 5.495 -10.882 -5.751 1.00 71.00 663 ALA A N 1
ATOM 5232 C CA . ALA A 1 663 ? 5.714 -10.920 -7.192 1.00 71.00 663 ALA A CA 1
ATOM 5233 C C . ALA A 1 663 ? 6.912 -11.813 -7.549 1.00 71.00 663 ALA A C 1
ATOM 5235 O O . ALA A 1 663 ? 8.064 -11.408 -7.396 1.00 71.00 663 ALA A O 1
ATOM 5236 N N . LYS A 1 664 ? 6.636 -13.015 -8.076 1.00 80.81 664 LYS A N 1
ATOM 5237 C CA . LYS A 1 664 ? 7.654 -13.894 -8.676 1.00 80.81 664 LYS A CA 1
ATOM 5238 C C . LYS A 1 664 ? 8.128 -13.315 -10.017 1.00 80.81 664 LYS A C 1
ATOM 5240 O O . LYS A 1 664 ? 7.465 -13.495 -11.040 1.00 80.81 664 LYS A O 1
ATOM 5245 N N . LEU A 1 665 ? 9.263 -12.621 -10.017 1.00 87.44 665 LEU A N 1
ATOM 5246 C CA . LEU A 1 665 ? 9.939 -12.150 -11.228 1.00 87.44 665 LEU A CA 1
ATOM 5247 C C . LEU A 1 665 ? 10.793 -13.291 -11.805 1.00 87.44 665 LEU A C 1
ATOM 5249 O O . LEU A 1 665 ? 11.535 -13.939 -11.072 1.00 87.44 665 LEU A O 1
ATOM 5253 N N . VAL A 1 666 ? 10.679 -13.553 -13.109 1.00 90.25 666 VAL A N 1
ATOM 5254 C CA . VAL A 1 666 ? 11.254 -14.742 -13.778 1.00 90.25 666 VAL A CA 1
ATOM 5255 C C . VAL A 1 666 ? 12.116 -14.418 -15.000 1.00 90.25 666 VAL A C 1
ATOM 5257 O O . VAL A 1 666 ? 12.873 -15.270 -15.457 1.00 90.25 666 VAL A O 1
ATOM 5260 N N . HIS A 1 667 ? 12.021 -13.202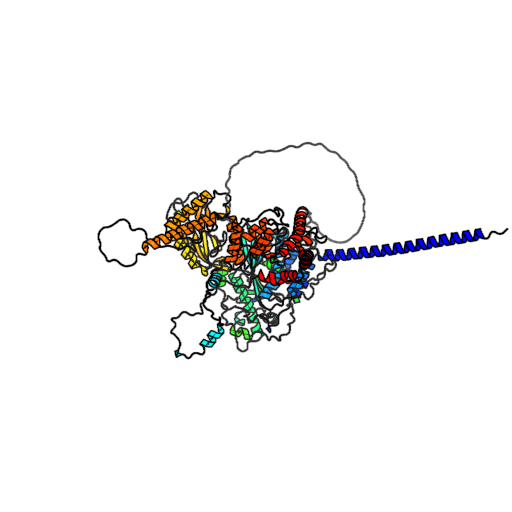 -15.541 1.00 94.12 667 HIS A N 1
ATOM 5261 C CA . HIS A 1 667 ? 12.791 -12.767 -16.709 1.00 94.12 667 HIS A CA 1
ATOM 5262 C C . HIS A 1 667 ? 13.401 -11.389 -16.458 1.00 94.12 667 HIS A C 1
ATOM 5264 O O . HIS A 1 667 ? 12.745 -10.524 -15.870 1.00 94.12 667 HIS A O 1
ATOM 5270 N N . VAL A 1 668 ? 14.636 -11.185 -16.918 1.00 95.50 668 VAL A N 1
ATOM 5271 C CA . VAL A 1 668 ? 15.384 -9.931 -16.781 1.00 95.50 668 VAL A CA 1
ATOM 5272 C C . VAL A 1 668 ? 15.999 -9.496 -18.113 1.00 95.50 668 VAL A C 1
ATOM 5274 O O . VAL A 1 668 ? 16.598 -10.303 -18.825 1.00 95.50 668 VAL A O 1
ATOM 5277 N N . MET A 1 669 ? 15.873 -8.204 -18.429 1.00 95.62 669 MET A N 1
ATOM 5278 C CA . MET A 1 669 ? 16.575 -7.515 -19.518 1.00 95.62 669 MET A CA 1
ATOM 5279 C C . MET A 1 669 ? 17.635 -6.577 -18.930 1.00 95.62 669 MET A C 1
ATOM 5281 O O . MET A 1 669 ? 17.309 -5.701 -18.129 1.00 95.62 669 MET A O 1
ATOM 5285 N N . PHE A 1 670 ? 18.893 -6.721 -19.345 1.00 96.19 670 PHE A N 1
ATOM 5286 C CA . PHE A 1 670 ? 20.001 -5.877 -18.896 1.00 96.19 670 PHE A CA 1
ATOM 5287 C C . PHE A 1 670 ? 20.190 -4.658 -19.812 1.00 96.19 670 PHE A C 1
ATOM 5289 O O . PHE A 1 670 ? 20.387 -4.796 -21.026 1.00 96.19 670 PHE A O 1
ATOM 5296 N N . LEU A 1 671 ? 20.179 -3.464 -19.215 1.00 94.56 671 LEU A N 1
ATOM 5297 C CA . LEU A 1 671 ? 20.340 -2.164 -19.867 1.00 94.56 671 LEU A CA 1
ATOM 5298 C C . LEU A 1 671 ? 21.457 -1.339 -19.209 1.00 94.56 671 LEU A C 1
ATOM 5300 O O . LEU A 1 671 ? 21.720 -1.439 -18.010 1.00 94.56 671 LEU A O 1
ATOM 5304 N N . GLY A 1 672 ? 22.085 -0.458 -19.987 1.00 91.75 672 GLY A N 1
ATOM 5305 C CA . GLY A 1 672 ? 22.924 0.604 -19.431 1.00 91.75 672 GLY A CA 1
ATOM 5306 C C . GLY A 1 672 ? 22.122 1.594 -18.580 1.00 91.75 672 GLY A C 1
ATOM 5307 O O . GLY A 1 672 ? 20.931 1.801 -18.811 1.00 91.75 672 GLY A O 1
ATOM 5308 N N . TYR A 1 673 ? 22.775 2.225 -17.602 1.00 90.62 673 TYR A N 1
ATOM 5309 C CA . TYR A 1 673 ? 22.152 3.297 -16.826 1.00 90.62 673 TYR A CA 1
ATOM 5310 C C . TYR A 1 673 ? 21.882 4.511 -17.728 1.00 90.62 673 TYR A C 1
ATOM 5312 O O . TYR A 1 673 ? 22.782 4.988 -18.418 1.00 90.62 673 TYR A O 1
ATOM 5320 N N . GLY A 1 674 ? 20.629 4.975 -17.751 1.00 83.81 674 GLY A N 1
ATOM 5321 C CA . GLY A 1 674 ? 20.166 6.030 -18.659 1.00 83.81 674 GLY A CA 1
ATOM 5322 C C . GLY A 1 674 ? 20.017 7.417 -18.028 1.00 83.81 674 GLY A C 1
ATOM 5323 O O . GLY A 1 674 ? 19.488 8.311 -18.680 1.00 83.81 674 GLY A O 1
ATOM 5324 N N . GLY A 1 675 ? 20.425 7.595 -16.768 1.00 86.94 675 GLY A N 1
ATOM 5325 C CA . GLY A 1 675 ? 20.170 8.811 -15.995 1.00 86.94 675 GLY A CA 1
ATOM 5326 C C . GLY A 1 675 ? 18.921 8.716 -15.112 1.00 86.94 675 GLY A C 1
ATOM 5327 O O . GLY A 1 675 ? 18.485 7.630 -14.733 1.00 86.94 675 GLY A O 1
ATOM 5328 N N . THR A 1 676 ? 18.344 9.867 -14.760 1.00 84.81 676 THR A N 1
ATOM 5329 C CA . THR A 1 676 ? 17.187 9.974 -13.845 1.00 84.81 676 THR A CA 1
ATOM 5330 C C . THR A 1 676 ? 15.969 10.602 -14.534 1.00 84.81 676 THR A C 1
ATOM 5332 O O . THR A 1 676 ? 16.160 11.380 -15.465 1.00 84.81 676 THR A O 1
ATOM 5335 N N . PRO A 1 677 ? 14.717 10.314 -14.115 1.00 83.62 677 PRO A N 1
ATOM 5336 C CA . PRO A 1 677 ? 13.524 10.826 -14.796 1.00 83.62 677 PRO A CA 1
ATOM 5337 C C . PRO A 1 677 ? 13.514 12.350 -14.925 1.00 83.62 677 PRO A C 1
ATOM 5339 O O . PRO A 1 677 ? 13.723 13.065 -13.939 1.00 83.62 677 PRO A O 1
ATOM 5342 N N . ILE A 1 678 ? 13.230 12.845 -16.132 1.00 82.56 678 ILE A N 1
ATOM 5343 C CA . ILE A 1 678 ? 13.373 14.265 -16.487 1.00 82.56 678 ILE A CA 1
ATOM 5344 C C . ILE A 1 678 ? 12.504 15.196 -15.630 1.00 82.56 678 ILE A C 1
ATOM 5346 O O . ILE A 1 678 ? 12.858 16.353 -15.403 1.00 82.56 678 ILE A O 1
ATOM 5350 N N . SER A 1 679 ? 11.411 14.672 -15.067 1.00 73.75 679 SER A N 1
ATOM 5351 C CA . SER A 1 679 ? 10.528 15.384 -14.139 1.00 73.75 679 SER A CA 1
ATOM 5352 C C . SER A 1 679 ? 11.227 15.901 -12.878 1.00 73.75 679 SER A C 1
ATOM 5354 O O . SER A 1 679 ? 10.769 16.885 -12.301 1.00 73.75 679 SER A O 1
ATOM 5356 N N . ARG A 1 680 ? 12.361 15.307 -12.477 1.00 75.38 680 ARG A N 1
ATOM 5357 C CA . ARG A 1 680 ? 13.187 15.795 -11.359 1.00 75.38 680 ARG A CA 1
ATOM 5358 C C . ARG A 1 680 ? 13.969 17.071 -11.697 1.00 75.38 680 ARG A C 1
ATOM 5360 O O . ARG A 1 680 ? 14.259 17.849 -10.795 1.00 75.38 680 ARG A O 1
ATOM 5367 N N . HIS A 1 681 ? 14.272 17.301 -12.978 1.00 77.75 681 HIS A N 1
ATOM 5368 C CA . HIS A 1 681 ? 15.149 18.383 -13.460 1.00 77.75 681 HIS A CA 1
ATOM 5369 C C . HIS A 1 681 ? 14.427 19.419 -14.338 1.00 77.75 681 HIS A C 1
ATOM 5371 O O . HIS A 1 681 ? 15.000 20.435 -14.718 1.00 77.75 681 HIS A O 1
ATOM 5377 N N . TRP A 1 682 ? 13.143 19.217 -14.643 1.00 73.81 682 TRP A N 1
ATOM 5378 C CA . TRP A 1 682 ? 12.363 20.074 -15.552 1.00 73.81 682 TRP A CA 1
ATOM 5379 C C . TRP A 1 682 ? 12.280 21.562 -15.150 1.00 73.81 682 TRP A C 1
ATOM 5381 O O . TRP A 1 682 ? 12.014 22.426 -15.988 1.00 73.81 682 TRP A O 1
ATOM 5391 N N . ARG A 1 683 ? 12.508 21.877 -13.867 1.00 72.44 683 ARG A N 1
ATOM 5392 C CA . ARG A 1 683 ? 12.537 23.253 -13.338 1.00 72.44 683 ARG A CA 1
ATOM 5393 C C . ARG A 1 683 ? 13.937 23.892 -13.326 1.00 72.44 683 ARG A C 1
ATOM 5395 O O . ARG A 1 683 ? 14.026 25.089 -13.075 1.00 72.44 683 ARG A O 1
ATOM 5402 N N . SER A 1 684 ? 15.004 23.129 -13.579 1.00 76.81 684 SER A N 1
ATOM 5403 C CA . SER A 1 684 ? 16.404 23.596 -13.579 1.00 76.81 684 SER A CA 1
ATOM 5404 C C . SER A 1 684 ? 17.082 23.567 -14.957 1.00 76.81 684 SER A C 1
ATOM 5406 O O . SER A 1 684 ? 18.142 24.167 -15.116 1.00 76.81 684 SER A O 1
ATOM 5408 N N . LEU A 1 685 ? 16.488 22.901 -15.953 1.00 80.75 685 LEU A N 1
ATOM 5409 C CA . LEU A 1 685 ? 17.015 22.778 -17.319 1.00 80.75 685 LEU A CA 1
ATOM 5410 C C . LEU A 1 685 ? 16.374 23.774 -18.302 1.00 80.75 685 LEU A C 1
ATOM 5412 O O . LEU A 1 685 ? 15.219 24.168 -18.139 1.00 80.75 685 LEU A O 1
ATOM 5416 N N . ASP A 1 686 ? 17.087 24.110 -19.387 1.00 83.69 686 ASP A N 1
ATOM 5417 C CA . ASP A 1 686 ? 16.472 24.770 -20.549 1.00 83.69 686 ASP A CA 1
ATOM 5418 C C . ASP A 1 686 ? 15.513 23.802 -21.258 1.00 83.69 686 ASP A C 1
ATOM 5420 O O . ASP A 1 686 ? 15.922 22.927 -22.028 1.00 83.69 686 ASP A O 1
ATOM 5424 N N . GLN A 1 687 ? 14.220 24.011 -21.022 1.00 80.06 687 GLN A N 1
ATOM 5425 C CA . GLN A 1 687 ? 13.119 23.251 -21.610 1.00 80.06 687 GLN A CA 1
ATOM 5426 C C . GLN A 1 687 ? 13.158 23.262 -23.147 1.00 80.06 687 GLN A C 1
ATOM 5428 O O . GLN A 1 687 ? 12.805 22.261 -23.767 1.00 80.06 687 GLN A O 1
ATOM 5433 N N . GLN A 1 688 ? 13.647 24.336 -23.785 1.00 82.00 688 GLN A N 1
ATOM 5434 C CA . GLN A 1 688 ? 13.793 24.384 -25.241 1.00 82.00 688 GLN A CA 1
ATOM 5435 C C . GLN A 1 688 ? 14.951 23.514 -25.751 1.00 82.00 688 GLN A C 1
ATOM 5437 O O . GLN A 1 688 ? 14.800 22.840 -26.771 1.00 82.00 688 GLN A O 1
ATOM 5442 N N . SER A 1 689 ? 16.106 23.510 -25.078 1.00 85.19 689 SER A N 1
ATOM 5443 C CA . SER A 1 689 ? 17.215 22.601 -25.401 1.00 85.19 689 SER A CA 1
ATOM 5444 C C . SER A 1 689 ? 16.782 21.150 -25.233 1.00 85.19 689 SER A C 1
ATOM 5446 O O . SER A 1 689 ? 16.953 20.348 -26.150 1.00 85.19 689 SER A O 1
ATOM 5448 N N . VAL A 1 690 ? 16.125 20.842 -24.114 1.00 85.19 690 VAL A N 1
ATOM 5449 C CA . VAL A 1 690 ? 15.581 19.515 -23.819 1.00 85.19 690 VAL A CA 1
ATOM 5450 C C . VAL A 1 690 ? 14.585 19.060 -24.893 1.00 85.19 690 VAL A C 1
ATOM 5452 O O . VAL A 1 690 ? 14.760 17.976 -25.444 1.00 85.19 690 VAL A O 1
ATOM 5455 N N . LEU A 1 691 ? 13.603 19.890 -25.268 1.00 84.19 691 LEU A N 1
ATOM 5456 C CA . LEU A 1 691 ? 12.666 19.597 -26.366 1.00 84.19 691 LEU A CA 1
ATOM 5457 C C . LEU A 1 691 ? 13.402 19.261 -27.675 1.00 84.19 691 LEU A C 1
ATOM 5459 O O . LEU A 1 691 ? 13.118 18.238 -28.296 1.00 84.19 691 LEU A O 1
ATOM 5463 N N . ARG A 1 692 ? 14.405 20.065 -28.063 1.00 87.38 692 ARG A N 1
ATOM 5464 C CA . ARG A 1 692 ? 15.231 19.803 -29.259 1.00 87.38 692 ARG A CA 1
ATOM 5465 C C . ARG A 1 692 ? 15.983 18.468 -29.175 1.00 87.38 692 ARG A C 1
ATOM 5467 O O . ARG A 1 692 ? 16.144 17.804 -30.200 1.00 87.38 692 ARG A O 1
ATOM 5474 N N . GLN A 1 693 ? 16.425 18.051 -27.986 1.00 90.50 693 GLN A N 1
ATOM 5475 C CA . GLN A 1 693 ? 17.037 16.733 -27.791 1.00 90.50 693 GLN A CA 1
ATOM 5476 C C . GLN A 1 693 ? 16.016 15.592 -27.932 1.00 90.50 693 GLN A C 1
ATOM 5478 O O . GLN A 1 693 ? 16.288 14.644 -28.667 1.00 90.50 693 GLN A O 1
ATOM 5483 N N . VAL A 1 694 ? 14.831 15.690 -27.313 1.00 89.00 694 VAL A N 1
ATOM 5484 C CA . VAL A 1 694 ? 13.769 14.668 -27.449 1.00 89.00 694 VAL A CA 1
ATOM 5485 C C . VAL A 1 694 ? 13.353 14.514 -28.914 1.00 89.00 694 VAL A C 1
ATOM 5487 O O . VAL A 1 694 ? 13.282 13.395 -29.423 1.00 89.00 694 VAL A O 1
ATOM 5490 N N . GLU A 1 695 ? 13.160 15.624 -29.633 1.00 88.94 695 GLU A N 1
ATOM 5491 C CA . GLU A 1 695 ? 12.826 15.610 -31.062 1.00 88.94 695 GLU A CA 1
ATOM 5492 C C . GLU A 1 695 ? 13.907 14.937 -31.922 1.00 88.94 695 GLU A C 1
ATOM 5494 O O . GLU A 1 695 ? 13.581 14.168 -32.832 1.00 88.94 695 GLU A O 1
ATOM 5499 N N . LYS A 1 696 ? 15.193 15.172 -31.622 1.00 91.81 696 LYS A N 1
ATOM 5500 C CA . LYS A 1 696 ? 16.331 14.506 -32.278 1.00 91.81 696 LYS A CA 1
ATOM 5501 C C . LYS A 1 696 ? 16.321 12.996 -32.010 1.00 91.81 696 LYS A C 1
ATOM 5503 O O . LYS A 1 696 ? 16.468 12.216 -32.952 1.00 91.81 696 LYS A O 1
ATOM 5508 N N . CYS A 1 697 ? 16.114 12.581 -30.758 1.00 91.69 697 CYS A N 1
ATOM 5509 C CA . CYS A 1 697 ? 16.041 11.170 -30.369 1.00 91.69 697 CYS A CA 1
ATOM 5510 C C . CYS A 1 697 ? 14.876 10.452 -31.066 1.00 91.69 697 CYS A C 1
ATOM 5512 O O . CYS A 1 697 ? 15.072 9.396 -31.670 1.00 91.69 697 CYS A O 1
ATOM 5514 N N . MET A 1 698 ? 13.687 11.057 -31.072 1.00 91.38 698 MET A N 1
ATOM 5515 C CA . MET A 1 698 ? 12.510 10.481 -31.723 1.00 91.38 698 MET A CA 1
ATOM 5516 C C . MET A 1 698 ? 12.624 10.430 -33.241 1.00 91.38 698 MET A C 1
ATOM 5518 O O . MET A 1 698 ? 12.302 9.401 -33.829 1.00 91.38 698 MET A O 1
ATOM 5522 N N . SER A 1 699 ? 13.190 11.459 -33.874 1.00 89.75 699 SER A N 1
ATOM 5523 C CA . SER A 1 699 ? 13.488 11.432 -35.313 1.00 89.75 699 SER A CA 1
ATOM 5524 C C . SER A 1 699 ? 14.408 10.260 -35.689 1.00 89.75 699 SER A C 1
ATOM 5526 O O . SER A 1 699 ? 14.232 9.644 -36.742 1.00 89.75 699 SER A O 1
ATOM 5528 N N . ALA A 1 700 ? 15.360 9.904 -34.819 1.00 91.50 700 ALA A N 1
ATOM 5529 C CA . ALA A 1 700 ? 16.254 8.767 -35.026 1.00 91.50 700 ALA A CA 1
ATOM 5530 C C . ALA A 1 700 ? 15.554 7.405 -34.811 1.00 91.50 700 ALA A C 1
ATOM 5532 O O . ALA A 1 700 ? 15.757 6.479 -35.600 1.00 91.50 700 ALA A O 1
ATOM 5533 N N . ILE A 1 701 ? 14.683 7.292 -33.801 1.00 91.50 701 ILE A N 1
ATOM 5534 C CA . ILE A 1 701 ? 13.844 6.103 -33.540 1.00 91.50 701 ILE A CA 1
ATOM 5535 C C . ILE A 1 701 ? 12.870 5.858 -34.711 1.00 91.50 701 ILE A C 1
ATOM 5537 O O . ILE A 1 701 ? 12.787 4.746 -35.247 1.00 91.50 701 ILE A O 1
ATOM 5541 N N . HIS A 1 702 ? 12.199 6.915 -35.179 1.00 90.94 702 HIS A N 1
ATOM 5542 C CA . HIS A 1 702 ? 11.295 6.896 -36.335 1.00 90.94 702 HIS A CA 1
ATOM 5543 C C . HIS A 1 702 ? 12.032 6.523 -37.627 1.00 90.94 702 HIS A C 1
ATOM 5545 O O . HIS A 1 702 ? 11.560 5.672 -38.383 1.00 90.94 702 HIS A O 1
ATOM 5551 N N . GLY A 1 703 ? 13.233 7.074 -37.844 1.00 88.12 703 GLY A N 1
ATOM 5552 C CA . GLY A 1 703 ? 14.091 6.762 -38.994 1.00 88.12 703 GLY A CA 1
ATOM 5553 C C . GLY A 1 703 ? 14.492 5.284 -39.109 1.00 88.12 703 GLY A C 1
ATOM 5554 O O . GLY A 1 703 ? 14.696 4.785 -40.215 1.00 88.12 703 GLY A O 1
ATOM 5555 N N . LEU A 1 704 ? 14.535 4.552 -37.991 1.00 90.56 704 LEU A N 1
ATOM 5556 C CA . LEU A 1 704 ? 14.794 3.105 -37.958 1.00 90.56 704 LEU A CA 1
ATOM 5557 C C . LEU A 1 704 ? 13.519 2.250 -38.099 1.00 90.56 704 LEU A C 1
ATOM 5559 O O . LEU A 1 704 ? 13.603 1.018 -38.200 1.00 90.56 704 LEU A O 1
ATOM 5563 N N . GLY A 1 705 ? 12.347 2.885 -38.189 1.00 88.44 705 GLY A N 1
ATOM 5564 C CA . GLY A 1 705 ? 11.052 2.240 -38.399 1.00 88.44 705 GLY A CA 1
ATOM 5565 C C . GLY A 1 705 ? 10.363 1.797 -37.109 1.00 88.44 705 GLY A C 1
ATOM 5566 O O . GLY A 1 705 ? 9.737 0.739 -37.099 1.00 88.44 705 GLY A O 1
ATOM 5567 N N . VAL A 1 706 ? 10.483 2.559 -36.019 1.00 90.75 706 VAL A N 1
ATOM 5568 C CA . VAL A 1 706 ? 9.832 2.269 -34.730 1.00 90.75 706 VAL A CA 1
ATOM 5569 C C . VAL A 1 706 ? 8.924 3.435 -34.329 1.00 90.75 706 VAL A C 1
ATOM 5571 O O . VAL A 1 706 ? 9.356 4.578 -34.363 1.00 90.75 706 VAL A O 1
ATOM 5574 N N . LEU A 1 707 ? 7.678 3.141 -33.947 1.00 89.50 707 LEU A N 1
ATOM 5575 C CA . LEU A 1 707 ? 6.786 4.045 -33.201 1.00 89.50 707 LEU A CA 1
ATOM 5576 C C . LEU A 1 707 ? 6.871 3.688 -31.714 1.00 89.50 707 LEU A C 1
ATOM 5578 O O . LEU A 1 707 ? 6.794 2.502 -31.397 1.00 89.50 707 LEU A O 1
ATOM 5582 N N . HIS A 1 708 ? 6.984 4.657 -30.811 1.00 88.56 708 HIS A N 1
ATOM 5583 C CA . HIS A 1 708 ? 7.137 4.402 -29.373 1.00 88.56 708 HIS A CA 1
ATOM 5584 C C . HIS A 1 708 ? 5.808 4.146 -28.655 1.00 88.56 708 HIS A C 1
ATOM 5586 O O . HIS A 1 708 ? 5.732 3.252 -27.815 1.00 88.56 708 HIS A O 1
ATOM 5592 N N . ARG A 1 709 ? 4.757 4.900 -29.003 1.00 83.31 709 ARG A N 1
ATOM 5593 C CA . ARG A 1 709 ? 3.376 4.760 -28.498 1.00 83.31 709 ARG A CA 1
ATOM 5594 C C . ARG A 1 709 ? 3.155 4.938 -26.987 1.00 83.31 709 ARG A C 1
ATOM 5596 O O . ARG A 1 709 ? 2.039 4.699 -26.537 1.00 83.31 709 ARG A O 1
ATOM 5603 N N . ASP A 1 710 ? 4.178 5.339 -26.234 1.00 81.81 710 ASP A N 1
ATOM 5604 C CA . ASP A 1 710 ? 4.118 5.554 -24.777 1.00 81.81 710 ASP A CA 1
ATOM 5605 C C . ASP A 1 710 ? 5.203 6.548 -24.309 1.00 81.81 710 ASP A C 1
ATOM 5607 O O . ASP A 1 710 ? 5.904 6.335 -23.320 1.00 81.81 710 ASP A O 1
ATOM 5611 N N . LEU A 1 711 ? 5.414 7.618 -25.087 1.00 80.38 711 LEU A N 1
ATOM 5612 C CA . LEU A 1 711 ? 6.483 8.603 -24.870 1.00 80.38 711 LEU A CA 1
ATOM 5613 C C . LEU A 1 711 ? 6.083 9.662 -23.828 1.00 80.38 711 LEU A C 1
ATOM 5615 O O . LEU A 1 711 ? 6.073 10.863 -24.086 1.00 80.38 711 LEU A O 1
ATOM 5619 N N . MET A 1 712 ? 5.734 9.187 -22.640 1.00 75.38 712 MET A N 1
ATOM 5620 C CA . MET A 1 712 ? 5.410 10.029 -21.495 1.00 75.38 712 MET A CA 1
ATOM 5621 C C . MET A 1 712 ? 6.691 10.599 -20.858 1.00 75.38 712 MET A C 1
ATOM 5623 O O . MET A 1 712 ? 7.718 9.919 -20.864 1.00 75.38 712 MET A O 1
ATOM 5627 N N . PRO A 1 713 ? 6.657 11.770 -20.191 1.00 73.88 713 PRO A N 1
ATOM 5628 C CA . PRO A 1 713 ? 7.819 12.335 -19.491 1.00 73.88 713 PRO A CA 1
ATOM 5629 C C . PRO A 1 713 ? 8.499 11.413 -18.461 1.00 73.88 713 PRO A C 1
ATOM 5631 O O . PRO A 1 713 ? 9.671 11.601 -18.154 1.00 73.88 713 PRO A O 1
ATOM 5634 N N . GLN A 1 714 ? 7.803 10.407 -17.923 1.00 76.44 714 GLN A N 1
ATOM 5635 C CA . GLN A 1 714 ? 8.404 9.394 -17.039 1.00 76.44 714 GLN A CA 1
ATOM 5636 C C . GLN A 1 714 ? 9.346 8.416 -17.774 1.00 76.44 714 GLN A C 1
ATOM 5638 O O . GLN A 1 714 ? 10.287 7.910 -17.167 1.00 76.44 714 GLN A O 1
ATOM 5643 N N . ASN A 1 715 ? 9.130 8.222 -19.080 1.00 86.62 715 ASN A N 1
ATOM 5644 C CA . ASN A 1 715 ? 9.911 7.366 -19.982 1.00 86.62 715 ASN A CA 1
ATOM 5645 C C . ASN A 1 715 ? 11.042 8.145 -20.689 1.00 86.62 715 ASN A C 1
ATOM 5647 O O . ASN A 1 715 ? 11.708 7.639 -21.594 1.00 86.62 715 ASN A O 1
ATOM 5651 N N . ILE A 1 716 ? 11.274 9.388 -20.253 1.00 88.50 716 ILE A N 1
ATOM 5652 C CA . ILE A 1 716 ? 12.352 10.263 -20.704 1.00 88.50 716 ILE A CA 1
ATOM 5653 C C . ILE A 1 716 ? 13.289 10.501 -19.513 1.00 88.50 716 ILE A C 1
ATOM 5655 O O . ILE A 1 716 ? 12.902 11.062 -18.482 1.00 88.50 716 ILE A O 1
ATOM 5659 N N . LEU A 1 717 ? 14.536 10.062 -19.651 1.00 89.56 717 LEU A N 1
ATOM 5660 C CA . LEU A 1 717 ? 15.590 10.228 -18.657 1.00 89.56 717 LEU A CA 1
ATOM 5661 C C . LEU A 1 717 ? 16.528 11.375 -19.043 1.00 89.56 717 LEU A C 1
ATOM 5663 O O . LEU A 1 717 ? 16.784 11.627 -20.221 1.00 89.56 717 LEU A O 1
ATOM 5667 N N . TRP A 1 718 ? 17.068 12.038 -18.027 1.00 89.25 718 TRP A N 1
ATOM 5668 C CA . TRP A 1 718 ? 18.155 13.001 -18.125 1.00 89.25 718 TRP A CA 1
ATOM 5669 C C . TRP A 1 718 ? 19.423 12.405 -17.511 1.00 89.25 718 TRP A C 1
ATOM 5671 O O . TRP A 1 718 ? 19.447 12.070 -16.318 1.00 89.25 718 TRP A O 1
ATOM 5681 N N . ASP A 1 719 ? 20.467 12.276 -18.324 1.00 87.19 719 ASP A N 1
ATOM 5682 C CA . ASP A 1 719 ? 21.805 11.897 -17.887 1.00 87.19 719 ASP A CA 1
ATOM 5683 C C . ASP A 1 719 ? 22.589 13.154 -17.486 1.00 87.19 719 ASP A C 1
ATOM 5685 O O . ASP A 1 719 ? 22.964 13.970 -18.330 1.00 87.19 719 ASP A O 1
ATOM 5689 N N . CYS A 1 720 ? 22.827 13.318 -16.183 1.00 80.12 720 CYS A N 1
ATOM 5690 C CA . CYS A 1 720 ? 23.556 14.459 -15.634 1.00 80.12 720 CYS A CA 1
ATOM 5691 C C . CYS A 1 720 ? 25.020 14.508 -16.095 1.00 80.12 720 CYS A C 1
ATOM 5693 O O . CYS A 1 720 ? 25.555 15.605 -16.249 1.00 80.12 720 CYS A O 1
ATOM 5695 N N . ASP A 1 721 ? 25.643 13.353 -16.343 1.00 75.69 721 ASP A N 1
ATOM 5696 C CA . ASP A 1 721 ? 27.085 13.254 -16.593 1.00 75.69 721 ASP A CA 1
ATOM 5697 C C . ASP A 1 721 ? 27.433 13.658 -18.035 1.00 75.69 721 ASP A C 1
ATOM 5699 O O . ASP A 1 721 ? 28.508 14.194 -18.299 1.00 75.69 721 ASP A O 1
ATOM 5703 N N . SER A 1 722 ? 26.500 13.451 -18.974 1.00 77.88 722 SER A N 1
ATOM 5704 C CA . SER A 1 722 ? 26.638 13.870 -20.378 1.00 77.88 722 SER A CA 1
ATOM 5705 C C . SER A 1 722 ? 25.759 15.058 -20.787 1.00 77.88 722 SER A C 1
ATOM 5707 O O . SER A 1 722 ? 25.975 15.626 -21.856 1.00 77.88 722 SER A O 1
ATOM 5709 N N . SER A 1 723 ? 24.789 15.461 -19.956 1.00 83.62 723 SER A N 1
ATOM 5710 C CA . SER A 1 723 ? 23.749 16.450 -20.295 1.00 83.62 723 SER A CA 1
ATOM 5711 C C . SER A 1 723 ? 22.937 16.091 -21.555 1.00 83.62 723 SER A C 1
ATOM 5713 O O . SER A 1 723 ? 22.530 16.965 -22.332 1.00 83.62 723 SER A O 1
ATOM 5715 N N . GLU A 1 724 ? 22.694 14.791 -21.748 1.00 87.38 724 GLU A N 1
ATOM 5716 C CA . GLU A 1 724 ? 21.886 14.244 -22.840 1.00 87.38 724 GLU A CA 1
ATOM 5717 C C . GLU A 1 724 ? 20.601 13.557 -22.340 1.00 87.38 724 GLU A C 1
ATOM 5719 O O . GLU A 1 724 ? 20.548 12.959 -21.263 1.00 87.38 724 GLU A O 1
ATOM 5724 N N . VAL A 1 725 ? 19.555 13.616 -23.166 1.00 91.06 725 VAL A N 1
ATOM 5725 C CA . VAL A 1 725 ? 18.298 12.881 -22.981 1.00 91.06 725 VAL A CA 1
ATOM 5726 C C . VAL A 1 725 ? 18.423 11.439 -23.479 1.00 91.06 725 VAL A C 1
ATOM 5728 O O . VAL A 1 725 ? 18.831 11.210 -24.618 1.00 91.06 725 VAL A O 1
ATOM 5731 N N . MET A 1 726 ? 17.937 10.476 -22.689 1.00 91.69 726 MET A N 1
ATOM 5732 C CA . MET A 1 726 ? 17.695 9.100 -23.142 1.00 91.69 726 MET A CA 1
ATOM 5733 C C . MET A 1 726 ? 16.213 8.721 -23.064 1.00 91.69 726 MET A C 1
ATOM 5735 O O . MET A 1 726 ? 15.515 9.071 -22.116 1.00 91.69 726 MET A O 1
ATOM 5739 N N . VAL A 1 727 ? 15.745 7.967 -24.057 1.00 92.31 727 VAL A N 1
ATOM 5740 C CA . VAL A 1 727 ? 14.376 7.438 -24.145 1.00 92.31 727 VAL A CA 1
ATOM 5741 C C . VAL A 1 727 ? 14.365 5.953 -23.755 1.00 92.31 727 VAL A C 1
ATOM 5743 O O . VAL A 1 727 ? 15.274 5.203 -24.131 1.00 92.31 727 VAL A O 1
ATOM 5746 N N . ILE A 1 728 ? 13.363 5.534 -22.977 1.00 90.94 728 ILE A N 1
ATOM 5747 C CA . ILE A 1 728 ? 13.236 4.180 -22.408 1.00 90.94 728 ILE A CA 1
ATOM 5748 C C . ILE A 1 728 ? 11.799 3.639 -22.512 1.00 90.94 728 ILE A C 1
ATOM 5750 O O . ILE A 1 728 ? 10.887 4.355 -22.900 1.00 90.94 728 ILE A O 1
ATOM 5754 N N . ASP A 1 729 ? 11.604 2.384 -22.101 1.00 87.94 729 ASP A N 1
ATOM 5755 C CA . ASP A 1 729 ? 10.303 1.708 -21.986 1.00 87.94 729 ASP A CA 1
ATOM 5756 C C . ASP A 1 729 ? 9.571 1.488 -23.322 1.00 87.94 729 ASP A C 1
ATOM 5758 O O . ASP A 1 729 ? 8.485 2.002 -23.599 1.00 87.94 729 ASP A O 1
ATOM 5762 N N . PHE A 1 730 ? 10.174 0.661 -24.178 1.00 90.81 730 PHE A N 1
ATOM 5763 C CA . PHE A 1 730 ? 9.627 0.337 -25.500 1.00 90.81 730 PHE A CA 1
ATOM 5764 C C . PHE A 1 730 ? 8.576 -0.798 -25.462 1.00 90.81 730 PHE A C 1
ATOM 5766 O O . PHE A 1 730 ? 8.300 -1.409 -26.496 1.00 90.81 730 PHE A O 1
ATOM 5773 N N . GLU A 1 731 ? 7.944 -1.081 -24.311 1.00 84.44 731 GLU A N 1
ATOM 5774 C CA . GLU A 1 731 ? 6.984 -2.194 -24.158 1.00 84.44 731 GLU A CA 1
ATOM 5775 C C . GLU A 1 731 ? 5.751 -2.076 -25.076 1.00 84.44 731 GLU A C 1
ATOM 5777 O O . GLU A 1 731 ? 5.240 -3.084 -25.570 1.00 84.44 731 GLU A O 1
ATOM 5782 N N . ARG A 1 732 ? 5.296 -0.844 -25.364 1.00 85.00 732 ARG A N 1
ATOM 5783 C CA . ARG A 1 732 ? 4.163 -0.561 -26.274 1.00 85.00 732 ARG A CA 1
ATOM 5784 C C . ARG A 1 732 ? 4.593 -0.250 -27.711 1.00 85.00 732 ARG A C 1
ATOM 5786 O O . ARG A 1 732 ? 3.736 -0.031 -28.578 1.00 85.00 732 ARG A O 1
ATOM 5793 N N . ALA A 1 733 ? 5.899 -0.215 -27.974 1.00 89.75 733 ALA A N 1
ATOM 5794 C CA . ALA A 1 733 ? 6.441 0.252 -29.240 1.00 89.75 733 ALA A CA 1
ATOM 5795 C C . ALA A 1 733 ? 6.053 -0.674 -30.401 1.00 89.75 733 ALA A C 1
ATOM 5797 O O . ALA A 1 733 ? 5.945 -1.892 -30.261 1.00 89.75 733 ALA A O 1
ATOM 5798 N N . LYS A 1 734 ? 5.850 -0.105 -31.590 1.00 89.94 734 LYS A N 1
ATOM 5799 C CA . LYS A 1 734 ? 5.468 -0.843 -32.796 1.00 89.94 734 LYS A CA 1
ATOM 5800 C C . LYS A 1 734 ? 6.527 -0.687 -33.875 1.00 89.94 734 LYS A C 1
ATOM 5802 O O . LYS A 1 734 ? 6.722 0.400 -34.411 1.00 89.94 734 LYS A O 1
ATOM 5807 N N . MET A 1 735 ? 7.144 -1.804 -34.251 1.00 89.00 735 MET A N 1
ATOM 5808 C CA . MET A 1 735 ? 7.979 -1.885 -35.447 1.00 89.00 735 MET A CA 1
ATOM 5809 C C . MET A 1 735 ? 7.119 -1.745 -36.712 1.00 89.00 735 MET A C 1
ATOM 5811 O O . MET A 1 735 ? 6.059 -2.363 -36.851 1.00 89.00 735 MET A O 1
ATOM 5815 N N . VAL A 1 736 ? 7.587 -0.923 -37.647 1.00 84.56 736 VAL A N 1
ATOM 5816 C CA . VAL A 1 736 ? 6.908 -0.552 -38.888 1.00 84.56 736 VAL A CA 1
ATOM 5817 C C . VAL A 1 736 ? 7.835 -0.834 -40.065 1.00 84.56 736 VAL A C 1
ATOM 5819 O O . VAL A 1 736 ? 8.973 -0.372 -40.119 1.00 84.56 736 VAL A O 1
ATOM 5822 N N . GLN A 1 737 ? 7.345 -1.597 -41.042 1.00 67.75 737 GLN A N 1
ATOM 5823 C CA . GLN A 1 737 ? 8.161 -2.050 -42.167 1.00 67.75 737 GLN A CA 1
ATOM 5824 C C . GLN A 1 737 ? 8.324 -0.948 -43.233 1.00 67.75 737 GLN A C 1
ATOM 5826 O O . GLN A 1 737 ? 7.663 -0.954 -44.274 1.00 67.75 737 GLN A O 1
ATOM 5831 N N . VAL A 1 738 ? 9.227 -0.000 -42.974 1.00 57.31 738 VAL A N 1
ATOM 5832 C CA . VAL A 1 738 ? 9.713 0.955 -43.979 1.00 57.31 738 VAL A CA 1
ATOM 5833 C C . VAL A 1 738 ? 10.556 0.181 -44.997 1.00 57.31 738 VAL A C 1
ATOM 5835 O O . VAL A 1 738 ? 11.712 -0.156 -44.740 1.00 57.31 738 VAL A O 1
ATOM 5838 N N . ARG A 1 739 ? 9.979 -0.147 -46.160 1.00 47.19 739 ARG A N 1
ATOM 5839 C CA . ARG A 1 739 ? 10.767 -0.657 -47.292 1.00 47.19 739 ARG A CA 1
ATOM 5840 C C . ARG A 1 739 ? 11.633 0.484 -47.820 1.00 47.19 739 ARG A C 1
ATOM 5842 O O . ARG A 1 739 ? 11.096 1.471 -48.316 1.00 47.19 739 ARG A O 1
ATOM 5849 N N . GLY A 1 740 ? 12.952 0.334 -47.707 1.00 42.59 740 GLY A N 1
ATOM 5850 C CA . GLY A 1 740 ? 13.908 1.294 -48.251 1.00 42.59 740 GLY A CA 1
ATOM 5851 C C . GLY A 1 740 ? 13.717 1.491 -49.756 1.00 42.59 740 GLY A C 1
ATOM 5852 O O . GLY A 1 740 ? 13.372 0.553 -50.479 1.00 42.59 740 GLY A O 1
ATOM 5853 N N . VAL A 1 741 ? 13.942 2.720 -50.220 1.00 41.06 741 VAL A N 1
ATOM 5854 C CA . VAL A 1 741 ? 13.964 3.041 -51.650 1.00 41.06 741 VAL A CA 1
ATOM 5855 C C . VAL A 1 741 ? 15.124 2.277 -52.284 1.00 41.06 741 VAL A C 1
ATOM 5857 O O . VAL A 1 741 ? 16.273 2.449 -51.881 1.00 41.06 741 VAL A O 1
ATOM 5860 N N . LEU A 1 742 ? 14.828 1.410 -53.256 1.00 36.44 742 LEU A N 1
ATOM 5861 C CA . LEU A 1 742 ? 15.866 0.722 -54.021 1.00 36.44 742 LEU A CA 1
ATOM 5862 C C . LEU A 1 742 ? 16.702 1.752 -54.789 1.00 36.44 742 LEU A C 1
ATOM 5864 O O . LEU A 1 742 ? 16.153 2.646 -55.433 1.00 36.44 742 LEU A O 1
ATOM 5868 N N . GLY A 1 743 ? 18.026 1.607 -54.702 1.00 33.62 743 GLY A N 1
ATOM 5869 C CA . GLY A 1 743 ? 18.984 2.469 -55.390 1.00 33.62 743 GLY A CA 1
ATOM 5870 C C . GLY A 1 743 ? 18.806 2.465 -56.911 1.00 33.62 743 GLY A C 1
ATOM 5871 O O . GLY A 1 743 ? 18.169 1.580 -57.485 1.00 33.62 743 GLY A O 1
ATOM 5872 N N . GLN A 1 744 ? 19.368 3.483 -57.560 1.00 38.03 744 GLN A N 1
ATOM 5873 C CA . GLN A 1 744 ? 19.141 3.769 -58.975 1.00 38.03 744 GLN A CA 1
ATOM 5874 C C . GLN A 1 744 ? 19.502 2.589 -59.897 1.00 38.03 744 GLN A C 1
ATOM 5876 O O . GLN A 1 744 ? 20.636 2.126 -59.931 1.00 38.03 744 GLN A O 1
ATOM 5881 N N . SER A 1 745 ? 18.509 2.173 -60.686 1.00 31.02 745 SER A N 1
ATOM 5882 C CA . SER A 1 745 ? 18.613 1.612 -62.039 1.00 31.02 745 SER A CA 1
ATOM 5883 C C . SER A 1 745 ? 19.813 0.713 -62.379 1.00 31.02 745 SER A C 1
ATOM 5885 O O . SER A 1 745 ? 20.821 1.180 -62.903 1.00 31.02 745 SER A O 1
ATOM 5887 N N . SER A 1 746 ? 19.607 -0.608 -62.322 1.00 28.69 746 SER A N 1
ATOM 5888 C CA . SER A 1 746 ? 20.163 -1.488 -63.364 1.00 28.69 746 SER A CA 1
ATOM 5889 C C . SER A 1 746 ? 19.122 -1.654 -64.478 1.00 28.69 746 SER A C 1
ATOM 5891 O O . SER A 1 746 ? 17.941 -1.895 -64.223 1.00 28.69 746 SER A O 1
ATOM 5893 N N . ILE A 1 747 ? 19.538 -1.436 -65.725 1.00 43.22 747 ILE A N 1
ATOM 5894 C CA . ILE A 1 747 ? 18.644 -1.385 -66.890 1.00 43.22 747 ILE A CA 1
ATOM 5895 C C . ILE A 1 747 ? 18.361 -2.808 -67.415 1.00 43.22 747 ILE A C 1
ATOM 5897 O O . ILE A 1 747 ? 19.220 -3.681 -67.369 1.00 43.22 747 ILE A O 1
ATOM 5901 N N . ASN A 1 748 ? 17.159 -3.008 -67.973 1.00 40.25 748 ASN A N 1
ATOM 5902 C CA . ASN A 1 748 ? 16.675 -4.212 -68.670 1.00 40.25 748 ASN A CA 1
ATOM 5903 C C . ASN A 1 748 ? 16.436 -5.498 -67.847 1.00 40.25 748 ASN A C 1
ATOM 5905 O O . ASN A 1 748 ? 17.244 -6.425 -67.852 1.00 40.25 748 ASN A O 1
ATOM 5909 N N . ARG A 1 749 ? 15.183 -5.681 -67.394 1.00 34.44 749 ARG A N 1
ATOM 5910 C CA . ARG A 1 749 ? 14.461 -6.959 -67.598 1.00 34.44 749 ARG A CA 1
ATOM 5911 C C . ARG A 1 749 ? 12.935 -6.778 -67.583 1.00 34.44 749 ARG A C 1
ATOM 5913 O O . ARG A 1 749 ? 12.347 -6.472 -66.553 1.00 34.44 749 ARG A O 1
ATOM 5920 N N . LYS A 1 750 ? 12.278 -7.010 -68.728 1.00 42.34 750 LYS A N 1
ATOM 5921 C CA . LYS A 1 750 ? 10.806 -7.030 -68.844 1.00 42.34 750 LYS A CA 1
ATOM 5922 C C . LYS A 1 750 ? 10.220 -8.221 -68.069 1.00 42.34 750 LYS A C 1
ATOM 5924 O O . LYS A 1 750 ? 10.502 -9.364 -68.428 1.00 42.34 750 LYS A O 1
ATOM 5929 N N . ARG A 1 751 ? 9.341 -7.974 -67.092 1.00 32.00 751 ARG A N 1
ATOM 5930 C CA . ARG A 1 751 ? 8.345 -8.942 -66.582 1.00 32.00 751 ARG A CA 1
ATOM 5931 C C . ARG A 1 751 ? 6.991 -8.251 -66.350 1.00 32.00 751 ARG A C 1
ATOM 5933 O O . ARG A 1 751 ? 6.898 -7.032 -66.460 1.00 32.00 751 ARG A O 1
ATOM 5940 N N . LYS A 1 752 ? 5.939 -9.061 -66.189 1.00 29.28 752 LYS A N 1
ATOM 5941 C CA . LYS A 1 752 ? 4.518 -8.672 -66.278 1.00 29.28 752 LYS A CA 1
ATOM 5942 C C . LYS A 1 752 ? 4.081 -7.687 -65.175 1.00 29.28 752 LYS A C 1
ATOM 5944 O O . LYS A 1 752 ? 4.671 -7.708 -64.098 1.00 29.28 752 LYS A O 1
ATOM 5949 N N . PRO A 1 753 ? 3.025 -6.882 -65.408 1.00 32.03 753 PRO A N 1
ATOM 5950 C CA . PRO A 1 753 ? 2.375 -6.121 -64.347 1.00 32.03 753 PRO A CA 1
ATOM 5951 C C . PRO A 1 753 ? 1.570 -7.057 -63.433 1.00 32.03 753 PRO A C 1
ATOM 5953 O O . PRO A 1 753 ? 0.665 -7.748 -63.896 1.00 32.03 753 PRO A O 1
ATOM 5956 N N . GLU A 1 754 ? 1.871 -7.044 -62.136 1.00 31.80 754 GLU A N 1
ATOM 5957 C CA . GLU A 1 754 ? 1.006 -7.611 -61.096 1.00 31.80 754 GLU A CA 1
ATOM 5958 C C . GLU A 1 754 ? 0.271 -6.484 -60.357 1.00 31.80 754 GLU A C 1
ATOM 5960 O O . GLU A 1 754 ? 0.821 -5.412 -60.091 1.00 31.80 754 GLU A O 1
ATOM 5965 N N . SER A 1 755 ? -1.004 -6.709 -60.053 1.00 35.78 755 SER A N 1
ATOM 5966 C CA . SER A 1 755 ? -1.901 -5.729 -59.439 1.00 35.78 755 SER A CA 1
ATOM 5967 C C . SER A 1 755 ? -1.637 -5.572 -57.937 1.00 35.78 755 SER A C 1
ATOM 5969 O O . SER A 1 755 ? -1.868 -6.511 -57.177 1.00 35.78 755 SER A O 1
ATOM 5971 N N . GLY A 1 756 ? -1.215 -4.385 -57.477 1.00 34.72 756 GLY A N 1
ATOM 5972 C CA . GLY A 1 756 ? -0.969 -4.174 -56.039 1.00 34.72 756 GLY A CA 1
ATOM 5973 C C . GLY A 1 756 ? -0.371 -2.827 -55.611 1.00 34.72 756 GLY A C 1
ATOM 5974 O O . GLY A 1 756 ? 0.430 -2.787 -54.678 1.00 34.72 756 GLY A O 1
ATOM 5975 N N . SER A 1 757 ? -0.714 -1.709 -56.261 1.00 38.31 757 SER A N 1
ATOM 5976 C CA . SER A 1 757 ? -0.072 -0.394 -56.058 1.00 38.31 757 SER A CA 1
ATOM 5977 C C . SER A 1 757 ? -0.459 0.347 -54.757 1.00 38.31 757 SER A C 1
ATOM 5979 O O . SER A 1 757 ? -0.819 1.523 -54.784 1.00 38.31 757 SER A O 1
ATOM 5981 N N . ASN A 1 758 ? -0.340 -0.307 -53.596 1.00 41.00 758 ASN A N 1
ATOM 5982 C CA . ASN A 1 758 ? -0.558 0.299 -52.270 1.00 41.00 758 ASN A CA 1
ATOM 5983 C C . ASN A 1 758 ? 0.698 0.955 -51.653 1.00 41.00 758 ASN A C 1
ATOM 5985 O O . ASN A 1 758 ? 0.615 1.547 -50.578 1.00 41.00 758 ASN A O 1
ATOM 5989 N N . GLY A 1 759 ? 1.852 0.887 -52.328 1.00 43.97 759 GLY A N 1
ATOM 5990 C CA . GLY A 1 759 ? 3.136 1.436 -51.864 1.00 43.97 759 GLY A CA 1
ATOM 5991 C C . GLY A 1 759 ? 3.095 2.899 -51.387 1.00 43.97 759 GLY A C 1
ATOM 5992 O O . GLY A 1 759 ? 3.336 3.135 -50.202 1.00 43.97 759 GLY A O 1
ATOM 5993 N N . PRO A 1 760 ? 2.771 3.886 -52.250 1.00 46.69 760 PRO A N 1
ATOM 5994 C CA . PRO A 1 760 ? 2.858 5.302 -51.881 1.00 46.69 760 PRO A CA 1
ATOM 5995 C C . PRO A 1 760 ? 1.860 5.696 -50.783 1.00 46.69 760 PRO A C 1
ATOM 5997 O O . PRO A 1 760 ? 2.235 6.396 -49.845 1.00 46.69 760 PRO A O 1
ATOM 6000 N N . LYS A 1 761 ? 0.623 5.173 -50.827 1.00 50.81 761 LYS A N 1
ATOM 6001 C CA . LYS A 1 761 ? -0.387 5.404 -49.776 1.00 50.81 761 LYS A CA 1
ATOM 6002 C C . LYS A 1 761 ? 0.089 4.911 -48.405 1.00 50.81 761 LYS A C 1
ATOM 6004 O O . LYS A 1 761 ? -0.115 5.589 -47.404 1.00 50.81 761 LYS A O 1
ATOM 6009 N N . ARG A 1 762 ? 0.763 3.754 -48.357 1.00 54.41 762 ARG A N 1
ATOM 6010 C CA . ARG A 1 762 ? 1.272 3.175 -47.106 1.00 54.41 762 ARG A CA 1
ATOM 6011 C C . ARG A 1 762 ? 2.454 3.960 -46.530 1.00 54.41 762 ARG A C 1
ATOM 6013 O O . ARG A 1 762 ? 2.549 4.059 -45.315 1.00 54.41 762 ARG A O 1
ATOM 6020 N N . ILE A 1 763 ? 3.319 4.533 -47.371 1.00 60.28 763 ILE A N 1
ATOM 6021 C CA . ILE A 1 763 ? 4.426 5.397 -46.917 1.00 60.28 763 ILE A CA 1
ATOM 6022 C C . ILE A 1 763 ? 3.885 6.715 -46.345 1.00 60.28 763 ILE A C 1
ATOM 6024 O O . ILE A 1 763 ? 4.322 7.119 -45.270 1.00 60.28 763 ILE A O 1
ATOM 6028 N N . GLY A 1 764 ? 2.896 7.334 -47.004 1.00 63.31 764 GLY A N 1
ATOM 6029 C CA . GLY A 1 764 ? 2.216 8.529 -46.489 1.00 63.31 764 GLY A CA 1
ATOM 6030 C C . GLY A 1 764 ? 1.621 8.302 -45.096 1.00 63.31 764 GLY A C 1
ATOM 6031 O O . GLY A 1 764 ? 1.962 9.021 -44.167 1.00 63.31 764 GLY A O 1
ATOM 6032 N N . TYR A 1 765 ? 0.843 7.229 -44.927 1.00 70.06 765 TYR A N 1
ATOM 6033 C CA . TYR A 1 765 ? 0.251 6.854 -43.637 1.00 70.06 765 TYR A CA 1
ATOM 6034 C C . TYR A 1 765 ? 1.288 6.562 -42.532 1.00 70.06 765 TYR A C 1
ATOM 6036 O O . TYR A 1 765 ? 1.069 6.882 -41.368 1.00 70.06 765 TYR A O 1
ATOM 6044 N N . ILE A 1 766 ? 2.444 5.976 -42.868 1.00 71.88 766 ILE A N 1
ATOM 6045 C CA . ILE A 1 766 ? 3.523 5.753 -41.888 1.00 71.88 766 ILE A CA 1
ATOM 6046 C C . ILE A 1 766 ? 4.139 7.084 -41.437 1.00 71.88 766 ILE A C 1
ATOM 6048 O O . ILE A 1 766 ? 4.378 7.271 -40.247 1.00 71.88 766 ILE A O 1
ATOM 6052 N N . ARG A 1 767 ? 4.357 8.017 -42.370 1.00 74.69 767 ARG A N 1
ATOM 6053 C CA . ARG A 1 767 ? 4.839 9.366 -42.055 1.00 74.69 767 ARG A CA 1
ATOM 6054 C C . ARG A 1 767 ? 3.829 10.148 -41.211 1.00 74.69 767 ARG A C 1
ATOM 6056 O O . ARG A 1 767 ? 4.228 10.791 -40.251 1.00 74.69 767 ARG A O 1
ATOM 6063 N N . GLU A 1 768 ? 2.544 10.035 -41.527 1.00 80.19 768 GLU A N 1
ATOM 6064 C CA . GLU A 1 768 ? 1.452 10.642 -40.762 1.00 80.19 768 GLU A CA 1
ATOM 6065 C C . GLU A 1 768 ? 1.441 10.147 -39.304 1.00 80.19 768 GLU A C 1
ATOM 6067 O O . GLU A 1 768 ? 1.349 10.955 -38.387 1.00 80.19 768 GLU A O 1
ATOM 6072 N N . LEU A 1 769 ? 1.636 8.842 -39.067 1.00 78.06 769 LEU A N 1
ATOM 6073 C CA . LEU A 1 769 ? 1.759 8.283 -37.712 1.00 78.06 769 LEU A CA 1
ATOM 6074 C C . LEU A 1 769 ? 2.988 8.812 -36.948 1.00 78.06 769 LEU A C 1
ATOM 6076 O O . LEU A 1 769 ? 2.897 9.038 -35.743 1.00 78.06 769 LEU A O 1
ATOM 6080 N N . PHE A 1 770 ? 4.123 9.020 -37.624 1.00 82.06 770 PHE A N 1
ATOM 6081 C CA . PHE A 1 770 ? 5.309 9.635 -37.014 1.00 82.06 770 PHE A CA 1
ATOM 6082 C C . PHE A 1 770 ? 5.068 11.111 -36.661 1.00 82.06 770 PHE A C 1
ATOM 6084 O O . PHE A 1 770 ? 5.387 11.543 -35.555 1.00 82.06 770 PHE A O 1
ATOM 6091 N N . GLU A 1 771 ? 4.450 11.876 -37.564 1.00 81.69 771 GLU A N 1
ATOM 6092 C CA . GLU A 1 771 ? 4.107 13.285 -37.337 1.00 81.69 771 GLU A CA 1
ATOM 6093 C C . GLU A 1 771 ? 3.037 13.441 -36.234 1.00 81.69 771 GLU A C 1
ATOM 6095 O O . GLU A 1 771 ? 3.140 14.361 -35.422 1.00 81.69 771 GLU A O 1
ATOM 6100 N N . GLN A 1 772 ? 2.088 12.502 -36.114 1.00 81.62 772 GLN A N 1
ATOM 6101 C CA . GLN A 1 772 ? 1.134 12.417 -34.998 1.00 81.62 772 GLN A CA 1
ATOM 6102 C C . GLN A 1 772 ? 1.816 12.102 -33.655 1.00 81.62 772 GLN A C 1
ATOM 6104 O O . GLN A 1 772 ? 1.514 12.758 -32.661 1.00 81.62 772 GLN A O 1
ATOM 6109 N N . GLU A 1 773 ? 2.754 11.148 -33.601 1.00 81.12 773 GLU A N 1
ATOM 6110 C CA . GLU A 1 773 ? 3.487 10.815 -32.364 1.00 81.12 773 GLU A CA 1
ATOM 6111 C C . GLU A 1 773 ? 4.388 11.982 -31.908 1.00 81.12 773 GLU A C 1
ATOM 6113 O O . GLU A 1 773 ? 4.421 12.318 -30.725 1.00 81.12 773 GLU A O 1
ATOM 6118 N N . MET A 1 774 ? 5.036 12.677 -32.852 1.00 79.94 774 MET A N 1
ATOM 6119 C CA . MET A 1 774 ? 5.798 13.905 -32.582 1.00 79.94 774 MET A CA 1
ATOM 6120 C C . MET A 1 774 ? 4.907 15.063 -32.111 1.00 79.94 774 MET A C 1
ATOM 6122 O O . MET A 1 774 ? 5.299 15.812 -31.216 1.00 79.94 774 MET A O 1
ATOM 6126 N N . ALA A 1 775 ? 3.713 15.228 -32.689 1.00 77.31 775 ALA A N 1
ATOM 6127 C CA . ALA A 1 775 ? 2.752 16.241 -32.256 1.00 77.31 775 ALA A CA 1
ATOM 6128 C C . ALA A 1 775 ? 2.198 15.944 -30.853 1.00 77.31 775 ALA A C 1
ATOM 6130 O O . ALA A 1 775 ? 2.106 16.861 -30.039 1.00 77.31 775 ALA A O 1
ATOM 6131 N N . GLY A 1 776 ? 1.904 14.674 -30.549 1.00 74.12 776 GLY A N 1
ATOM 6132 C CA . GLY A 1 776 ? 1.484 14.222 -29.221 1.00 74.12 776 GLY A CA 1
ATOM 6133 C C . GLY A 1 776 ? 2.546 14.490 -28.155 1.00 74.12 776 GLY A C 1
ATOM 6134 O O . GLY A 1 776 ? 2.251 15.137 -27.158 1.00 74.12 776 GLY A O 1
ATOM 6135 N N . MET A 1 777 ? 3.804 14.112 -28.405 1.00 79.12 777 MET A N 1
ATOM 6136 C CA . MET A 1 777 ? 4.922 14.411 -27.496 1.00 79.12 777 MET A CA 1
ATOM 6137 C C . MET A 1 777 ? 5.134 15.915 -27.296 1.00 79.12 777 MET A C 1
ATOM 6139 O O . MET A 1 777 ? 5.267 16.375 -26.162 1.00 79.12 777 MET A O 1
ATOM 6143 N N . ARG A 1 778 ? 5.090 16.712 -28.373 1.00 75.88 778 ARG A N 1
ATOM 6144 C CA . ARG A 1 778 ? 5.132 18.178 -28.259 1.00 75.88 778 ARG A CA 1
ATOM 6145 C C . ARG A 1 778 ? 3.968 18.708 -27.428 1.00 75.88 778 ARG A C 1
ATOM 6147 O O . ARG A 1 778 ? 4.174 19.640 -26.657 1.00 75.88 778 ARG A O 1
ATOM 6154 N N . GLN A 1 779 ? 2.771 18.139 -27.551 1.00 68.94 779 GLN A N 1
ATOM 6155 C CA . GLN A 1 779 ? 1.632 18.527 -26.726 1.00 68.94 779 GLN A CA 1
ATOM 6156 C C . GLN A 1 779 ? 1.850 18.145 -25.255 1.00 68.94 779 GLN A C 1
ATOM 6158 O O . GLN A 1 779 ? 1.694 19.014 -24.405 1.00 68.94 779 GLN A O 1
ATOM 6163 N N . GLU A 1 780 ? 2.266 16.912 -24.949 1.00 65.38 780 GLU A N 1
ATOM 6164 C CA . GLU A 1 780 ? 2.514 16.440 -23.576 1.00 65.38 780 GLU A CA 1
ATOM 6165 C C . GLU A 1 780 ? 3.660 17.178 -22.871 1.00 65.38 780 GLU A C 1
ATOM 6167 O O . GLU A 1 780 ? 3.569 17.416 -21.672 1.00 65.38 780 GLU A O 1
ATOM 6172 N N . MET A 1 781 ? 4.710 17.588 -23.592 1.00 66.44 781 MET A N 1
ATOM 6173 C CA . MET A 1 781 ? 5.827 18.348 -23.011 1.00 66.44 781 MET A CA 1
ATOM 6174 C C . MET A 1 781 ? 5.562 19.860 -22.898 1.00 66.44 781 MET A C 1
ATOM 6176 O O . MET A 1 781 ? 6.178 20.518 -22.061 1.00 66.44 781 MET A O 1
ATOM 6180 N N . ASN A 1 782 ? 4.666 20.430 -23.718 1.00 62.56 782 ASN A N 1
ATOM 6181 C CA . ASN A 1 782 ? 4.241 21.834 -23.584 1.00 62.56 782 ASN A CA 1
ATOM 6182 C C . ASN A 1 782 ? 3.030 22.005 -22.645 1.00 62.56 782 ASN A C 1
ATOM 6184 O O . ASN A 1 782 ? 2.853 23.079 -22.065 1.00 62.56 782 ASN A O 1
ATOM 6188 N N . PHE A 1 783 ? 2.223 20.960 -22.424 1.00 57.00 783 PHE A N 1
ATOM 6189 C CA . PHE A 1 783 ? 1.400 20.857 -21.218 1.00 57.00 783 PHE A CA 1
ATOM 6190 C C . PHE A 1 783 ? 2.359 20.790 -20.024 1.00 57.00 783 PHE A C 1
ATOM 6192 O O . PHE A 1 783 ? 3.106 19.829 -19.872 1.00 57.00 783 PHE A O 1
ATOM 6199 N N . LYS A 1 784 ? 2.389 21.849 -19.203 1.00 55.03 784 LYS A N 1
ATOM 6200 C CA . LYS A 1 784 ? 3.362 21.999 -18.106 1.00 55.03 784 LYS A CA 1
ATOM 6201 C C . LYS A 1 784 ? 3.422 20.717 -17.268 1.00 55.03 784 LYS A C 1
ATOM 6203 O O . LYS A 1 784 ? 2.381 20.181 -16.898 1.00 55.03 784 LYS A O 1
ATOM 6208 N N . LEU A 1 785 ? 4.623 20.253 -16.925 1.00 50.81 785 LEU A N 1
ATOM 6209 C CA . LEU A 1 785 ? 4.806 18.932 -16.306 1.00 50.81 785 LEU A CA 1
ATOM 6210 C C . LEU A 1 785 ? 4.038 18.728 -14.987 1.00 50.81 785 LEU A C 1
ATOM 6212 O O . LEU A 1 785 ? 3.662 17.602 -14.671 1.00 50.81 785 LEU A O 1
ATOM 6216 N N . ASP A 1 786 ? 3.761 19.808 -14.251 1.00 49.69 786 ASP A N 1
ATOM 6217 C CA . ASP A 1 786 ? 2.907 19.793 -13.055 1.00 49.69 786 ASP A CA 1
ATOM 6218 C C . ASP A 1 786 ? 1.497 19.241 -13.370 1.00 49.69 786 ASP A C 1
ATOM 6220 O O . ASP A 1 786 ? 0.967 18.407 -12.637 1.00 49.69 786 ASP A O 1
ATOM 6224 N N . ILE A 1 787 ? 0.934 19.614 -14.527 1.00 52.72 787 ILE A N 1
ATOM 6225 C CA . ILE A 1 787 ? -0.366 19.144 -15.028 1.00 52.72 787 ILE A CA 1
ATOM 6226 C C . ILE A 1 787 ? -0.320 17.635 -15.290 1.00 52.72 787 ILE A C 1
ATOM 6228 O O . ILE A 1 787 ? -1.203 16.891 -14.864 1.00 52.72 787 ILE A O 1
ATOM 6232 N N . PHE A 1 788 ? 0.730 17.174 -15.975 1.00 48.84 788 PHE A N 1
ATOM 6233 C CA . PHE A 1 788 ? 0.914 15.764 -16.323 1.00 48.84 788 PHE A CA 1
ATOM 6234 C C . PHE A 1 788 ? 1.033 14.878 -15.070 1.00 48.84 788 PHE A C 1
ATOM 6236 O O . PHE A 1 788 ? 0.432 13.803 -15.004 1.00 48.84 788 PHE A O 1
ATOM 6243 N N . LEU A 1 789 ? 1.746 15.349 -14.041 1.00 50.41 789 LEU A N 1
ATOM 6244 C CA . LEU A 1 789 ? 1.873 14.654 -12.757 1.00 50.41 789 LEU A CA 1
ATOM 6245 C C . LEU A 1 789 ? 0.526 14.553 -12.018 1.00 50.41 789 LEU A C 1
ATOM 6247 O O . LEU A 1 789 ? 0.191 13.476 -11.510 1.00 50.41 789 LEU A O 1
ATOM 6251 N N . GLN A 1 790 ? -0.293 15.611 -12.016 1.00 52.66 790 GLN A N 1
ATOM 6252 C CA . GLN A 1 790 ? -1.644 15.563 -11.441 1.00 52.66 790 GLN A CA 1
ATOM 6253 C C . GLN A 1 790 ? -2.608 14.667 -12.251 1.00 52.66 790 GLN A C 1
ATOM 6255 O O . GLN A 1 790 ? -3.421 13.952 -11.659 1.00 52.66 790 GLN A O 1
ATOM 6260 N N . ILE A 1 791 ? -2.491 14.628 -13.585 1.00 52.53 791 ILE A N 1
ATOM 6261 C CA . ILE A 1 791 ? -3.242 13.702 -14.458 1.00 52.53 791 ILE A CA 1
ATOM 6262 C C . ILE A 1 791 ? -2.877 12.244 -14.152 1.00 52.53 791 ILE A C 1
ATOM 6264 O O . ILE A 1 791 ? -3.765 11.417 -13.941 1.00 52.53 791 ILE A O 1
ATOM 6268 N N . CYS A 1 792 ? -1.584 11.918 -14.071 1.00 50.56 792 CYS A N 1
ATOM 6269 C CA . CYS A 1 792 ? -1.131 10.560 -13.757 1.00 50.56 792 CYS A CA 1
ATOM 6270 C C . CYS A 1 792 ? -1.554 10.121 -12.349 1.00 50.56 792 CYS A C 1
ATOM 6272 O O . CYS A 1 792 ? -1.934 8.964 -12.155 1.00 50.56 792 CYS A O 1
ATOM 6274 N N . SER A 1 793 ? -1.564 11.055 -11.392 1.00 50.16 793 SER A N 1
ATOM 6275 C CA . SER A 1 793 ? -2.105 10.843 -10.044 1.00 50.16 793 SER A CA 1
ATOM 6276 C C . SER A 1 793 ? -3.614 10.571 -10.079 1.00 50.16 793 SER A C 1
ATOM 6278 O O . SER A 1 793 ? -4.078 9.626 -9.451 1.00 50.16 793 SER A O 1
ATOM 6280 N N . SER A 1 794 ? -4.366 11.308 -10.901 1.00 51.56 794 SER A N 1
ATOM 6281 C CA . SER A 1 794 ? -5.812 11.112 -11.094 1.00 51.56 794 SER A CA 1
ATOM 6282 C C . SER A 1 794 ? -6.149 9.753 -11.713 1.00 51.56 794 SER A C 1
ATOM 6284 O O . SER A 1 794 ? -7.039 9.051 -11.237 1.00 51.56 794 SER A O 1
ATOM 6286 N N . GLY A 1 795 ? -5.388 9.332 -12.728 1.00 54.03 795 GLY A N 1
ATOM 6287 C CA . GLY A 1 795 ? -5.473 7.975 -13.274 1.00 54.03 795 GLY A CA 1
ATOM 6288 C C . GLY A 1 795 ? -5.069 6.897 -12.259 1.00 54.03 795 GLY A C 1
ATOM 6289 O O . GLY A 1 795 ? -5.553 5.771 -12.336 1.00 54.03 795 GLY A O 1
ATOM 6290 N N . CYS A 1 796 ? -4.221 7.230 -11.281 1.00 50.53 796 CYS A N 1
ATOM 6291 C CA . CYS A 1 796 ? -3.890 6.340 -10.171 1.00 50.53 796 CYS A CA 1
ATOM 6292 C C . CYS A 1 796 ? -5.057 6.196 -9.185 1.00 50.53 796 CYS A C 1
ATOM 6294 O O . CYS A 1 796 ? -5.411 5.072 -8.846 1.00 50.53 796 CYS A O 1
ATOM 6296 N N . TRP A 1 797 ? -5.719 7.294 -8.808 1.00 57.69 797 TRP A N 1
ATOM 6297 C CA . TRP A 1 797 ? -6.912 7.256 -7.952 1.00 57.69 797 TRP A CA 1
ATOM 6298 C C . TRP A 1 797 ? -8.040 6.419 -8.573 1.00 57.69 797 TRP A C 1
ATOM 6300 O O . TRP A 1 797 ? -8.679 5.624 -7.887 1.00 57.69 797 TRP A O 1
ATOM 6310 N N . LEU A 1 798 ? -8.248 6.522 -9.890 1.00 69.81 798 LEU A N 1
ATOM 6311 C CA . LEU A 1 798 ? -9.221 5.684 -10.601 1.00 69.81 798 LEU A CA 1
ATOM 6312 C C . LEU A 1 798 ? -8.835 4.192 -10.576 1.00 69.81 798 LEU A C 1
ATOM 6314 O O . LEU A 1 798 ? -9.699 3.350 -10.342 1.00 69.81 798 LEU A O 1
ATOM 6318 N N . ARG A 1 799 ? -7.542 3.848 -10.704 1.00 63.44 799 ARG A N 1
ATOM 6319 C CA . ARG A 1 799 ? -7.049 2.467 -10.487 1.00 63.44 799 ARG A CA 1
ATOM 6320 C C . ARG A 1 799 ? -7.183 1.997 -9.030 1.00 63.44 799 ARG A C 1
ATOM 6322 O O . ARG A 1 799 ? -7.319 0.801 -8.802 1.00 63.44 799 ARG A O 1
ATOM 6329 N N . GLN A 1 800 ? -7.188 2.915 -8.063 1.00 66.25 800 GLN A N 1
ATOM 6330 C CA . GLN A 1 800 ? -7.473 2.652 -6.643 1.00 66.25 800 GLN A CA 1
ATOM 6331 C C . GLN A 1 800 ? -8.983 2.545 -6.334 1.00 66.25 800 GLN A C 1
ATOM 6333 O O . GLN A 1 800 ? -9.356 2.323 -5.185 1.00 66.25 800 GLN A O 1
ATOM 6338 N N . GLY A 1 801 ? -9.864 2.681 -7.335 1.00 71.31 801 GLY A N 1
ATOM 6339 C CA . GLY A 1 801 ? -11.306 2.479 -7.176 1.00 71.31 801 GLY A CA 1
ATOM 6340 C C . GLY A 1 801 ? -12.079 3.675 -6.608 1.00 71.31 801 GLY A C 1
ATOM 6341 O O . GLY A 1 801 ? -13.147 3.480 -6.022 1.00 71.31 801 GLY A O 1
ATOM 6342 N N . VAL A 1 802 ? -11.584 4.913 -6.759 1.00 81.94 802 VAL A N 1
ATOM 6343 C CA . VAL A 1 802 ? -12.392 6.097 -6.405 1.00 81.94 802 VAL A CA 1
ATOM 6344 C C . VAL A 1 802 ? -13.604 6.232 -7.331 1.00 81.94 802 VAL A C 1
ATOM 6346 O O . VAL A 1 802 ? -13.523 5.991 -8.533 1.00 81.94 802 VAL A O 1
ATOM 6349 N N . HIS A 1 803 ? -14.738 6.655 -6.769 1.00 84.75 803 HIS A N 1
ATOM 6350 C CA . HIS A 1 803 ? -16.005 6.735 -7.503 1.00 84.75 803 HIS A CA 1
ATOM 6351 C C . HIS A 1 803 ? -16.114 7.989 -8.388 1.00 84.75 803 HIS A C 1
ATOM 6353 O O . HIS A 1 803 ? -16.821 7.959 -9.389 1.00 84.75 803 HIS A O 1
ATOM 6359 N N . PHE A 1 804 ? -15.432 9.079 -8.021 1.00 91.19 804 PHE A N 1
ATOM 6360 C CA . PHE A 1 804 ? -15.338 10.349 -8.752 1.00 91.19 804 PHE A CA 1
ATOM 6361 C C . PHE A 1 804 ? -14.074 11.111 -8.311 1.00 91.19 804 PHE A C 1
ATOM 6363 O O . PHE A 1 804 ? -13.427 10.720 -7.337 1.00 91.19 804 PHE A O 1
ATOM 6370 N N . ILE A 1 805 ? -13.712 12.192 -9.010 1.00 92.19 805 ILE A N 1
ATOM 6371 C CA . ILE A 1 805 ? -12.508 12.993 -8.712 1.00 92.19 805 ILE A CA 1
ATOM 6372 C C . ILE A 1 805 ? -12.885 14.302 -7.996 1.00 92.19 805 ILE A C 1
ATOM 6374 O O . ILE A 1 805 ? -13.810 14.996 -8.415 1.00 92.19 805 ILE A O 1
ATOM 6378 N N . LYS A 1 806 ? -12.132 14.680 -6.954 1.00 93.62 806 LYS A N 1
ATOM 6379 C CA . LYS A 1 806 ? -12.238 15.975 -6.255 1.00 93.62 806 LYS A CA 1
ATOM 6380 C C . LYS A 1 806 ? -11.007 16.838 -6.553 1.00 93.62 806 LYS A C 1
ATOM 6382 O O . LYS A 1 806 ? -9.886 16.354 -6.425 1.00 93.62 806 LYS A O 1
ATOM 6387 N N . ILE A 1 807 ? -11.206 18.110 -6.905 1.00 93.50 807 ILE A N 1
ATOM 6388 C CA . ILE A 1 807 ? -10.129 19.101 -7.116 1.00 93.50 807 ILE A CA 1
ATOM 6389 C C . ILE A 1 807 ? -10.369 20.394 -6.315 1.00 93.50 807 ILE A C 1
ATOM 6391 O O . ILE A 1 807 ? -11.485 20.659 -5.869 1.00 93.50 807 ILE A O 1
ATOM 6395 N N . THR A 1 808 ? -9.333 21.217 -6.134 1.00 91.25 808 THR A N 1
ATOM 6396 C CA . THR A 1 808 ? -9.397 22.545 -5.491 1.00 91.25 808 THR A CA 1
ATOM 6397 C C . THR A 1 808 ? -9.164 23.639 -6.534 1.00 91.25 808 THR A C 1
ATOM 6399 O O . THR A 1 808 ? -8.070 23.747 -7.067 1.00 91.25 808 THR A O 1
ATOM 6402 N N . VAL A 1 809 ? -10.187 24.431 -6.874 1.00 90.88 809 VAL A N 1
ATOM 6403 C CA . VAL A 1 809 ? -10.113 25.457 -7.946 1.00 90.88 809 VAL A CA 1
ATOM 6404 C C . VAL A 1 809 ? -10.113 26.896 -7.391 1.00 90.88 809 VAL A C 1
ATOM 6406 O O . VAL A 1 809 ? -9.826 27.855 -8.109 1.00 90.88 809 VAL A O 1
ATOM 6409 N N . SER A 1 810 ? -10.310 27.068 -6.080 1.00 90.12 810 SER A N 1
ATOM 6410 C CA . SER A 1 810 ? -9.835 28.253 -5.352 1.00 90.12 810 SER A CA 1
ATOM 6411 C C . SER A 1 810 ? -9.020 27.873 -4.121 1.00 90.12 810 SER A C 1
ATOM 6413 O O . SER A 1 810 ? -9.056 26.727 -3.679 1.00 90.12 810 SER A O 1
ATOM 6415 N N . GLY A 1 811 ? -8.323 28.855 -3.545 1.00 84.25 811 GLY A N 1
ATOM 6416 C CA . GLY A 1 811 ? -7.782 28.726 -2.194 1.00 84.25 811 GLY A CA 1
ATOM 6417 C C . GLY A 1 811 ? -8.870 28.639 -1.119 1.00 84.25 811 GLY A C 1
ATOM 6418 O O . GLY A 1 811 ? -9.987 29.120 -1.329 1.00 84.25 811 GLY A O 1
ATOM 6419 N N . GLY A 1 812 ? -8.538 28.022 0.017 1.00 84.06 812 GLY A N 1
ATOM 6420 C CA . GLY A 1 812 ? -9.501 27.591 1.036 1.00 84.06 812 GLY A CA 1
ATOM 6421 C C . GLY A 1 812 ? -9.547 28.417 2.330 1.00 84.06 812 GLY A C 1
ATOM 6422 O O . GLY A 1 812 ? -8.828 29.407 2.524 1.00 84.06 812 GLY A O 1
ATOM 6423 N N . VAL A 1 813 ? -10.421 27.983 3.249 1.00 79.62 813 VAL A N 1
ATOM 6424 C CA . VAL A 1 813 ? -10.554 28.541 4.609 1.00 79.62 813 VAL A CA 1
ATOM 6425 C C . VAL A 1 813 ? -9.443 28.029 5.527 1.00 79.62 813 VAL A C 1
ATOM 6427 O O . VAL A 1 813 ? -8.600 28.814 5.943 1.00 79.62 813 VAL A O 1
ATOM 6430 N N . VAL A 1 814 ? -9.428 26.725 5.828 1.00 76.75 814 VAL A N 1
ATOM 6431 C CA . VAL A 1 814 ? -8.565 26.107 6.862 1.00 76.75 814 VAL A CA 1
ATOM 6432 C C . VAL A 1 814 ? -7.075 26.096 6.469 1.00 76.75 814 VAL A C 1
ATOM 6434 O O . VAL A 1 814 ? -6.198 25.933 7.313 1.00 76.75 814 VAL A O 1
ATOM 6437 N N . SER A 1 815 ? -6.772 26.303 5.190 1.00 73.50 815 SER A N 1
ATOM 6438 C CA . SER A 1 815 ? -5.419 26.338 4.640 1.00 73.50 815 SER A CA 1
ATOM 6439 C C . SER A 1 815 ? -4.668 27.646 4.993 1.00 73.50 815 SER A C 1
ATOM 6441 O O . SER A 1 815 ? -5.266 28.729 5.003 1.00 73.50 815 SER A O 1
ATOM 6443 N N . PRO A 1 816 ? -3.358 27.582 5.318 1.00 61.41 816 PRO A N 1
ATOM 6444 C CA . PRO A 1 816 ? -2.661 28.686 5.992 1.00 61.41 816 PRO A CA 1
ATOM 6445 C C . PRO A 1 816 ? -2.122 29.795 5.072 1.00 61.41 816 PRO A C 1
ATOM 6447 O O . PRO A 1 816 ? -1.945 30.921 5.530 1.00 61.41 816 PRO A O 1
ATOM 6450 N N . THR A 1 817 ? -1.817 29.500 3.805 1.00 68.31 817 THR A N 1
ATOM 6451 C CA . THR A 1 817 ? -0.991 30.367 2.932 1.00 68.31 817 THR A CA 1
ATOM 6452 C C . THR A 1 817 ? -1.738 30.991 1.754 1.00 68.31 817 THR A C 1
ATOM 6454 O O . THR A 1 817 ? -1.287 31.983 1.182 1.00 68.31 817 THR A O 1
ATOM 6457 N N . ASP A 1 818 ? -2.878 30.428 1.375 1.00 75.25 818 ASP A N 1
ATOM 6458 C CA . ASP A 1 818 ? -3.685 30.818 0.226 1.00 75.25 818 ASP A CA 1
ATOM 6459 C C . ASP A 1 818 ? -4.881 31.705 0.615 1.00 75.25 818 ASP A C 1
ATOM 6461 O O . ASP A 1 818 ? -5.299 31.789 1.773 1.00 75.25 818 ASP A O 1
ATOM 6465 N N . ARG A 1 819 ? -5.434 32.411 -0.376 1.00 79.56 819 ARG A N 1
ATOM 6466 C CA . ARG A 1 819 ? -6.600 33.293 -0.222 1.00 79.56 819 ARG A CA 1
ATOM 6467 C C . ARG A 1 819 ? -7.794 32.712 -0.974 1.00 79.56 819 ARG A C 1
ATOM 6469 O O . ARG A 1 819 ? -7.618 32.130 -2.038 1.00 79.56 819 ARG A O 1
ATOM 6476 N N . LEU A 1 820 ? -9.002 32.985 -0.483 1.00 79.12 820 LEU A N 1
ATOM 6477 C CA . LEU A 1 820 ? -10.278 32.590 -1.109 1.00 79.12 820 LEU A CA 1
ATOM 6478 C C . LEU A 1 820 ? -10.431 33.099 -2.560 1.00 79.12 820 LEU A C 1
ATOM 6480 O O . LEU A 1 820 ? -11.156 32.523 -3.368 1.00 79.12 820 LEU A O 1
ATOM 6484 N N . THR A 1 821 ? -9.739 34.194 -2.889 1.00 82.12 821 THR A N 1
ATOM 6485 C CA . THR A 1 821 ? -9.695 34.824 -4.216 1.00 82.12 821 THR A CA 1
ATOM 6486 C C . THR A 1 821 ? -8.592 34.287 -5.131 1.00 82.12 821 THR A C 1
ATOM 6488 O O . THR A 1 821 ? -8.567 34.646 -6.307 1.00 82.12 821 THR A O 1
ATOM 6491 N N . ASN A 1 822 ? -7.677 33.447 -4.634 1.00 84.81 822 ASN A N 1
ATOM 6492 C CA . ASN A 1 822 ? -6.671 32.809 -5.478 1.00 84.81 822 ASN A CA 1
ATOM 6493 C C . ASN A 1 822 ? -7.364 31.749 -6.338 1.00 84.81 822 ASN A C 1
ATOM 6495 O O . ASN A 1 822 ? -7.906 30.788 -5.791 1.00 84.81 822 ASN A O 1
ATOM 6499 N N . LEU A 1 823 ? -7.304 31.889 -7.663 1.00 86.38 823 LEU A N 1
ATOM 6500 C CA . LEU A 1 823 ? -7.622 30.791 -8.573 1.00 86.38 823 LEU A CA 1
ATOM 6501 C C . LEU A 1 823 ? -6.548 29.703 -8.445 1.00 86.38 823 LEU A C 1
ATOM 6503 O O . LEU A 1 823 ? -5.353 30.003 -8.425 1.00 86.38 823 LEU A O 1
ATOM 6507 N N . GLN A 1 824 ? -6.983 28.449 -8.366 1.00 82.88 824 GLN A N 1
ATOM 6508 C CA . GLN A 1 824 ? -6.134 27.266 -8.465 1.00 82.88 824 GLN A CA 1
ATOM 6509 C C . GLN A 1 824 ? -6.514 26.508 -9.744 1.00 82.88 824 GLN A C 1
ATOM 6511 O O . GLN A 1 824 ? -7.692 26.436 -10.088 1.00 82.88 824 GLN A O 1
ATOM 6516 N N . TYR A 1 825 ? -5.509 25.959 -10.430 1.00 81.12 825 TYR A N 1
ATOM 6517 C CA . TYR A 1 825 ? -5.593 25.377 -11.775 1.00 81.12 825 TYR A CA 1
ATOM 6518 C C . TYR A 1 825 ? -6.018 26.344 -12.901 1.00 81.12 825 TYR A C 1
ATOM 6520 O O . TYR A 1 825 ? -6.949 27.146 -12.807 1.00 81.12 825 TYR A O 1
ATOM 6528 N N . THR A 1 826 ? -5.315 26.231 -14.022 1.00 84.50 826 THR A N 1
ATOM 6529 C CA . THR A 1 826 ? -5.678 26.822 -15.313 1.00 84.50 826 THR A CA 1
ATOM 6530 C C . THR A 1 826 ? -6.904 26.126 -15.924 1.00 84.50 826 THR A C 1
ATOM 6532 O O . THR A 1 826 ? -7.197 24.973 -15.585 1.00 84.50 826 THR A O 1
ATOM 6535 N N . PRO A 1 827 ? -7.601 26.771 -16.878 1.00 87.00 827 PRO A N 1
ATOM 6536 C CA . PRO A 1 827 ? -8.639 26.119 -17.676 1.00 87.00 827 PRO A CA 1
ATOM 6537 C C . PRO A 1 827 ? -8.168 24.798 -18.314 1.00 87.00 827 PRO A C 1
ATOM 6539 O O . PRO A 1 827 ? -8.917 23.826 -18.384 1.00 87.00 827 PRO A O 1
ATOM 6542 N N . GLU A 1 828 ? -6.907 24.742 -18.748 1.00 79.00 828 GLU A N 1
ATOM 6543 C CA . GLU A 1 828 ? -6.268 23.583 -19.379 1.00 79.00 828 GLU A CA 1
ATOM 6544 C C . GLU A 1 828 ? -6.139 22.393 -18.415 1.00 79.00 828 GLU A C 1
ATOM 6546 O O . GLU A 1 828 ? -6.454 21.262 -18.789 1.00 79.00 828 GLU A O 1
ATOM 6551 N N . GLU A 1 829 ? -5.739 22.654 -17.167 1.00 80.38 829 GLU A N 1
ATOM 6552 C CA . GLU A 1 829 ? -5.688 21.663 -16.084 1.00 80.38 829 GLU A CA 1
ATOM 6553 C C . GLU A 1 829 ? -7.082 21.113 -15.764 1.00 80.38 829 GLU A C 1
ATOM 6555 O O . GLU A 1 829 ? -7.279 19.897 -15.728 1.00 80.38 829 GLU A O 1
ATOM 6560 N N . ILE A 1 830 ? -8.076 21.992 -15.604 1.00 90.81 830 ILE A N 1
ATOM 6561 C CA . ILE A 1 830 ? -9.449 21.590 -15.262 1.00 90.81 830 ILE A CA 1
ATOM 6562 C C . ILE A 1 830 ? -10.054 20.721 -16.372 1.00 90.81 830 ILE A C 1
ATOM 6564 O O . ILE A 1 830 ? -10.601 19.654 -16.081 1.00 90.81 830 ILE A O 1
ATOM 6568 N N . ARG A 1 831 ? -9.887 21.100 -17.650 1.00 89.12 831 ARG A N 1
ATOM 6569 C CA . ARG A 1 831 ? -10.347 20.280 -18.788 1.00 89.12 831 ARG A CA 1
ATOM 6570 C C . ARG A 1 831 ? -9.658 18.918 -18.863 1.00 89.12 831 ARG A C 1
ATOM 6572 O O . ARG A 1 831 ? -10.266 17.973 -19.364 1.00 89.12 831 ARG A O 1
ATOM 6579 N N . ALA A 1 832 ? -8.426 18.787 -18.370 1.00 82.00 832 ALA A N 1
ATOM 6580 C CA . ALA A 1 832 ? -7.746 17.499 -18.325 1.00 82.00 832 ALA A CA 1
ATOM 6581 C C . ALA A 1 832 ? -8.358 16.564 -17.268 1.00 82.00 832 ALA A C 1
ATOM 6583 O O . ALA A 1 832 ? -8.703 15.431 -17.608 1.00 82.00 832 ALA A O 1
ATOM 6584 N N . PHE A 1 833 ? -8.599 17.037 -16.036 1.00 88.19 833 PHE A N 1
ATOM 6585 C CA . PHE A 1 833 ? -9.312 16.242 -15.021 1.00 88.19 833 PHE A CA 1
ATOM 6586 C C . PHE A 1 833 ? -10.709 15.828 -15.508 1.00 88.19 833 PHE A C 1
ATOM 6588 O O . PHE A 1 833 ? -11.083 14.659 -15.403 1.00 88.19 833 PHE A O 1
ATOM 6595 N N . THR A 1 834 ? -11.477 16.763 -16.084 1.00 92.12 834 THR A N 1
ATOM 6596 C CA . THR A 1 834 ? -12.854 16.484 -16.530 1.00 92.12 834 THR A CA 1
ATOM 6597 C C . THR A 1 834 ? -12.898 15.604 -17.776 1.00 92.12 834 THR A C 1
ATOM 6599 O O . THR A 1 834 ? -13.868 14.870 -17.961 1.00 92.12 834 THR A O 1
ATOM 6602 N N . LYS A 1 835 ? -11.848 15.601 -18.611 1.00 86.12 835 LYS A N 1
ATOM 6603 C CA . LYS A 1 835 ? -11.665 14.596 -19.666 1.00 86.12 835 LYS A CA 1
ATOM 6604 C C . LYS A 1 835 ? -11.351 13.214 -19.093 1.00 86.12 835 LYS A C 1
ATOM 6606 O O . LYS A 1 835 ? -12.058 12.278 -19.444 1.00 86.12 835 LYS A O 1
ATOM 6611 N N . VAL A 1 836 ? -10.365 13.085 -18.205 1.00 82.25 836 VAL A N 1
ATOM 6612 C CA . VAL A 1 836 ? -9.966 11.787 -17.624 1.00 82.25 836 VAL A CA 1
ATOM 6613 C C . VAL A 1 836 ? -11.124 11.128 -16.871 1.00 82.25 836 VAL A C 1
ATOM 6615 O O . VAL A 1 836 ? -11.364 9.936 -17.053 1.00 82.25 836 VAL A O 1
ATOM 6618 N N . ALA A 1 837 ? -11.888 11.901 -16.093 1.00 85.50 837 ALA A N 1
ATOM 6619 C CA . ALA A 1 837 ? -13.097 11.413 -15.434 1.00 85.50 837 ALA A CA 1
ATOM 6620 C C . ALA A 1 837 ? -14.131 10.900 -16.455 1.00 85.50 837 ALA A C 1
ATOM 6622 O O . ALA A 1 837 ? -14.560 9.750 -16.371 1.00 85.50 837 ALA A O 1
ATOM 6623 N N . ARG A 1 838 ? -14.470 11.721 -17.461 1.00 87.56 838 ARG A N 1
ATOM 6624 C CA . ARG A 1 838 ? -15.483 11.409 -18.484 1.00 87.56 838 ARG A CA 1
ATOM 6625 C C . ARG A 1 838 ? -15.115 10.191 -19.330 1.00 87.56 838 ARG A C 1
ATOM 6627 O O . ARG A 1 838 ? -15.963 9.332 -19.549 1.00 87.56 838 ARG A O 1
ATOM 6634 N N . ASP A 1 839 ? -13.862 10.104 -19.774 1.00 83.19 839 ASP A N 1
ATOM 6635 C CA . ASP A 1 839 ? -13.334 8.957 -20.524 1.00 83.19 839 ASP A CA 1
ATOM 6636 C C . ASP A 1 839 ? -13.378 7.659 -19.687 1.00 83.19 839 ASP A C 1
ATOM 6638 O O . ASP A 1 839 ? -13.463 6.567 -20.246 1.00 83.19 839 ASP A O 1
ATOM 6642 N N . SER A 1 840 ? -13.363 7.784 -18.354 1.00 80.44 840 SER A N 1
ATOM 6643 C CA . SER A 1 840 ? -13.455 6.683 -17.383 1.00 80.44 840 SER A CA 1
ATOM 6644 C C . SER A 1 840 ? -14.881 6.434 -16.862 1.00 80.44 840 SER A C 1
ATOM 6646 O O . SER A 1 840 ? -15.062 5.647 -15.937 1.00 80.44 840 SER A O 1
ATOM 6648 N N . GLY A 1 841 ? -15.898 7.098 -17.425 1.00 85.88 841 GLY A N 1
ATOM 6649 C CA . GLY A 1 841 ? -17.302 6.923 -17.033 1.00 85.88 841 GLY A CA 1
ATOM 6650 C C . GLY A 1 841 ? -17.705 7.586 -15.709 1.00 85.88 841 GLY A C 1
ATOM 6651 O O . GLY A 1 841 ? -18.696 7.176 -15.115 1.00 85.88 841 GLY A O 1
ATOM 6652 N N . THR A 1 842 ? -16.964 8.594 -15.237 1.00 91.81 842 THR A N 1
ATOM 6653 C CA . THR A 1 842 ? -17.264 9.342 -14.002 1.00 91.81 842 THR A CA 1
ATOM 6654 C C . THR A 1 842 ? -17.112 10.865 -14.186 1.00 91.81 842 THR A C 1
ATOM 6656 O O . THR A 1 842 ? -16.923 11.367 -15.296 1.00 91.81 842 THR A O 1
ATOM 6659 N N . PHE A 1 843 ? -17.240 11.631 -13.103 1.00 93.88 843 PHE A N 1
ATOM 6660 C CA . PHE A 1 843 ? -17.277 13.091 -13.067 1.00 93.88 843 PHE A CA 1
ATOM 6661 C C . PHE A 1 843 ? -16.230 13.694 -12.112 1.00 93.88 843 PHE A C 1
ATOM 6663 O O . PHE A 1 843 ? -15.481 12.997 -11.422 1.00 93.88 843 PHE A O 1
ATOM 6670 N N . VAL A 1 844 ? -16.178 15.028 -12.095 1.00 95.50 844 VAL A N 1
ATOM 6671 C CA . VAL A 1 844 ? -15.321 15.830 -11.211 1.00 95.50 844 VAL A CA 1
ATOM 6672 C C . VAL A 1 844 ? -16.192 16.752 -10.360 1.00 95.50 844 VAL A C 1
ATOM 6674 O O . VAL A 1 844 ? -17.144 17.343 -10.883 1.00 95.50 844 VAL A O 1
ATOM 6677 N N . THR A 1 845 ? -15.839 16.931 -9.085 1.00 96.94 845 THR A N 1
ATOM 6678 C CA . THR A 1 845 ? -16.321 18.048 -8.256 1.00 96.94 845 THR A CA 1
ATOM 6679 C C . THR A 1 845 ? -15.167 18.967 -7.840 1.00 96.94 845 THR A C 1
ATOM 6681 O O . THR A 1 845 ? -14.019 18.528 -7.727 1.00 96.94 845 THR A O 1
ATOM 6684 N N . ALA A 1 846 ? -15.443 20.259 -7.639 1.00 96.62 846 ALA A N 1
ATOM 6685 C CA . ALA A 1 846 ? -14.435 21.260 -7.291 1.00 96.62 846 ALA A CA 1
ATOM 6686 C C . ALA A 1 846 ? -14.781 22.025 -6.006 1.00 96.62 846 ALA A C 1
ATOM 6688 O O . ALA A 1 846 ? -15.860 22.601 -5.882 1.00 96.62 846 ALA A O 1
ATOM 6689 N N . HIS A 1 847 ? -13.819 22.083 -5.083 1.00 96.00 847 HIS A N 1
ATOM 6690 C CA . HIS A 1 847 ? -13.788 23.041 -3.978 1.00 96.00 847 HIS A CA 1
ATOM 6691 C C . HIS A 1 847 ? -13.525 24.447 -4.536 1.00 96.00 847 HIS A C 1
ATOM 6693 O O . HIS A 1 847 ? -12.458 24.692 -5.111 1.00 96.00 847 HIS A O 1
ATOM 6699 N N . VAL A 1 848 ? -14.501 25.347 -4.381 1.00 94.00 848 VAL A N 1
ATOM 6700 C CA . VAL A 1 848 ? -14.425 26.754 -4.806 1.00 94.00 848 VAL A CA 1
ATOM 6701 C C . VAL A 1 848 ? -15.258 27.656 -3.893 1.00 94.00 848 VAL A C 1
ATOM 6703 O O . VAL A 1 848 ? -16.325 27.264 -3.430 1.00 94.00 848 VAL A O 1
ATOM 6706 N N . HIS A 1 849 ? -14.824 28.901 -3.690 1.00 90.88 849 HIS A N 1
ATOM 6707 C CA . HIS A 1 849 ? -15.603 29.890 -2.929 1.00 90.88 849 HIS A CA 1
ATOM 6708 C C . HIS A 1 849 ? -16.122 31.074 -3.762 1.00 90.88 849 HIS A C 1
ATOM 6710 O O . HIS A 1 849 ? -17.188 31.600 -3.449 1.00 90.88 849 HIS A O 1
ATOM 6716 N N . THR A 1 850 ? -15.403 31.510 -4.804 1.00 92.62 850 THR A N 1
ATOM 6717 C CA . THR A 1 850 ? -15.662 32.784 -5.511 1.00 92.62 850 THR A CA 1
ATOM 6718 C C . THR A 1 850 ? -16.256 32.603 -6.917 1.00 92.62 850 THR A C 1
ATOM 6720 O O . THR A 1 850 ? -15.970 31.592 -7.561 1.00 92.62 850 THR A O 1
ATOM 6723 N N . PRO A 1 851 ? -17.021 33.580 -7.459 1.00 95.19 851 PRO A N 1
ATOM 6724 C CA . PRO A 1 851 ? -17.634 33.478 -8.790 1.00 95.19 851 PRO A CA 1
ATOM 6725 C C . PRO A 1 851 ? -16.646 33.168 -9.916 1.00 95.19 851 PRO A C 1
ATOM 6727 O O . PRO A 1 851 ? -16.924 32.322 -10.759 1.00 95.19 851 PRO A O 1
ATOM 6730 N N . ALA A 1 852 ? -15.461 33.788 -9.900 1.00 93.19 852 ALA A N 1
ATOM 6731 C CA . ALA A 1 852 ? -14.413 33.530 -10.887 1.00 93.19 852 ALA A CA 1
ATOM 6732 C C . ALA A 1 852 ? -13.913 32.072 -10.850 1.00 93.19 852 ALA A C 1
ATOM 6734 O O . ALA A 1 852 ? -13.684 31.474 -11.898 1.00 93.19 852 ALA A O 1
ATOM 6735 N N . ALA A 1 853 ? -13.791 31.481 -9.657 1.00 94.62 853 ALA A N 1
ATOM 6736 C CA . ALA A 1 853 ? -13.395 30.085 -9.495 1.00 94.62 853 ALA A CA 1
ATOM 6737 C C . ALA A 1 853 ? -14.520 29.117 -9.896 1.00 94.62 853 ALA A C 1
ATOM 6739 O O . ALA A 1 853 ? -14.257 28.119 -10.564 1.00 94.62 853 ALA A O 1
ATOM 6740 N N . ILE A 1 854 ? -15.774 29.436 -9.551 1.00 96.38 854 ILE A N 1
ATOM 6741 C CA . ILE A 1 854 ? -16.953 28.666 -9.977 1.00 96.38 854 ILE A CA 1
ATOM 6742 C C . ILE A 1 854 ? -17.046 28.655 -11.510 1.00 96.38 854 ILE A C 1
ATOM 6744 O O . ILE A 1 854 ? -17.184 27.585 -12.094 1.00 96.38 854 ILE A O 1
ATOM 6748 N N . ARG A 1 855 ? -16.886 29.808 -12.174 1.00 96.44 855 ARG A N 1
ATOM 6749 C CA . ARG A 1 855 ? -16.823 29.905 -13.644 1.00 96.44 855 ARG A CA 1
ATOM 6750 C C . ARG A 1 855 ? -15.705 29.051 -14.226 1.00 96.44 855 ARG A C 1
ATOM 6752 O O . ARG A 1 855 ? -15.985 28.166 -15.025 1.00 96.44 855 ARG A O 1
ATOM 6759 N N . ASN A 1 856 ? -14.471 29.233 -13.750 1.00 95.25 856 ASN A N 1
ATOM 6760 C CA . ASN A 1 856 ? -13.314 28.456 -14.202 1.00 95.25 856 ASN A CA 1
ATOM 6761 C C . ASN A 1 856 ? -13.523 26.933 -14.051 1.00 95.25 856 ASN A C 1
ATOM 6763 O O . ASN A 1 856 ? -13.100 26.168 -14.913 1.00 95.25 856 ASN A O 1
ATOM 6767 N N . ALA A 1 857 ? -14.215 26.476 -13.003 1.00 97.12 857 ALA A N 1
ATOM 6768 C CA . ALA A 1 857 ? -14.581 25.069 -12.842 1.00 97.12 857 ALA A CA 1
ATOM 6769 C C . ALA A 1 857 ? -15.678 24.621 -13.835 1.00 97.12 857 ALA A C 1
ATOM 6771 O O . ALA A 1 857 ? -15.503 23.641 -14.564 1.00 97.12 857 ALA A O 1
ATOM 6772 N N . VAL A 1 858 ? -16.806 25.335 -13.872 1.00 97.19 858 VAL A N 1
ATOM 6773 C CA . VAL A 1 858 ? -18.020 24.952 -14.616 1.00 97.19 858 VAL A CA 1
ATOM 6774 C C . VAL A 1 858 ? -17.807 25.035 -16.130 1.00 97.19 858 VAL A C 1
ATOM 6776 O O . VAL A 1 858 ? -18.098 24.073 -16.837 1.00 97.19 858 VAL A O 1
ATOM 6779 N N . GLU A 1 859 ? -17.209 26.122 -16.626 1.00 96.94 859 GLU A N 1
ATOM 6780 C CA . GLU A 1 859 ? -16.923 26.347 -18.057 1.00 96.94 859 GLU A CA 1
ATOM 6781 C C . GLU A 1 859 ? -15.971 25.276 -18.628 1.00 96.94 859 GLU A C 1
ATOM 6783 O O . GLU A 1 859 ? -16.018 24.957 -19.815 1.00 96.94 859 GLU A O 1
ATOM 6788 N N . ASN A 1 860 ? -15.155 24.655 -17.767 1.00 96.69 860 ASN A N 1
ATOM 6789 C CA . ASN A 1 860 ? -14.218 23.584 -18.114 1.00 96.69 860 ASN A CA 1
ATOM 6790 C C . ASN A 1 860 ? -14.732 22.168 -17.763 1.00 96.69 860 ASN A C 1
ATOM 6792 O O . ASN A 1 860 ? -13.987 21.187 -17.857 1.00 96.69 860 ASN A O 1
ATOM 6796 N N . GLY A 1 861 ? -16.023 22.035 -17.433 1.00 94.44 861 GLY A N 1
ATOM 6797 C CA . GLY A 1 861 ? -16.745 20.760 -17.381 1.00 94.44 861 GLY A CA 1
ATOM 6798 C C . GLY A 1 861 ? -16.772 20.047 -16.027 1.00 94.44 861 GLY A C 1
ATOM 6799 O O . GLY A 1 861 ? -16.967 18.831 -16.002 1.00 94.44 861 GLY A O 1
ATOM 6800 N N . VAL A 1 862 ? -16.553 20.759 -14.916 1.00 97.19 862 VAL A N 1
ATOM 6801 C CA . VAL A 1 862 ? -16.794 20.233 -13.559 1.00 97.19 862 VAL A CA 1
ATOM 6802 C C . VAL A 1 862 ? -18.302 20.101 -13.319 1.00 97.19 862 VAL A C 1
ATOM 6804 O O . VAL A 1 862 ? -19.061 21.017 -13.626 1.00 97.19 862 VAL A O 1
ATOM 6807 N N . MET A 1 863 ? -18.739 18.970 -12.755 1.00 96.25 863 MET A N 1
ATOM 6808 C CA . MET A 1 863 ? -20.163 18.659 -12.558 1.00 96.25 863 MET A CA 1
ATOM 6809 C C . MET A 1 863 ? -20.693 19.115 -11.192 1.00 96.25 863 MET A C 1
ATOM 6811 O O . MET A 1 863 ? -21.829 19.577 -11.105 1.00 96.25 863 MET A O 1
ATOM 6815 N N . GLY A 1 864 ? -19.894 18.980 -10.128 1.00 96.94 864 GLY A N 1
ATOM 6816 C CA . GLY A 1 864 ? -20.274 19.390 -8.772 1.00 96.94 864 GLY A CA 1
ATOM 6817 C C . GLY A 1 864 ? -19.436 20.560 -8.263 1.00 96.94 864 GLY A C 1
ATOM 6818 O O . GLY A 1 864 ? -18.209 20.513 -8.291 1.00 96.94 864 GLY A O 1
ATOM 6819 N N . ILE A 1 865 ? -20.092 21.601 -7.770 1.00 98.06 865 ILE A N 1
ATOM 6820 C CA . ILE A 1 865 ? -19.467 22.782 -7.175 1.00 98.06 865 ILE A CA 1
ATOM 6821 C C . ILE A 1 865 ? -19.695 22.745 -5.673 1.00 98.06 865 ILE A C 1
ATOM 6823 O O . ILE A 1 865 ? -20.824 22.642 -5.202 1.00 98.06 865 ILE A O 1
ATOM 6827 N N . GLU A 1 866 ? -18.609 22.799 -4.917 1.00 97.19 866 GLU A N 1
ATOM 6828 C CA . GLU A 1 866 ? -18.599 22.485 -3.493 1.00 97.19 866 GLU A CA 1
ATOM 6829 C C . GLU A 1 866 ? -18.357 23.780 -2.714 1.00 97.19 866 GLU A C 1
ATOM 6831 O O . GLU A 1 866 ? -17.511 24.588 -3.102 1.00 97.19 866 GLU A O 1
ATOM 6836 N N . HIS A 1 867 ? -19.094 23.973 -1.618 1.00 95.06 867 HIS A N 1
ATOM 6837 C CA . HIS A 1 867 ? -19.173 25.200 -0.814 1.00 95.06 867 HIS A CA 1
ATOM 6838 C C . HIS A 1 867 ? -19.803 26.387 -1.572 1.00 95.06 867 HIS A C 1
ATOM 6840 O O . HIS A 1 867 ? -20.921 26.785 -1.244 1.00 95.06 867 HIS A O 1
ATOM 6846 N N . GLY A 1 868 ? -19.125 26.936 -2.590 1.00 92.50 868 GLY A N 1
ATOM 6847 C CA . GLY A 1 868 ? -19.651 27.948 -3.521 1.00 92.50 868 GLY A CA 1
ATOM 6848 C C . GLY A 1 868 ? -20.133 29.262 -2.886 1.00 92.50 868 GLY A C 1
ATOM 6849 O O . GLY A 1 868 ? -20.976 29.946 -3.460 1.00 92.50 868 GLY A O 1
ATOM 6850 N N . ASN A 1 869 ? -19.644 29.605 -1.691 1.00 92.56 869 ASN A N 1
ATOM 6851 C CA . ASN A 1 869 ? -20.295 30.551 -0.776 1.00 92.56 869 ASN A CA 1
ATOM 6852 C C . ASN A 1 869 ? -20.574 31.948 -1.349 1.00 92.56 869 ASN A C 1
ATOM 6854 O O . ASN A 1 869 ? -21.596 32.536 -1.016 1.00 92.56 869 ASN A O 1
ATOM 6858 N N . SER A 1 870 ? -19.682 32.492 -2.179 1.00 92.50 870 SER A N 1
ATOM 6859 C CA . SER A 1 870 ? -19.811 33.844 -2.741 1.00 92.50 870 SER A CA 1
ATOM 6860 C C . SER A 1 870 ? -20.432 33.859 -4.146 1.00 92.50 870 SER A C 1
ATOM 6862 O O . SER A 1 870 ? -20.183 34.802 -4.892 1.00 92.50 870 SER A O 1
ATOM 6864 N N . ILE A 1 871 ? -21.185 32.824 -4.540 1.00 95.06 871 ILE A N 1
ATOM 6865 C CA . ILE A 1 871 ? -21.843 32.735 -5.854 1.00 95.06 871 ILE A CA 1
ATOM 6866 C C . ILE A 1 871 ? -22.758 33.942 -6.136 1.00 95.06 871 ILE A C 1
ATOM 6868 O O . ILE A 1 871 ? -23.572 34.333 -5.302 1.00 95.06 871 ILE A O 1
ATOM 6872 N N . ASP A 1 872 ? -22.635 34.515 -7.336 1.00 95.81 872 ASP A N 1
ATOM 6873 C CA . ASP A 1 872 ? -23.497 35.593 -7.833 1.00 95.81 872 ASP A CA 1
ATOM 6874 C C . ASP A 1 872 ? -24.575 35.074 -8.801 1.00 95.81 872 ASP A C 1
ATOM 6876 O O . ASP A 1 872 ? -24.496 33.959 -9.323 1.00 95.81 872 ASP A O 1
ATOM 6880 N N . GLU A 1 873 ? -25.613 35.881 -9.042 1.00 96.06 873 GLU A N 1
ATOM 6881 C CA . GLU A 1 873 ? -26.742 35.495 -9.898 1.00 96.06 873 GLU A CA 1
ATOM 6882 C C . GLU A 1 873 ? -26.332 35.163 -11.352 1.00 96.06 873 GLU A C 1
ATOM 6884 O O . GLU A 1 873 ? -26.755 34.112 -11.841 1.00 96.06 873 GLU A O 1
ATOM 6889 N N . PRO A 1 874 ? -25.456 35.931 -12.036 1.00 97.19 874 PRO A N 1
ATOM 6890 C CA . PRO A 1 874 ? -24.933 35.548 -13.352 1.00 97.19 874 PRO A CA 1
ATOM 6891 C C . PRO A 1 874 ? -24.185 34.206 -13.372 1.00 97.19 874 PRO A C 1
ATOM 6893 O O . PRO A 1 874 ? -24.160 33.524 -14.397 1.00 97.19 874 PRO A O 1
ATOM 6896 N N . THR A 1 875 ? -23.526 33.825 -12.276 1.00 97.44 875 THR A N 1
ATOM 6897 C CA . THR A 1 875 ? -22.761 32.570 -12.171 1.00 97.44 875 THR A CA 1
ATOM 6898 C C . THR A 1 875 ? -23.650 31.392 -11.767 1.00 97.44 875 THR A C 1
ATOM 6900 O O . THR A 1 875 ? -23.475 30.292 -12.287 1.00 97.44 875 THR A O 1
ATOM 6903 N N . ALA A 1 876 ? -24.677 31.622 -10.946 1.00 97.25 876 ALA A N 1
ATOM 6904 C CA . ALA A 1 876 ? -25.755 30.658 -10.727 1.00 97.25 876 ALA A CA 1
ATOM 6905 C C . ALA A 1 876 ? -26.525 30.360 -12.028 1.00 97.25 876 ALA A C 1
ATOM 6907 O O . ALA A 1 876 ? -26.858 29.206 -12.295 1.00 97.25 876 ALA A O 1
ATOM 6908 N N . GLN A 1 877 ? -26.751 31.368 -12.880 1.00 96.88 877 GLN A N 1
ATOM 6909 C CA . GLN A 1 877 ? -27.383 31.177 -14.193 1.00 96.88 877 GLN A CA 1
ATOM 6910 C C . GLN A 1 877 ? -26.530 30.287 -15.104 1.00 96.88 877 GLN A C 1
ATOM 6912 O O . GLN A 1 877 ? -27.063 29.367 -15.722 1.00 96.88 877 GLN A O 1
ATOM 6917 N N . LEU A 1 878 ? -25.210 30.494 -15.130 1.00 96.50 878 LEU A N 1
ATOM 6918 C CA . LEU A 1 878 ? -24.278 29.620 -15.845 1.00 96.50 878 LEU A CA 1
ATOM 6919 C C . LEU A 1 878 ? -24.309 28.177 -15.308 1.00 96.50 878 LEU A C 1
ATOM 6921 O O . LEU A 1 878 ? -24.390 27.237 -16.095 1.00 96.50 878 LEU A O 1
ATOM 6925 N N . MET A 1 879 ? -24.294 27.989 -13.982 1.00 97.75 879 MET A N 1
ATOM 6926 C CA . MET A 1 879 ? -24.401 26.657 -13.370 1.00 97.75 879 MET A CA 1
ATOM 6927 C C . MET A 1 879 ? -25.686 25.934 -13.782 1.00 97.75 879 MET A C 1
ATOM 6929 O O . MET A 1 879 ? -25.627 24.773 -14.183 1.00 97.75 879 MET A O 1
ATOM 6933 N N . ALA A 1 880 ? -26.831 26.621 -13.737 1.00 95.62 880 ALA A N 1
ATOM 6934 C CA . ALA A 1 880 ? -28.110 26.058 -14.161 1.00 95.62 880 ALA A CA 1
ATOM 6935 C C . ALA A 1 880 ? -28.124 25.707 -15.662 1.00 95.62 880 ALA A C 1
ATOM 6937 O O . ALA A 1 880 ? -28.610 24.639 -16.032 1.00 95.62 880 ALA A O 1
ATOM 6938 N N . GLN A 1 881 ? -27.544 26.555 -16.521 1.00 95.62 881 GLN A N 1
ATOM 6939 C CA . GLN A 1 881 ? -27.423 26.304 -17.965 1.00 95.62 881 GLN A CA 1
ATOM 6940 C C . GLN A 1 881 ? -26.523 25.104 -18.291 1.00 95.62 881 GLN A C 1
ATOM 6942 O O . GLN A 1 881 ? -26.834 24.338 -19.200 1.00 95.62 881 GLN A O 1
ATOM 6947 N N . MET A 1 882 ? -25.425 24.920 -17.551 1.00 93.69 882 MET A N 1
ATOM 6948 C CA . MET A 1 882 ? -24.482 23.812 -17.752 1.00 93.69 882 MET A CA 1
ATOM 6949 C C . MET A 1 882 ? -24.841 22.542 -16.958 1.00 93.69 882 MET A C 1
ATOM 6951 O O . MET A 1 882 ? -24.110 21.557 -17.020 1.00 93.69 882 MET A O 1
ATOM 6955 N N . GLY A 1 883 ? -25.965 22.539 -16.231 1.00 94.25 883 GLY A N 1
ATOM 6956 C CA . GLY A 1 883 ? -26.430 21.391 -15.445 1.00 94.25 883 GLY A CA 1
ATOM 6957 C C . GLY A 1 883 ? -25.564 21.063 -14.222 1.00 94.25 883 GLY A C 1
ATOM 6958 O O . GLY A 1 883 ? -25.623 19.941 -13.722 1.00 94.25 883 GLY A O 1
ATOM 6959 N N . ALA A 1 884 ? -24.758 22.017 -13.747 1.00 96.56 884 ALA A N 1
ATOM 6960 C CA . ALA A 1 884 ? -23.858 21.826 -12.617 1.00 96.56 884 ALA A CA 1
ATOM 6961 C C . ALA A 1 884 ? -24.615 21.844 -11.277 1.00 96.56 884 ALA A C 1
ATOM 6963 O O . ALA A 1 884 ? -25.494 22.678 -11.043 1.00 96.56 884 ALA A O 1
ATOM 6964 N N . PHE A 1 885 ? -24.236 20.941 -10.377 1.00 97.88 885 PHE A N 1
ATOM 6965 C CA . PHE A 1 885 ? -24.787 20.838 -9.028 1.00 97.88 885 PHE A CA 1
ATOM 6966 C C . PHE A 1 885 ? -24.047 21.761 -8.057 1.00 97.88 885 PHE A C 1
ATOM 6968 O O . PHE A 1 885 ? -22.850 21.999 -8.211 1.00 97.88 885 PHE A O 1
ATOM 6975 N N . LEU A 1 886 ? -24.740 22.235 -7.020 1.00 98.00 886 LEU A N 1
ATOM 6976 C CA . LEU A 1 886 ? -24.152 22.999 -5.915 1.00 98.00 886 LEU A CA 1
ATOM 6977 C C . LEU A 1 886 ? -24.286 22.223 -4.598 1.00 98.00 886 LEU A C 1
ATOM 6979 O O . LEU A 1 886 ? -25.392 21.840 -4.217 1.00 98.00 886 LEU A O 1
ATOM 6983 N N . THR A 1 887 ? -23.195 22.059 -3.856 1.00 97.81 887 THR A N 1
ATOM 6984 C CA . THR A 1 887 ? -23.173 21.463 -2.512 1.00 97.81 887 THR A CA 1
ATOM 6985 C C . THR A 1 887 ? -22.748 22.519 -1.484 1.00 97.81 887 THR A C 1
ATOM 6987 O O . THR A 1 887 ? -21.561 22.624 -1.170 1.00 97.81 887 THR A O 1
ATOM 6990 N N . PRO A 1 888 ? -23.679 23.324 -0.934 1.00 96.19 888 PRO A N 1
ATOM 6991 C CA . PRO A 1 888 ? -23.387 24.189 0.208 1.00 96.19 888 PRO A CA 1
ATOM 6992 C C . PRO A 1 888 ? -23.017 23.358 1.444 1.00 96.19 888 PRO A C 1
ATOM 6994 O O . PRO A 1 888 ? -23.518 22.245 1.610 1.00 96.19 888 PRO A O 1
ATOM 6997 N N . THR A 1 889 ? -22.164 23.898 2.314 1.00 96.00 889 THR A N 1
ATOM 6998 C CA . THR A 1 889 ? -21.653 23.204 3.515 1.00 96.00 889 THR A CA 1
ATOM 6999 C C . THR A 1 889 ? -21.600 24.155 4.716 1.00 96.00 889 THR A C 1
ATOM 7001 O O . THR A 1 889 ? -20.573 24.295 5.383 1.00 96.00 889 THR A O 1
ATOM 7004 N N . LEU A 1 890 ? -22.678 24.905 4.957 1.00 94.19 890 LEU A N 1
ATOM 7005 C CA . LEU A 1 890 ? -22.676 26.026 5.905 1.00 94.19 890 LEU A CA 1
ATOM 7006 C C . LEU A 1 890 ? -22.423 25.588 7.355 1.00 94.19 890 LEU A C 1
ATOM 7008 O O . LEU A 1 890 ? -21.833 26.341 8.135 1.00 94.19 890 LEU A O 1
ATOM 7012 N N . VAL A 1 891 ? -22.830 24.366 7.710 1.00 94.88 891 VAL A N 1
ATOM 7013 C CA . VAL A 1 891 ? -22.697 23.835 9.072 1.00 94.88 891 VAL A CA 1
ATOM 7014 C C . VAL A 1 891 ? -21.250 23.734 9.556 1.00 94.88 891 VAL A C 1
ATOM 7016 O O . VAL A 1 891 ? -21.021 23.934 10.749 1.00 94.88 891 VAL A O 1
ATOM 7019 N N . THR A 1 892 ? -20.260 23.509 8.680 1.00 92.75 892 THR A N 1
ATOM 7020 C CA . THR A 1 892 ? -18.849 23.491 9.113 1.00 92.75 892 THR A CA 1
ATOM 7021 C C . THR A 1 892 ? -18.395 24.879 9.556 1.00 92.75 892 THR A C 1
ATOM 7023 O O . THR A 1 892 ? -17.902 25.037 10.674 1.00 92.75 892 THR A O 1
ATOM 7026 N N . TYR A 1 893 ? -18.689 25.918 8.765 1.00 91.06 893 TYR A N 1
ATOM 7027 C CA . TYR A 1 893 ? -18.299 27.291 9.092 1.00 91.06 893 TYR A CA 1
ATOM 7028 C C . TYR A 1 893 ? -19.037 27.815 10.332 1.00 91.06 893 TYR A C 1
ATOM 7030 O O . TYR A 1 893 ? -18.420 28.464 11.179 1.00 91.06 893 TYR A O 1
ATOM 7038 N N . GLN A 1 894 ? -20.328 27.483 10.493 1.00 90.56 894 GLN A N 1
ATOM 7039 C CA . GLN A 1 894 ? -21.082 27.817 11.709 1.00 90.56 894 GLN A CA 1
ATOM 7040 C C . GLN A 1 894 ? -20.522 27.092 12.939 1.00 90.56 894 GLN A C 1
ATOM 7042 O O . GLN A 1 894 ? -20.381 27.707 13.996 1.00 90.56 894 GLN A O 1
ATOM 7047 N N . THR A 1 895 ? -20.182 25.806 12.821 1.00 89.50 895 THR A N 1
ATOM 7048 C CA . THR A 1 895 ? -19.677 25.031 13.962 1.00 89.50 895 THR A CA 1
ATOM 7049 C C . THR A 1 895 ? -18.290 25.519 14.384 1.00 89.50 895 THR A C 1
ATOM 7051 O O . THR A 1 895 ? -18.079 25.749 15.574 1.00 89.50 895 THR A O 1
ATOM 7054 N N . MET A 1 896 ? -17.384 25.788 13.438 1.00 87.44 896 MET A N 1
ATOM 7055 C CA . MET A 1 896 ? -16.064 26.378 13.718 1.00 87.44 896 MET A CA 1
ATOM 7056 C C . MET A 1 896 ? -16.139 27.803 14.300 1.00 87.44 896 MET A C 1
ATOM 7058 O O . MET A 1 896 ? -15.229 28.218 15.009 1.00 87.44 896 MET A O 1
ATOM 7062 N N . ALA A 1 897 ? -17.227 28.543 14.051 1.00 85.25 897 ALA A N 1
ATOM 7063 C CA . ALA A 1 897 ? -17.496 29.849 14.665 1.00 85.25 897 ALA A CA 1
ATOM 7064 C C . ALA A 1 897 ? -18.243 29.773 16.017 1.00 85.25 897 ALA A C 1
ATOM 7066 O O . ALA A 1 897 ? -18.509 30.806 16.636 1.00 85.25 897 ALA A O 1
ATOM 7067 N N . SER A 1 898 ? -18.634 28.581 16.477 1.00 86.44 898 SER A N 1
ATOM 7068 C CA . SER A 1 898 ? -19.426 28.415 17.702 1.00 86.44 898 SER A CA 1
ATOM 7069 C C . SER A 1 898 ? -18.583 28.570 18.975 1.00 86.44 898 SER A C 1
ATOM 7071 O O . SER A 1 898 ? -17.387 28.298 18.982 1.00 86.44 898 SER A O 1
ATOM 7073 N N . ARG A 1 899 ? -19.214 28.928 20.103 1.00 79.81 899 ARG A N 1
ATOM 7074 C CA . ARG A 1 899 ? -18.531 28.977 21.417 1.00 79.81 899 ARG A CA 1
ATOM 7075 C C . ARG A 1 899 ? -17.989 27.615 21.872 1.00 79.81 899 ARG A C 1
ATOM 7077 O O . ARG A 1 899 ? -17.040 27.573 22.640 1.00 79.81 899 ARG A O 1
ATOM 7084 N N . GLU A 1 900 ? -18.597 26.529 21.400 1.00 79.19 900 GLU A N 1
ATOM 7085 C CA . GLU A 1 900 ? -18.250 25.139 21.723 1.00 79.19 900 GLU A CA 1
ATOM 7086 C C . GLU A 1 900 ? -16.937 24.701 21.051 1.00 79.19 900 GLU A C 1
ATOM 7088 O O . GLU A 1 900 ? -16.177 23.931 21.628 1.00 79.19 900 GLU A O 1
ATOM 7093 N N . PHE A 1 901 ? -16.636 25.246 19.865 1.00 79.12 901 PHE A N 1
ATOM 7094 C CA . PHE A 1 901 ? -15.456 24.896 19.064 1.00 79.12 901 PHE A CA 1
ATOM 7095 C C . PHE A 1 901 ? -14.618 26.114 18.639 1.00 79.12 901 PHE A C 1
ATOM 7097 O O . PHE A 1 901 ? -13.821 26.021 17.712 1.00 79.12 901 PHE A O 1
ATOM 7104 N N . GLY A 1 902 ? -14.742 27.257 19.319 1.00 66.12 902 GLY A N 1
ATOM 7105 C CA . GLY A 1 902 ? -14.086 28.514 18.922 1.00 66.12 902 GLY A CA 1
ATOM 7106 C C . GLY A 1 902 ? -12.549 28.494 18.951 1.00 66.12 902 GLY A C 1
ATOM 7107 O O . GLY A 1 902 ? -11.920 29.390 18.400 1.00 66.12 902 GLY A O 1
ATOM 7108 N N . ALA A 1 903 ? -11.944 27.469 19.561 1.00 74.00 903 ALA A N 1
ATOM 7109 C CA . ALA A 1 903 ? -10.501 27.210 19.536 1.00 74.00 903 ALA A CA 1
ATOM 7110 C C . ALA A 1 903 ? -10.050 26.297 18.370 1.00 74.00 903 ALA A C 1
ATOM 7112 O O . ALA A 1 903 ? -8.859 26.035 18.230 1.00 74.00 903 ALA A O 1
ATOM 7113 N N . PHE A 1 904 ? -10.976 25.797 17.541 1.00 76.81 904 PHE A N 1
ATOM 7114 C CA . PHE A 1 904 ? -10.691 24.858 16.445 1.00 76.81 904 PHE A CA 1
ATOM 7115 C C . PHE A 1 904 ? -9.916 25.501 15.283 1.00 76.81 904 PHE A C 1
ATOM 7117 O O . PHE A 1 904 ? -9.192 24.815 14.566 1.00 76.81 904 PHE A O 1
ATOM 7124 N N . LEU A 1 905 ? -10.045 26.820 15.097 1.00 76.19 905 LEU A N 1
ATOM 7125 C CA . LEU A 1 905 ? -9.301 27.585 14.098 1.00 76.19 905 LEU A CA 1
ATOM 7126 C C . LEU A 1 905 ? -8.361 28.594 14.775 1.00 76.19 905 LEU A C 1
ATOM 7128 O O . LEU A 1 905 ? -8.803 29.333 15.657 1.00 76.19 905 LEU A O 1
ATOM 7132 N N . PRO A 1 906 ? -7.099 28.724 14.321 1.00 75.81 906 PRO A N 1
ATOM 7133 C CA . PRO A 1 906 ? -6.250 29.853 14.684 1.00 75.81 906 PRO A CA 1
ATOM 7134 C C . PRO A 1 906 ? -6.932 31.190 14.361 1.00 75.81 906 PRO A C 1
ATOM 7136 O O . PRO A 1 906 ? -7.584 31.326 13.323 1.00 75.81 906 PRO A O 1
ATOM 7139 N N . LEU A 1 907 ? -6.734 32.209 15.203 1.00 71.31 907 LEU A N 1
ATOM 7140 C CA . LEU A 1 907 ? -7.439 33.498 15.096 1.00 71.31 907 LEU A CA 1
ATOM 7141 C C . LEU A 1 907 ? -7.283 34.176 13.718 1.00 71.31 907 LEU A C 1
ATOM 7143 O O . LEU A 1 907 ? -8.236 34.752 13.199 1.00 71.31 907 LEU A O 1
ATOM 7147 N N . ALA A 1 908 ? -6.111 34.043 13.086 1.00 65.69 908 ALA A N 1
ATOM 7148 C CA . ALA A 1 908 ? -5.842 34.554 11.738 1.00 65.69 908 ALA A CA 1
ATOM 7149 C C . ALA A 1 908 ? -6.662 33.858 10.626 1.00 65.69 908 ALA A C 1
ATOM 7151 O O . ALA A 1 908 ? -6.873 34.434 9.560 1.00 65.69 908 ALA A O 1
ATOM 7152 N N . ILE A 1 909 ? -7.138 32.634 10.870 1.00 75.62 909 ILE A N 1
ATOM 7153 C CA . ILE A 1 909 ? -7.951 31.830 9.946 1.00 75.62 909 ILE A CA 1
ATOM 7154 C C . ILE A 1 909 ? -9.451 32.006 10.235 1.00 75.62 909 ILE A C 1
ATOM 7156 O O . ILE A 1 909 ? -10.260 32.021 9.305 1.00 75.62 909 ILE A O 1
ATOM 7160 N N . ALA A 1 910 ? -9.834 32.236 11.496 1.00 78.44 910 ALA A N 1
ATOM 7161 C CA . ALA A 1 910 ? -11.224 32.478 11.898 1.00 78.44 910 ALA A CA 1
ATOM 7162 C C . ALA A 1 910 ? -11.894 33.648 11.136 1.00 78.44 910 ALA A C 1
ATOM 7164 O O . ALA A 1 910 ? -13.096 33.606 10.872 1.00 78.44 910 ALA A O 1
ATOM 7165 N N . VAL A 1 911 ? -11.121 34.651 10.699 1.00 79.69 911 VAL A N 1
ATOM 7166 C CA . VAL A 1 911 ? -11.615 35.761 9.861 1.00 79.69 911 VAL A CA 1
ATOM 7167 C C . VAL A 1 911 ? -12.115 35.271 8.492 1.00 79.69 911 VAL A C 1
ATOM 7169 O O . VAL A 1 911 ? -13.214 35.646 8.081 1.00 79.69 911 VAL A O 1
ATOM 7172 N N . LYS A 1 912 ? -11.372 34.375 7.814 1.00 79.81 912 LYS A N 1
ATOM 7173 C CA . LYS A 1 912 ? -11.821 33.738 6.556 1.00 79.81 912 LYS A CA 1
ATOM 7174 C C . LYS A 1 912 ? -13.140 32.985 6.775 1.00 79.81 912 LYS A C 1
ATOM 7176 O O . LYS A 1 912 ? -14.042 33.053 5.947 1.00 79.81 912 LYS A O 1
ATOM 7181 N N . ASN A 1 913 ? -13.242 32.267 7.896 1.00 84.88 913 ASN A N 1
ATOM 7182 C CA . ASN A 1 913 ? -14.390 31.426 8.228 1.00 84.88 913 ASN A CA 1
ATOM 7183 C C . ASN A 1 913 ? -15.695 32.232 8.365 1.00 84.88 913 ASN A C 1
ATOM 7185 O O . ASN A 1 913 ? -16.721 31.831 7.820 1.00 84.88 913 ASN A O 1
ATOM 7189 N N . LEU A 1 914 ? -15.650 33.387 9.038 1.00 83.00 914 LEU A N 1
ATOM 7190 C CA . LEU A 1 914 ? -16.817 34.266 9.194 1.00 83.00 914 LEU A CA 1
ATOM 7191 C C . LEU A 1 914 ? -17.276 34.863 7.854 1.00 83.00 914 LEU A C 1
ATOM 7193 O O . LEU A 1 914 ? -18.462 34.795 7.537 1.00 83.00 914 LEU A O 1
ATOM 7197 N N . GLN A 1 915 ? -16.340 35.357 7.033 1.00 83.44 915 GLN A N 1
ATOM 7198 C CA . GLN A 1 915 ? -16.630 35.895 5.696 1.00 83.44 915 GLN A CA 1
ATOM 7199 C C . GLN A 1 915 ? -17.338 34.865 4.792 1.00 83.44 915 GLN A C 1
ATOM 7201 O O . GLN A 1 915 ? -18.255 35.195 4.039 1.00 83.44 915 GLN A O 1
ATOM 7206 N N . VAL A 1 916 ? -16.912 33.602 4.874 1.00 86.44 916 VAL A N 1
ATOM 7207 C CA . VAL A 1 916 ? -17.438 32.482 4.079 1.00 86.44 916 VAL A CA 1
ATOM 7208 C C . VAL A 1 916 ? -18.799 31.992 4.600 1.00 86.44 916 VAL A C 1
ATOM 7210 O O . VAL A 1 916 ? -19.663 31.624 3.798 1.00 86.44 916 VAL A O 1
ATOM 7213 N N . LEU A 1 917 ? -19.032 32.043 5.916 1.00 86.19 917 LEU A N 1
ATOM 7214 C CA . LEU A 1 917 ? -20.332 31.747 6.529 1.00 86.19 917 LEU A CA 1
ATOM 7215 C C . LEU A 1 917 ? -21.410 32.766 6.126 1.00 86.19 917 LEU A C 1
ATOM 7217 O O . LEU A 1 917 ? -22.495 32.366 5.708 1.00 86.19 917 LEU A O 1
ATOM 7221 N N . GLU A 1 918 ? -21.107 34.063 6.229 1.00 84.00 918 GLU A N 1
ATOM 7222 C CA . GLU A 1 918 ? -22.050 35.148 5.922 1.00 84.00 918 GLU A CA 1
ATOM 7223 C C . GLU A 1 918 ? -22.470 35.134 4.445 1.00 84.00 918 GLU A C 1
ATOM 7225 O O . GLU A 1 918 ? -23.662 35.084 4.136 1.00 84.00 918 GLU A O 1
ATOM 7230 N N . ALA A 1 919 ? -21.496 35.078 3.528 1.00 88.69 919 ALA A N 1
ATOM 7231 C CA . ALA A 1 919 ? -21.769 35.005 2.093 1.00 88.69 919 ALA A CA 1
ATOM 7232 C C . ALA A 1 919 ? -22.611 33.769 1.723 1.00 88.69 919 ALA A C 1
ATOM 7234 O O . ALA A 1 919 ? -23.548 33.868 0.929 1.00 88.69 919 ALA A O 1
ATOM 7235 N N . GLY A 1 920 ? -22.321 32.616 2.338 1.00 89.12 920 GLY A N 1
ATOM 7236 C CA . GLY A 1 920 ? -22.934 31.337 1.983 1.00 89.12 920 GLY A CA 1
ATOM 7237 C C . GLY A 1 920 ? -24.449 31.257 2.198 1.00 89.12 920 GLY A C 1
ATOM 7238 O O . GLY A 1 920 ? -25.127 30.570 1.434 1.00 89.12 920 GLY A O 1
ATOM 7239 N N . LEU A 1 921 ? -25.008 31.985 3.173 1.00 89.12 921 LEU A N 1
ATOM 7240 C CA . LEU A 1 921 ? -26.466 32.065 3.363 1.00 89.12 921 LEU A CA 1
ATOM 7241 C C . LEU A 1 921 ? -27.159 32.755 2.175 1.00 89.12 921 LEU A C 1
ATOM 7243 O O . LEU A 1 921 ? -28.184 32.271 1.694 1.00 89.12 921 LEU A O 1
ATOM 7247 N N . ASN A 1 922 ? -26.569 33.840 1.665 1.00 92.44 922 ASN A N 1
ATOM 7248 C CA . ASN A 1 922 ? -27.037 34.536 0.465 1.00 92.44 922 ASN A CA 1
ATOM 7249 C C . ASN A 1 922 ? -26.803 33.691 -0.804 1.00 92.44 922 ASN A C 1
ATOM 7251 O O . ASN A 1 922 ? -27.677 33.603 -1.665 1.00 92.44 922 ASN A O 1
ATOM 7255 N N . GLY A 1 923 ? -25.669 32.986 -0.890 1.00 94.25 923 GLY A N 1
ATOM 7256 C CA . GLY A 1 923 ? -25.368 32.075 -1.999 1.00 94.25 923 GLY A CA 1
ATOM 7257 C C . GLY A 1 923 ? -26.439 30.995 -2.212 1.00 94.25 923 GLY A C 1
ATOM 7258 O O . GLY A 1 923 ? -26.831 30.732 -3.349 1.00 94.25 923 GLY A O 1
ATOM 7259 N N . ILE A 1 924 ? -26.994 30.431 -1.128 1.00 95.31 924 ILE A N 1
ATOM 7260 C CA . ILE A 1 924 ? -28.128 29.489 -1.202 1.00 95.31 924 ILE A CA 1
ATOM 7261 C C . ILE A 1 924 ? -29.394 30.160 -1.760 1.00 95.31 924 ILE A C 1
ATOM 7263 O O . ILE A 1 924 ? -30.094 29.552 -2.569 1.00 95.31 924 ILE A O 1
ATOM 7267 N N . GLN A 1 925 ? -29.693 31.403 -1.370 1.00 95.06 925 GLN A N 1
ATOM 7268 C CA . GLN A 1 925 ? -30.866 32.138 -1.868 1.00 95.06 925 GLN A CA 1
ATOM 7269 C C . GLN A 1 925 ? -30.762 32.427 -3.367 1.00 95.06 925 GLN A C 1
ATOM 7271 O O . GLN A 1 925 ? -31.724 32.220 -4.108 1.00 95.06 925 GLN A O 1
ATOM 7276 N N . ILE A 1 926 ? -29.581 32.845 -3.824 1.00 96.38 926 ILE A N 1
ATOM 7277 C CA . ILE A 1 926 ? -29.281 33.087 -5.239 1.00 96.38 926 ILE A CA 1
ATOM 7278 C C . ILE A 1 926 ? -29.412 31.785 -6.044 1.00 96.38 926 ILE A C 1
ATOM 7280 O O . ILE A 1 926 ? -30.104 31.756 -7.064 1.00 96.38 926 ILE A O 1
ATOM 7284 N N . ALA A 1 927 ? -28.817 30.691 -5.560 1.00 96.06 927 ALA A N 1
ATOM 7285 C CA . ALA A 1 927 ? -28.919 29.375 -6.187 1.00 96.06 927 ALA A CA 1
ATOM 7286 C C . ALA A 1 927 ? -30.375 28.881 -6.287 1.00 96.06 927 ALA A C 1
ATOM 7288 O O . ALA A 1 927 ? -30.778 28.365 -7.331 1.00 96.06 927 ALA A O 1
ATOM 7289 N N . ASP A 1 928 ? -31.188 29.081 -5.242 1.00 95.81 928 ASP A N 1
ATOM 7290 C CA . ASP A 1 928 ? -32.587 28.641 -5.219 1.00 95.81 928 ASP A CA 1
ATOM 7291 C C . ASP A 1 928 ? -33.511 29.466 -6.122 1.00 95.81 928 ASP A C 1
ATOM 7293 O O . ASP A 1 928 ? -34.397 28.904 -6.770 1.00 95.81 928 ASP A O 1
ATOM 7297 N N . LYS A 1 929 ? -33.281 30.786 -6.180 1.00 95.44 929 LYS A N 1
ATOM 7298 C CA . LYS A 1 929 ? -33.982 31.736 -7.057 1.00 95.44 929 LYS A CA 1
ATOM 7299 C C . LYS A 1 929 ? -33.770 31.391 -8.533 1.00 95.44 929 LYS A C 1
ATOM 7301 O O . LYS A 1 929 ? -34.707 31.472 -9.322 1.00 95.44 929 LYS A O 1
ATOM 7306 N N . VAL A 1 930 ? -32.543 31.010 -8.893 1.00 95.44 930 VAL A N 1
ATOM 7307 C CA . VAL A 1 930 ? -32.149 30.662 -10.268 1.00 95.44 930 VAL A CA 1
ATOM 7308 C C . VAL A 1 930 ? -32.462 29.197 -10.617 1.00 95.44 930 VAL A C 1
ATOM 7310 O O . VAL A 1 930 ? -32.567 28.854 -11.791 1.00 95.44 930 VAL A O 1
ATOM 7313 N N . GLY A 1 931 ? -32.669 28.334 -9.617 1.00 94.50 931 GLY A N 1
ATOM 7314 C CA . GLY A 1 931 ? -33.024 26.925 -9.814 1.00 94.50 931 GLY A CA 1
ATOM 7315 C C . GLY A 1 931 ? -31.829 25.981 -9.983 1.00 94.50 931 GLY A C 1
ATOM 7316 O O . GLY A 1 931 ? -31.977 24.914 -10.579 1.00 94.50 931 GLY A O 1
ATOM 7317 N N . VAL A 1 932 ? -30.654 26.346 -9.458 1.00 97.12 932 VAL A N 1
ATOM 7318 C CA . VAL A 1 932 ? -29.455 25.491 -9.471 1.00 97.12 932 VAL A CA 1
ATOM 7319 C C . VAL A 1 932 ? -29.720 24.200 -8.671 1.00 97.12 932 VAL A C 1
ATOM 7321 O O . VAL A 1 932 ? -30.168 24.283 -7.521 1.00 97.12 932 VAL A O 1
ATOM 7324 N N . PRO A 1 933 ? -29.438 22.998 -9.215 1.00 95.81 933 PRO A N 1
ATOM 7325 C CA . PRO A 1 933 ? -29.615 21.737 -8.494 1.00 95.81 933 PRO A CA 1
ATOM 7326 C C . PRO A 1 933 ? -28.733 21.641 -7.237 1.00 95.81 933 PRO A C 1
ATOM 7328 O O . PRO A 1 933 ? -27.540 21.357 -7.311 1.00 95.81 933 PRO A O 1
ATOM 7331 N N . MET A 1 934 ? -29.323 21.853 -6.058 1.00 97.31 934 MET A N 1
ATOM 7332 C CA . MET A 1 934 ? -28.596 21.768 -4.787 1.00 97.31 934 MET A CA 1
ATOM 7333 C C . MET A 1 934 ? -28.577 20.354 -4.190 1.00 97.31 934 MET A C 1
ATOM 7335 O O . MET A 1 934 ? -29.621 19.703 -4.084 1.00 97.31 934 MET A O 1
ATOM 7339 N N . CYS A 1 935 ? -27.402 19.937 -3.718 1.00 97.50 935 CYS A N 1
ATOM 7340 C CA . CYS A 1 935 ? -27.116 18.713 -2.965 1.00 97.50 935 CYS A CA 1
ATOM 7341 C C . CYS A 1 935 ? -26.821 19.028 -1.486 1.00 97.50 935 CYS A C 1
ATOM 7343 O O . CYS A 1 935 ? -26.439 20.148 -1.135 1.00 97.50 935 CYS A O 1
ATOM 7345 N N . TYR A 1 936 ? -27.028 18.060 -0.592 1.00 96.56 936 TYR A N 1
ATOM 7346 C CA . TYR A 1 936 ? -26.701 18.168 0.836 1.00 96.56 936 TYR A CA 1
ATOM 7347 C C . TYR A 1 936 ? -25.253 17.750 1.104 1.00 96.56 936 TYR A C 1
ATOM 7349 O O . TYR A 1 936 ? -24.839 16.667 0.699 1.00 96.56 936 TYR A O 1
ATOM 7357 N N . GLY A 1 937 ? -24.510 18.583 1.829 1.00 95.81 937 GLY A N 1
ATOM 7358 C CA . GLY A 1 937 ? -23.154 18.300 2.290 1.00 95.81 937 GLY A CA 1
ATOM 7359 C C . GLY A 1 937 ? -22.870 19.070 3.575 1.00 95.81 937 GLY A C 1
ATOM 7360 O O . GLY A 1 937 ? -23.542 20.055 3.868 1.00 95.81 937 GLY A O 1
ATOM 7361 N N . THR A 1 938 ? -21.911 18.598 4.371 1.00 94.75 938 THR A N 1
ATOM 7362 C CA . THR A 1 938 ? -21.649 19.164 5.707 1.00 94.75 938 THR A CA 1
ATOM 7363 C C . THR A 1 938 ? -20.216 19.619 5.927 1.00 94.75 938 THR A C 1
ATOM 7365 O O . THR A 1 938 ? -20.030 20.605 6.627 1.00 94.75 938 THR A O 1
ATOM 7368 N N . ASP A 1 939 ? -19.229 18.940 5.329 1.00 94.69 939 ASP A N 1
ATOM 7369 C CA . ASP A 1 939 ? -17.793 19.275 5.402 1.00 94.69 939 ASP A CA 1
ATOM 7370 C C . ASP A 1 939 ? -17.241 19.411 6.840 1.00 94.69 939 ASP A C 1
ATOM 7372 O O . ASP A 1 939 ? -16.361 20.218 7.134 1.00 94.69 939 ASP A O 1
ATOM 7376 N N . LEU A 1 940 ? -17.804 18.637 7.774 1.00 90.94 940 LEU A N 1
ATOM 7377 C CA . LEU A 1 940 ? -17.431 18.666 9.189 1.00 90.94 940 LEU A CA 1
ATOM 7378 C C . LEU A 1 940 ? -16.147 17.866 9.442 1.00 90.94 940 LEU A C 1
ATOM 7380 O O . LEU A 1 940 ? -15.998 16.730 8.992 1.00 90.94 940 LEU A O 1
ATOM 7384 N N . LEU A 1 941 ? -15.236 18.446 10.217 1.00 84.25 941 LEU A N 1
ATOM 7385 C CA . LEU A 1 941 ? -13.907 17.893 10.476 1.00 84.25 941 LEU A CA 1
ATOM 7386 C C . LEU A 1 941 ? -13.827 17.299 11.891 1.00 84.25 941 LEU A C 1
ATOM 7388 O O . LEU A 1 941 ? -14.240 17.940 12.853 1.00 84.25 941 LEU A O 1
ATOM 7392 N N . GLY A 1 942 ? -13.291 16.083 12.033 1.00 86.12 942 GLY A N 1
ATOM 7393 C CA . GLY A 1 942 ? -13.054 15.433 13.333 1.00 86.12 942 GLY A CA 1
ATOM 7394 C C . GLY A 1 942 ? -14.251 15.516 14.306 1.00 86.12 942 GLY A C 1
ATOM 7395 O O . GLY A 1 942 ? -15.335 15.037 13.965 1.00 86.12 942 GLY A O 1
ATOM 7396 N N . PRO A 1 943 ? -14.102 16.131 15.499 1.00 78.50 943 PRO A N 1
ATOM 7397 C CA . PRO A 1 943 ? -15.159 16.189 16.515 1.00 78.50 943 PRO A CA 1
ATOM 7398 C C . PRO A 1 943 ? -16.397 16.992 16.085 1.00 78.50 943 PRO A C 1
ATOM 7400 O O . PRO A 1 943 ? -17.469 16.809 16.659 1.00 78.50 943 PRO A O 1
ATOM 7403 N N . LEU A 1 944 ? -16.295 17.851 15.062 1.00 86.12 944 LEU A N 1
ATOM 7404 C CA . LEU A 1 944 ? -17.414 18.682 14.603 1.00 86.12 944 LEU A CA 1
ATOM 7405 C C . LEU A 1 944 ? -18.554 17.845 13.986 1.00 86.12 944 LEU A C 1
ATOM 7407 O O . LEU A 1 944 ? -19.690 18.313 13.909 1.00 86.12 944 LEU A O 1
ATOM 7411 N N . GLN A 1 945 ? -18.275 16.597 13.582 1.00 86.19 945 GLN A N 1
ATOM 7412 C CA . GLN A 1 945 ? -19.221 15.661 12.953 1.00 86.19 945 GLN A CA 1
ATOM 7413 C C . GLN A 1 945 ? -20.539 15.484 13.727 1.00 86.19 945 GLN A C 1
ATOM 7415 O O . GLN A 1 945 ? -21.584 15.280 13.112 1.00 86.19 945 GLN A O 1
ATOM 7420 N N . VAL A 1 946 ? -20.544 15.658 15.056 1.00 87.38 946 VAL A N 1
ATOM 7421 C CA . VAL A 1 946 ? -21.768 15.595 15.882 1.00 87.38 946 VAL A CA 1
ATOM 7422 C C . VAL A 1 946 ? -22.843 16.619 15.481 1.00 87.38 946 VAL A C 1
ATOM 7424 O O . VAL A 1 946 ? -24.008 16.453 15.835 1.00 87.38 946 VAL A O 1
ATOM 7427 N N . LYS A 1 947 ? -22.486 17.669 14.727 1.00 91.00 947 LYS A N 1
ATOM 7428 C CA . LYS A 1 947 ? -23.418 18.696 14.232 1.00 91.00 947 LYS A CA 1
ATOM 7429 C C . LYS A 1 947 ? -23.986 18.405 12.834 1.00 91.00 947 LYS A C 1
ATOM 7431 O O . LYS A 1 947 ? -24.633 19.282 12.272 1.00 91.00 947 LYS A O 1
ATOM 7436 N N . GLN A 1 948 ? -23.795 17.206 12.262 1.00 91.75 948 GLN A N 1
ATOM 7437 C CA . GLN A 1 948 ? -24.157 16.871 10.867 1.00 91.75 948 GLN A CA 1
ATOM 7438 C C . GLN A 1 948 ? -25.580 17.285 10.440 1.00 91.75 948 GLN A C 1
ATOM 7440 O O . GLN A 1 948 ? -25.788 17.666 9.289 1.00 91.75 948 GLN A O 1
ATOM 7445 N N . THR A 1 949 ? -26.563 17.237 11.340 1.00 94.75 949 THR A N 1
ATOM 7446 C CA . THR A 1 949 ? -27.961 17.609 11.057 1.00 94.75 949 THR A CA 1
ATOM 7447 C C . THR A 1 949 ? -28.227 19.121 11.053 1.00 94.75 949 THR A C 1
ATOM 7449 O O . THR A 1 949 ? -29.274 19.547 10.570 1.00 94.75 949 THR A O 1
ATOM 7452 N N . GLY A 1 950 ? -27.297 19.954 11.536 1.00 93.12 950 GLY A N 1
ATOM 7453 C CA . GLY A 1 950 ? -27.450 21.414 11.611 1.00 93.12 950 GLY A CA 1
ATOM 7454 C C . GLY A 1 950 ? -27.572 22.106 10.248 1.00 93.12 950 GLY A C 1
ATOM 7455 O O . GLY A 1 950 ? -28.223 23.145 10.138 1.00 93.12 950 GLY A O 1
ATOM 7456 N N . GLU A 1 951 ? -27.039 21.493 9.188 1.00 95.56 951 GLU A N 1
ATOM 7457 C CA . GLU A 1 951 ? -27.171 21.973 7.806 1.00 95.56 951 GLU A CA 1
ATOM 7458 C C . GLU A 1 951 ? -28.646 22.024 7.352 1.00 95.56 951 GLU A C 1
ATOM 7460 O O . GLU A 1 951 ? -29.029 22.931 6.613 1.00 95.56 951 GLU A O 1
ATOM 7465 N N . PHE A 1 952 ? -29.518 21.130 7.846 1.00 95.38 952 PHE A N 1
ATOM 7466 C CA . PHE A 1 952 ? -30.965 21.219 7.599 1.00 95.38 952 PHE A CA 1
ATOM 7467 C C . PHE A 1 952 ? -31.567 22.516 8.168 1.00 95.38 952 PHE A C 1
ATOM 7469 O O . PHE A 1 952 ? -32.378 23.169 7.505 1.00 95.38 952 PHE A O 1
ATOM 7476 N N . THR A 1 953 ? -31.144 22.919 9.370 1.00 94.44 953 THR A N 1
ATOM 7477 C CA . THR A 1 953 ? -31.584 24.160 10.026 1.00 94.44 953 THR A CA 1
ATOM 7478 C C . THR A 1 953 ? -31.057 25.390 9.292 1.00 94.44 953 THR A C 1
ATOM 7480 O O . THR A 1 953 ? -31.828 26.309 9.016 1.00 94.44 953 THR A O 1
ATOM 7483 N N . LEU A 1 954 ? -29.779 25.392 8.902 1.00 93.25 954 LEU A N 1
ATOM 7484 C CA . LEU A 1 954 ? -29.161 26.478 8.132 1.00 93.25 954 LEU A CA 1
ATOM 7485 C C . LEU A 1 954 ? -29.831 26.674 6.769 1.00 93.25 954 LEU A C 1
ATOM 7487 O O . LEU A 1 954 ? -30.165 27.796 6.399 1.00 93.25 954 LEU A O 1
ATOM 7491 N N . ARG A 1 955 ? -30.135 25.587 6.053 1.00 94.44 955 ARG A N 1
ATOM 7492 C CA . ARG A 1 955 ? -30.890 25.643 4.791 1.00 94.44 955 ARG A CA 1
ATOM 7493 C C . ARG A 1 955 ? -32.311 26.166 4.976 1.00 94.44 955 ARG A C 1
ATOM 7495 O O . ARG A 1 955 ? -32.831 26.845 4.092 1.00 94.44 955 ARG A O 1
ATOM 7502 N N . LYS A 1 956 ? -32.934 25.906 6.132 1.00 94.44 956 LYS A N 1
ATOM 7503 C CA . LYS A 1 956 ? -34.235 26.492 6.469 1.00 94.44 956 LYS A CA 1
ATOM 7504 C C . LYS A 1 956 ? -34.136 27.984 6.810 1.00 94.44 956 LYS A C 1
ATOM 7506 O O . LYS A 1 956 ? -35.021 28.737 6.406 1.00 94.44 956 LYS A O 1
ATOM 7511 N N . GLN A 1 957 ? -33.069 28.416 7.484 1.00 91.69 957 GLN A N 1
ATOM 7512 C CA . GLN A 1 957 ? -32.768 29.831 7.753 1.00 91.69 957 GLN A CA 1
ATOM 7513 C C . GLN A 1 957 ? -32.447 30.606 6.467 1.00 91.69 957 GLN A C 1
ATOM 7515 O O . GLN A 1 957 ? -32.927 31.722 6.299 1.00 91.69 957 GLN A O 1
ATOM 7520 N N . ALA A 1 958 ? -31.750 29.983 5.512 1.00 89.12 958 ALA A N 1
ATOM 7521 C CA . ALA A 1 958 ? -31.546 30.517 4.166 1.00 89.12 958 ALA A CA 1
ATOM 7522 C C . ALA A 1 958 ? -32.852 30.642 3.348 1.00 89.12 958 ALA A C 1
ATOM 7524 O O . ALA A 1 958 ? -32.839 31.233 2.276 1.00 89.12 958 ALA A O 1
ATOM 7525 N N . GLY A 1 959 ? -33.990 30.136 3.839 1.00 91.38 959 GLY A N 1
ATOM 7526 C CA . GLY A 1 959 ? -35.312 30.339 3.237 1.00 91.38 959 GLY A CA 1
ATOM 7527 C C . GLY A 1 959 ? -35.854 29.159 2.427 1.00 91.38 959 GLY A C 1
ATOM 7528 O O . GLY A 1 959 ? -36.997 29.223 1.973 1.00 91.38 959 GLY A O 1
ATOM 7529 N N . LEU A 1 960 ? -35.105 28.057 2.284 1.00 94.56 960 LEU A N 1
ATOM 7530 C CA . LEU A 1 960 ? -35.561 26.907 1.497 1.00 94.56 960 LEU A CA 1
ATOM 7531 C C . LEU A 1 960 ? -36.839 26.269 2.081 1.00 94.56 960 LEU A C 1
ATOM 7533 O O . LEU A 1 960 ? -37.087 26.251 3.297 1.00 94.56 960 LEU A O 1
ATOM 7537 N N . SER A 1 961 ? -37.671 25.704 1.201 1.00 95.94 961 SER A N 1
ATOM 7538 C CA . SER A 1 961 ? -38.842 24.928 1.623 1.00 95.94 961 SER A CA 1
ATOM 7539 C C . SER A 1 961 ? -38.419 23.546 2.150 1.00 95.94 961 SER A C 1
ATOM 7541 O O . SER A 1 961 ? -37.451 22.978 1.639 1.00 95.94 961 SER A O 1
ATOM 7543 N N . PRO A 1 962 ? -39.139 22.948 3.123 1.00 95.88 962 PRO A N 1
ATOM 7544 C CA . PRO A 1 962 ? -38.802 21.619 3.645 1.00 95.88 962 PRO A CA 1
ATOM 7545 C C . PRO A 1 962 ? -38.687 20.542 2.556 1.00 95.88 962 PRO A C 1
ATOM 7547 O O . PRO A 1 962 ? -37.827 19.669 2.642 1.00 95.88 962 PRO A O 1
ATOM 7550 N N . LEU A 1 963 ? -39.491 20.646 1.490 1.00 96.50 963 LEU A N 1
ATOM 7551 C CA . LEU A 1 963 ? -39.408 19.758 0.333 1.00 96.50 963 LEU A CA 1
ATOM 7552 C C . LEU A 1 963 ? -38.075 19.913 -0.416 1.00 96.50 963 LEU A C 1
ATOM 7554 O O . LEU A 1 963 ? -37.401 18.911 -0.632 1.00 96.50 963 LEU A O 1
ATOM 7558 N N . LYS A 1 964 ? -37.658 21.142 -0.763 1.00 96.06 964 LYS A N 1
ATOM 7559 C CA . LYS A 1 964 ? -36.364 21.385 -1.431 1.00 96.06 964 LYS A CA 1
ATOM 7560 C C . LYS A 1 964 ? -35.184 20.933 -0.564 1.00 96.06 964 LYS A C 1
ATOM 7562 O O . LYS A 1 964 ? -34.235 20.333 -1.065 1.00 96.06 964 LYS A O 1
ATOM 7567 N N . ILE A 1 965 ? -35.273 21.162 0.748 1.00 96.50 965 ILE A N 1
ATOM 7568 C CA . ILE A 1 965 ? -34.277 20.721 1.734 1.00 96.50 965 ILE A CA 1
ATOM 7569 C C . ILE A 1 965 ? -34.127 19.191 1.700 1.00 96.50 965 ILE A C 1
ATOM 7571 O O . ILE A 1 965 ? -33.021 18.693 1.484 1.00 96.50 965 ILE A O 1
ATOM 7575 N N . LEU A 1 966 ? -35.229 18.442 1.825 1.00 96.56 966 LEU A N 1
ATOM 7576 C CA . LEU A 1 966 ? -35.218 16.975 1.758 1.00 96.56 966 LEU A CA 1
ATOM 7577 C C . LEU A 1 966 ? -34.778 16.454 0.383 1.00 96.56 966 LEU A C 1
ATOM 7579 O O . LEU A 1 966 ? -34.023 15.486 0.314 1.00 96.56 966 LEU A O 1
ATOM 7583 N N . GLN A 1 967 ? -35.180 17.107 -0.711 1.00 96.81 967 GLN A N 1
ATOM 7584 C CA . GLN A 1 967 ? -34.735 16.764 -2.066 1.00 96.81 967 GLN A CA 1
ATOM 7585 C C . GLN A 1 967 ? -33.215 16.912 -2.228 1.00 96.81 967 GLN A C 1
ATOM 7587 O O . GLN A 1 967 ? -32.592 16.051 -2.853 1.00 96.81 967 GLN A O 1
ATOM 7592 N N . SER A 1 968 ? -32.603 17.932 -1.610 1.00 96.31 968 SER A N 1
ATOM 7593 C CA . SER A 1 968 ? -31.145 18.117 -1.630 1.00 96.31 968 SER A CA 1
ATOM 7594 C C . SER A 1 968 ? -30.387 16.961 -0.963 1.00 96.31 968 SER A C 1
ATOM 7596 O O . SER A 1 968 ? -29.338 16.553 -1.456 1.00 96.31 968 SER A O 1
ATOM 7598 N N . ALA A 1 969 ? -30.960 16.369 0.091 1.00 95.81 969 ALA A N 1
ATOM 7599 C CA . ALA A 1 969 ? -30.407 15.214 0.804 1.00 95.81 969 ALA A CA 1
ATOM 7600 C C . ALA A 1 969 ? -30.826 13.846 0.230 1.00 95.81 969 ALA A C 1
ATOM 7602 O O . ALA A 1 969 ? -30.414 12.815 0.753 1.00 95.81 969 ALA A O 1
ATOM 7603 N N . THR A 1 970 ? -31.654 13.814 -0.821 1.00 95.88 970 THR A N 1
ATOM 7604 C CA . THR A 1 970 ? -32.186 12.568 -1.397 1.00 95.88 970 THR A CA 1
ATOM 7605 C C . THR A 1 970 ? -32.081 12.563 -2.922 1.00 95.88 970 THR A C 1
ATOM 7607 O O . THR A 1 970 ? -31.061 12.155 -3.470 1.00 95.88 970 THR A O 1
ATOM 7610 N N . VAL A 1 971 ? -33.114 13.018 -3.634 1.00 96.62 971 VAL A N 1
ATOM 7611 C CA . VAL A 1 971 ? -33.236 12.862 -5.093 1.00 96.62 971 VAL A CA 1
ATOM 7612 C C . VAL A 1 971 ? -32.250 13.701 -5.904 1.00 96.62 971 VAL A C 1
ATOM 7614 O O . VAL A 1 971 ? -32.014 13.358 -7.057 1.00 96.62 971 VAL A O 1
ATOM 7617 N N . ASN A 1 972 ? -31.674 14.773 -5.354 1.00 95.81 972 ASN A N 1
ATOM 7618 C CA . ASN A 1 972 ? -30.638 15.548 -6.047 1.00 95.81 972 ASN A CA 1
ATOM 7619 C C . ASN A 1 972 ? -29.257 14.908 -5.869 1.00 95.81 972 ASN A C 1
ATOM 7621 O O . ASN A 1 972 ? -28.582 14.659 -6.864 1.00 95.81 972 ASN A O 1
ATOM 7625 N N . ALA A 1 973 ? -28.890 14.526 -4.641 1.00 93.50 973 ALA A N 1
ATOM 7626 C CA . ALA A 1 973 ? -27.683 13.738 -4.388 1.00 93.50 973 ALA A CA 1
ATOM 7627 C C . ALA A 1 973 ? -27.691 12.432 -5.209 1.00 93.50 973 ALA A C 1
ATOM 7629 O O . ALA A 1 973 ? -26.731 12.126 -5.909 1.00 93.50 973 ALA A O 1
ATOM 7630 N N . ALA A 1 974 ? -28.825 11.727 -5.247 1.00 94.44 974 ALA A N 1
ATOM 7631 C CA . ALA A 1 974 ? -29.016 10.522 -6.056 1.00 94.44 974 ALA A CA 1
ATOM 7632 C C . ALA A 1 974 ? -29.149 10.765 -7.578 1.00 94.44 974 ALA A C 1
ATOM 7634 O O . ALA A 1 974 ? -29.333 9.796 -8.312 1.00 94.44 974 ALA A O 1
ATOM 7635 N N . LYS A 1 975 ? -29.091 12.016 -8.063 1.00 93.12 975 LYS A N 1
ATOM 7636 C CA . LYS A 1 975 ? -28.892 12.358 -9.489 1.00 93.12 975 LYS A CA 1
ATOM 7637 C C . LYS A 1 975 ? -27.436 12.705 -9.796 1.00 93.12 975 LYS A C 1
ATOM 7639 O O . LYS A 1 975 ? -26.994 12.411 -10.894 1.00 93.12 975 LYS A O 1
ATOM 7644 N N . MET A 1 976 ? -26.730 13.331 -8.853 1.00 91.75 976 MET A N 1
ATOM 7645 C CA . MET A 1 976 ? -25.309 13.675 -8.981 1.00 91.75 976 MET A CA 1
ATOM 7646 C C . MET A 1 976 ? -24.399 12.442 -8.835 1.00 91.75 976 MET A C 1
ATOM 7648 O O . MET A 1 976 ? -23.313 12.409 -9.393 1.00 91.75 976 MET A O 1
ATOM 7652 N N . LEU A 1 977 ? -24.840 11.429 -8.083 1.00 88.25 977 LEU A N 1
ATOM 7653 C CA . LEU A 1 977 ? -24.122 10.172 -7.831 1.00 88.25 977 LEU A CA 1
ATOM 7654 C C . LEU A 1 977 ? -24.584 9.028 -8.768 1.00 88.25 977 LEU A C 1
ATOM 7656 O O . LEU A 1 977 ? -24.745 7.893 -8.314 1.00 88.25 977 LEU A O 1
ATOM 7660 N N . ARG A 1 978 ? -24.877 9.331 -10.040 1.00 69.38 978 ARG A N 1
ATOM 7661 C CA . ARG A 1 978 ? -25.344 8.384 -11.074 1.00 69.38 978 ARG A CA 1
ATOM 7662 C C . ARG A 1 978 ? -24.569 8.539 -12.374 1.00 69.38 978 ARG A C 1
ATOM 7664 O O . ARG A 1 978 ? -24.433 7.494 -13.041 1.00 69.38 978 ARG A O 1
#

Foldseek 3Di:
DDDPVPVVVVVVVVVVVVVVVVVVVVVVVVVVVVVVVVVVVVVVVVVVVVVVCLQAFFDAPLLLLQLLVQLQLVLAAADFQVPADDDAQFPQFFFFAFQWEAAPVCQLVLLLVLLLLVQQDCSRVDRQHGGSNVSNVLSVVLSVDHFRYLVNVVVRCCSSAQVLLQSVQVVLCVDPVSCVVLVAQFTKDKFQDDPDQDDPVVVVVVVVPPDVPDPDDDDDPVVVVVVVVPDDDVPDDDDDDDDPPPPDDDQWLRARMFIWGWGCPDVPDTDTFTLETEHEGACLQQPPVLCVLQDHIDRVVVLLDDDPPDDLSSLSVVSVSSNVSSRLSLCLLLQYQWYWYDNSQKIWTWGQPLPNNYIYTDIARLCQLCDSGQQDDPDPVSPDWGQSCRRPNNSVSSVSSVRVSDGGDFLVSSVVSVVPTDGDNDDSVVSVVSRDDSPDDDDDDDDDPVPPSSRHHSSDPDDDDDPPPDDDDDDDDDDDDDDDDDDDDDDDDDDDDDDDDDDDDDDDDDDDDDDDDDDDDDDDDDDPDDDPDADAFAQVQLLCQAPVHWHDPPGPLRVLQDDTTGPHHLVVVVVLLQVVLQVGCRPQWAFDDDADNFWTWIFHASVNRGHTFIKTWGAPVCVVLVVVQLVLLVLLSVCDSAAAWHWSAKDFGPGFDQPSSTGGTGMITTTHDQAAQCLVCVVPDDLVVQLVQNVVSLVSSVVSQKDQVPQASRQWHADPVVRHIYGHDSSVMDGGDDDDDDDDDDDDDDDDDDDDPCVVVSVVVSVVSSVVSSVVNVVNSVPPVVLVVVLVVLVVVVVVPDLAAEEEQADDQQDDPGDLPHGDDDLVSLLSRQVSQVVSVHFYEYEHAALVSLCSNLVSGHAEYEQNQQDDLVSLLSLVVSNHEYEHALLQLVLCVDPVNVVVGDPVSNVVSVVSNVSNLVVLLSNVVNVHLAAYDHPHDDPSVVCSCCVLVSSVVSPDDNVSSVCNHPVSVVVNSD

Organism: NCBI:txid150365

Secondary structure (DSSP, 8-state):
----HHHHHHHHHHHHHHHHHHHHHHHHHHHHHHHHHHHHHHHHHHHHHHHHHHHHSPBPHHHHHHHHHHHTGGG-PBPPTTTS----S---TTSB--SEEEE-TTHHHHHHHHHHHHTTSGGGTS--B--HHHHHHHHHHHTTS-B-SHHHHHHHHIIIIIHHHHHHHHHHTTSHHHHHHTT--EEEEEESS------THHHHHHHHT--TT--PPPPPHHHHHHHHTTS-GGG---PPS--TT-----S----SEEEEEEEEEETTEEEEEEEEEEEE--TTTS-HHHHHHH-S-EEHHHHH---TT--HHHHHHHHHHHHHHHHHHHHHHHT-SEEEEE-SS-EEEEE--SSTTEEEEEEE-HHHHH-S-----S-TT--S---GGGSHHHHHHHHHHHHTTSPPPPHHHHHHHHHHSPB----GGGGGGGSPPTT---PPP---TT-GGGGS-S--SS----------------------------------------------------------------------PPPPPPHHHHHHHHHT-BPPTT-TTHHHHBSSBBSS-HHHHHHHHHHHHHH-SSSSEEE-S---SS-EEEEEEETTTTEEEEEEEEEGGGHHHHHHHHHHHHHTGGGBTTTB--EEEEEEEEEEEEETTTEEEEEEEEE----EEGGGTTTTS-HHHHHHHHHHHHHHHHHTTEE-S---GGGEEEETTTTEEEE--GGG-EE----PPPPS-------PPPS---HHHHHHHHHHHHHHHHHHHHHHHHS-HHHHHHHHHHHHHHHTT-SSEEEE-B--SS-SS--TT-B-S-HHHHHHHHHHHHHTT--EEEEE-SHHHHHHHHTTT--EEEE-TT--HHHHHHHHHTT-EEE--HHHHHHHTSTTTTTSS-HHHHHHHHHHHHHHHHHHHHHHHHT--B-------GGGGGGTTHHHHHHHHTT--HHHHHHIIIIIHHHHT-

Sequence (978 aa):
MSSPDYKRLYEEAKQETEKVKQEAEKAKQEAEKAKQEAEYGLQEERRKRQEAEQKTNPTTLPQLLDACHVNLQSGLEVQAVALSTKGNPSNARQKRRPDYIREWTDFPSRQVNIWNELASSPFMIEGHFASRHTILEIGKYIRRRKVGSELDIHHFQRSTVDDQVSLIIECIYKDEELRDKFSLKGSVQFENHANTLSPDDAFSEGIRSIDISKSGRRRSPRLLEMEQRNQPEFSRPVSTGSDPASQAQTSRPRADQFCVYNISTNPGSEERVPAFIVEYKAPHKLTLEAIQKGLRDMALQDVLDYGDDDTPQKKFQRLVAAAMTQTFSYMVAAGLEFGYVCTAQAYIFLQIPENPDTLRYFLSVPQADVGESTGWSDSAASSTMNRLHLTAVAQVLAFTLQAVQSPPRSHEWRAKAENTLSTWEFLYSEVLDAAPSPEATPSEYWPSPGNDLMRVSPISLRQRPVPRKQLTCRPTLDEVSEGGDPDSDHGNPDTPCQASRKPTAGAAMSQSGSGQISKGAQSNRGERGDQRTRAFCTKRCLLGLVNGGDLDRDCANVNEHGTDVHRINKSIFLSLMRDQLSRTLDSDFEPCGRPGSRGVPFRATLTSYGYTVIAKCTTADFVAYLRHEAAVYDRLRTIQGHCIPAHLGNLDLQWPYYYEGIAKLVHVMFLGYGGTPISRHWRSLDQQSVLRQVEKCMSAIHGLGVLHRDLMPQNILWDCDSSEVMVIDFERAKMVQVRGVLGQSSINRKRKPESGSNGPKRIGYIRELFEQEMAGMRQEMNFKLDIFLQICSSGCWLRQGVHFIKITVSGGVVSPTDRLTNLQYTPEEIRAFTKVARDSGTFVTAHVHTPAAIRNAVENGVMGIEHGNSIDEPTAQLMAQMGAFLTPTLVTYQTMASREFGAFLPLAIAVKNLQVLEAGLNGIQIADKVGVPMCYGTDLLGPLQVKQTGEFTLRKQAGLSPLKILQSATVNAAKMLR

pLDDT: mean 73.82, std 22.11, range [22.27, 98.06]

Radius of gyration: 38.94 Å; chains: 1; bounding box: 109×110×154 Å

InterPro domains:
  IPR006680 Amidohydrolase-related [PF01979] (799-977)
  IPR011009 Protein kinase-like domain superfamily [SSF56112] (596-738)
  IPR032466 Metal-dependent hydrolase [SSF51556] (797-977)
  IPR051781 Metallo-dependent Hydrolase Enzymes [PTHR43135] (798-977)
  IPR060487 Spore killer, N-terminal domain [PF27653] (64-407)